Protein AF-0000000065952757 (afdb_homodimer)

Structure (mmCIF, N/CA/C/O backbone):
data_AF-0000000065952757-model_v1
#
loop_
_entity.id
_entity.type
_entity.pdbx_description
1 polymer 'Isoeugenol monooxygenase'
#
loop_
_atom_site.group_PDB
_atom_site.id
_atom_site.type_symbol
_atom_site.label_atom_id
_atom_site.label_alt_id
_atom_site.label_comp_id
_atom_site.label_asym_id
_atom_site.label_entity_id
_atom_site.label_seq_id
_atom_site.pdbx_PDB_ins_code
_atom_site.Cartn_x
_atom_site.Cartn_y
_atom_site.Cartn_z
_atom_site.occupancy
_atom_site.B_iso_or_equiv
_atom_site.auth_seq_id
_atom_site.auth_comp_id
_atom_site.auth_asym_id
_atom_site.auth_atom_id
_atom_site.pdbx_PDB_model_num
ATOM 1 N N . MET A 1 1 ? 20.422 2.77 -1.409 1 84 1 MET A N 1
ATOM 2 C CA . MET A 1 1 ? 19.641 1.875 -0.559 1 84 1 MET A CA 1
ATOM 3 C C . MET A 1 1 ? 19.016 2.637 0.607 1 84 1 MET A C 1
ATOM 5 O O . MET A 1 1 ? 19.688 3.408 1.283 1 84 1 MET A O 1
ATOM 9 N N . ALA A 1 2 ? 17.766 2.387 0.743 1 85.62 2 ALA A N 1
ATOM 10 C CA . ALA A 1 2 ? 17.078 3.1 1.819 1 85.62 2 ALA A CA 1
ATOM 11 C C . ALA A 1 2 ? 17.344 2.436 3.168 1 85.62 2 ALA A C 1
ATOM 13 O O . ALA A 1 2 ? 17.312 1.208 3.279 1 85.62 2 ALA A O 1
ATOM 14 N N . ARG A 1 3 ? 17.719 3.252 4.164 1 86.25 3 ARG A N 1
ATOM 15 C CA . ARG A 1 3 ? 17.891 2.814 5.543 1 86.25 3 ARG A CA 1
ATOM 16 C C . ARG A 1 3 ? 17.156 3.738 6.508 1 86.25 3 ARG A C 1
ATOM 18 O O . ARG A 1 3 ? 17.188 4.961 6.363 1 86.25 3 ARG A O 1
ATOM 25 N N . LEU A 1 4 ? 16.359 3.094 7.367 1 84.12 4 LEU A N 1
ATOM 26 C CA . LEU A 1 4 ? 15.688 3.844 8.422 1 84.12 4 LEU A CA 1
ATOM 27 C C . LEU A 1 4 ? 16.266 3.486 9.789 1 84.12 4 LEU A C 1
ATOM 29 O O . LEU A 1 4 ? 16.344 2.307 10.141 1 84.12 4 LEU A O 1
ATOM 33 N N . ASN A 1 5 ? 16.75 4.48 10.492 1 82.69 5 ASN A N 1
ATOM 34 C CA . ASN A 1 5 ? 17.25 4.281 11.852 1 82.69 5 ASN A CA 1
ATOM 35 C C . ASN A 1 5 ? 16.109 4.086 12.844 1 82.69 5 ASN A C 1
ATOM 37 O O . ASN A 1 5 ? 15.492 5.059 13.289 1 82.69 5 ASN A O 1
ATOM 41 N N . ARG A 1 6 ? 15.945 2.9 13.227 1 80.12 6 ARG A N 1
ATOM 42 C CA . ARG A 1 6 ? 14.812 2.568 14.078 1 80.12 6 ARG A CA 1
ATOM 43 C C . ARG A 1 6 ? 15.023 3.088 15.5 1 80.12 6 ARG A C 1
ATOM 45 O O . ARG A 1 6 ? 14.109 3.057 16.328 1 80.12 6 ARG A O 1
ATOM 52 N N . ASN A 1 7 ? 16.188 3.627 15.758 1 82 7 ASN A N 1
ATOM 53 C CA . ASN A 1 7 ? 16.453 4.238 17.062 1 82 7 ASN A CA 1
ATOM 54 C C . ASN A 1 7 ? 16.172 5.738 17.031 1 82 7 ASN A C 1
ATOM 56 O O . ASN A 1 7 ? 16.234 6.398 18.078 1 82 7 ASN A O 1
ATOM 60 N N . ASP A 1 8 ? 15.875 6.164 15.898 1 85.81 8 ASP A N 1
ATOM 61 C CA . ASP A 1 8 ? 15.477 7.562 15.781 1 85.81 8 ASP A CA 1
ATOM 62 C C . ASP A 1 8 ? 14.039 7.762 16.266 1 85.81 8 ASP A C 1
ATOM 64 O O . ASP A 1 8 ? 13.102 7.203 15.695 1 85.81 8 ASP A O 1
ATOM 68 N N . PRO A 1 9 ? 13.828 8.562 17.297 1 81.62 9 PRO A N 1
ATOM 69 C CA . PRO A 1 9 ? 12.492 8.742 17.859 1 81.62 9 PRO A CA 1
ATOM 70 C C . PRO A 1 9 ? 11.508 9.352 16.875 1 81.62 9 PRO A C 1
ATOM 72 O O . PRO A 1 9 ? 10.289 9.273 17.062 1 81.62 9 PRO A O 1
ATOM 75 N N . GLN A 1 10 ? 12.031 9.938 15.867 1 84.12 10 GLN A N 1
ATOM 76 C CA . GLN A 1 10 ? 11.156 10.57 14.883 1 84.12 10 GLN A CA 1
ATOM 77 C C . GLN A 1 10 ? 10.789 9.586 13.773 1 84.12 10 GLN A C 1
ATOM 79 O O . GLN A 1 10 ? 10.125 9.961 12.805 1 84.12 10 GLN A O 1
ATOM 84 N N . LEU A 1 11 ? 11.289 8.383 13.891 1 86.75 11 LEU A N 1
ATOM 85 C CA . LEU A 1 11 ? 11.023 7.367 12.883 1 86.75 11 LEU A CA 1
ATOM 86 C C . LEU A 1 11 ? 10.508 6.086 13.523 1 86.75 11 LEU A C 1
ATOM 88 O O . LEU A 1 11 ? 10.859 4.984 13.086 1 86.75 11 LEU A O 1
ATOM 92 N N . VAL A 1 12 ? 9.734 6.203 14.633 1 79.56 12 VAL A N 1
ATOM 93 C CA . VAL A 1 12 ? 9.234 5.02 15.32 1 79.56 12 VAL A CA 1
ATOM 94 C C . VAL A 1 12 ? 7.738 5.18 15.586 1 79.56 12 VAL A C 1
ATOM 96 O O . VAL A 1 12 ? 7.199 6.285 15.5 1 79.56 12 VAL A O 1
ATOM 99 N N . GLY A 1 13 ? 7.105 4.02 15.867 1 78 13 GLY A N 1
ATOM 100 C CA . GLY A 1 13 ? 5.691 4.059 16.203 1 78 13 GLY A CA 1
ATOM 101 C C . GLY A 1 13 ? 4.824 4.609 15.086 1 78 13 GLY A C 1
ATOM 102 O O . GLY A 1 13 ? 4.914 4.156 13.945 1 78 13 GLY A O 1
ATOM 103 N N . THR A 1 14 ? 4.051 5.602 15.414 1 79.56 14 THR A N 1
ATOM 104 C CA . THR A 1 14 ? 3.133 6.215 14.461 1 79.56 14 THR A CA 1
ATOM 105 C C . THR A 1 14 ? 3.895 7.082 13.461 1 79.56 14 THR A C 1
ATOM 107 O O . THR A 1 14 ? 3.357 7.449 12.414 1 79.56 14 THR A O 1
ATOM 110 N N . LEU A 1 15 ? 5.168 7.336 13.82 1 87 15 LEU A N 1
ATOM 111 C CA . LEU A 1 15 ? 5.957 8.227 12.977 1 87 15 LEU A CA 1
ATOM 112 C C . LEU A 1 15 ? 6.824 7.426 12.008 1 87 15 LEU A C 1
ATOM 114 O O . LEU A 1 15 ? 7.555 8 11.203 1 87 15 LEU A O 1
ATOM 118 N N . LEU A 1 16 ? 6.738 6.156 12.133 1 88.69 16 LEU A N 1
ATOM 119 C CA . LEU A 1 16 ? 7.52 5.328 11.219 1 88.69 16 LEU A CA 1
ATOM 120 C C . LEU A 1 16 ? 7.043 5.5 9.781 1 88.69 16 LEU A C 1
ATOM 122 O O . LEU A 1 16 ? 5.844 5.398 9.508 1 88.69 16 LEU A O 1
ATOM 126 N N . PRO A 1 17 ? 7.965 5.777 8.859 1 91.88 17 PRO A N 1
ATOM 127 C CA . PRO A 1 17 ? 7.57 6 7.469 1 91.88 17 PRO A CA 1
ATOM 128 C C . PRO A 1 17 ? 6.945 4.762 6.824 1 91.88 17 PRO A C 1
ATOM 130 O O . PRO A 1 17 ? 7.32 3.635 7.152 1 91.88 17 PRO A O 1
ATOM 133 N N . THR A 1 18 ? 6.012 4.938 5.938 1 92.5 18 THR A N 1
ATOM 134 C CA . THR A 1 18 ? 5.414 3.877 5.133 1 92.5 18 THR A CA 1
ATOM 135 C C . THR A 1 18 ? 5.836 4.008 3.672 1 92.5 18 THR A C 1
ATOM 137 O O . THR A 1 18 ? 6.121 3.006 3.014 1 92.5 18 THR A O 1
ATOM 140 N N . ARG A 1 19 ? 5.852 5.227 3.133 1 95.44 19 ARG A N 1
ATOM 141 C CA . ARG A 1 19 ? 6.348 5.59 1.81 1 95.44 19 ARG A CA 1
ATOM 142 C C . ARG A 1 19 ? 5.566 4.875 0.715 1 95.44 19 ARG A C 1
ATOM 144 O O . ARG A 1 19 ? 6.148 4.398 -0.262 1 95.44 19 ARG A O 1
ATOM 151 N N . ILE A 1 20 ? 4.227 4.715 0.884 1 96.56 20 ILE A N 1
ATOM 152 C CA . ILE A 1 20 ? 3.43 3.908 -0.034 1 96.56 20 ILE A CA 1
ATOM 153 C C . ILE A 1 20 ? 2.514 4.816 -0.852 1 96.56 20 ILE A C 1
ATOM 155 O O . ILE A 1 20 ? 1.674 5.527 -0.294 1 96.56 20 ILE A O 1
ATOM 159 N N . GLU A 1 21 ? 2.672 4.906 -2.166 1 98.25 21 GLU A N 1
ATOM 160 C CA . GLU A 1 21 ? 1.56 5.32 -3.016 1 98.25 21 GLU A CA 1
ATOM 161 C C . GLU A 1 21 ? 0.561 4.184 -3.213 1 98.25 21 GLU A C 1
ATOM 163 O O . GLU A 1 21 ? 0.926 3.104 -3.68 1 98.25 21 GLU A O 1
ATOM 168 N N . ALA A 1 22 ? -0.678 4.414 -2.891 1 98.25 22 ALA A N 1
ATOM 169 C CA . ALA A 1 22 ? -1.625 3.303 -2.846 1 98.25 22 ALA A CA 1
ATOM 170 C C . ALA A 1 22 ? -2.961 3.695 -3.467 1 98.25 22 ALA A C 1
ATOM 172 O O . ALA A 1 22 ? -3.369 4.855 -3.396 1 98.25 22 ALA A O 1
ATOM 173 N N . ASP A 1 23 ? -3.617 2.807 -4.105 1 98.31 23 ASP A N 1
ATOM 174 C CA . ASP A 1 23 ? -5.039 2.795 -4.434 1 98.31 23 ASP A CA 1
ATOM 175 C C . ASP A 1 23 ? -5.746 1.608 -3.779 1 98.31 23 ASP A C 1
ATOM 177 O O . ASP A 1 23 ? -5.367 0.456 -3.998 1 98.31 23 ASP A O 1
ATOM 181 N N . LEU A 1 24 ? -6.684 1.829 -2.986 1 97.75 24 LEU A N 1
ATOM 182 C CA . LEU A 1 24 ? -7.551 0.803 -2.418 1 97.75 24 LEU A CA 1
ATOM 183 C C . LEU A 1 24 ? -9.008 1.044 -2.807 1 97.75 24 LEU A C 1
ATOM 185 O O . LEU A 1 24 ? -9.57 2.1 -2.508 1 97.75 24 LEU A O 1
ATOM 189 N N . PHE A 1 25 ? -9.539 0.066 -3.432 1 96.75 25 PHE A N 1
ATOM 190 C CA . PHE A 1 25 ? -10.93 0.107 -3.873 1 96.75 25 PHE A CA 1
ATOM 191 C C . PHE A 1 25 ? -11.844 -0.539 -2.84 1 96.75 25 PHE A C 1
ATOM 193 O O . PHE A 1 25 ? -11.617 -1.673 -2.418 1 96.75 25 PHE A O 1
ATOM 200 N N . ASP A 1 26 ? -12.859 0.246 -2.41 1 96.06 26 ASP A N 1
ATOM 201 C CA . ASP A 1 26 ? -13.906 -0.26 -1.528 1 96.06 26 ASP A CA 1
ATOM 202 C C . ASP A 1 26 ? -13.312 -0.888 -0.271 1 96.06 26 ASP A C 1
ATOM 204 O O . ASP A 1 26 ? -13.375 -2.105 -0.086 1 96.06 26 ASP A O 1
ATOM 208 N N . LEU A 1 27 ? -12.891 -0.074 0.614 1 97.06 27 LEU A N 1
ATOM 209 C CA . LEU A 1 27 ? -12.266 -0.524 1.851 1 97.06 27 LEU A CA 1
ATOM 210 C C . LEU A 1 27 ? -13.234 -1.342 2.691 1 97.06 27 LEU A C 1
ATOM 212 O O . LEU A 1 27 ? -14.453 -1.142 2.613 1 97.06 27 LEU A O 1
ATOM 216 N N . GLU A 1 28 ? -12.664 -2.23 3.477 1 95.12 28 GLU A N 1
ATOM 217 C CA . GLU A 1 28 ? -13.453 -3.033 4.402 1 95.12 28 GLU A CA 1
ATOM 218 C C . GLU A 1 28 ? -14.047 -2.172 5.516 1 95.12 28 GLU A C 1
ATOM 220 O O . GLU A 1 28 ? -13.367 -1.308 6.07 1 95.12 28 GLU A O 1
ATOM 225 N N . VAL A 1 29 ? -15.328 -2.424 5.828 1 96.44 29 VAL A N 1
ATOM 226 C CA . VAL A 1 29 ? -16.016 -1.584 6.805 1 96.44 29 VAL A CA 1
ATOM 227 C C . VAL A 1 29 ? -16.703 -2.461 7.848 1 96.44 29 VAL A C 1
ATOM 229 O O . VAL A 1 29 ? -17.406 -3.41 7.496 1 96.44 29 VAL A O 1
ATOM 232 N N . ASP A 1 30 ? -16.391 -2.254 9.148 1 96 30 ASP A N 1
ATOM 233 C CA . ASP A 1 30 ? -17.234 -2.701 10.242 1 96 30 ASP A CA 1
ATOM 234 C C . ASP A 1 30 ? -18.281 -1.639 10.602 1 96 30 ASP A C 1
ATOM 236 O O . ASP A 1 30 ? -17.922 -0.477 10.828 1 96 30 ASP A O 1
ATOM 240 N N . GLY A 1 31 ? -19.469 -2.002 10.625 1 96.19 31 GLY A N 1
ATOM 241 C CA . GLY A 1 31 ? -20.547 -1.023 10.773 1 96.19 31 GLY A CA 1
ATOM 242 C C . GLY A 1 31 ? -21.078 -0.527 9.438 1 96.19 31 GLY A C 1
ATOM 243 O O . GLY A 1 31 ? -20.984 -1.229 8.43 1 96.19 31 GLY A O 1
ATOM 244 N N . GLU A 1 32 ? -21.812 0.603 9.508 1 96.06 32 GLU A N 1
ATOM 245 C CA . GLU A 1 32 ? -22.406 1.16 8.297 1 96.06 32 GLU A CA 1
ATOM 246 C C . GLU A 1 32 ? -22.047 2.631 8.125 1 96.06 32 GLU A C 1
ATOM 248 O O . GLU A 1 32 ? -22.188 3.426 9.055 1 96.06 32 GLU A O 1
ATOM 253 N N . ILE A 1 33 ? -21.531 2.932 6.973 1 97.44 33 ILE A N 1
ATOM 254 C CA . ILE A 1 33 ? -21.234 4.324 6.664 1 97.44 33 ILE A CA 1
ATOM 255 C C . ILE A 1 33 ? -22.531 5.094 6.426 1 97.44 33 ILE A C 1
ATOM 257 O O . ILE A 1 33 ? -23.312 4.738 5.543 1 97.44 33 ILE A O 1
ATOM 261 N N . PRO A 1 34 ? -22.781 6.098 7.211 1 95.94 34 PRO A N 1
ATOM 262 C CA . PRO A 1 34 ? -23.969 6.898 6.918 1 95.94 34 PRO A CA 1
ATOM 263 C C . PRO A 1 34 ? -24 7.41 5.48 1 95.94 34 PRO A C 1
ATOM 265 O O . PRO A 1 34 ? -22.984 7.926 4.984 1 95.94 34 PRO A O 1
ATOM 268 N N . LYS A 1 35 ? -25.094 7.301 4.84 1 91.31 35 LYS A N 1
ATOM 269 C CA . LYS A 1 35 ? -25.219 7.664 3.432 1 91.31 35 LYS A CA 1
ATOM 270 C C . LYS A 1 35 ? -25.016 9.164 3.23 1 91.31 35 LYS A C 1
ATOM 272 O O . LYS A 1 35 ? -24.656 9.602 2.137 1 91.31 35 LYS A O 1
ATOM 277 N N . SER A 1 36 ? -25.25 9.945 4.309 1 93.56 36 SER A N 1
ATOM 278 C CA . SER A 1 36 ? -25.094 11.391 4.219 1 93.56 36 SER A CA 1
ATOM 279 C C . SER A 1 36 ? -23.625 11.781 4.074 1 93.56 36 SER A C 1
ATOM 281 O O . SER A 1 36 ? -23.328 12.914 3.699 1 93.56 36 SER A O 1
ATOM 283 N N . ILE A 1 37 ? -22.781 10.898 4.414 1 97.25 37 ILE A N 1
ATOM 284 C CA . ILE A 1 37 ? -21.359 11.18 4.211 1 97.25 37 ILE A CA 1
ATOM 285 C C . ILE A 1 37 ? -21 10.961 2.746 1 97.25 37 ILE A C 1
ATOM 287 O O . ILE A 1 37 ? -20.828 9.82 2.303 1 97.25 37 ILE A O 1
ATOM 291 N N . ASN A 1 38 ? -21 11.953 2.041 1 97.5 38 ASN A N 1
ATOM 292 C CA . ASN A 1 38 ? -20.688 11.992 0.616 1 97.5 38 ASN A CA 1
ATOM 293 C C . ASN A 1 38 ? -19.703 13.102 0.285 1 97.5 38 ASN A C 1
ATOM 295 O O . ASN A 1 38 ? -20.062 14.281 0.294 1 97.5 38 ASN A O 1
ATOM 299 N N . GLY A 1 39 ? -18.469 12.797 0.05 1 98 39 GLY A N 1
ATOM 300 C CA . GLY A 1 39 ? -17.375 13.742 -0.144 1 98 39 GLY A CA 1
ATOM 301 C C . GLY A 1 39 ? -16.016 13.109 0.029 1 98 39 GLY A C 1
ATOM 302 O O . GLY A 1 39 ? -15.844 11.906 -0.19 1 98 39 GLY A O 1
ATOM 303 N N . THR A 1 40 ? -15.062 13.914 0.228 1 98.62 40 THR A N 1
ATOM 304 C CA . THR A 1 40 ? -13.688 13.43 0.319 1 98.62 40 THR A CA 1
ATOM 305 C C . THR A 1 40 ? -13 13.984 1.562 1 98.62 40 THR A C 1
ATOM 307 O O . THR A 1 40 ? -13.109 15.172 1.861 1 98.62 40 THR A O 1
ATOM 310 N N . PHE A 1 41 ? -12.406 13.156 2.365 1 98.69 41 PHE A N 1
ATOM 311 C CA . PHE A 1 41 ? -11.508 13.531 3.451 1 98.69 41 PHE A CA 1
ATOM 312 C C . PHE A 1 41 ? -10.055 13.484 2.992 1 98.69 41 PHE A C 1
ATOM 314 O O . PHE A 1 41 ? -9.5 12.406 2.768 1 98.69 41 PHE A O 1
ATOM 321 N N . TYR A 1 42 ? -9.43 14.672 2.801 1 98.75 42 TYR A N 1
ATOM 322 C CA . TYR A 1 42 ? -8.039 14.805 2.395 1 98.75 42 TYR A CA 1
ATOM 323 C C . TYR A 1 42 ? -7.125 14.938 3.609 1 98.75 42 TYR A C 1
ATOM 325 O O . TYR A 1 42 ? -7.5 15.539 4.613 1 98.75 42 TYR A O 1
ATOM 333 N N . ARG A 1 43 ? -5.941 14.422 3.506 1 98.19 43 ARG A N 1
ATOM 334 C CA . ARG A 1 43 ? -4.91 14.555 4.527 1 98.19 43 ARG A CA 1
ATOM 335 C C . ARG A 1 43 ? -3.533 14.734 3.896 1 98.19 43 ARG A C 1
ATOM 337 O O . ARG A 1 43 ? -3.326 14.383 2.734 1 98.19 43 ARG A O 1
ATOM 344 N N . ASN A 1 44 ? -2.67 15.32 4.586 1 98.12 44 ASN A N 1
ATOM 345 C CA . ASN A 1 44 ? -1.286 15.484 4.152 1 98.12 44 ASN A CA 1
ATOM 346 C C . ASN A 1 44 ? -0.303 15.055 5.238 1 98.12 44 ASN A C 1
ATOM 348 O O . ASN A 1 44 ? -0.474 15.398 6.406 1 98.12 44 ASN A O 1
ATOM 352 N N . THR A 1 45 ? 0.681 14.297 4.863 1 96.81 45 THR A N 1
ATOM 353 C CA . THR A 1 45 ? 1.61 13.656 5.789 1 96.81 45 THR A CA 1
ATOM 354 C C . THR A 1 45 ? 3.055 13.922 5.375 1 96.81 45 THR A C 1
ATOM 356 O O . THR A 1 45 ? 3.408 13.773 4.203 1 96.81 45 THR A O 1
ATOM 359 N N . PRO A 1 46 ? 3.902 14.398 6.348 1 96 46 PRO A N 1
ATOM 360 C CA . PRO A 1 46 ? 5.336 14.414 6.043 1 96 46 PRO A CA 1
ATOM 361 C C . PRO A 1 46 ? 5.934 13.008 5.961 1 96 46 PRO A C 1
ATOM 363 O O . PRO A 1 46 ? 5.898 12.258 6.941 1 96 46 PRO A O 1
ATOM 366 N N . GLU A 1 47 ? 6.434 12.68 4.871 1 95.38 47 GLU A N 1
ATOM 367 C CA . GLU A 1 47 ? 6.996 11.359 4.621 1 95.38 47 GLU A CA 1
ATOM 368 C C . GLU A 1 47 ? 8.375 11.461 3.967 1 95.38 47 GLU A C 1
ATOM 370 O O . GLU A 1 47 ? 8.516 12.062 2.902 1 95.38 47 GLU A O 1
ATOM 375 N N . PRO A 1 48 ? 9.414 10.906 4.633 1 94.19 48 PRO A N 1
ATOM 376 C CA . PRO A 1 48 ? 10.711 10.914 3.949 1 94.19 48 PRO A CA 1
ATOM 377 C C . PRO A 1 48 ? 10.766 9.93 2.781 1 94.19 48 PRO A C 1
ATOM 379 O O . PRO A 1 48 ? 10.672 8.719 2.986 1 94.19 48 PRO A O 1
ATOM 382 N N . GLN A 1 49 ? 10.984 10.391 1.558 1 94.81 49 GLN A N 1
ATOM 383 C CA . GLN A 1 49 ? 11.008 9.516 0.385 1 94.81 49 GLN A CA 1
ATOM 384 C C . GLN A 1 49 ? 12.359 8.82 0.248 1 94.81 49 GLN A C 1
ATOM 386 O O . GLN A 1 49 ? 12.469 7.793 -0.424 1 94.81 49 GLN A O 1
ATOM 391 N N . VAL A 1 50 ? 13.414 9.477 0.804 1 94 50 VAL A N 1
ATOM 392 C CA . VAL A 1 50 ? 14.766 8.93 0.804 1 94 50 VAL A CA 1
ATOM 393 C C . VAL A 1 50 ? 15.297 8.859 2.234 1 94 50 VAL A C 1
ATOM 395 O O . VAL A 1 50 ? 14.672 9.391 3.158 1 94 50 VAL A O 1
ATOM 398 N N . THR A 1 51 ? 16.375 8.203 2.436 1 90.94 51 THR A N 1
ATOM 399 C CA . THR A 1 51 ? 17 8.156 3.756 1 90.94 51 THR A CA 1
ATOM 400 C C . THR A 1 51 ? 17.219 9.562 4.305 1 90.94 51 THR A C 1
ATOM 402 O O . THR A 1 51 ? 17.875 10.391 3.664 1 90.94 51 THR A O 1
ATOM 405 N N . PRO A 1 52 ? 16.641 9.805 5.484 1 89.06 52 PRO A N 1
ATOM 406 C CA . PRO A 1 52 ? 16.781 11.156 6.039 1 89.06 52 PRO A CA 1
ATOM 407 C C . PRO A 1 52 ? 18.203 11.461 6.488 1 89.06 52 PRO A C 1
ATOM 409 O O . PRO A 1 52 ? 18.953 10.547 6.859 1 89.06 52 PRO A O 1
ATOM 412 N N . GLN A 1 53 ? 18.438 12.773 6.492 1 88.94 53 GLN A N 1
ATOM 413 C CA . GLN A 1 53 ? 19.703 13.242 7.062 1 88.94 53 GLN A CA 1
ATOM 414 C C . GLN A 1 53 ? 19.688 13.141 8.586 1 88.94 53 GLN A C 1
ATOM 416 O O . GLN A 1 53 ? 18.625 13.023 9.195 1 88.94 53 GLN A O 1
ATOM 421 N N . LYS A 1 54 ? 20.844 13.219 9.148 1 85 54 LYS A N 1
ATOM 422 C CA . LYS A 1 54 ? 20.984 13.094 10.594 1 85 54 LYS A CA 1
ATOM 423 C C . LYS A 1 54 ? 20.219 14.188 11.32 1 85 54 LYS A C 1
ATOM 425 O O . LYS A 1 54 ? 19.688 13.969 12.414 1 85 54 LYS A O 1
ATOM 430 N N . PHE A 1 55 ? 20.094 15.375 10.719 1 84.69 55 PHE A N 1
ATOM 431 C CA . PHE A 1 55 ? 19.484 16.531 11.352 1 84.69 55 PHE A CA 1
ATOM 432 C C . PHE A 1 55 ? 18 16.609 11.008 1 84.69 55 PHE A C 1
ATOM 434 O O . PHE A 1 55 ? 17.344 17.609 11.297 1 84.69 55 PHE A O 1
ATOM 441 N N . HIS A 1 56 ? 17.484 15.547 10.539 1 85.5 56 HIS A N 1
ATOM 442 C CA . HIS A 1 56 ? 16.109 15.602 10.055 1 85.5 56 HIS A CA 1
ATOM 443 C C . HIS A 1 56 ? 15.117 15.766 11.203 1 85.5 56 HIS A C 1
ATOM 445 O O . HIS A 1 56 ? 15.438 15.461 12.352 1 85.5 56 HIS A O 1
ATOM 451 N N . THR A 1 57 ? 13.961 16.391 10.844 1 86.94 57 THR A N 1
ATOM 452 C CA . THR A 1 57 ? 12.812 16.469 11.734 1 86.94 57 THR A CA 1
ATOM 453 C C . THR A 1 57 ? 11.57 15.867 11.078 1 86.94 57 THR A C 1
ATOM 455 O O . THR A 1 57 ? 11.508 15.75 9.852 1 86.94 57 THR A O 1
ATOM 458 N N . PHE A 1 58 ? 10.617 15.492 11.852 1 87.5 58 PHE A N 1
ATOM 459 C CA . PHE A 1 58 ? 9.375 14.898 11.367 1 87.5 58 PHE A CA 1
ATOM 460 C C . PHE A 1 58 ? 8.75 15.758 10.281 1 87.5 58 PHE A C 1
ATOM 462 O O . PHE A 1 58 ? 8.273 15.25 9.266 1 87.5 58 PHE A O 1
ATOM 469 N N . ILE A 1 59 ? 8.812 17.062 10.398 1 89.06 59 ILE A N 1
ATOM 470 C CA . ILE A 1 59 ? 8.062 17.953 9.531 1 89.06 59 ILE A CA 1
ATOM 471 C C . ILE A 1 59 ? 8.875 18.25 8.266 1 89.06 59 ILE A C 1
ATOM 473 O O . ILE A 1 59 ? 8.461 19.062 7.434 1 89.06 59 ILE A O 1
ATOM 477 N N . ASP A 1 60 ? 9.977 17.578 8.188 1 92 60 ASP A N 1
ATOM 478 C CA . ASP A 1 60 ? 10.852 17.812 7.035 1 92 60 ASP A CA 1
ATOM 479 C C . ASP A 1 60 ? 10.547 16.812 5.914 1 92 60 ASP A C 1
ATOM 481 O O . ASP A 1 60 ? 11.086 16.938 4.812 1 92 60 ASP A O 1
ATOM 485 N N . GLY A 1 61 ? 9.695 15.844 6.102 1 95.12 61 GLY A N 1
ATOM 486 C CA . GLY A 1 61 ? 9.359 14.867 5.082 1 95.12 61 GLY A CA 1
ATOM 487 C C . GLY A 1 61 ? 8.594 15.461 3.916 1 95.12 61 GLY A C 1
ATOM 488 O O . GLY A 1 61 ? 7.949 16.5 4.055 1 95.12 61 GLY A O 1
ATOM 489 N N . ASP A 1 62 ? 8.703 14.844 2.764 1 97.69 62 ASP A N 1
ATOM 490 C CA . ASP A 1 62 ? 7.938 15.258 1.591 1 97.69 62 ASP A CA 1
ATOM 491 C C . ASP A 1 62 ? 6.441 15.023 1.808 1 97.69 62 ASP A C 1
ATOM 493 O O . ASP A 1 62 ? 6.047 14.188 2.621 1 97.69 62 ASP A O 1
ATOM 497 N N . GLY A 1 63 ? 5.664 15.836 1.089 1 98.38 63 GLY A N 1
ATOM 498 C CA . GLY A 1 63 ? 4.227 15.672 1.217 1 98.38 63 GLY A CA 1
ATOM 499 C C . GLY A 1 63 ? 3.719 14.375 0.617 1 98.38 63 GLY A C 1
ATOM 500 O O . GLY A 1 63 ? 4.004 14.07 -0.542 1 98.38 63 GLY A O 1
ATOM 501 N N . MET A 1 64 ? 3.053 13.617 1.369 1 98.38 64 MET A N 1
ATOM 502 C CA . MET A 1 64 ? 2.238 12.484 0.94 1 98.38 64 MET A CA 1
ATOM 503 C C . MET A 1 64 ? 0.755 12.766 1.161 1 98.38 64 MET A C 1
ATOM 505 O O . MET A 1 64 ? 0.236 12.555 2.258 1 98.38 64 MET A O 1
ATOM 509 N N . ALA A 1 65 ? 0.13 13.18 0.085 1 98.69 65 ALA A N 1
ATOM 510 C CA . ALA A 1 65 ? -1.304 13.445 0.151 1 98.69 65 ALA A CA 1
ATOM 511 C C . ALA A 1 65 ? -2.107 12.148 0.139 1 98.69 65 ALA A C 1
ATOM 513 O O . ALA A 1 65 ? -1.736 11.188 -0.538 1 98.69 65 ALA A O 1
ATOM 514 N N . SER A 1 66 ? -3.162 12.086 0.87 1 98.69 66 SER A N 1
ATOM 515 C CA . SER A 1 66 ? -4.086 10.953 0.837 1 98.69 66 SER A CA 1
ATOM 516 C C . SER A 1 66 ? -5.535 11.422 0.869 1 98.69 66 SER A C 1
ATOM 518 O O . SER A 1 66 ? -5.816 12.562 1.241 1 98.69 66 SER A O 1
ATOM 520 N N . ALA A 1 67 ? -6.418 10.578 0.413 1 98.75 67 ALA A N 1
ATOM 521 C CA . ALA A 1 67 ? -7.84 10.914 0.358 1 98.75 67 ALA A CA 1
ATOM 522 C C . ALA A 1 67 ? -8.703 9.68 0.569 1 98.75 67 ALA A C 1
ATOM 524 O O . ALA A 1 67 ? -8.391 8.594 0.065 1 98.75 67 ALA A O 1
ATOM 525 N N . PHE A 1 68 ? -9.703 9.766 1.388 1 98.81 68 PHE A N 1
ATOM 526 C CA . PHE A 1 68 ? -10.828 8.844 1.47 1 98.81 68 PHE A CA 1
ATOM 527 C C . PHE A 1 68 ? -12.031 9.391 0.698 1 98.81 68 PHE A C 1
ATOM 529 O O . PHE A 1 68 ? -12.617 10.398 1.083 1 98.81 68 PHE A O 1
ATOM 536 N N . HIS A 1 69 ? -12.352 8.781 -0.391 1 98.56 69 HIS A N 1
ATOM 537 C CA . HIS A 1 69 ? -13.492 9.188 -1.202 1 98.56 69 HIS A CA 1
ATOM 538 C C . HIS A 1 69 ? -14.75 8.414 -0.805 1 98.56 69 HIS A C 1
ATOM 540 O O . HIS A 1 69 ? -14.836 7.207 -1.03 1 98.56 69 HIS A O 1
ATOM 546 N N . PHE A 1 70 ? -15.711 9.117 -0.238 1 98.19 70 PHE A N 1
ATOM 547 C CA . PHE A 1 70 ? -16.984 8.523 0.169 1 98.19 70 PHE A CA 1
ATOM 548 C C . PHE A 1 70 ? -18.047 8.727 -0.903 1 98.19 70 PHE A C 1
ATOM 550 O O . PHE A 1 70 ? -18.234 9.836 -1.396 1 98.19 70 PHE A O 1
ATOM 557 N N . GLU A 1 71 ? -18.688 7.699 -1.253 1 95.25 71 GLU A N 1
ATOM 558 C CA . GLU A 1 71 ? -19.797 7.766 -2.182 1 95.25 71 GLU A CA 1
ATOM 559 C C . GLU A 1 71 ? -20.75 6.59 -1.983 1 95.25 71 GLU A C 1
ATOM 561 O O . GLU A 1 71 ? -20.344 5.434 -2.018 1 95.25 71 GLU A O 1
ATOM 566 N N . ASP A 1 72 ? -22 6.832 -1.691 1 92.5 72 ASP A N 1
ATOM 567 C CA . ASP A 1 72 ? -23.078 5.84 -1.61 1 92.5 72 ASP A CA 1
ATOM 568 C C . ASP A 1 72 ? -22.719 4.738 -0.613 1 92.5 72 ASP A C 1
ATOM 570 O O . ASP A 1 72 ? -22.891 3.553 -0.911 1 92.5 72 ASP A O 1
ATOM 574 N N . GLY A 1 73 ? -22.188 5.117 0.406 1 93.56 73 GLY A N 1
ATOM 575 C CA . GLY A 1 73 ? -21.922 4.168 1.475 1 93.56 73 GLY A CA 1
ATOM 576 C C . GLY A 1 73 ? -20.625 3.402 1.284 1 93.56 73 GLY A C 1
ATOM 577 O O . GLY A 1 73 ? -20.312 2.516 2.074 1 93.56 73 GLY A O 1
ATOM 578 N N . HIS A 1 74 ? -19.891 3.689 0.188 1 94.94 74 HIS A N 1
ATOM 579 C CA . HIS A 1 74 ? -18.594 3.09 -0.077 1 94.94 74 HIS A CA 1
ATOM 580 C C . HIS A 1 74 ? -17.469 4.09 0.156 1 94.94 74 HIS A C 1
ATOM 582 O O . HIS A 1 74 ? -17.703 5.301 0.171 1 94.94 74 HIS A O 1
ATOM 588 N N . VAL A 1 75 ? -16.312 3.609 0.359 1 97.69 75 VAL A N 1
ATOM 589 C CA . VAL A 1 75 ? -15.172 4.492 0.53 1 97.69 75 VAL A CA 1
ATOM 590 C C . VAL A 1 75 ? -13.945 3.891 -0.162 1 97.69 75 VAL A C 1
ATOM 592 O O . VAL A 1 75 ? -13.648 2.705 0.011 1 97.69 75 VAL A O 1
ATOM 595 N N . ASP A 1 76 ? -13.328 4.582 -1.044 1 98.06 76 ASP A N 1
ATOM 596 C CA . ASP A 1 76 ? -12.047 4.281 -1.676 1 98.06 76 ASP A CA 1
ATOM 597 C C . ASP A 1 76 ? -10.922 5.109 -1.064 1 98.06 76 ASP A C 1
ATOM 599 O O . ASP A 1 76 ? -11.164 6.18 -0.505 1 98.06 76 ASP A O 1
ATOM 603 N N . PHE A 1 77 ? -9.75 4.602 -1.124 1 98.62 77 PHE A N 1
ATOM 604 C CA . PHE A 1 77 ? -8.586 5.301 -0.586 1 98.62 77 PHE A CA 1
ATOM 605 C C . PHE A 1 77 ? -7.52 5.48 -1.658 1 98.62 77 PHE A C 1
ATOM 607 O O . PHE A 1 77 ? -7.316 4.598 -2.492 1 98.62 77 PHE A O 1
ATOM 614 N N . ILE A 1 78 ? -6.844 6.633 -1.616 1 98.75 78 ILE A N 1
ATOM 615 C CA . ILE A 1 78 ? -5.719 6.895 -2.51 1 98.75 78 ILE A CA 1
ATOM 616 C C . ILE A 1 78 ? -4.652 7.707 -1.776 1 98.75 78 ILE A C 1
ATOM 618 O O . ILE A 1 78 ? -4.977 8.547 -0.931 1 98.75 78 ILE A O 1
ATOM 622 N N . SER A 1 79 ? -3.404 7.496 -1.979 1 98.56 79 SER A N 1
ATOM 623 C CA . SER A 1 79 ? -2.297 8.328 -1.518 1 98.56 79 SER A CA 1
ATOM 624 C C . SER A 1 79 ? -1.277 8.555 -2.629 1 98.56 79 SER A C 1
ATOM 626 O O . SER A 1 79 ? -1.007 7.656 -3.426 1 98.56 79 SER A O 1
ATOM 628 N N . ARG A 1 80 ? -0.773 9.773 -2.766 1 98.81 80 ARG A N 1
ATOM 629 C CA . ARG A 1 80 ? 0.212 10.188 -3.76 1 98.81 80 ARG A CA 1
ATOM 630 C C . ARG A 1 80 ? 1.198 11.188 -3.174 1 98.81 80 ARG A C 1
ATOM 632 O O . ARG A 1 80 ? 0.819 12.047 -2.373 1 98.81 80 ARG A O 1
ATOM 639 N N . TRP A 1 81 ? 2.447 11.102 -3.625 1 98.75 81 TRP A N 1
ATOM 640 C CA . TRP A 1 81 ? 3.428 12.125 -3.281 1 98.75 81 TRP A CA 1
ATOM 641 C C . TRP A 1 81 ? 3.02 13.484 -3.844 1 98.75 81 TRP A C 1
ATOM 643 O O . TRP A 1 81 ? 2.496 13.57 -4.957 1 98.75 81 TRP A O 1
ATOM 653 N N . VAL A 1 82 ? 3.232 14.5 -3.049 1 98.88 82 VAL A N 1
ATOM 654 C CA . VAL A 1 82 ? 3.238 15.836 -3.627 1 98.88 82 VAL A CA 1
ATOM 655 C C . VAL A 1 82 ? 4.57 16.094 -4.328 1 98.88 82 VAL A C 1
ATOM 657 O O . VAL A 1 82 ? 5.598 16.281 -3.674 1 98.88 82 VAL A O 1
ATOM 660 N N . LYS A 1 83 ? 4.527 16.156 -5.598 1 98.69 83 LYS A N 1
ATOM 661 C CA . LYS A 1 83 ? 5.762 16.172 -6.371 1 98.69 83 LYS A CA 1
ATOM 662 C C . LYS A 1 83 ? 6.281 17.594 -6.566 1 98.69 83 LYS A C 1
ATOM 664 O O . LYS A 1 83 ? 6.262 18.109 -7.684 1 98.69 83 LYS A O 1
ATOM 669 N N . THR A 1 84 ? 6.883 18.125 -5.574 1 98.69 84 THR A N 1
ATOM 670 C CA . THR A 1 84 ? 7.539 19.438 -5.617 1 98.69 84 THR A CA 1
ATOM 671 C C . THR A 1 84 ? 8.859 19.344 -6.371 1 98.69 84 THR A C 1
ATOM 673 O O . THR A 1 84 ? 9.281 18.266 -6.785 1 98.69 84 THR A O 1
ATOM 676 N N . ALA A 1 85 ? 9.484 20.547 -6.578 1 98.19 85 ALA A N 1
ATOM 677 C CA . ALA A 1 85 ? 10.812 20.562 -7.191 1 98.19 85 ALA A CA 1
ATOM 678 C C . ALA A 1 85 ? 11.812 19.797 -6.34 1 98.19 85 ALA A C 1
ATOM 680 O O . ALA A 1 85 ? 12.656 19.062 -6.867 1 98.19 85 ALA A O 1
ATOM 681 N N . ARG A 1 86 ? 11.789 20 -5.035 1 97.88 86 ARG A N 1
ATOM 682 C CA . ARG A 1 86 ? 12.648 19.266 -4.113 1 97.88 86 ARG A CA 1
ATOM 683 C C . ARG A 1 86 ? 12.438 17.766 -4.238 1 97.88 86 ARG A C 1
ATOM 685 O O . ARG A 1 86 ? 13.406 17 -4.355 1 97.88 86 ARG A O 1
ATOM 692 N N . PHE A 1 87 ? 11.227 17.328 -4.219 1 98.19 87 PHE A N 1
ATOM 693 C CA . PHE A 1 87 ? 10.883 15.914 -4.352 1 98.19 87 PHE A CA 1
ATOM 694 C C . PHE A 1 87 ? 11.508 15.32 -5.609 1 98.19 87 PHE A C 1
ATOM 696 O O . PHE A 1 87 ? 12.172 14.281 -5.547 1 98.19 87 PHE A O 1
ATOM 703 N N . THR A 1 88 ? 11.273 15.969 -6.68 1 98.31 88 THR A N 1
ATOM 704 C CA . THR A 1 88 ? 11.719 15.469 -7.977 1 98.31 88 THR A CA 1
ATOM 705 C C . THR A 1 88 ? 13.242 15.344 -8.016 1 98.31 88 THR A C 1
ATOM 707 O O . THR A 1 88 ? 13.773 14.344 -8.492 1 98.31 88 THR A O 1
ATOM 710 N N . ALA A 1 89 ? 13.914 16.328 -7.516 1 98.38 89 ALA A N 1
ATOM 711 C CA . ALA A 1 89 ? 15.375 16.328 -7.535 1 98.38 89 ALA A CA 1
ATOM 712 C C . ALA A 1 89 ? 15.938 15.172 -6.715 1 98.38 89 ALA A C 1
ATOM 714 O O . ALA A 1 89 ? 16.828 14.445 -7.172 1 98.38 89 ALA A O 1
ATOM 715 N N . GLU A 1 90 ? 15.422 15.016 -5.543 1 97.38 90 GLU A N 1
ATOM 716 C CA . GLU A 1 90 ? 15.922 13.969 -4.66 1 97.38 90 GLU A CA 1
ATOM 717 C C . GLU A 1 90 ? 15.516 12.586 -5.16 1 97.38 90 GLU A C 1
ATOM 719 O O . GLU A 1 90 ? 16.266 11.617 -5.008 1 97.38 90 GLU A O 1
ATOM 724 N N . ARG A 1 91 ? 14.328 12.461 -5.738 1 97.31 91 ARG A N 1
ATOM 725 C CA . ARG A 1 91 ? 13.883 11.219 -6.355 1 97.31 91 ARG A CA 1
ATOM 726 C C . ARG A 1 91 ? 14.844 10.773 -7.449 1 97.31 91 ARG A C 1
ATOM 728 O O . ARG A 1 91 ? 15.242 9.609 -7.504 1 97.31 91 ARG A O 1
ATOM 735 N N . LEU A 1 92 ? 15.211 11.672 -8.305 1 96.5 92 LEU A N 1
ATOM 736 C CA . LEU A 1 92 ? 16.109 11.383 -9.414 1 96.5 92 LEU A CA 1
ATOM 737 C C . LEU A 1 92 ? 17.484 10.977 -8.898 1 96.5 92 LEU A C 1
ATOM 739 O O . LEU A 1 92 ? 18.125 10.078 -9.453 1 96.5 92 LEU A O 1
ATOM 743 N N . ALA A 1 93 ? 17.891 11.594 -7.809 1 96.12 93 ALA A N 1
ATOM 744 C CA . ALA A 1 93 ? 19.219 11.328 -7.258 1 96.12 93 ALA A CA 1
ATOM 745 C C . ALA A 1 93 ? 19.203 10.094 -6.355 1 96.12 93 ALA A C 1
ATOM 747 O O . ALA A 1 93 ? 20.25 9.562 -6.004 1 96.12 93 ALA A O 1
ATOM 748 N N . ARG A 1 94 ? 18.016 9.664 -5.844 1 95.06 94 ARG A N 1
ATOM 749 C CA . ARG A 1 94 ? 17.812 8.57 -4.902 1 95.06 94 ARG A CA 1
ATOM 750 C C . ARG A 1 94 ? 18.562 8.812 -3.598 1 95.06 94 ARG A C 1
ATOM 752 O O . ARG A 1 94 ? 19.094 7.875 -3.002 1 95.06 94 ARG A O 1
ATOM 759 N N . LYS A 1 95 ? 18.656 10.047 -3.221 1 94.56 95 LYS A N 1
ATOM 760 C CA . LYS A 1 95 ? 19.281 10.445 -1.962 1 94.56 95 LYS A CA 1
ATOM 761 C C . LYS A 1 95 ? 18.844 11.852 -1.55 1 94.56 95 LYS A C 1
ATOM 763 O O . LYS A 1 95 ? 18.297 12.594 -2.357 1 94.56 95 LYS A O 1
ATOM 768 N N . SER A 1 96 ? 19.141 12.211 -0.294 1 95.38 96 SER A N 1
ATOM 769 C CA . SER A 1 96 ? 18.859 13.562 0.183 1 95.38 96 SER A CA 1
ATOM 770 C C . SER A 1 96 ? 19.828 14.57 -0.405 1 95.38 96 SER A C 1
ATOM 772 O O . SER A 1 96 ? 21.047 14.344 -0.395 1 95.38 96 SER A O 1
ATOM 774 N N . LEU A 1 97 ? 19.328 15.625 -0.919 1 97.12 97 LEU A N 1
ATOM 775 C CA . LEU A 1 97 ? 20.141 16.703 -1.479 1 97.12 97 LEU A CA 1
ATOM 776 C C . LEU A 1 97 ? 19.953 17.984 -0.688 1 97.12 97 LEU A C 1
ATOM 778 O O . LEU A 1 97 ? 20.797 18.891 -0.77 1 97.12 97 LEU A O 1
ATOM 782 N N . PHE A 1 98 ? 18.875 18.062 0.004 1 96.25 98 PHE A N 1
ATOM 783 C CA . PHE A 1 98 ? 18.578 19.25 0.816 1 96.25 98 PHE A CA 1
ATOM 784 C C . PHE A 1 98 ? 18.984 19.016 2.27 1 96.25 98 PHE A C 1
ATOM 786 O O . PHE A 1 98 ? 18.781 17.922 2.805 1 96.25 98 PHE A O 1
ATOM 793 N N . GLY A 1 99 ? 19.562 20.031 2.869 1 94.38 99 GLY A N 1
ATOM 794 C CA . GLY A 1 99 ? 20.172 19.922 4.191 1 94.38 99 GLY A CA 1
ATOM 795 C C . GLY A 1 99 ? 19.172 20.156 5.316 1 94.38 99 GLY A C 1
ATOM 796 O O . GLY A 1 99 ? 18.062 19.625 5.285 1 94.38 99 GLY A O 1
ATOM 797 N N . MET A 1 100 ? 19.562 20.938 6.328 1 93.25 100 MET A N 1
ATOM 798 C CA . MET A 1 100 ? 18.781 21.203 7.531 1 93.25 100 MET A CA 1
ATOM 799 C C . MET A 1 100 ? 17.422 21.812 7.18 1 93.25 100 MET A C 1
ATOM 801 O O . MET A 1 100 ? 17.297 22.484 6.152 1 93.25 100 MET A O 1
ATOM 805 N N . TYR A 1 101 ? 16.469 21.516 8.117 1 92.5 101 TYR A N 1
ATOM 806 C CA . TYR A 1 101 ? 15.125 22.047 7.98 1 92.5 101 TYR A CA 1
ATOM 807 C C . TYR A 1 101 ? 15.148 23.547 7.668 1 92.5 101 TYR A C 1
ATOM 809 O O . TYR A 1 101 ? 15.625 24.344 8.469 1 92.5 101 TYR A O 1
ATOM 817 N N . ARG A 1 102 ? 14.766 23.906 6.445 1 92.69 102 ARG A N 1
ATOM 818 C CA . ARG A 1 102 ? 14.594 25.266 5.969 1 92.69 102 ARG A CA 1
ATOM 819 C C . ARG A 1 102 ? 15.906 26.031 6 1 92.69 102 ARG A C 1
ATOM 821 O O . ARG A 1 102 ? 15.938 27.219 6.324 1 92.69 102 ARG A O 1
ATOM 828 N N . ASN A 1 103 ? 17.078 25.406 5.742 1 94.5 103 ASN A N 1
ATOM 829 C CA . ASN A 1 103 ? 18.375 26.078 5.676 1 94.5 103 ASN A CA 1
ATOM 830 C C . ASN A 1 103 ? 19.062 25.828 4.344 1 94.5 103 ASN A C 1
ATOM 832 O O . ASN A 1 103 ? 19.797 24.844 4.195 1 94.5 103 ASN A O 1
ATOM 836 N N . PRO A 1 104 ? 18.922 26.766 3.422 1 94.38 104 PRO A N 1
ATOM 837 C CA . PRO A 1 104 ? 19.5 26.562 2.086 1 94.38 104 PRO A CA 1
ATOM 838 C C . PRO A 1 104 ? 21.016 26.531 2.094 1 94.38 104 PRO A C 1
ATOM 840 O O . PRO A 1 104 ? 21.641 26.062 1.138 1 94.38 104 PRO A O 1
ATOM 843 N N . TYR A 1 105 ? 21.672 26.969 3.164 1 95.88 105 TYR A N 1
ATOM 844 C CA . TYR A 1 105 ? 23.125 27.031 3.227 1 95.88 105 TYR A CA 1
ATOM 845 C C . TYR A 1 105 ? 23.719 25.656 3.527 1 95.88 105 TYR A C 1
ATOM 847 O O . TYR A 1 105 ? 24.938 25.484 3.486 1 95.88 105 TYR A O 1
ATOM 855 N N . THR A 1 106 ? 22.844 24.719 3.795 1 96.31 106 THR A N 1
ATOM 856 C CA . THR A 1 106 ? 23.297 23.375 4.086 1 96.31 106 THR A CA 1
ATOM 857 C C . THR A 1 106 ? 22.938 22.422 2.955 1 96.31 106 THR A C 1
ATOM 859 O O . THR A 1 106 ? 23.156 21.203 3.061 1 96.31 106 THR A O 1
ATOM 862 N N . ASP A 1 107 ? 22.391 22.922 1.892 1 96.38 107 ASP A N 1
ATOM 863 C CA . ASP A 1 107 ? 21.984 22.094 0.752 1 96.38 107 ASP A CA 1
ATOM 864 C C . ASP A 1 107 ? 23.188 21.703 -0.099 1 96.38 107 ASP A C 1
ATOM 866 O O . ASP A 1 107 ? 24.219 22.375 -0.061 1 96.38 107 ASP A O 1
ATOM 870 N N . ASP A 1 108 ? 23.016 20.594 -0.802 1 97.38 108 ASP A N 1
ATOM 871 C CA . ASP A 1 108 ? 23.969 20.266 -1.858 1 97.38 108 ASP A CA 1
ATOM 872 C C . ASP A 1 108 ? 24 21.344 -2.926 1 97.38 108 ASP A C 1
ATOM 874 O O . ASP A 1 108 ? 22.969 21.906 -3.287 1 97.38 108 ASP A O 1
ATOM 878 N N . THR A 1 109 ? 25.172 21.656 -3.508 1 97.25 109 THR A N 1
ATOM 879 C CA . THR A 1 109 ? 25.328 22.734 -4.488 1 97.25 109 THR A CA 1
ATOM 880 C C . THR A 1 109 ? 24.5 22.453 -5.742 1 97.25 109 THR A C 1
ATOM 882 O O . THR A 1 109 ? 24.094 23.375 -6.445 1 97.25 109 THR A O 1
ATOM 885 N N . SER A 1 110 ? 24.141 21.203 -6 1 97.62 110 SER A N 1
ATOM 886 C CA . SER A 1 110 ? 23.438 20.797 -7.211 1 97.62 110 SER A CA 1
ATOM 887 C C . SER A 1 110 ? 21.984 21.281 -7.195 1 97.62 110 SER A C 1
ATOM 889 O O . SER A 1 110 ? 21.312 21.281 -8.234 1 97.62 110 SER A O 1
ATOM 891 N N . VAL A 1 111 ? 21.484 21.672 -6.004 1 97.81 111 VAL A N 1
ATOM 892 C CA . VAL A 1 111 ? 20.078 22.047 -5.934 1 97.81 111 VAL A CA 1
ATOM 893 C C . VAL A 1 111 ? 19.953 23.516 -5.551 1 97.81 111 VAL A C 1
ATOM 895 O O . VAL A 1 111 ? 18.891 23.953 -5.074 1 97.81 111 VAL A O 1
ATOM 898 N N . LYS A 1 112 ? 21.016 24.234 -5.723 1 95.44 112 LYS A N 1
ATOM 899 C CA . LYS A 1 112 ? 20.984 25.672 -5.449 1 95.44 112 LYS A CA 1
ATOM 900 C C . LYS A 1 112 ? 19.891 26.344 -6.273 1 95.44 112 LYS A C 1
ATOM 902 O O . LYS A 1 112 ? 19.781 26.125 -7.48 1 95.44 112 LYS A O 1
ATOM 907 N N . GLY A 1 113 ? 19.078 27.125 -5.629 1 92.25 113 GLY A N 1
ATOM 908 C CA . GLY A 1 113 ? 18.078 27.922 -6.324 1 92.25 113 GLY A CA 1
ATOM 909 C C . GLY A 1 113 ? 16.781 27.172 -6.535 1 92.25 113 GLY A C 1
ATOM 910 O O . GLY A 1 113 ? 15.781 27.766 -6.965 1 92.25 113 GLY A O 1
ATOM 911 N N . LEU A 1 114 ? 16.734 25.891 -6.234 1 95.44 114 LEU A N 1
ATOM 912 C CA . LEU A 1 114 ? 15.508 25.109 -6.395 1 95.44 114 LEU A CA 1
ATOM 913 C C . LEU A 1 114 ? 14.539 25.391 -5.246 1 95.44 114 LEU A C 1
ATOM 915 O O . LEU A 1 114 ? 14.961 25.625 -4.113 1 95.44 114 LEU A O 1
ATOM 919 N N . ASP A 1 115 ? 13.234 25.406 -5.621 1 94.12 115 ASP A N 1
ATOM 920 C CA . ASP A 1 115 ? 12.203 25.5 -4.598 1 94.12 115 ASP A CA 1
ATOM 921 C C . ASP A 1 115 ? 12.352 24.391 -3.553 1 94.12 115 ASP A C 1
ATOM 923 O O . ASP A 1 115 ? 12.367 23.219 -3.895 1 94.12 115 ASP A O 1
ATOM 927 N N . ARG A 1 116 ? 12.406 24.781 -2.293 1 95.06 116 ARG A N 1
ATOM 928 C CA . ARG A 1 116 ? 12.758 23.844 -1.221 1 95.06 116 ARG A CA 1
ATOM 929 C C . ARG A 1 116 ? 11.508 23.312 -0.525 1 95.06 116 ARG A C 1
ATOM 931 O O . ARG A 1 116 ? 11.586 22.391 0.28 1 95.06 116 ARG A O 1
ATOM 938 N N . THR A 1 117 ? 10.367 23.875 -0.829 1 96.94 117 THR A N 1
ATOM 939 C CA . THR A 1 117 ? 9.188 23.484 -0.062 1 96.94 117 THR A CA 1
ATOM 940 C C . THR A 1 117 ? 8.859 22.016 -0.272 1 96.94 117 THR A C 1
ATOM 942 O O . THR A 1 117 ? 9.133 21.453 -1.34 1 96.94 117 THR A O 1
ATOM 945 N N . VAL A 1 118 ? 8.281 21.406 0.75 1 97.75 118 VAL A N 1
ATOM 946 C CA . VAL A 1 118 ? 7.863 20.016 0.675 1 97.75 118 VAL A CA 1
ATOM 947 C C . VAL A 1 118 ? 6.34 19.922 0.602 1 97.75 118 VAL A C 1
ATOM 949 O O . VAL A 1 118 ? 5.781 18.859 0.373 1 97.75 118 VAL A O 1
ATOM 952 N N . ALA A 1 119 ? 5.629 21 0.764 1 98.19 119 ALA A N 1
ATOM 953 C CA . ALA A 1 119 ? 4.176 21.094 0.662 1 98.19 119 ALA A CA 1
ATOM 954 C C . ALA A 1 119 ? 3.504 19.953 1.419 1 98.19 119 ALA A C 1
ATOM 956 O O . ALA A 1 119 ? 2.641 19.25 0.874 1 98.19 119 ALA A O 1
ATOM 957 N N . ASN A 1 120 ? 3.859 19.75 2.68 1 98.12 120 ASN A N 1
ATOM 958 C CA . ASN A 1 120 ? 3.475 18.547 3.395 1 98.12 120 ASN A CA 1
ATOM 959 C C . ASN A 1 120 ? 2.58 18.859 4.59 1 98.12 120 ASN A C 1
ATOM 961 O O . ASN A 1 120 ? 2.152 17.953 5.309 1 98.12 120 ASN A O 1
ATOM 965 N N . THR A 1 121 ? 2.26 20.078 4.867 1 97.69 121 THR A N 1
ATOM 966 C CA . THR A 1 121 ? 1.682 20.422 6.164 1 97.69 121 THR A CA 1
ATOM 967 C C . THR A 1 121 ? 0.166 20.234 6.141 1 97.69 121 THR A C 1
ATOM 969 O O . THR A 1 121 ? -0.386 19.469 6.941 1 97.69 121 THR A O 1
ATOM 972 N N . SER A 1 122 ? -0.449 20.922 5.238 1 97.88 122 SER A N 1
ATOM 973 C CA . SER A 1 122 ? -1.906 20.875 5.184 1 97.88 122 SER A CA 1
ATOM 974 C C . SER A 1 122 ? -2.398 20.672 3.754 1 97.88 122 SER A C 1
ATOM 976 O O . SER A 1 122 ? -1.6 20.625 2.816 1 97.88 122 SER A O 1
ATOM 978 N N . ILE A 1 123 ? -3.604 20.344 3.604 1 98.31 123 ILE A N 1
ATOM 979 C CA . ILE A 1 123 ? -4.332 20.297 2.342 1 98.31 123 ILE A CA 1
ATOM 980 C C . ILE A 1 123 ? -5.645 21.062 2.471 1 98.31 123 ILE A C 1
ATOM 982 O O . ILE A 1 123 ? -6.387 20.891 3.438 1 98.31 123 ILE A O 1
ATOM 986 N N . ILE A 1 124 ? -5.852 21.953 1.519 1 98 124 ILE A N 1
ATOM 987 C CA . ILE A 1 124 ? -7.035 22.812 1.583 1 98 124 ILE A CA 1
ATOM 988 C C . ILE A 1 124 ? -7.77 22.781 0.244 1 98 124 ILE A C 1
ATOM 990 O O . ILE A 1 124 ? -7.227 22.297 -0.756 1 98 124 ILE A O 1
ATOM 994 N N . SER A 1 125 ? -8.977 23.219 0.3 1 97.25 125 SER A N 1
ATOM 995 C CA . SER A 1 125 ? -9.781 23.328 -0.913 1 97.25 125 SER A CA 1
ATOM 996 C C . SER A 1 125 ? -10.445 24.688 -1.02 1 97.25 125 SER A C 1
ATOM 998 O O . SER A 1 125 ? -10.984 25.203 -0.038 1 97.25 125 SER A O 1
ATOM 1000 N N . HIS A 1 126 ? -10.312 25.297 -2.139 1 96.62 126 HIS A N 1
ATOM 1001 C CA . HIS A 1 126 ? -10.953 26.578 -2.426 1 96.62 126 HIS A CA 1
ATOM 1002 C C . HIS A 1 126 ? -11.25 26.719 -3.914 1 96.62 126 HIS A C 1
ATOM 1004 O O . HIS A 1 126 ? -10.383 26.453 -4.754 1 96.62 126 HIS A O 1
ATOM 1010 N N . HIS A 1 127 ? -12.516 27.062 -4.199 1 93.38 127 HIS A N 1
ATOM 1011 C CA . HIS A 1 127 ? -12.984 27.297 -5.559 1 93.38 127 HIS A CA 1
ATOM 1012 C C . HIS A 1 127 ? -12.672 26.109 -6.461 1 93.38 127 HIS A C 1
ATOM 1014 O O . HIS A 1 127 ? -12.141 26.281 -7.559 1 93.38 127 HIS A O 1
ATOM 1020 N N . GLY A 1 128 ? -12.828 24.969 -5.945 1 93.25 128 GLY A N 1
ATOM 1021 C CA . GLY A 1 128 ? -12.727 23.734 -6.723 1 93.25 128 GLY A CA 1
ATOM 1022 C C . GLY A 1 128 ? -11.312 23.188 -6.797 1 93.25 128 GLY A C 1
ATOM 1023 O O . GLY A 1 128 ? -11.078 22.141 -7.402 1 93.25 128 GLY A O 1
ATOM 1024 N N . LYS A 1 129 ? -10.398 23.875 -6.188 1 96.5 129 LYS A N 1
ATOM 1025 C CA . LYS A 1 129 ? -9.008 23.422 -6.215 1 96.5 129 LYS A CA 1
ATOM 1026 C C . LYS A 1 129 ? -8.633 22.719 -4.914 1 96.5 129 LYS A C 1
ATOM 1028 O O . LYS A 1 129 ? -9.133 23.078 -3.844 1 96.5 129 LYS A O 1
ATOM 1033 N N . VAL A 1 130 ? -7.828 21.688 -5.008 1 98.31 130 VAL A N 1
ATOM 1034 C CA . VAL A 1 130 ? -7.199 21.047 -3.865 1 98.31 130 VAL A CA 1
ATOM 1035 C C . VAL A 1 130 ? -5.715 21.391 -3.824 1 98.31 130 VAL A C 1
ATOM 1037 O O . VAL A 1 130 ? -4.988 21.156 -4.793 1 98.31 130 VAL A O 1
ATOM 1040 N N . LEU A 1 131 ? -5.27 22.016 -2.736 1 98.75 131 LEU A N 1
ATOM 1041 C CA . LEU A 1 131 ? -3.924 22.578 -2.637 1 98.75 131 LEU A CA 1
ATOM 1042 C C . LEU A 1 131 ? -3.178 21.984 -1.446 1 98.75 131 LEU A C 1
ATOM 1044 O O . LEU A 1 131 ? -3.689 21.969 -0.325 1 98.75 131 LEU A O 1
ATOM 1048 N N . ALA A 1 132 ? -2.025 21.422 -1.689 1 98.88 132 ALA A N 1
ATOM 1049 C CA . ALA A 1 132 ? -1.09 21.125 -0.611 1 98.88 132 ALA A CA 1
ATOM 1050 C C . ALA A 1 132 ? -0.317 22.359 -0.186 1 98.88 132 ALA A C 1
ATOM 1052 O O . ALA A 1 132 ? 0.284 23.047 -1.021 1 98.88 132 ALA A O 1
ATOM 1053 N N . VAL A 1 133 ? -0.302 22.641 1.127 1 98.5 133 VAL A N 1
ATOM 1054 C CA . VAL A 1 133 ? 0.24 23.922 1.556 1 98.5 133 VAL A CA 1
ATOM 1055 C C . VAL A 1 133 ? 1.218 23.719 2.711 1 98.5 133 VAL A C 1
ATOM 1057 O O . VAL A 1 133 ? 1.12 22.734 3.443 1 98.5 133 VAL A O 1
ATOM 1060 N N . LYS A 1 134 ? 2.129 24.547 2.82 1 98 134 LYS A N 1
ATOM 1061 C CA . LYS A 1 134 ? 3.131 24.656 3.875 1 98 134 LYS A CA 1
ATOM 1062 C C . LYS A 1 134 ? 3.594 26.109 4.035 1 98 134 LYS A C 1
ATOM 1064 O O . LYS A 1 134 ? 3.506 26.891 3.094 1 98 134 LYS A O 1
ATOM 1069 N N . GLU A 1 135 ? 4.133 26.453 5.141 1 96.06 135 GLU A N 1
ATOM 1070 C CA . GLU A 1 135 ? 4.461 27.844 5.48 1 96.06 135 GLU A CA 1
ATOM 1071 C C . GLU A 1 135 ? 5.637 28.344 4.648 1 96.06 135 GLU A C 1
ATOM 1073 O O . GLU A 1 135 ? 5.836 29.562 4.523 1 96.06 135 GLU A O 1
ATOM 1078 N N . ASP A 1 136 ? 6.422 27.484 4.102 1 95 136 ASP A N 1
ATOM 1079 C CA . ASP A 1 136 ? 7.715 27.922 3.588 1 95 136 ASP A CA 1
ATOM 1080 C C . ASP A 1 136 ? 7.684 28.062 2.068 1 95 136 ASP A C 1
ATOM 1082 O O . ASP A 1 136 ? 8.711 28.312 1.439 1 95 136 ASP A O 1
ATOM 1086 N N . GLY A 1 137 ? 6.473 27.953 1.5 1 96.94 137 GLY A N 1
ATOM 1087 C CA . GLY A 1 137 ? 6.391 28.078 0.054 1 96.94 137 GLY A CA 1
ATOM 1088 C C . GLY A 1 137 ? 4.969 28.219 -0.454 1 96.94 137 GLY A C 1
ATOM 1089 O O . GLY A 1 137 ? 4.016 28.094 0.32 1 96.94 137 GLY A O 1
ATOM 1090 N N . LEU A 1 138 ? 4.887 28.453 -1.761 1 98.12 138 LEU A N 1
ATOM 1091 C CA . LEU A 1 138 ? 3.578 28.516 -2.4 1 98.12 138 LEU A CA 1
ATOM 1092 C C . LEU A 1 138 ? 2.947 27.125 -2.465 1 98.12 138 LEU A C 1
ATOM 1094 O O . LEU A 1 138 ? 3.652 26.109 -2.422 1 98.12 138 LEU A O 1
ATOM 1098 N N . PRO A 1 139 ? 1.629 27.078 -2.594 1 98.5 139 PRO A N 1
ATOM 1099 C CA . PRO A 1 139 ? 0.923 25.797 -2.635 1 98.5 139 PRO A CA 1
ATOM 1100 C C . PRO A 1 139 ? 1.233 24.984 -3.895 1 98.5 139 PRO A C 1
ATOM 1102 O O . PRO A 1 139 ? 1.713 25.547 -4.887 1 98.5 139 PRO A O 1
ATOM 1105 N N . TYR A 1 140 ? 1.034 23.734 -3.809 1 98.81 140 TYR A N 1
ATOM 1106 C CA . TYR A 1 140 ? 0.979 22.844 -4.973 1 98.81 140 TYR A CA 1
ATOM 1107 C C . TYR A 1 140 ? -0.439 22.344 -5.203 1 98.81 140 TYR A C 1
ATOM 1109 O O . TYR A 1 140 ? -1.093 21.859 -4.273 1 98.81 140 TYR A O 1
ATOM 1117 N N . GLU A 1 141 ? -0.883 22.484 -6.441 1 98.81 141 GLU A N 1
ATOM 1118 C CA . GLU A 1 141 ? -2.221 22.016 -6.793 1 98.81 141 GLU A CA 1
ATOM 1119 C C . GLU A 1 141 ? -2.223 20.516 -7.082 1 98.81 141 GLU A C 1
ATOM 1121 O O . GLU A 1 141 ? -1.313 20.016 -7.738 1 98.81 141 GLU A O 1
ATOM 1126 N N . LEU A 1 142 ? -3.262 19.844 -6.598 1 98.88 142 LEU A N 1
ATOM 1127 C CA . LEU A 1 142 ? -3.459 18.406 -6.809 1 98.88 142 LEU A CA 1
ATOM 1128 C C . LEU A 1 142 ? -4.781 18.141 -7.523 1 98.88 142 LEU A C 1
ATOM 1130 O O . LEU A 1 142 ? -5.738 18.906 -7.367 1 98.88 142 LEU A O 1
ATOM 1134 N N . ASP A 1 143 ? -4.785 17.078 -8.289 1 98.81 143 ASP A N 1
ATOM 1135 C CA . ASP A 1 143 ? -6.062 16.594 -8.797 1 98.81 143 ASP A CA 1
ATOM 1136 C C . ASP A 1 143 ? -6.961 16.125 -7.66 1 98.81 143 ASP A C 1
ATOM 1138 O O . ASP A 1 143 ? -6.562 15.273 -6.859 1 98.81 143 ASP A O 1
ATOM 1142 N N . PRO A 1 144 ? -8.133 16.625 -7.59 1 98 144 PRO A N 1
ATOM 1143 C CA . PRO A 1 144 ? -8.969 16.312 -6.43 1 98 144 PRO A CA 1
ATOM 1144 C C . PRO A 1 144 ? -9.32 14.836 -6.336 1 98 144 PRO A C 1
ATOM 1146 O O . PRO A 1 144 ? -9.641 14.336 -5.25 1 98 144 PRO A O 1
ATOM 1149 N N . ARG A 1 145 ? -9.312 14.125 -7.406 1 97.44 145 ARG A N 1
ATOM 1150 C CA . ARG A 1 145 ? -9.711 12.727 -7.391 1 97.44 145 ARG A CA 1
ATOM 1151 C C . ARG A 1 145 ? -8.492 11.812 -7.297 1 97.44 145 ARG A C 1
ATOM 1153 O O . ARG A 1 145 ? -8.477 10.875 -6.492 1 97.44 145 ARG A O 1
ATOM 1160 N N . THR A 1 146 ? -7.434 12.07 -8.078 1 98.31 146 THR A N 1
ATOM 1161 C CA . THR A 1 146 ? -6.312 11.148 -8.195 1 98.31 146 THR A CA 1
ATOM 1162 C C . THR A 1 146 ? -5.152 11.586 -7.312 1 98.31 146 THR A C 1
ATOM 1164 O O . THR A 1 146 ? -4.211 10.82 -7.086 1 98.31 146 THR A O 1
ATOM 1167 N N . LEU A 1 147 ? -5.16 12.875 -6.891 1 98.69 147 LEU A N 1
ATOM 1168 C CA . LEU A 1 147 ? -4.137 13.516 -6.07 1 98.69 147 LEU A CA 1
ATOM 1169 C C . LEU A 1 147 ? -2.844 13.695 -6.855 1 98.69 147 LEU A C 1
ATOM 1171 O O . LEU A 1 147 ? -1.817 14.078 -6.289 1 98.69 147 LEU A O 1
ATOM 1175 N N . GLU A 1 148 ? -2.879 13.422 -8.164 1 98.69 148 GLU A N 1
ATOM 1176 C CA . GLU A 1 148 ? -1.702 13.727 -8.977 1 98.69 148 GLU A CA 1
ATOM 1177 C C . GLU A 1 148 ? -1.349 15.211 -8.898 1 98.69 148 GLU A C 1
ATOM 1179 O O . GLU A 1 148 ? -2.234 16.062 -8.922 1 98.69 148 GLU A O 1
ATOM 1184 N N . THR A 1 149 ? -0.058 15.492 -8.758 1 98.81 149 THR A N 1
ATOM 1185 C CA . THR A 1 149 ? 0.385 16.875 -8.648 1 98.81 149 THR A CA 1
ATOM 1186 C C . THR A 1 149 ? 0.247 17.594 -9.984 1 98.81 149 THR A C 1
ATOM 1188 O O . THR A 1 149 ? 0.749 17.125 -11 1 98.81 149 THR A O 1
ATOM 1191 N N . ARG A 1 150 ? -0.434 18.688 -9.992 1 98.56 150 ARG A N 1
ATOM 1192 C CA . ARG A 1 150 ? -0.57 19.5 -11.195 1 98.56 150 ARG A CA 1
ATOM 1193 C C . ARG A 1 150 ? 0.555 20.516 -11.289 1 98.56 150 ARG A C 1
ATOM 1195 O O . ARG A 1 150 ? 0.933 20.938 -12.391 1 98.56 150 ARG A O 1
ATOM 1202 N N . GLY A 1 151 ? 1.074 20.953 -10.125 1 98.19 151 GLY A N 1
ATOM 1203 C CA . GLY A 1 151 ? 2.199 21.875 -10.094 1 98.19 151 GLY A CA 1
ATOM 1204 C C . GLY A 1 151 ? 2.039 22.969 -9.062 1 98.19 151 GLY A C 1
ATOM 1205 O O . GLY A 1 151 ? 1.039 23.016 -8.344 1 98.19 151 GLY A O 1
ATOM 1206 N N . ARG A 1 152 ? 3.082 23.766 -8.945 1 98 152 ARG A N 1
ATOM 1207 C CA . ARG A 1 152 ? 3.074 24.922 -8.062 1 98 152 ARG A CA 1
ATOM 1208 C C . ARG A 1 152 ? 1.956 25.891 -8.438 1 98 152 ARG A C 1
ATOM 1210 O O . ARG A 1 152 ? 1.698 26.125 -9.617 1 98 152 ARG A O 1
ATOM 1217 N N . PHE A 1 153 ? 1.283 26.438 -7.434 1 98.12 153 PHE A N 1
ATOM 1218 C CA . PHE A 1 153 ? 0.121 27.297 -7.645 1 98.12 153 PHE A CA 1
ATOM 1219 C C . PHE A 1 153 ? 0.342 28.672 -7.035 1 98.12 153 PHE A C 1
ATOM 1221 O O . PHE A 1 153 ? 0.59 28.797 -5.832 1 98.12 153 PHE A O 1
ATOM 1228 N N . ASP A 1 154 ? 0.247 29.766 -7.836 1 97.69 154 ASP A N 1
ATOM 1229 C CA . ASP A 1 154 ? 0.491 31.125 -7.363 1 97.69 154 ASP A CA 1
ATOM 1230 C C . ASP A 1 154 ? -0.722 32.031 -7.609 1 97.69 154 ASP A C 1
ATOM 1232 O O . ASP A 1 154 ? -0.583 33.219 -7.766 1 97.69 154 ASP A O 1
ATOM 1236 N N . TYR A 1 155 ? -1.904 31.328 -7.805 1 97.56 155 TYR A N 1
ATOM 1237 C CA . TYR A 1 155 ? -3.154 32.062 -8.031 1 97.56 155 TYR A CA 1
ATOM 1238 C C . TYR A 1 155 ? -3.1 32.844 -9.328 1 97.56 155 TYR A C 1
ATOM 1240 O O . TYR A 1 155 ? -3.461 34.031 -9.359 1 97.56 155 TYR A O 1
ATOM 1248 N N . ASP A 1 156 ? -2.609 32.219 -10.32 1 96.19 156 ASP A N 1
ATOM 1249 C CA . ASP A 1 156 ? -2.5 32.781 -11.664 1 96.19 156 ASP A CA 1
ATOM 1250 C C . ASP A 1 156 ? -1.669 34.062 -11.664 1 96.19 156 ASP A C 1
ATOM 1252 O O . ASP A 1 156 ? -2.045 35.031 -12.297 1 96.19 156 ASP A O 1
ATOM 1256 N N . GLY A 1 157 ? -0.715 34.062 -10.836 1 97.5 157 GLY A N 1
ATOM 1257 C CA . GLY A 1 157 ? 0.224 35.188 -10.812 1 97.5 157 GLY A CA 1
ATOM 1258 C C . GLY A 1 157 ? -0.188 36.281 -9.875 1 97.5 157 GLY A C 1
ATOM 1259 O O . GLY A 1 157 ? 0.559 37.25 -9.672 1 97.5 157 GLY A O 1
ATOM 1260 N N . GLN A 1 158 ? -1.3 36.156 -9.188 1 98.12 158 GLN A N 1
ATOM 1261 C CA . GLN A 1 158 ? -1.84 37.219 -8.344 1 98.12 158 GLN A CA 1
ATOM 1262 C C . GLN A 1 158 ? -1.106 37.312 -7.008 1 98.12 158 GLN A C 1
ATOM 1264 O O . GLN A 1 158 ? -1.085 38.344 -6.359 1 98.12 158 GLN A O 1
ATOM 1269 N N . VAL A 1 159 ? -0.566 36.219 -6.594 1 98.38 159 VAL A N 1
ATOM 1270 C CA . VAL A 1 159 ? 0.163 36.156 -5.332 1 98.38 159 VAL A CA 1
ATOM 1271 C C . VAL A 1 159 ? 1.666 36.219 -5.598 1 98.38 159 VAL A C 1
ATOM 1273 O O . VAL A 1 159 ? 2.213 35.344 -6.273 1 98.38 159 VAL A O 1
ATOM 1276 N N . THR A 1 160 ? 2.301 37.25 -5.012 1 97.19 160 THR A N 1
ATOM 1277 C CA . THR A 1 160 ? 3.721 37.438 -5.281 1 97.19 160 THR A CA 1
ATOM 1278 C C . THR A 1 160 ? 4.559 37.094 -4.055 1 97.19 160 THR A C 1
ATOM 1280 O O . THR A 1 160 ? 5.789 37.062 -4.125 1 97.19 160 THR A O 1
ATOM 1283 N N . SER A 1 161 ? 3.893 36.875 -2.912 1 97.94 161 SER A N 1
ATOM 1284 C CA . SER A 1 161 ? 4.602 36.312 -1.764 1 97.94 161 SER A CA 1
ATOM 1285 C C . SER A 1 161 ? 5.309 35.031 -2.129 1 97.94 161 SER A C 1
ATOM 1287 O O . SER A 1 161 ? 4.77 34.188 -2.877 1 97.94 161 SER A O 1
ATOM 1289 N N . GLN A 1 162 ? 6.48 34.812 -1.505 1 97.12 162 GLN A N 1
ATOM 1290 C CA . GLN A 1 162 ? 7.195 33.562 -1.72 1 97.12 162 GLN A CA 1
ATOM 1291 C C . GLN A 1 162 ? 6.613 32.438 -0.86 1 97.12 162 GLN A C 1
ATOM 1293 O O . GLN A 1 162 ? 6.891 31.281 -1.093 1 97.12 162 GLN A O 1
ATOM 1298 N N . THR A 1 163 ? 5.902 32.875 0.122 1 97.75 163 THR A N 1
ATOM 1299 C CA . THR A 1 163 ? 5.414 31.891 1.098 1 97.75 163 THR A CA 1
ATOM 1300 C C . THR A 1 163 ? 3.896 31.969 1.228 1 97.75 163 THR A C 1
ATOM 1302 O O . THR A 1 163 ? 3.268 32.875 0.66 1 97.75 163 THR A O 1
ATOM 1305 N N . HIS A 1 164 ? 3.35 31.016 1.816 1 98 164 HIS A N 1
ATOM 1306 C CA . HIS A 1 164 ? 1.925 30.812 2.051 1 98 164 HIS A CA 1
ATOM 1307 C C . HIS A 1 164 ? 1.682 30.141 3.402 1 98 164 HIS A C 1
ATOM 1309 O O . HIS A 1 164 ? 2.473 29.312 3.838 1 98 164 HIS A O 1
ATOM 1315 N N . THR A 1 165 ? 0.631 30.531 4.066 1 97.94 165 THR A N 1
ATOM 1316 C CA . THR A 1 165 ? 0.338 29.891 5.34 1 97.94 165 THR A CA 1
ATOM 1317 C C . THR A 1 165 ? -0.191 28.469 5.117 1 97.94 165 THR A C 1
ATOM 1319 O O . THR A 1 165 ? -0.799 28.188 4.086 1 97.94 165 THR A O 1
ATOM 1322 N N . ALA A 1 166 ? 0.008 27.594 6.105 1 97.12 166 ALA A N 1
ATOM 1323 C CA . ALA A 1 166 ? -0.577 26.25 6.109 1 97.12 166 ALA A CA 1
ATOM 1324 C C . ALA A 1 166 ? -2.037 26.297 6.551 1 97.12 166 ALA A C 1
ATOM 1326 O O . ALA A 1 166 ? -2.779 25.328 6.352 1 97.12 166 ALA A O 1
ATOM 1327 N N . HIS A 1 167 ? -2.438 27.406 7.168 1 97.62 167 HIS A N 1
ATOM 1328 C CA . HIS A 1 167 ? -3.77 27.484 7.758 1 97.62 167 HIS A CA 1
ATOM 1329 C C . HIS A 1 167 ? -4.504 28.734 7.277 1 97.62 167 HIS A C 1
ATOM 1331 O O . HIS A 1 167 ? -4.859 29.594 8.086 1 97.62 167 HIS A O 1
ATOM 1337 N N . PRO A 1 168 ? -4.777 28.781 6.004 1 98.25 168 PRO A N 1
ATOM 1338 C CA . PRO A 1 168 ? -5.688 29.859 5.621 1 98.25 168 PRO A CA 1
ATOM 1339 C C . PRO A 1 168 ? -7.047 29.75 6.305 1 98.25 168 PRO A C 1
ATOM 1341 O O . PRO A 1 168 ? -7.371 28.719 6.887 1 98.25 168 PRO A O 1
ATOM 1344 N N . LYS A 1 169 ? -7.688 30.875 6.324 1 98.31 169 LYS A N 1
ATOM 1345 C CA . LYS A 1 169 ? -9.016 30.906 6.938 1 98.31 169 LYS A CA 1
ATOM 1346 C C . LYS A 1 169 ? -10.102 31.156 5.891 1 98.31 169 LYS A C 1
ATOM 1348 O O . LYS A 1 169 ? -9.898 31.922 4.945 1 98.31 169 LYS A O 1
ATOM 1353 N N . TYR A 1 170 ? -11.148 30.469 6.102 1 96.5 170 TYR A N 1
ATOM 1354 C CA . TYR A 1 170 ? -12.289 30.547 5.203 1 96.5 170 TYR A CA 1
ATOM 1355 C C . TYR A 1 170 ? -13.445 31.297 5.855 1 96.5 170 TYR A C 1
ATOM 1357 O O . TYR A 1 170 ? -13.766 31.062 7.023 1 96.5 170 TYR A O 1
ATOM 1365 N N . ASP A 1 171 ? -14.016 32.25 5.145 1 97.81 171 ASP A N 1
ATOM 1366 C CA . ASP A 1 171 ? -15.25 32.906 5.566 1 97.81 171 ASP A CA 1
ATOM 1367 C C . ASP A 1 171 ? -16.469 32.219 4.961 1 97.81 171 ASP A C 1
ATOM 1369 O O . ASP A 1 171 ? -16.75 32.375 3.766 1 97.81 171 ASP A O 1
ATOM 1373 N N . PRO A 1 172 ? -17.234 31.516 5.773 1 95.31 172 PRO A N 1
ATOM 1374 C CA . PRO A 1 172 ? -18.344 30.734 5.211 1 95.31 172 PRO A CA 1
ATOM 1375 C C . PRO A 1 172 ? -19.438 31.609 4.613 1 95.31 172 PRO A C 1
ATOM 1377 O O . PRO A 1 172 ? -20.25 31.125 3.811 1 95.31 172 PRO A O 1
ATOM 1380 N N . GLU A 1 173 ? -19.516 32.844 4.961 1 95.94 173 GLU A N 1
ATOM 1381 C CA . GLU A 1 173 ? -20.547 33.719 4.457 1 95.94 173 GLU A CA 1
ATOM 1382 C C . GLU A 1 173 ? -20.203 34.25 3.066 1 95.94 173 GLU A C 1
ATOM 1384 O O . GLU A 1 173 ? -21.047 34.312 2.18 1 95.94 173 GLU A O 1
ATOM 1389 N N . THR A 1 174 ? -18.953 34.625 2.873 1 96.5 174 THR A N 1
ATOM 1390 C CA . THR A 1 174 ? -18.578 35.281 1.628 1 96.5 174 THR A CA 1
ATOM 1391 C C . THR A 1 174 ? -17.922 34.281 0.668 1 96.5 174 THR A C 1
ATOM 1393 O O . THR A 1 174 ? -17.875 34.531 -0.539 1 96.5 174 THR A O 1
ATOM 1396 N N . GLY A 1 175 ? -17.422 33.219 1.212 1 96.94 175 GLY A N 1
ATOM 1397 C CA . GLY A 1 175 ? -16.656 32.281 0.41 1 96.94 175 GLY A CA 1
ATOM 1398 C C . GLY A 1 175 ? -15.203 32.719 0.228 1 96.94 175 GLY A C 1
ATOM 1399 O O . GLY A 1 175 ? -14.453 32.062 -0.505 1 96.94 175 GLY A O 1
ATOM 1400 N N . ASP A 1 176 ? -14.758 33.781 0.977 1 98.25 176 ASP A N 1
ATOM 1401 C CA . ASP A 1 176 ? -13.398 34.281 0.87 1 98.25 176 ASP A CA 1
ATOM 1402 C C . ASP A 1 176 ? -12.406 33.344 1.572 1 98.25 176 ASP A C 1
ATOM 1404 O O . ASP A 1 176 ? -12.734 32.75 2.598 1 98.25 176 ASP A O 1
ATOM 1408 N N . LEU A 1 177 ? -11.281 33.25 0.966 1 98.62 177 LEU A N 1
ATOM 1409 C CA . LEU A 1 177 ? -10.117 32.625 1.605 1 98.62 177 LEU A CA 1
ATOM 1410 C C . LEU A 1 177 ? -9.109 33.719 2.018 1 98.62 177 LEU A C 1
ATOM 1412 O O . LEU A 1 177 ? -8.68 34.5 1.19 1 98.62 177 LEU A O 1
ATOM 1416 N N . LEU A 1 178 ? -8.789 33.781 3.268 1 98.81 178 LEU A N 1
ATOM 1417 C CA . LEU A 1 178 ? -7.781 34.688 3.787 1 98.81 178 LEU A CA 1
ATOM 1418 C C . LEU A 1 178 ? -6.508 33.938 4.168 1 98.81 178 LEU A C 1
ATOM 1420 O O . LEU A 1 178 ? -6.574 32.875 4.805 1 98.81 178 LEU A O 1
ATOM 1424 N N . PHE A 1 179 ? -5.395 34.438 3.691 1 98.75 179 PHE A N 1
ATOM 1425 C CA . PHE A 1 179 ? -4.137 33.812 4.055 1 98.75 179 PHE A CA 1
ATOM 1426 C C . PHE A 1 179 ? -3.002 34.812 4.098 1 98.75 179 PHE A C 1
ATOM 1428 O O . PHE A 1 179 ? -3.197 36 3.752 1 98.75 179 PHE A O 1
ATOM 1435 N N . PHE A 1 180 ? -1.861 34.469 4.633 1 98.56 180 PHE A N 1
ATOM 1436 C CA . PHE A 1 180 ? -0.672 35.281 4.707 1 98.56 180 PHE A CA 1
ATOM 1437 C C . PHE A 1 180 ? 0.574 34.5 4.328 1 98.56 180 PHE A C 1
ATOM 1439 O O . PHE A 1 180 ? 0.561 33.281 4.336 1 98.56 180 PHE A O 1
ATOM 1446 N N . GLY A 1 181 ? 1.537 35.188 3.879 1 98.12 181 GLY A N 1
ATOM 1447 C CA . GLY A 1 181 ? 2.902 34.688 3.799 1 98.12 181 GLY A CA 1
ATOM 1448 C C . GLY A 1 181 ? 3.832 35.344 4.805 1 98.12 181 GLY A C 1
ATOM 1449 O O . GLY A 1 181 ? 3.916 36.562 4.879 1 98.12 181 GLY A O 1
ATOM 1450 N N . SER A 1 182 ? 4.383 34.5 5.656 1 97.25 182 SER A N 1
ATOM 1451 C CA . SER A 1 182 ? 5.457 34.938 6.531 1 97.25 182 SER A CA 1
ATOM 1452 C C . SER A 1 182 ? 6.82 34.75 5.887 1 97.25 182 SER A C 1
ATOM 1454 O O . SER A 1 182 ? 7.027 33.781 5.156 1 97.25 182 SER A O 1
ATOM 1456 N N . ALA A 1 183 ? 7.773 35.688 6.203 1 96.25 183 ALA A N 1
ATOM 1457 C CA . ALA A 1 183 ? 9.023 35.656 5.449 1 96.25 183 ALA A CA 1
ATOM 1458 C C . ALA A 1 183 ? 8.758 35.688 3.947 1 96.25 183 ALA A C 1
ATOM 1460 O O . ALA A 1 183 ? 9.32 34.875 3.199 1 96.25 183 ALA A O 1
ATOM 1461 N N . ALA A 1 184 ? 7.867 36.625 3.541 1 97.25 184 ALA A N 1
ATOM 1462 C CA . ALA A 1 184 ? 7.234 36.625 2.223 1 97.25 184 ALA A CA 1
ATOM 1463 C C . ALA A 1 184 ? 8.25 36.969 1.131 1 97.25 184 ALA A C 1
ATOM 1465 O O . ALA A 1 184 ? 8.031 36.656 -0.041 1 97.25 184 ALA A O 1
ATOM 1466 N N . LYS A 1 185 ? 9.328 37.625 1.447 1 95.38 185 LYS A N 1
ATOM 1467 C CA . LYS A 1 185 ? 10.344 38 0.457 1 95.38 185 LYS A CA 1
ATOM 1468 C C . LYS A 1 185 ? 11.5 37 0.476 1 95.38 185 LYS A C 1
ATOM 1470 O O . LYS A 1 185 ? 12.406 37.094 -0.355 1 95.38 185 LYS A O 1
ATOM 1475 N N . GLY A 1 186 ? 11.477 36.156 1.441 1 90.38 186 GLY A N 1
ATOM 1476 C CA . GLY A 1 186 ? 12.547 35.188 1.585 1 90.38 186 GLY A CA 1
ATOM 1477 C C . GLY A 1 186 ? 12.727 34.719 3.012 1 90.38 186 GLY A C 1
ATOM 1478 O O . GLY A 1 186 ? 12.25 35.344 3.953 1 90.38 186 GLY A O 1
ATOM 1479 N N . GLU A 1 187 ? 13.539 33.688 3.086 1 88.56 187 GLU A N 1
ATOM 1480 C CA . GLU A 1 187 ? 13.672 33.031 4.375 1 88.56 187 GLU A CA 1
ATOM 1481 C C . GLU A 1 187 ? 14.219 33.969 5.438 1 88.56 187 GLU A C 1
ATOM 1483 O O . GLU A 1 187 ? 15.18 34.688 5.195 1 88.56 187 GLU A O 1
ATOM 1488 N N . ALA A 1 188 ? 13.625 34.094 6.559 1 89.44 188 ALA A N 1
ATOM 1489 C CA . ALA A 1 188 ? 14.008 34.781 7.789 1 89.44 188 ALA A CA 1
ATOM 1490 C C . ALA A 1 188 ? 13.75 36.281 7.684 1 89.44 188 ALA A C 1
ATOM 1492 O O . ALA A 1 188 ? 14.188 37.062 8.547 1 89.44 188 ALA A O 1
ATOM 1493 N N . THR A 1 189 ? 13.156 36.812 6.57 1 92 189 THR A N 1
ATOM 1494 C CA . THR A 1 189 ? 12.773 38.219 6.52 1 92 189 THR A CA 1
ATOM 1495 C C . THR A 1 189 ? 11.555 38.469 7.398 1 92 189 THR A C 1
ATOM 1497 O O . THR A 1 189 ? 10.734 37.562 7.609 1 92 189 THR A O 1
ATOM 1500 N N . PRO A 1 190 ? 11.438 39.562 7.941 1 95 190 PRO A N 1
ATOM 1501 C CA . PRO A 1 190 ? 10.312 39.844 8.836 1 95 190 PRO A CA 1
ATOM 1502 C C . PRO A 1 190 ? 9.039 40.219 8.078 1 95 190 PRO A C 1
ATOM 1504 O O . PRO A 1 190 ? 7.992 40.438 8.688 1 95 190 PRO A O 1
ATOM 1507 N N . ASP A 1 191 ? 9.062 40.344 6.75 1 96.25 191 ASP A N 1
ATOM 1508 C CA . ASP A 1 191 ? 7.922 40.781 5.957 1 96.25 191 ASP A CA 1
ATOM 1509 C C . ASP A 1 191 ? 6.773 39.781 6.039 1 96.25 191 ASP A C 1
ATOM 1511 O O . ASP A 1 191 ? 6.996 38.562 6.051 1 96.25 191 ASP A O 1
ATOM 1515 N N . MET A 1 192 ? 5.59 40.281 6.105 1 97.88 192 MET A N 1
ATOM 1516 C CA . MET A 1 192 ? 4.332 39.562 5.996 1 97.88 192 MET A CA 1
ATOM 1517 C C . MET A 1 192 ? 3.527 40.062 4.793 1 97.88 192 MET A C 1
ATOM 1519 O O . MET A 1 192 ? 3.455 41.25 4.535 1 97.88 192 MET A O 1
ATOM 1523 N N . ALA A 1 193 ? 3.084 39.156 4.016 1 98.62 193 ALA A N 1
ATOM 1524 C CA . ALA A 1 193 ? 2.119 39.469 2.963 1 98.62 193 ALA A CA 1
ATOM 1525 C C . ALA A 1 193 ? 0.748 38.875 3.289 1 98.62 193 ALA A C 1
ATOM 1527 O O . ALA A 1 193 ? 0.625 37.688 3.568 1 98.62 193 ALA A O 1
ATOM 1528 N N . TYR A 1 194 ? -0.268 39.719 3.326 1 98.81 194 TYR A N 1
ATOM 1529 C CA . TYR A 1 194 ? -1.634 39.312 3.654 1 98.81 194 TYR A CA 1
ATOM 1530 C C . TYR A 1 194 ? -2.545 39.438 2.439 1 98.81 194 TYR A C 1
ATOM 1532 O O . TYR A 1 194 ? -2.523 40.469 1.747 1 98.81 194 TYR A O 1
ATOM 1540 N N . TYR A 1 195 ? -3.312 38.344 2.182 1 98.88 195 TYR A N 1
ATOM 1541 C CA . TYR A 1 195 ? -4.156 38.281 0.992 1 98.88 195 TYR A CA 1
ATOM 1542 C C . TYR A 1 195 ? -5.578 37.875 1.35 1 98.88 195 TYR A C 1
ATOM 1544 O O . TYR A 1 195 ? -5.785 37.094 2.293 1 98.88 195 TYR A O 1
ATOM 1552 N N . ILE A 1 196 ? -6.578 38.375 0.598 1 98.81 196 ILE A N 1
ATOM 1553 C CA . ILE A 1 196 ? -7.938 37.844 0.545 1 98.81 196 ILE A CA 1
ATOM 1554 C C . ILE A 1 196 ? -8.273 37.438 -0.885 1 98.81 196 ILE A C 1
ATOM 1556 O O . ILE A 1 196 ? -8.117 38.219 -1.819 1 98.81 196 ILE A O 1
ATOM 1560 N N . VAL A 1 197 ? -8.625 36.188 -1.049 1 98.69 197 VAL A N 1
ATOM 1561 C CA . VAL A 1 197 ? -9.055 35.656 -2.328 1 98.69 197 VAL A CA 1
ATOM 1562 C C . VAL A 1 197 ? -10.555 35.375 -2.291 1 98.69 197 VAL A C 1
ATOM 1564 O O . VAL A 1 197 ? -11.047 34.719 -1.359 1 98.69 197 VAL A O 1
ATOM 1567 N N . ASP A 1 198 ? -11.305 35.812 -3.266 1 98.38 198 ASP A N 1
ATOM 1568 C CA . ASP A 1 198 ? -12.758 35.656 -3.232 1 98.38 198 ASP A CA 1
ATOM 1569 C C . ASP A 1 198 ? -13.148 34.25 -3.693 1 98.38 198 ASP A C 1
ATOM 1571 O O . ASP A 1 198 ? -12.281 33.406 -4.004 1 98.38 198 ASP A O 1
ATOM 1575 N N . LYS A 1 199 ? -14.438 33.906 -3.666 1 97.06 199 LYS A N 1
ATOM 1576 C CA . LYS A 1 199 ? -14.969 32.562 -3.934 1 97.06 199 LYS A CA 1
ATOM 1577 C C . LYS A 1 199 ? -14.703 32.156 -5.375 1 97.06 199 LYS A C 1
ATOM 1579 O O . LYS A 1 199 ? -14.859 30.984 -5.727 1 97.06 199 LYS A O 1
ATOM 1584 N N . HIS A 1 200 ? -14.227 33.094 -6.223 1 96.5 200 HIS A N 1
ATOM 1585 C CA . HIS A 1 200 ? -13.953 32.781 -7.625 1 96.5 200 HIS A CA 1
ATOM 1586 C C . HIS A 1 200 ? -12.453 32.656 -7.879 1 96.5 200 HIS A C 1
ATOM 1588 O O . HIS A 1 200 ? -12.023 32.469 -9.016 1 96.5 200 HIS A O 1
ATOM 1594 N N . GLY A 1 201 ? -11.617 32.812 -6.824 1 96.81 201 GLY A N 1
ATOM 1595 C CA . GLY A 1 201 ? -10.18 32.625 -6.961 1 96.81 201 GLY A CA 1
ATOM 1596 C C . GLY A 1 201 ? -9.453 33.938 -7.297 1 96.81 201 GLY A C 1
ATOM 1597 O O . GLY A 1 201 ? -8.273 33.906 -7.66 1 96.81 201 GLY A O 1
ATOM 1598 N N . LYS A 1 202 ? -10.117 35.031 -7.18 1 98.12 202 LYS A N 1
ATOM 1599 C CA . LYS A 1 202 ? -9.523 36.344 -7.469 1 98.12 202 LYS A CA 1
ATOM 1600 C C . LYS A 1 202 ? -9.016 37 -6.195 1 98.12 202 LYS A C 1
ATOM 1602 O O . LYS A 1 202 ? -9.742 37.094 -5.203 1 98.12 202 LYS A O 1
ATOM 1607 N N . VAL A 1 203 ? -7.801 37.469 -6.242 1 98.56 203 VAL A N 1
ATOM 1608 C CA . VAL A 1 203 ? -7.285 38.25 -5.129 1 98.56 203 VAL A CA 1
ATOM 1609 C C . VAL A 1 203 ? -7.984 39.594 -5.09 1 98.56 203 VAL A C 1
ATOM 1611 O O . VAL A 1 203 ? -7.91 40.375 -6.047 1 98.56 203 VAL A O 1
ATOM 1614 N N . THR A 1 204 ? -8.625 39.906 -4.012 1 98.69 204 THR A N 1
ATOM 1615 C CA . THR A 1 204 ? -9.398 41.156 -3.906 1 98.69 204 THR A CA 1
ATOM 1616 C C . THR A 1 204 ? -8.75 42.094 -2.916 1 98.69 204 THR A C 1
ATOM 1618 O O . THR A 1 204 ? -9.117 43.281 -2.855 1 98.69 204 THR A O 1
ATOM 1621 N N . HIS A 1 205 ? -7.84 41.625 -2.139 1 98.69 205 HIS A N 1
ATOM 1622 C CA . HIS A 1 205 ? -7.113 42.469 -1.188 1 98.69 205 HIS A CA 1
ATOM 1623 C C . HIS A 1 205 ? -5.695 41.938 -0.972 1 98.69 205 HIS A C 1
ATOM 1625 O O . HIS A 1 205 ? -5.477 40.75 -0.902 1 98.69 205 HIS A O 1
ATOM 1631 N N . GLU A 1 206 ? -4.758 42.781 -0.911 1 98.75 206 GLU A N 1
ATOM 1632 C CA . GLU A 1 206 ? -3.357 42.531 -0.595 1 98.75 206 GLU A CA 1
ATOM 1633 C C . GLU A 1 206 ? -2.752 43.656 0.228 1 98.75 206 GLU A C 1
ATOM 1635 O O . GLU A 1 206 ? -2.979 44.844 -0.065 1 98.75 206 GLU A O 1
ATOM 1640 N N . THR A 1 207 ? -2.072 43.312 1.237 1 98.75 207 THR A N 1
ATOM 1641 C CA . THR A 1 207 ? -1.277 44.312 1.955 1 98.75 207 THR A CA 1
ATOM 1642 C C . THR A 1 207 ? -0.048 43.656 2.586 1 98.75 207 THR A C 1
ATOM 1644 O O . THR A 1 207 ? -0.004 42.438 2.762 1 98.75 207 THR A O 1
ATOM 1647 N N . TRP A 1 208 ? 0.943 44.438 2.791 1 98.44 208 TRP A N 1
ATOM 1648 C CA . TRP A 1 208 ? 2.213 43.969 3.35 1 98.44 208 TRP A CA 1
ATOM 1649 C C . TRP A 1 208 ? 2.551 44.75 4.625 1 98.44 208 TRP A C 1
ATOM 1651 O O . TRP A 1 208 ? 2.17 45.906 4.773 1 98.44 208 TRP A O 1
ATOM 1661 N N . PHE A 1 209 ? 3.199 44.156 5.539 1 98.25 209 PHE A N 1
ATOM 1662 C CA . PHE A 1 209 ? 3.746 44.812 6.727 1 98.25 209 PHE A CA 1
ATOM 1663 C C . PHE A 1 209 ? 4.91 44 7.293 1 98.25 209 PHE A C 1
ATOM 1665 O O . PHE A 1 209 ? 5.258 42.938 6.766 1 98.25 209 PHE A O 1
ATOM 1672 N N . GLU A 1 210 ? 5.547 44.5 8.344 1 97.56 210 GLU A N 1
ATOM 1673 C CA . GLU A 1 210 ? 6.668 43.844 8.977 1 97.56 210 GLU A CA 1
ATOM 1674 C C . GLU A 1 210 ? 6.309 43.375 10.391 1 97.56 210 GLU A C 1
ATOM 1676 O O . GLU A 1 210 ? 5.625 44.094 11.125 1 97.56 210 GLU A O 1
ATOM 1681 N N . GLN A 1 211 ? 6.703 42.156 10.672 1 96.88 211 GLN A N 1
ATOM 1682 C CA . GLN A 1 211 ? 6.617 41.656 12.039 1 96.88 211 GLN A CA 1
ATOM 1683 C C . GLN A 1 211 ? 7.648 42.344 12.938 1 96.88 211 GLN A C 1
ATOM 1685 O O . GLN A 1 211 ? 8.68 42.812 12.461 1 96.88 211 GLN A O 1
ATOM 1690 N N . PRO A 1 212 ? 7.367 42.375 14.25 1 96.94 212 PRO A N 1
ATOM 1691 C CA . PRO A 1 212 ? 8.359 42.938 15.172 1 96.94 212 PRO A CA 1
ATOM 1692 C C . PRO A 1 212 ? 9.688 42.188 15.148 1 96.94 212 PRO A C 1
ATOM 1694 O O . PRO A 1 212 ? 10.742 42.781 15.398 1 96.94 212 PRO A O 1
ATOM 1697 N N . TYR A 1 213 ? 9.68 40.938 14.961 1 95.88 213 TYR A N 1
ATOM 1698 C CA . TYR A 1 213 ? 10.82 40.094 14.688 1 95.88 213 TYR A CA 1
ATOM 1699 C C . TYR A 1 213 ? 10.414 38.938 13.789 1 95.88 213 TYR A C 1
ATOM 1701 O O . TYR A 1 213 ? 9.234 38.562 13.703 1 95.88 213 TYR A O 1
ATOM 1709 N N . GLY A 1 214 ? 11.398 38.438 13.078 1 94.69 214 GLY A N 1
ATOM 1710 C CA . GLY A 1 214 ? 11.117 37.219 12.312 1 94.69 214 GLY A CA 1
ATOM 1711 C C . GLY A 1 214 ? 10.75 36.031 13.188 1 94.69 214 GLY A C 1
ATOM 1712 O O . GLY A 1 214 ? 11.43 35.75 14.172 1 94.69 214 GLY A O 1
ATOM 1713 N N . ALA A 1 215 ? 9.625 35.406 12.875 1 94.94 215 ALA A N 1
ATOM 1714 C CA . ALA A 1 215 ? 9.133 34.375 13.773 1 94.94 215 ALA A CA 1
ATOM 1715 C C . ALA A 1 215 ? 8.492 33.219 12.992 1 94.94 215 ALA A C 1
ATOM 1717 O O . ALA A 1 215 ? 8.094 33.406 11.844 1 94.94 215 ALA A O 1
ATOM 1718 N N . PHE A 1 216 ? 8.5 32.031 13.648 1 94.5 216 PHE A N 1
ATOM 1719 C CA . PHE A 1 216 ? 7.695 30.891 13.18 1 94.5 216 PHE A CA 1
ATOM 1720 C C . PHE A 1 216 ? 6.211 31.234 13.258 1 94.5 216 PHE A C 1
ATOM 1722 O O . PHE A 1 216 ? 5.668 31.406 14.352 1 94.5 216 PHE A O 1
ATOM 1729 N N . MET A 1 217 ? 5.543 31.438 12.07 1 94.88 217 MET A N 1
ATOM 1730 C CA . MET A 1 217 ? 4.109 31.703 12 1 94.88 217 MET A CA 1
ATOM 1731 C C . MET A 1 217 ? 3.354 30.516 11.43 1 94.88 217 MET A C 1
ATOM 1733 O O . MET A 1 217 ? 3.545 30.156 10.266 1 94.88 217 MET A O 1
ATOM 1737 N N . HIS A 1 218 ? 2.518 29.938 12.227 1 94.31 218 HIS A N 1
ATOM 1738 C CA . HIS A 1 218 ? 1.844 28.719 11.773 1 94.31 218 HIS A CA 1
ATOM 1739 C C . HIS A 1 218 ? 0.376 28.984 11.461 1 94.31 218 HIS A C 1
ATOM 1741 O O . HIS A 1 218 ? -0.148 28.5 10.461 1 94.31 218 HIS A O 1
ATOM 1747 N N . ASP A 1 219 ? -0.3 29.719 12.281 1 97.62 219 ASP A N 1
ATOM 1748 C CA . ASP A 1 219 ? -1.735 29.969 12.188 1 97.62 219 ASP A CA 1
ATOM 1749 C C . ASP A 1 219 ? -2.064 31.406 12.531 1 97.62 219 ASP A C 1
ATOM 1751 O O . ASP A 1 219 ? -1.18 32.188 12.914 1 97.62 219 ASP A O 1
ATOM 1755 N N . PHE A 1 220 ? -3.227 31.875 12.219 1 98.62 220 PHE A N 1
ATOM 1756 C CA . PHE A 1 220 ? -3.752 33.188 12.555 1 98.62 220 PHE A CA 1
ATOM 1757 C C . PHE A 1 220 ? -5.266 33.125 12.742 1 98.62 220 PHE A C 1
ATOM 1759 O O . PHE A 1 220 ? -5.875 32.062 12.625 1 98.62 220 PHE A O 1
ATOM 1766 N N . ALA A 1 221 ? -5.832 34.219 13.125 1 98.69 221 ALA A N 1
ATOM 1767 C CA . ALA A 1 221 ? -7.273 34.25 13.352 1 98.69 221 ALA A CA 1
ATOM 1768 C C . ALA A 1 221 ? -7.93 35.375 12.547 1 98.69 221 ALA A C 1
ATOM 1770 O O . ALA A 1 221 ? -7.281 36.344 12.195 1 98.69 221 ALA A O 1
ATOM 1771 N N . ILE A 1 222 ? -9.109 35.125 12.234 1 98.69 222 ILE A N 1
ATOM 1772 C CA . ILE A 1 222 ? -9.883 36.188 11.586 1 98.69 222 ILE A CA 1
ATOM 1773 C C . ILE A 1 222 ? -11.25 36.312 12.266 1 98.69 222 ILE A C 1
ATOM 1775 O O . ILE A 1 222 ? -11.758 35.344 12.836 1 98.69 222 ILE A O 1
ATOM 1779 N N . THR A 1 223 ? -11.789 37.438 12.328 1 98.38 223 THR A N 1
ATOM 1780 C CA . THR A 1 223 ? -13.188 37.75 12.617 1 98.38 223 THR A CA 1
ATOM 1781 C C . THR A 1 223 ? -13.859 38.406 11.414 1 98.38 223 THR A C 1
ATOM 1783 O O . THR A 1 223 ? -13.305 38.406 10.312 1 98.38 223 THR A O 1
ATOM 1786 N N . ARG A 1 224 ? -15.078 38.812 11.633 1 97.56 224 ARG A N 1
ATOM 1787 C CA . ARG A 1 224 ? -15.797 39.469 10.539 1 97.56 224 ARG A CA 1
ATOM 1788 C C . ARG A 1 224 ? -15.055 40.719 10.062 1 97.56 224 ARG A C 1
ATOM 1790 O O . ARG A 1 224 ? -15.07 41.031 8.867 1 97.56 224 ARG A O 1
ATOM 1797 N N . ASN A 1 225 ? -14.367 41.344 11 1 97.81 225 ASN A N 1
ATOM 1798 C CA . ASN A 1 225 ? -13.844 42.656 10.617 1 97.81 225 ASN A CA 1
ATOM 1799 C C . ASN A 1 225 ? -12.336 42.75 10.836 1 97.81 225 ASN A C 1
ATOM 1801 O O . ASN A 1 225 ? -11.695 43.719 10.461 1 97.81 225 ASN A O 1
ATOM 1805 N N . TRP A 1 226 ? -11.75 41.719 11.422 1 98.56 226 TRP A N 1
ATOM 1806 C CA . TRP A 1 226 ? -10.352 41.812 11.812 1 98.56 226 TRP A CA 1
ATOM 1807 C C . TRP A 1 226 ? -9.57 40.562 11.422 1 98.56 226 TRP A C 1
ATOM 1809 O O . TRP A 1 226 ? -10.141 39.469 11.344 1 98.56 226 TRP A O 1
ATOM 1819 N N . SER A 1 227 ? -8.328 40.75 11.141 1 98.75 227 SER A N 1
ATOM 1820 C CA . SER A 1 227 ? -7.336 39.688 11.062 1 98.75 227 SER A CA 1
ATOM 1821 C C . SER A 1 227 ? -6.301 39.812 12.18 1 98.75 227 SER A C 1
ATOM 1823 O O . SER A 1 227 ? -5.789 40.906 12.43 1 98.75 227 SER A O 1
ATOM 1825 N N . ILE A 1 228 ? -6.043 38.75 12.914 1 98.75 228 ILE A N 1
ATOM 1826 C CA . ILE A 1 228 ? -5.191 38.75 14.094 1 98.75 228 ILE A CA 1
ATOM 1827 C C . ILE A 1 228 ? -3.986 37.844 13.883 1 98.75 228 ILE A C 1
ATOM 1829 O O . ILE A 1 228 ? -4.141 36.688 13.531 1 98.75 228 ILE A O 1
ATOM 1833 N N . PHE A 1 229 ? -2.809 38.312 14.062 1 98.62 229 PHE A N 1
ATOM 1834 C CA . PHE A 1 229 ? -1.564 37.625 13.789 1 98.62 229 PHE A CA 1
ATOM 1835 C C . PHE A 1 229 ? -0.767 37.406 15.07 1 98.62 229 PHE A C 1
ATOM 1837 O O . PHE A 1 229 ? -0.107 38.344 15.555 1 98.62 229 PHE A O 1
ATOM 1844 N N . PRO A 1 230 ? -0.773 36.188 15.617 1 98.06 230 PRO A N 1
ATOM 1845 C CA . PRO A 1 230 ? 0.059 35.906 16.781 1 98.06 230 PRO A CA 1
ATOM 1846 C C . PRO A 1 230 ? 1.532 35.719 16.438 1 98.06 230 PRO A C 1
ATOM 1848 O O . PRO A 1 230 ? 1.891 34.75 15.758 1 98.06 230 PRO A O 1
ATOM 1851 N N . ILE A 1 231 ? 2.369 36.625 16.906 1 97.88 231 ILE A N 1
ATOM 1852 C CA . ILE A 1 231 ? 3.812 36.531 16.719 1 97.88 231 ILE A CA 1
ATOM 1853 C C . ILE A 1 231 ? 4.457 36.031 18 1 97.88 231 ILE A C 1
ATOM 1855 O O . ILE A 1 231 ? 4.574 36.781 18.984 1 97.88 231 ILE A O 1
ATOM 1859 N N . MET A 1 232 ? 4.844 34.719 17.984 1 97.44 232 MET A N 1
ATOM 1860 C CA . MET A 1 232 ? 5.461 34.094 19.141 1 97.44 232 MET A CA 1
ATOM 1861 C C . MET A 1 232 ? 6.984 34.125 19.031 1 97.44 232 MET A C 1
ATOM 1863 O O . MET A 1 232 ? 7.523 34.219 17.938 1 97.44 232 MET A O 1
ATOM 1867 N N . PRO A 1 233 ? 7.684 33.969 20.172 1 96.94 233 PRO A N 1
ATOM 1868 C CA . PRO A 1 233 ? 9.125 34.25 20.109 1 96.94 233 PRO A CA 1
ATOM 1869 C C . PRO A 1 233 ? 9.93 33 19.734 1 96.94 233 PRO A C 1
ATOM 1871 O O . PRO A 1 233 ? 10.945 32.688 20.359 1 96.94 233 PRO A O 1
ATOM 1874 N N . ALA A 1 234 ? 9.516 32.219 18.844 1 96.25 234 ALA A N 1
ATOM 1875 C CA . ALA A 1 234 ? 10.312 31.297 18.062 1 96.25 234 ALA A CA 1
ATOM 1876 C C . ALA A 1 234 ? 10.891 31.984 16.828 1 96.25 234 ALA A C 1
ATOM 1878 O O . ALA A 1 234 ? 10.297 31.953 15.742 1 96.25 234 ALA A O 1
ATOM 1879 N N . THR A 1 235 ? 12.094 32.531 17 1 96.31 235 THR A N 1
ATOM 1880 C CA . THR A 1 235 ? 12.602 33.5 16.031 1 96.31 235 THR A CA 1
ATOM 1881 C C . THR A 1 235 ? 13.43 32.812 14.953 1 96.31 235 THR A C 1
ATOM 1883 O O . THR A 1 235 ? 14.008 31.734 15.188 1 96.31 235 THR A O 1
ATOM 1886 N N . ASN A 1 236 ? 13.406 33.344 13.828 1 94.94 236 ASN A N 1
ATOM 1887 C CA . ASN A 1 236 ? 14.32 32.938 12.75 1 94.94 236 ASN A CA 1
ATOM 1888 C C . ASN A 1 236 ? 15.367 34.031 12.5 1 94.94 236 ASN A C 1
ATOM 1890 O O . ASN A 1 236 ? 15.172 35.188 12.859 1 94.94 236 ASN A O 1
ATOM 1894 N N . SER A 1 237 ? 16.531 33.625 11.961 1 93.62 237 SER A N 1
ATOM 1895 C CA . SER A 1 237 ? 17.656 34.531 11.766 1 93.62 237 SER A CA 1
ATOM 1896 C C . SER A 1 237 ? 18.5 34.125 10.562 1 93.62 237 SER A C 1
ATOM 1898 O O . SER A 1 237 ? 18.922 32.969 10.469 1 93.62 237 SER A O 1
ATOM 1900 N N . LEU A 1 238 ? 18.703 35.156 9.703 1 94.44 238 LEU A N 1
ATOM 1901 C CA . LEU A 1 238 ? 19.562 34.875 8.555 1 94.44 238 LEU A CA 1
ATOM 1902 C C . LEU A 1 238 ? 20.984 34.562 9 1 94.44 238 LEU A C 1
ATOM 1904 O O . LEU A 1 238 ? 21.641 33.688 8.414 1 94.44 238 LEU A O 1
ATOM 1908 N N . SER A 1 239 ? 21.438 35.281 10 1 95.19 239 SER A N 1
ATOM 1909 C CA . SER A 1 239 ? 22.781 35.031 10.516 1 95.19 239 SER A CA 1
ATOM 1910 C C . SER A 1 239 ? 22.906 33.625 11.047 1 95.19 239 SER A C 1
ATOM 1912 O O . SER A 1 239 ? 23.938 32.969 10.852 1 95.19 239 SER A O 1
ATOM 1914 N N . ARG A 1 240 ? 21.922 33.094 11.719 1 95.38 240 ARG A N 1
ATOM 1915 C CA . ARG A 1 240 ? 21.922 31.703 12.211 1 95.38 240 ARG A CA 1
ATOM 1916 C C . ARG A 1 240 ? 21.953 30.719 11.055 1 95.38 240 ARG A C 1
ATOM 1918 O O . ARG A 1 240 ? 22.672 29.719 11.102 1 95.38 240 ARG A O 1
ATOM 1925 N N . LEU A 1 241 ? 21.203 31 10.008 1 95.62 241 LEU A N 1
ATOM 1926 C CA . LEU A 1 241 ? 21.188 30.141 8.836 1 95.62 241 LEU A CA 1
ATOM 1927 C C . LEU A 1 241 ? 22.562 30.094 8.164 1 95.62 241 LEU A C 1
ATOM 1929 O O . LEU A 1 241 ? 23.062 29.016 7.824 1 95.62 241 LEU A O 1
ATOM 1933 N N . LYS A 1 242 ? 23.141 31.234 7.984 1 96.62 242 LYS A N 1
ATOM 1934 C CA . LYS A 1 242 ? 24.469 31.328 7.363 1 96.62 242 LYS A CA 1
ATOM 1935 C C . LYS A 1 242 ? 25.5 30.562 8.18 1 96.62 242 LYS A C 1
ATOM 1937 O O . LYS A 1 242 ? 26.453 30.016 7.621 1 96.62 242 LYS A O 1
ATOM 1942 N N . ALA A 1 243 ? 25.312 30.516 9.445 1 96.94 243 ALA A N 1
ATOM 1943 C CA . ALA A 1 243 ? 26.203 29.781 10.336 1 96.94 243 ALA A CA 1
ATOM 1944 C C . ALA A 1 243 ? 25.859 28.297 10.359 1 96.94 243 ALA A C 1
ATOM 1946 O O . ALA A 1 243 ? 26.406 27.531 11.172 1 96.94 243 ALA A O 1
ATOM 1947 N N . LYS A 1 244 ? 24.875 27.891 9.508 1 95.56 244 LYS A N 1
ATOM 1948 C CA . LYS A 1 244 ? 24.453 26.5 9.359 1 95.56 244 LYS A CA 1
ATOM 1949 C C . LYS A 1 244 ? 23.859 25.969 10.664 1 95.56 244 LYS A C 1
ATOM 1951 O O . LYS A 1 244 ? 24.172 24.844 11.086 1 95.56 244 LYS A O 1
ATOM 1956 N N . GLN A 1 245 ? 23.125 26.828 11.305 1 94.06 245 GLN A N 1
ATOM 1957 C CA . GLN A 1 245 ? 22.406 26.5 12.523 1 94.06 245 GLN A CA 1
ATOM 1958 C C . GLN A 1 245 ? 20.906 26.375 12.258 1 94.06 245 GLN A C 1
ATOM 1960 O O . GLN A 1 245 ? 20.422 26.719 11.172 1 94.06 245 GLN A O 1
ATOM 1965 N N . PRO A 1 246 ? 20.109 25.844 13.25 1 92.81 246 PRO A N 1
ATOM 1966 C CA . PRO A 1 246 ? 18.656 25.719 13.07 1 92.81 246 PRO A CA 1
ATOM 1967 C C . PRO A 1 246 ? 17.969 27.062 12.812 1 92.81 246 PRO A C 1
ATOM 1969 O O . PRO A 1 246 ? 18.375 28.078 13.375 1 92.81 246 PRO A O 1
ATOM 1972 N N . ILE A 1 247 ? 16.984 26.969 12.031 1 93.12 247 ILE A N 1
ATOM 1973 C CA . ILE A 1 247 ? 16.312 28.188 11.594 1 93.12 247 ILE A CA 1
ATOM 1974 C C . ILE A 1 247 ? 15.641 28.859 12.781 1 93.12 247 ILE A C 1
ATOM 1976 O O . ILE A 1 247 ? 15.641 30.094 12.891 1 93.12 247 ILE A O 1
ATOM 1980 N N . TYR A 1 248 ? 15.062 28.078 13.711 1 93.81 248 TYR A N 1
ATOM 1981 C CA . TYR A 1 248 ? 14.273 28.672 14.781 1 93.81 248 TYR A CA 1
ATOM 1982 C C . TYR A 1 248 ? 14.992 28.547 16.125 1 93.81 248 TYR A C 1
ATOM 1984 O O . TYR A 1 248 ? 15.711 27.578 16.359 1 93.81 248 TYR A O 1
ATOM 1992 N N . MET A 1 249 ? 14.836 29.484 16.922 1 95.31 249 MET A N 1
ATOM 1993 C CA . MET A 1 249 ? 15.281 29.531 18.312 1 95.31 249 MET A CA 1
ATOM 1994 C C . MET A 1 249 ? 14.203 30.109 19.203 1 95.31 249 MET A C 1
ATOM 1996 O O . MET A 1 249 ? 13.555 31.094 18.859 1 95.31 249 MET A O 1
ATOM 2000 N N . TRP A 1 250 ? 13.969 29.422 20.312 1 96.12 250 TRP A N 1
ATOM 2001 C CA . TRP A 1 250 ? 13.078 29.969 21.328 1 96.12 250 TRP A CA 1
ATOM 2002 C C . TRP A 1 250 ? 13.75 31.094 22.094 1 96.12 250 TRP A C 1
ATOM 2004 O O . TRP A 1 250 ? 14.758 30.875 22.781 1 96.12 250 TRP A O 1
ATOM 2014 N N . GLU A 1 251 ? 13.242 32.344 21.969 1 96.75 251 GLU A N 1
ATOM 2015 C CA . GLU A 1 251 ? 13.789 33.531 22.625 1 96.75 251 GLU A CA 1
ATOM 2016 C C . GLU A 1 251 ? 12.734 34.219 23.484 1 96.75 251 GLU A C 1
ATOM 2018 O O . GLU A 1 251 ? 12.289 35.344 23.141 1 96.75 251 GLU A O 1
ATOM 2023 N N . PRO A 1 252 ? 12.508 33.656 24.656 1 95.75 252 PRO A N 1
ATOM 2024 C CA . PRO A 1 252 ? 11.375 34.094 25.469 1 95.75 252 PRO A CA 1
ATOM 2025 C C . PRO A 1 252 ? 11.539 35.531 25.969 1 95.75 252 PRO A C 1
ATOM 2027 O O . PRO A 1 252 ? 10.555 36.188 26.297 1 95.75 252 PRO A O 1
ATOM 2030 N N . GLU A 1 253 ? 12.734 36.125 26 1 95.94 253 GLU A N 1
ATOM 2031 C CA . GLU A 1 253 ? 12.977 37.469 26.484 1 95.94 253 GLU A CA 1
ATOM 2032 C C . GLU A 1 253 ? 12.344 38.5 25.562 1 95.94 253 GLU A C 1
ATOM 2034 O O . GLU A 1 253 ? 12.156 39.656 25.969 1 95.94 253 GLU A O 1
ATOM 2039 N N . LEU A 1 254 ? 11.953 38.094 24.391 1 97.12 254 LEU A N 1
ATOM 2040 C CA . LEU A 1 254 ? 11.375 39.031 23.422 1 97.12 254 LEU A CA 1
ATOM 2041 C C . LEU A 1 254 ? 9.883 39.188 23.656 1 97.12 254 LEU A C 1
ATOM 2043 O O . LEU A 1 254 ? 9.266 40.125 23.125 1 97.12 254 LEU A O 1
ATOM 2047 N N . GLY A 1 255 ? 9.281 38.281 24.484 1 96.94 255 GLY A N 1
ATOM 2048 C CA . GLY A 1 255 ? 7.832 38.312 24.641 1 96.94 255 GLY A CA 1
ATOM 2049 C C . GLY A 1 255 ? 7.09 38 23.359 1 96.94 255 GLY A C 1
ATOM 2050 O O . GLY A 1 255 ? 7.707 37.656 22.344 1 96.94 255 GLY A O 1
ATOM 2051 N N . SER A 1 256 ? 5.754 38.094 23.422 1 97.81 256 SER A N 1
ATOM 2052 C CA . SER A 1 256 ? 4.891 37.844 22.281 1 97.81 256 SER A CA 1
ATOM 2053 C C . SER A 1 256 ? 4.195 39.125 21.812 1 97.81 256 SER A C 1
ATOM 2055 O O . SER A 1 256 ? 4.012 40.031 22.609 1 97.81 256 SER A O 1
ATOM 2057 N N . TYR A 1 257 ? 3.98 39.156 20.578 1 98 257 TYR A N 1
ATOM 2058 C CA . TYR A 1 257 ? 3.188 40.25 20 1 98 257 TYR A CA 1
ATOM 2059 C C . TYR A 1 257 ? 1.937 39.688 19.328 1 98 257 TYR A C 1
ATOM 2061 O O . TYR A 1 257 ? 1.946 38.594 18.797 1 98 257 TYR A O 1
ATOM 2069 N N . ILE A 1 258 ? 0.877 40.469 19.406 1 98.31 258 ILE A N 1
ATOM 2070 C CA . ILE A 1 258 ? -0.367 40.156 18.703 1 98.31 258 ILE A CA 1
ATOM 2071 C C . ILE A 1 258 ? -0.74 41.312 17.781 1 98.31 258 ILE A C 1
ATOM 2073 O O . ILE A 1 258 ? -1.06 42.406 18.234 1 98.31 258 ILE A O 1
ATOM 2077 N N . GLY A 1 259 ? -0.634 41.031 16.484 1 98.19 259 GLY A N 1
ATOM 2078 C CA . GLY A 1 259 ? -1.036 42.031 15.516 1 98.19 259 GLY A CA 1
ATOM 2079 C C . GLY A 1 259 ? -2.52 42 15.195 1 98.19 259 GLY A C 1
ATOM 2080 O O . GLY A 1 259 ? -3.068 40.938 14.898 1 98.19 259 GLY A O 1
ATOM 2081 N N . VAL A 1 260 ? -3.18 43.125 15.32 1 98.5 260 VAL A N 1
ATOM 2082 C CA . VAL A 1 260 ? -4.586 43.281 14.961 1 98.5 260 VAL A CA 1
ATOM 2083 C C . VAL A 1 260 ? -4.727 44.219 13.766 1 98.5 260 VAL A C 1
ATOM 2085 O O . VAL A 1 260 ? -4.352 45.375 13.852 1 98.5 260 VAL A O 1
ATOM 2088 N N . LEU A 1 261 ? -5.215 43.688 12.672 1 98.69 261 LEU A N 1
ATOM 2089 C CA . LEU A 1 261 ? -5.352 44.438 11.422 1 98.69 261 LEU A CA 1
ATOM 2090 C C . LEU A 1 261 ? -6.797 44.406 10.938 1 98.69 261 LEU A C 1
ATOM 2092 O O . LEU A 1 261 ? -7.438 43.344 10.906 1 98.69 261 LEU A O 1
ATOM 2096 N N . PRO A 1 262 ? -7.352 45.688 10.617 1 98.56 262 PRO A N 1
ATOM 2097 C CA . PRO A 1 262 ? -8.641 45.594 9.93 1 98.56 262 PRO A CA 1
ATOM 2098 C C . PRO A 1 262 ? -8.609 44.656 8.742 1 98.56 262 PRO A C 1
ATOM 2100 O O . PRO A 1 262 ? -7.641 44.656 7.973 1 98.56 262 PRO A O 1
ATOM 2103 N N . ARG A 1 263 ? -9.609 43.781 8.656 1 98.12 263 ARG A N 1
ATOM 2104 C CA . ARG A 1 263 ? -9.609 42.688 7.695 1 98.12 263 ARG A CA 1
ATOM 2105 C C . ARG A 1 263 ? -9.219 43.156 6.305 1 98.12 263 ARG A C 1
ATOM 2107 O O . ARG A 1 263 ? -8.484 42.469 5.59 1 98.12 263 ARG A O 1
ATOM 2114 N N . ARG A 1 264 ? -9.648 44.281 5.871 1 98.25 264 ARG A N 1
ATOM 2115 C CA . ARG A 1 264 ? -9.305 44.844 4.57 1 98.25 264 ARG A CA 1
ATOM 2116 C C . ARG A 1 264 ? -8.492 46.125 4.723 1 98.25 264 ARG A C 1
ATOM 2118 O O . ARG A 1 264 ? -8.609 47.031 3.91 1 98.25 264 ARG A O 1
ATOM 2125 N N . GLY A 1 265 ? -7.801 46.188 5.812 1 98.38 265 GLY A N 1
ATOM 2126 C CA . GLY A 1 265 ? -6.949 47.344 6.059 1 98.38 265 GLY A CA 1
ATOM 2127 C C . GLY A 1 265 ? -5.582 47.219 5.41 1 98.38 265 GLY A C 1
ATOM 2128 O O . GLY A 1 265 ? -5.227 46.156 4.887 1 98.38 265 GLY A O 1
ATOM 2129 N N . GLN A 1 266 ? -4.883 48.344 5.516 1 98.25 266 GLN A N 1
ATOM 2130 C CA . GLN A 1 266 ? -3.496 48.375 5.059 1 98.25 266 GLN A CA 1
ATOM 2131 C C . GLN A 1 266 ? -2.533 48.031 6.188 1 98.25 266 GLN A C 1
ATOM 2133 O O . GLN A 1 266 ? -2.838 48.281 7.363 1 98.25 266 GLN A O 1
ATOM 2138 N N . GLY A 1 267 ? -1.405 47.5 5.75 1 98.06 267 GLY A N 1
ATOM 2139 C CA . GLY A 1 267 ? -0.402 47.062 6.719 1 98.06 267 GLY A CA 1
ATOM 2140 C C . GLY A 1 267 ? -0.067 48.156 7.73 1 98.06 267 GLY A C 1
ATOM 2141 O O . GLY A 1 267 ? 0.234 47.844 8.891 1 98.06 267 GLY A O 1
ATOM 2142 N N . SER A 1 268 ? -0.152 49.438 7.305 1 97.44 268 SER A N 1
ATOM 2143 C CA . SER A 1 268 ? 0.179 50.562 8.172 1 97.44 268 SER A CA 1
ATOM 2144 C C . SER A 1 268 ? -0.833 50.688 9.305 1 97.44 268 SER A C 1
ATOM 2146 O O . SER A 1 268 ? -0.587 51.406 10.281 1 97.44 268 SER A O 1
ATOM 2148 N N . GLN A 1 269 ? -1.934 50.031 9.25 1 98.06 269 GLN A N 1
ATOM 2149 C CA . GLN A 1 269 ? -3 50.156 10.234 1 98.06 269 GLN A CA 1
ATOM 2150 C C . GLN A 1 269 ? -2.916 49.062 11.289 1 98.06 269 GLN A C 1
ATOM 2152 O O . GLN A 1 269 ? -3.787 48.938 12.156 1 98.06 269 GLN A O 1
ATOM 2157 N N . ILE A 1 270 ? -1.903 48.219 11.203 1 97.94 270 ILE A N 1
ATOM 2158 C CA . ILE A 1 270 ? -1.798 47.125 12.164 1 97.94 270 ILE A CA 1
ATOM 2159 C C . ILE A 1 270 ? -1.494 47.688 13.555 1 97.94 270 ILE A C 1
ATOM 2161 O O . ILE A 1 270 ? -0.653 48.562 13.703 1 97.94 270 ILE A O 1
ATOM 2165 N N . ARG A 1 271 ? -2.223 47.219 14.57 1 97.06 271 ARG A N 1
ATOM 2166 C CA . ARG A 1 271 ? -1.962 47.531 15.977 1 97.06 271 ARG A CA 1
ATOM 2167 C C . ARG A 1 271 ? -1.276 46.344 16.656 1 97.06 271 ARG A C 1
ATOM 2169 O O . ARG A 1 271 ? -1.755 45.188 16.562 1 97.06 271 ARG A O 1
ATOM 2176 N N . TRP A 1 272 ? -0.179 46.594 17.266 1 97.31 272 TRP A N 1
ATOM 2177 C CA . TRP A 1 272 ? 0.556 45.562 17.969 1 97.31 272 TRP A CA 1
ATOM 2178 C C . TRP A 1 272 ? 0.237 45.562 19.469 1 97.31 272 TRP A C 1
ATOM 2180 O O . TRP A 1 272 ? 0.426 46.594 20.141 1 97.31 272 TRP A O 1
ATOM 2190 N N . LEU A 1 273 ? -0.229 44.469 19.922 1 97.94 273 LEU A N 1
ATOM 2191 C CA . LEU A 1 273 ? -0.413 44.219 21.344 1 97.94 273 LEU A CA 1
ATOM 2192 C C . LEU A 1 273 ? 0.69 43.312 21.875 1 97.94 273 LEU A C 1
ATOM 2194 O O . LEU A 1 273 ? 1.468 42.75 21.094 1 97.94 273 LEU A O 1
ATOM 2198 N N . LYS A 1 274 ? 0.741 43.188 23.203 1 96.75 274 LYS A N 1
ATOM 2199 C CA . LYS A 1 274 ? 1.829 42.438 23.812 1 96.75 274 LYS A CA 1
ATOM 2200 C C . LYS A 1 274 ? 1.29 41.375 24.75 1 96.75 274 LYS A C 1
ATOM 2202 O O . LYS A 1 274 ? 0.19 41.5 25.281 1 96.75 274 LYS A O 1
ATOM 2207 N N . ALA A 1 275 ? 1.989 40.344 24.891 1 97.06 275 ALA A N 1
ATOM 2208 C CA . ALA A 1 275 ? 1.763 39.25 25.828 1 97.06 275 ALA A CA 1
ATOM 2209 C C . ALA A 1 275 ? 3.082 38.625 26.281 1 97.06 275 ALA A C 1
ATOM 2211 O O . ALA A 1 275 ? 4.133 38.906 25.688 1 97.06 275 ALA A O 1
ATOM 2212 N N . PRO A 1 276 ? 3.09 37.938 27.469 1 96.38 276 PRO A N 1
ATOM 2213 C CA . PRO A 1 276 ? 4.297 37.156 27.812 1 96.38 276 PRO A CA 1
ATOM 2214 C C . PRO A 1 276 ? 4.691 36.156 26.75 1 96.38 276 PRO A C 1
ATOM 2216 O O . PRO A 1 276 ? 3.941 35.938 25.781 1 96.38 276 PRO A O 1
ATOM 2219 N N . ALA A 1 277 ? 5.891 35.625 26.938 1 96 277 ALA A N 1
ATOM 2220 C CA . ALA A 1 277 ? 6.293 34.562 26.016 1 96 277 ALA A CA 1
ATOM 2221 C C . ALA A 1 277 ? 5.316 33.375 26.078 1 96 277 ALA A C 1
ATOM 2223 O O . ALA A 1 277 ? 5.07 32.812 27.141 1 96 277 ALA A O 1
ATOM 2224 N N . LEU A 1 278 ? 4.746 33.062 24.953 1 95.88 278 LEU A N 1
ATOM 2225 C CA 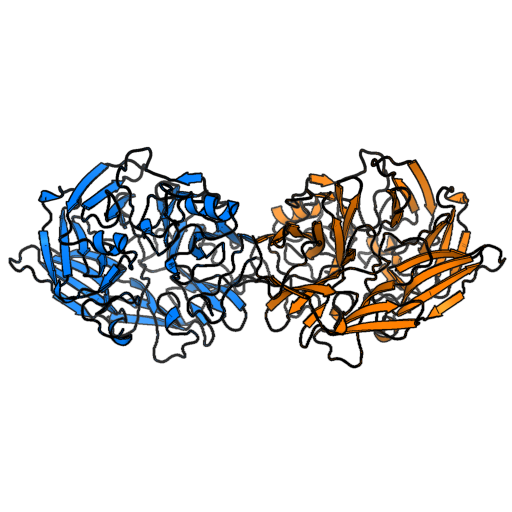. LEU A 1 278 ? 3.824 31.953 24.797 1 95.88 278 LEU A CA 1
ATOM 2226 C C . LEU A 1 278 ? 3.975 31.312 23.422 1 95.88 278 LEU A C 1
ATOM 2228 O O . LEU A 1 278 ? 4.738 31.812 22.594 1 95.88 278 LEU A O 1
ATOM 2232 N N . TRP A 1 279 ? 3.357 30.172 23.297 1 96.12 279 TRP A N 1
ATOM 2233 C CA . TRP A 1 279 ? 3.297 29.531 22 1 96.12 279 TRP A CA 1
ATOM 2234 C C . TRP A 1 279 ? 1.86 29.156 21.641 1 96.12 279 TRP A C 1
ATOM 2236 O O . TRP A 1 279 ? 1.087 28.734 22.5 1 96.12 279 TRP A O 1
ATOM 2246 N N . VAL A 1 280 ? 1.552 29.406 20.375 1 95.81 280 VAL A N 1
ATOM 2247 C CA . VAL A 1 280 ? 0.256 29.016 19.828 1 95.81 280 VAL A CA 1
ATOM 2248 C C . VAL A 1 280 ? 0.45 28.328 18.484 1 95.81 280 VAL A C 1
ATOM 2250 O O . VAL A 1 280 ? 1.021 28.906 17.547 1 95.81 280 VAL A O 1
ATOM 2253 N N . PHE A 1 281 ? -0.065 27.062 18.359 1 93.31 281 PHE A N 1
ATOM 2254 C CA . PHE A 1 281 ? -0.065 26.422 17.062 1 93.31 281 PHE A CA 1
ATOM 2255 C C . PHE A 1 281 ? -1.375 26.672 16.328 1 93.31 281 PHE A C 1
ATOM 2257 O O . PHE A 1 281 ? -1.373 27.172 15.195 1 93.31 281 PHE A O 1
ATOM 2264 N N . HIS A 1 282 ? -2.406 26.344 17.016 1 97.31 282 HIS A N 1
ATOM 2265 C CA . HIS A 1 282 ? -3.648 26.328 16.25 1 97.31 282 HIS A CA 1
ATOM 2266 C C . HIS A 1 282 ? -4.707 27.203 16.906 1 97.31 282 HIS A C 1
ATOM 2268 O O . HIS A 1 282 ? -4.805 27.266 18.141 1 97.31 282 HIS A O 1
ATOM 2274 N N . VAL A 1 283 ? -5.434 27.812 16.109 1 98.06 283 VAL A N 1
ATOM 2275 C CA . VAL A 1 283 ? -6.602 28.609 16.469 1 98.06 283 VAL A CA 1
ATOM 2276 C C . VAL A 1 283 ? -7.875 27.812 16.219 1 98.06 283 VAL A C 1
ATOM 2278 O O . VAL A 1 283 ? -8.008 27.141 15.188 1 98.06 283 VAL A O 1
ATOM 2281 N N . VAL A 1 284 ? -8.773 27.812 17.172 1 98 284 VAL A N 1
ATOM 2282 C CA . VAL A 1 284 ? -10.07 27.172 17.016 1 98 284 VAL A CA 1
ATOM 2283 C C . VAL A 1 284 ? -11.008 28.078 16.219 1 98 284 VAL A C 1
ATOM 2285 O O . VAL A 1 284 ? -11.508 27.703 15.164 1 98 284 VAL A O 1
ATOM 2288 N N . ASN A 1 285 ? -11.195 29.219 16.734 1 98.12 285 ASN A N 1
ATOM 2289 C CA . ASN A 1 285 ? -12.133 30.188 16.188 1 98.12 285 ASN A CA 1
ATOM 2290 C C . ASN A 1 285 ? -11.914 31.578 16.797 1 98.12 285 ASN A C 1
ATOM 2292 O O . ASN A 1 285 ? -11.219 31.703 17.812 1 98.12 285 ASN A O 1
ATOM 2296 N N . ALA A 1 286 ? -12.414 32.625 16.109 1 98.62 286 ALA A N 1
ATOM 2297 C CA . ALA A 1 286 ? -12.406 33.969 16.656 1 98.62 286 ALA A CA 1
ATOM 2298 C C . ALA A 1 286 ? -13.672 34.719 16.25 1 98.62 286 ALA A C 1
ATOM 2300 O O . ALA A 1 286 ? -14.227 34.5 15.172 1 98.62 286 ALA A O 1
ATOM 2301 N N . TRP A 1 287 ? -14.117 35.594 17.125 1 98.25 287 TRP A N 1
ATOM 2302 C CA . TRP A 1 287 ? -15.32 36.406 16.875 1 98.25 287 TRP A CA 1
ATOM 2303 C C . TRP A 1 287 ? -15.273 37.719 17.641 1 98.25 287 TRP A C 1
ATOM 2305 O O . TRP A 1 287 ? -14.336 37.969 18.391 1 98.25 287 TRP A O 1
ATOM 2315 N N . GLU A 1 288 ? -16.266 38.562 17.359 1 97.81 288 GLU A N 1
ATOM 2316 C CA . GLU A 1 288 ? -16.344 39.875 18 1 97.81 288 GLU A CA 1
ATOM 2317 C C . GLU A 1 288 ? -17.641 40 18.812 1 97.81 288 GLU A C 1
ATOM 2319 O O . GLU A 1 288 ? -18.688 39.5 18.406 1 97.81 288 GLU A O 1
ATOM 2324 N N . VAL A 1 289 ? -17.562 40.625 19.891 1 97.5 289 VAL A N 1
ATOM 2325 C CA . VAL A 1 289 ? -18.688 41.125 20.672 1 97.5 289 VAL A CA 1
ATOM 2326 C C . VAL A 1 289 ? -18.469 42.562 21.047 1 97.5 289 VAL A C 1
ATOM 2328 O O . VAL A 1 289 ? -17.672 42.875 21.938 1 97.5 289 VAL A O 1
ATOM 2331 N N . GLY A 1 290 ? -19.281 43.438 20.438 1 96 290 GLY A N 1
ATOM 2332 C CA . GLY A 1 290 ? -19.016 44.844 20.641 1 96 290 GLY A CA 1
ATOM 2333 C C . GLY A 1 290 ? -17.625 45.281 20.188 1 96 290 GLY A C 1
ATOM 2334 O O . GLY A 1 290 ? -17.266 45.062 19.031 1 96 290 GLY A O 1
ATOM 2335 N N . THR A 1 291 ? -16.844 45.781 21.156 1 95.44 291 THR A N 1
ATOM 2336 C CA . THR A 1 291 ? -15.5 46.25 20.812 1 95.44 291 THR A CA 1
ATOM 2337 C C . THR A 1 291 ? -14.453 45.219 21.188 1 95.44 291 THR A C 1
ATOM 2339 O O . THR A 1 291 ? -13.258 45.5 21.188 1 95.44 291 THR A O 1
ATOM 2342 N N . LYS A 1 292 ? -14.922 44.062 21.484 1 97.75 292 LYS A N 1
ATOM 2343 C CA . LYS A 1 292 ? -13.992 43.031 21.938 1 97.75 292 LYS A CA 1
ATOM 2344 C C . LYS A 1 292 ? -13.844 41.906 20.891 1 97.75 292 LYS A C 1
ATOM 2346 O O . LYS A 1 292 ? -14.812 41.531 20.234 1 97.75 292 LYS A O 1
ATOM 2351 N N . ILE A 1 293 ? -12.648 41.469 20.766 1 98.44 293 ILE A N 1
ATOM 2352 C CA . ILE A 1 293 ? -12.336 40.281 19.984 1 98.44 293 ILE A CA 1
ATOM 2353 C C . ILE A 1 293 ? -12.047 39.125 20.906 1 98.44 293 ILE A C 1
ATOM 2355 O O . ILE A 1 293 ? -11.289 39.25 21.859 1 98.44 293 ILE A O 1
ATOM 2359 N N . TYR A 1 294 ? -12.695 38.031 20.672 1 98.62 294 TYR A N 1
ATOM 2360 C CA . TYR A 1 294 ? -12.43 36.781 21.359 1 98.62 294 TYR A CA 1
ATOM 2361 C C . TYR A 1 294 ? -11.766 35.781 20.438 1 98.62 294 TYR A C 1
ATOM 2363 O O . TYR A 1 294 ? -12.133 35.656 19.266 1 98.62 294 TYR A O 1
ATOM 2371 N N . ILE A 1 295 ? -10.766 35.062 20.922 1 98.75 295 ILE A N 1
ATOM 2372 C CA . ILE A 1 295 ? -10.078 34.031 20.156 1 98.75 295 ILE A CA 1
ATOM 2373 C C . ILE A 1 295 ? -9.898 32.781 21.031 1 98.75 295 ILE A C 1
ATOM 2375 O O . ILE A 1 295 ? -9.273 32.875 22.094 1 98.75 295 ILE A O 1
ATOM 2379 N N . ASP A 1 296 ? -10.508 31.719 20.656 1 98.56 296 ASP A N 1
ATOM 2380 C CA . ASP A 1 296 ? -10.195 30.422 21.25 1 98.56 296 ASP A CA 1
ATOM 2381 C C . ASP A 1 296 ? -9.055 29.734 20.5 1 98.56 296 ASP A C 1
ATOM 2383 O O . ASP A 1 296 ? -9.109 29.594 19.266 1 98.56 296 ASP A O 1
ATOM 2387 N N . LEU A 1 297 ? -8.047 29.359 21.172 1 98.31 297 LEU A N 1
ATOM 2388 C CA . LEU A 1 297 ? -6.867 28.781 20.547 1 98.31 297 LEU A CA 1
ATOM 2389 C C . LEU A 1 297 ? -6.152 27.828 21.484 1 98.31 297 LEU A C 1
ATOM 2391 O O . LEU A 1 297 ? -6.574 27.656 22.641 1 98.31 297 LEU A O 1
ATOM 2395 N N . MET A 1 298 ? -5.195 27.125 21.031 1 97.44 298 MET A N 1
ATOM 2396 C CA . MET A 1 298 ? -4.367 26.219 21.812 1 97.44 298 MET A CA 1
ATOM 2397 C C . MET A 1 298 ? -3.061 26.891 22.219 1 97.44 298 MET A C 1
ATOM 2399 O O . MET A 1 298 ? -2.227 27.203 21.375 1 97.44 298 MET A O 1
ATOM 2403 N N . GLU A 1 299 ? -2.852 27.047 23.531 1 97.62 299 GLU A N 1
ATOM 2404 C CA . GLU A 1 299 ? -1.724 27.844 24.031 1 97.62 299 GLU A CA 1
ATOM 2405 C C . GLU A 1 299 ? -0.817 27 24.922 1 97.62 299 GLU A C 1
ATOM 2407 O O . GLU A 1 299 ? -1.299 26.188 25.719 1 97.62 299 GLU A O 1
ATOM 2412 N N . SER A 1 300 ? 0.466 27.094 24.75 1 96.25 300 SER A N 1
ATOM 2413 C CA . SER A 1 300 ? 1.461 26.547 25.672 1 96.25 300 SER A CA 1
ATOM 2414 C C . SER A 1 300 ? 2.467 27.609 26.094 1 96.25 300 SER A C 1
ATOM 2416 O O . SER A 1 300 ? 2.475 28.719 25.547 1 96.25 300 SER A O 1
ATOM 2418 N N . GLU A 1 301 ? 3.266 27.234 27.062 1 94.31 301 GLU A N 1
ATOM 2419 C CA . GLU A 1 301 ? 4.219 28.203 27.594 1 94.31 301 GLU A CA 1
ATOM 2420 C C . GLU A 1 301 ? 5.469 28.297 26.734 1 94.31 301 GLU A C 1
ATOM 2422 O O . GLU A 1 301 ? 6.105 29.344 26.656 1 94.31 301 GLU A O 1
ATOM 2427 N N . ILE A 1 302 ? 5.746 27.188 26.141 1 92.88 302 ILE A N 1
ATOM 2428 C CA . ILE A 1 302 ? 6.926 27.172 25.281 1 92.88 302 ILE A CA 1
ATOM 2429 C C . ILE A 1 302 ? 6.609 26.422 23.984 1 92.88 302 ILE A C 1
ATOM 2431 O O . ILE A 1 302 ? 5.562 25.781 23.875 1 92.88 302 ILE A O 1
ATOM 2435 N N . LEU A 1 303 ? 7.449 26.562 23 1 89.56 303 LEU A N 1
ATOM 2436 C CA . LEU A 1 303 ? 7.371 25.844 21.734 1 89.56 303 LEU A CA 1
ATOM 2437 C C . LEU A 1 303 ? 7.559 24.344 21.953 1 89.56 303 LEU A C 1
ATOM 2439 O O . LEU A 1 303 ? 8.516 23.922 22.609 1 89.56 303 LEU A O 1
ATOM 2443 N N . PRO A 1 304 ? 6.598 23.516 21.422 1 84.12 304 PRO A N 1
ATOM 2444 C CA . PRO A 1 304 ? 6.684 22.078 21.656 1 84.12 304 PRO A CA 1
ATOM 2445 C C . PRO A 1 304 ? 7.68 21.375 20.734 1 84.12 304 PRO A C 1
ATOM 2447 O O . PRO A 1 304 ? 7.445 20.25 20.297 1 84.12 304 PRO A O 1
ATOM 2450 N N . PHE A 1 305 ? 8.523 21.984 20.078 1 80.62 305 PHE A N 1
ATOM 2451 C CA . PHE A 1 305 ? 9.641 21.438 19.328 1 80.62 305 PHE A CA 1
ATOM 2452 C C . PHE A 1 305 ? 10.953 21.688 20.062 1 80.62 305 PHE A C 1
ATOM 2454 O O . PHE A 1 305 ? 11.156 22.75 20.656 1 80.62 305 PHE A O 1
ATOM 2461 N N . PRO A 1 306 ? 11.797 20.688 19.984 1 78.12 306 PRO A N 1
ATOM 2462 C CA . PRO A 1 306 ? 13.062 20.844 20.703 1 78.12 306 PRO A CA 1
ATOM 2463 C C . PRO A 1 306 ? 14.07 21.703 19.953 1 78.12 306 PRO A C 1
ATOM 2465 O O . PRO A 1 306 ? 15.211 21.281 19.734 1 78.12 306 PRO A O 1
ATOM 2468 N N . PHE A 1 307 ? 13.633 22.906 19.656 1 82.62 307 PHE A N 1
ATOM 2469 C CA . PHE A 1 307 ? 14.562 23.875 19.078 1 82.62 307 PHE A CA 1
ATOM 2470 C C . PHE A 1 307 ? 15.414 24.516 20.156 1 82.62 307 PHE A C 1
ATOM 2472 O O . PHE A 1 307 ? 15.062 24.484 21.344 1 82.62 307 PHE A O 1
ATOM 2479 N N . PRO A 1 308 ? 16.531 25.094 19.719 1 87.94 308 PRO A N 1
ATOM 2480 C CA . PRO A 1 308 ? 17.391 25.734 20.719 1 87.94 308 PRO A CA 1
ATOM 2481 C C . PRO A 1 308 ? 16.672 26.875 21.453 1 87.94 308 PRO A C 1
ATOM 2483 O O . PRO A 1 308 ? 15.734 27.469 20.922 1 87.94 308 PRO A O 1
ATOM 2486 N N . ASN A 1 309 ? 17.156 27 22.672 1 91.56 309 ASN A N 1
ATOM 2487 C CA . ASN A 1 309 ? 16.688 28.062 23.547 1 91.56 309 ASN A CA 1
ATOM 2488 C C . ASN A 1 309 ? 17.797 29.078 23.828 1 91.56 309 ASN A C 1
ATOM 2490 O O . ASN A 1 309 ? 18.922 28.703 24.172 1 91.56 309 ASN A O 1
ATOM 2494 N N . SER A 1 310 ? 17.469 30.359 23.672 1 91.56 310 SER A N 1
ATOM 2495 C CA . SER A 1 310 ? 18.469 31.406 23.812 1 91.56 310 SER A CA 1
ATOM 2496 C C . SER A 1 310 ? 19.078 31.422 25.219 1 91.56 310 SER A C 1
ATOM 2498 O O . SER A 1 310 ? 20.188 31.891 25.406 1 91.56 310 SER A O 1
ATOM 2500 N N . GLN A 1 311 ? 18.375 30.891 26.094 1 90.88 311 GLN A N 1
ATOM 2501 C CA . GLN A 1 311 ? 18.844 30.875 27.484 1 90.88 311 GLN A CA 1
ATOM 2502 C C . GLN A 1 311 ? 19.453 29.516 27.844 1 90.88 311 GLN A C 1
ATOM 2504 O O . GLN A 1 311 ? 19.766 29.266 29.016 1 90.88 311 GLN A O 1
ATOM 2509 N N . ASN A 1 312 ? 19.531 28.688 26.906 1 89.06 312 ASN A N 1
ATOM 2510 C CA . ASN A 1 312 ? 20.141 27.375 27.031 1 89.06 312 ASN A CA 1
ATOM 2511 C C . ASN A 1 312 ? 19.438 26.531 28.109 1 89.06 312 ASN A C 1
ATOM 2513 O O . ASN A 1 312 ? 20.078 25.812 28.859 1 89.06 312 ASN A O 1
ATOM 2517 N N . GLN A 1 313 ? 18.234 26.734 28.266 1 87.06 313 GLN A N 1
ATOM 2518 C CA . GLN A 1 313 ? 17.438 25.922 29.188 1 87.06 313 GLN A CA 1
ATOM 2519 C C . GLN A 1 313 ? 17.031 24.594 28.562 1 87.06 313 GLN A C 1
ATOM 2521 O O . GLN A 1 313 ? 16.766 24.547 27.359 1 87.06 313 GLN A O 1
ATOM 2526 N N . PRO A 1 314 ? 17.062 23.609 29.391 1 86.5 314 PRO A N 1
ATOM 2527 C CA . PRO A 1 314 ? 16.562 22.344 28.844 1 86.5 314 PRO A CA 1
ATOM 2528 C C . PRO A 1 314 ? 15.086 22.391 28.469 1 86.5 314 PRO A C 1
ATOM 2530 O O . PRO A 1 314 ? 14.328 23.172 29.047 1 86.5 314 PRO A O 1
ATOM 2533 N N . PHE A 1 315 ? 14.758 21.562 27.516 1 84.88 315 PHE A N 1
ATOM 2534 C CA . PHE A 1 315 ? 13.359 21.469 27.109 1 84.88 315 PHE A CA 1
ATOM 2535 C C . PHE A 1 315 ? 12.5 20.969 28.266 1 84.88 315 PHE A C 1
ATOM 2537 O O . PHE A 1 315 ? 12.844 20 28.938 1 84.88 315 PHE A O 1
ATOM 2544 N N . ALA A 1 316 ? 11.445 21.672 28.578 1 87.19 316 ALA A N 1
ATOM 2545 C CA . ALA A 1 316 ? 10.508 21.312 29.641 1 87.19 316 ALA A CA 1
ATOM 2546 C C . ALA A 1 316 ? 9.195 20.797 29.047 1 87.19 316 ALA A C 1
ATOM 2548 O O . ALA A 1 316 ? 8.305 21.594 28.719 1 87.19 316 ALA A O 1
ATOM 2549 N N . PRO A 1 317 ? 8.992 19.516 28.984 1 85.5 317 PRO A N 1
ATOM 2550 C CA . PRO A 1 317 ? 7.805 18.969 28.328 1 85.5 317 PRO A CA 1
ATOM 2551 C C . PRO A 1 317 ? 6.504 19.469 28.953 1 85.5 317 PRO A C 1
ATOM 2553 O O . PRO A 1 317 ? 5.508 19.656 28.25 1 85.5 317 PRO A O 1
ATOM 2556 N N . GLU A 1 318 ? 6.488 19.656 30.219 1 88.81 318 GLU A N 1
ATOM 2557 C CA . GLU A 1 318 ? 5.273 20.078 30.906 1 88.81 318 GLU A CA 1
ATOM 2558 C C . GLU A 1 318 ? 4.848 21.469 30.469 1 88.81 318 GLU A C 1
ATOM 2560 O O . GLU A 1 318 ? 3.654 21.781 30.438 1 88.81 318 GLU A O 1
ATOM 2565 N N . LYS A 1 319 ? 5.766 22.328 30.125 1 92.12 319 LYS A N 1
ATOM 2566 C CA . LYS A 1 319 ? 5.492 23.688 29.703 1 92.12 319 LYS A CA 1
ATOM 2567 C C . LYS A 1 319 ? 5.09 23.734 28.219 1 92.12 319 LYS A C 1
ATOM 2569 O O . LYS A 1 319 ? 4.559 24.734 27.75 1 92.12 319 LYS A O 1
ATOM 2574 N N . ALA A 1 320 ? 5.363 22.656 27.547 1 91.81 320 ALA A N 1
ATOM 2575 C CA . ALA A 1 320 ? 5.109 22.594 26.109 1 91.81 320 ALA A CA 1
ATOM 2576 C C . ALA A 1 320 ? 3.713 22.047 25.828 1 91.81 320 ALA A C 1
ATOM 2578 O O . ALA A 1 320 ? 3.299 21.953 24.672 1 91.81 320 ALA A O 1
ATOM 2579 N N . VAL A 1 321 ? 2.904 21.703 26.875 1 92.38 321 VAL A N 1
ATOM 2580 C CA . VAL A 1 321 ? 1.578 21.125 26.719 1 92.38 321 VAL A CA 1
ATOM 2581 C C . VAL A 1 321 ? 0.583 22.203 26.297 1 92.38 321 VAL A C 1
ATOM 2583 O O . VAL A 1 321 ? 0.323 23.141 27.062 1 92.38 321 VAL A O 1
ATOM 2586 N N . PRO A 1 322 ? 0.073 22.109 25.109 1 95.62 322 PRO A N 1
ATOM 2587 C CA . PRO A 1 322 ? -0.955 23.078 24.719 1 95.62 322 PRO A CA 1
ATOM 2588 C C . PRO A 1 322 ? -2.295 22.828 25.406 1 95.62 322 PRO A C 1
ATOM 2590 O O . PRO A 1 322 ? -2.691 21.672 25.594 1 95.62 322 PRO A O 1
ATOM 2593 N N . ARG A 1 323 ? -2.949 23.906 25.781 1 96.44 323 ARG A N 1
ATOM 2594 C CA . ARG A 1 323 ? -4.258 23.875 26.422 1 96.44 323 ARG A CA 1
ATOM 2595 C C . ARG A 1 323 ? -5.223 24.859 25.75 1 96.44 323 ARG A C 1
ATOM 2597 O O . ARG A 1 323 ? -4.812 25.922 25.312 1 96.44 323 ARG A O 1
ATOM 2604 N N . LEU A 1 324 ? -6.492 24.422 25.734 1 98.38 324 LEU A N 1
ATOM 2605 C CA . LEU A 1 324 ? -7.516 25.328 25.219 1 98.38 324 LEU A CA 1
ATOM 2606 C C . LEU A 1 324 ? -7.582 26.594 26.062 1 98.38 324 LEU A C 1
ATOM 2608 O O . LEU A 1 324 ? -7.773 26.531 27.281 1 98.38 324 LEU A O 1
ATOM 2612 N N . THR A 1 325 ? -7.41 27.75 25.438 1 98.5 325 THR A N 1
ATOM 2613 C CA . THR A 1 325 ? -7.328 29.062 26.078 1 98.5 325 THR A CA 1
ATOM 2614 C C . THR A 1 325 ? -8.117 30.094 25.281 1 98.5 325 THR A C 1
ATOM 2616 O O . THR A 1 325 ? -8.211 30.016 24.047 1 98.5 325 THR A O 1
ATOM 2619 N N . ARG A 1 326 ? -8.766 31.031 26 1 98.75 326 ARG A N 1
ATOM 2620 C CA . ARG A 1 326 ? -9.469 32.156 25.359 1 98.75 326 ARG A CA 1
ATOM 2621 C C . ARG A 1 326 ? -8.711 33.438 25.547 1 98.75 326 ARG A C 1
ATOM 2623 O O . ARG A 1 326 ? -8.422 33.844 26.688 1 98.75 326 ARG A O 1
ATOM 2630 N N . TRP A 1 327 ? -8.305 34.062 24.422 1 98.69 327 TRP A N 1
ATOM 2631 C CA . TRP A 1 327 ? -7.789 35.406 24.422 1 98.69 327 TRP A CA 1
ATOM 2632 C C . TRP A 1 327 ? -8.922 36.438 24.281 1 98.69 327 TRP A C 1
ATOM 2634 O O . TRP A 1 327 ? -9.867 36.219 23.516 1 98.69 327 TRP A O 1
ATOM 2644 N N . GLU A 1 328 ? -8.844 37.5 24.969 1 98.38 328 GLU A N 1
ATOM 2645 C CA . GLU A 1 328 ? -9.75 38.656 24.859 1 98.38 328 GLU A CA 1
ATOM 2646 C C . GLU A 1 328 ? -8.984 39.938 24.594 1 98.38 328 GLU A C 1
ATOM 2648 O O . GLU A 1 328 ? -8.086 40.312 25.359 1 98.38 328 GLU A O 1
ATOM 2653 N N . ILE A 1 329 ? -9.32 40.531 23.516 1 98 329 ILE A N 1
ATOM 2654 C CA . ILE A 1 329 ? -8.719 41.812 23.125 1 98 329 ILE A CA 1
ATOM 2655 C C . ILE A 1 329 ? -9.781 42.906 23.156 1 98 329 ILE A C 1
ATOM 2657 O O . ILE A 1 329 ? -10.797 42.812 22.453 1 98 329 ILE A O 1
ATOM 2661 N N . ASP A 1 330 ? -9.555 43.875 23.891 1 96.62 330 ASP A N 1
ATOM 2662 C CA . ASP A 1 330 ? -10.438 45.031 23.922 1 96.62 330 ASP A CA 1
ATOM 2663 C C . ASP A 1 330 ? -9.906 46.156 23.031 1 96.62 330 ASP A C 1
ATOM 2665 O O . ASP A 1 330 ? -8.938 46.812 23.375 1 96.62 330 ASP A O 1
ATOM 2669 N N . LEU A 1 331 ? -10.578 46.406 21.969 1 94.75 331 LEU A N 1
ATOM 2670 C CA . LEU A 1 331 ? -10.102 47.344 20.953 1 94.75 331 LEU A CA 1
ATOM 2671 C C . LEU A 1 331 ? -10.242 48.781 21.438 1 94.75 331 LEU A C 1
ATOM 2673 O O . LEU A 1 331 ? -9.617 49.688 20.891 1 94.75 331 LEU A O 1
ATOM 2677 N N . ASP A 1 332 ? -11.031 49.031 22.438 1 94.19 332 ASP A N 1
ATOM 2678 C CA . ASP A 1 332 ? -11.227 50.375 22.984 1 94.19 332 ASP A CA 1
ATOM 2679 C C . ASP A 1 332 ? -10.242 50.656 24.109 1 94.19 332 ASP A C 1
ATOM 2681 O O . ASP A 1 332 ? -10.156 51.781 24.594 1 94.19 332 ASP A O 1
ATOM 2685 N N . SER A 1 333 ? -9.68 49.625 24.484 1 92.12 333 SER A N 1
ATOM 2686 C CA . SER A 1 333 ? -8.742 49.812 25.578 1 92.12 333 SER A CA 1
ATOM 2687 C C . SER A 1 333 ? -7.465 50.5 25.109 1 92.12 333 SER A C 1
ATOM 2689 O O . SER A 1 333 ? -7 50.25 24 1 92.12 333 SER A O 1
ATOM 2691 N N . SER A 1 334 ? -6.902 51.281 25.953 1 90.94 334 SER A N 1
ATOM 2692 C CA . SER A 1 334 ? -5.609 51.906 25.672 1 90.94 334 SER A CA 1
ATOM 2693 C C . SER A 1 334 ? -4.461 50.969 26.047 1 90.94 334 SER A C 1
ATOM 2695 O O . SER A 1 334 ? -3.316 51.219 25.641 1 90.94 334 SER A O 1
ATOM 2697 N N . SER A 1 335 ? -4.805 49.969 26.672 1 90.88 335 SER A N 1
ATOM 2698 C CA . SER A 1 335 ? -3.795 48.969 27.062 1 90.88 335 SER A CA 1
ATOM 2699 C C . SER A 1 335 ? -3.383 48.125 25.875 1 90.88 335 SER A C 1
ATOM 2701 O O . SER A 1 335 ? -4.223 47.75 25.047 1 90.88 335 SER A O 1
ATOM 2703 N N . ASP A 1 336 ? -2.113 47.781 25.906 1 92.56 336 ASP A N 1
ATOM 2704 C CA . ASP A 1 336 ? -1.605 46.875 24.891 1 92.56 336 ASP A CA 1
ATOM 2705 C C . ASP A 1 336 ? -1.638 45.438 25.375 1 92.56 336 ASP A C 1
ATOM 2707 O O . ASP A 1 336 ? -1.134 44.531 24.703 1 92.56 336 ASP A O 1
ATOM 2711 N N . GLU A 1 337 ? -2.23 45.188 26.406 1 92.81 337 GLU A N 1
ATOM 2712 C CA . GLU A 1 337 ? -2.264 43.844 26.969 1 92.81 337 GLU A CA 1
ATOM 2713 C C . GLU A 1 337 ? -3.545 43.125 26.594 1 92.81 337 GLU A C 1
ATOM 2715 O O . GLU A 1 337 ? -4.578 43.75 26.344 1 92.81 337 GLU A O 1
ATOM 2720 N N . ILE A 1 338 ? -3.43 41.844 26.562 1 95.75 338 ILE A N 1
ATOM 2721 C CA . ILE A 1 338 ? -4.609 41.031 26.281 1 95.75 338 ILE A CA 1
ATOM 2722 C C . ILE A 1 338 ? -4.945 40.188 27.516 1 95.75 338 ILE A C 1
ATOM 2724 O O . ILE A 1 338 ? -4.066 39.844 28.312 1 95.75 338 ILE A O 1
ATOM 2728 N N . LYS A 1 339 ? -6.207 39.875 27.656 1 97.19 339 LYS A N 1
ATOM 2729 C CA . LYS A 1 339 ? -6.641 38.938 28.688 1 97.19 339 LYS A CA 1
ATOM 2730 C C . LYS A 1 339 ? -6.625 37.5 28.172 1 97.19 339 LYS A C 1
ATOM 2732 O O . LYS A 1 339 ? -7.031 37.25 27.031 1 97.19 339 LYS A O 1
ATOM 2737 N N . ARG A 1 340 ? -6.051 36.625 28.938 1 97.75 340 ARG A N 1
ATOM 2738 C CA . ARG A 1 340 ? -5.969 35.219 28.594 1 97.75 340 ARG A CA 1
ATOM 2739 C C . ARG A 1 340 ? -6.605 34.344 29.672 1 97.75 340 ARG A C 1
ATOM 2741 O O . ARG A 1 340 ? -6.32 34.5 30.859 1 97.75 340 ARG A O 1
ATOM 2748 N N . THR A 1 341 ? -7.508 33.438 29.266 1 98.12 341 THR A N 1
ATOM 2749 C CA . THR A 1 341 ? -8.18 32.562 30.203 1 98.12 341 THR A CA 1
ATOM 2750 C C . THR A 1 341 ? -8.07 31.094 29.734 1 98.12 341 THR A C 1
ATOM 2752 O O . THR A 1 341 ? -8.594 30.734 28.672 1 98.12 341 THR A O 1
ATOM 2755 N N . ARG A 1 342 ? -7.395 30.297 30.516 1 97.75 342 ARG A N 1
ATOM 2756 C CA . ARG A 1 342 ? -7.387 28.859 30.234 1 97.75 342 ARG A CA 1
ATOM 2757 C C . ARG A 1 342 ? -8.766 28.25 30.453 1 97.75 342 ARG A C 1
ATOM 2759 O O . ARG A 1 342 ? -9.359 28.406 31.531 1 97.75 342 ARG A O 1
ATOM 2766 N N . LEU A 1 343 ? -9.25 27.547 29.453 1 98.25 343 LEU A N 1
ATOM 2767 C CA . LEU A 1 343 ? -10.625 27.062 29.5 1 98.25 343 LEU A CA 1
ATOM 2768 C C . LEU A 1 343 ? -10.672 25.625 30.031 1 98.25 343 LEU A C 1
ATOM 2770 O O . LEU A 1 343 ? -11.711 25.172 30.516 1 98.25 343 LEU A O 1
ATOM 2774 N N . HIS A 1 344 ? -9.656 24.891 29.906 1 97.69 344 HIS A N 1
ATOM 2775 C CA . HIS A 1 344 ? -9.586 23.516 30.375 1 97.69 344 HIS A CA 1
ATOM 2776 C C . HIS A 1 344 ? -8.141 23.078 30.609 1 97.69 344 HIS A C 1
ATOM 2778 O O . HIS A 1 344 ? -7.223 23.609 29.984 1 97.69 344 HIS A O 1
ATOM 2784 N N . ASP A 1 345 ? -7.867 22 31.406 1 96.38 345 ASP A N 1
ATOM 2785 C CA . ASP A 1 345 ? -6.52 21.656 31.844 1 96.38 345 ASP A CA 1
ATOM 2786 C C . ASP A 1 345 ? -5.941 20.531 30.984 1 96.38 345 ASP A C 1
ATOM 2788 O O . ASP A 1 345 ? -4.738 20.266 31.016 1 96.38 345 ASP A O 1
ATOM 2792 N N . PHE A 1 346 ? -6.777 19.828 30.203 1 95.62 346 PHE A N 1
ATOM 2793 C CA . PHE A 1 346 ? -6.277 18.719 29.422 1 95.62 346 PHE A CA 1
ATOM 2794 C C . PHE A 1 346 ? -5.41 19.203 28.266 1 95.62 346 PHE A C 1
ATOM 2796 O O . PHE A 1 346 ? -5.664 20.266 27.703 1 95.62 346 PHE A O 1
ATOM 2803 N N . PHE A 1 347 ? -4.359 18.375 27.938 1 94.75 347 PHE A N 1
ATOM 2804 C CA . PHE A 1 347 ? -3.662 18.547 26.656 1 94.75 347 PHE A CA 1
ATOM 2805 C C . PHE A 1 347 ? -4.629 18.422 25.5 1 94.75 347 PHE A C 1
ATOM 2807 O O . PHE A 1 347 ? -5.375 17.438 25.406 1 94.75 347 PHE A O 1
ATOM 2814 N N . ALA A 1 348 ? -4.695 19.406 24.641 1 95.31 348 ALA A N 1
ATOM 2815 C CA . ALA A 1 348 ? -5.539 19.375 23.453 1 95.31 348 ALA A CA 1
ATOM 2816 C C . ALA A 1 348 ? -4.863 20.078 22.281 1 95.31 348 ALA A C 1
ATOM 2818 O O . ALA A 1 348 ? -4.148 21.062 22.469 1 95.31 348 ALA A O 1
ATOM 2819 N N . GLU A 1 349 ? -5.074 19.531 21.156 1 95.44 349 GLU A N 1
ATOM 2820 C CA . GLU A 1 349 ? -4.504 20.141 19.953 1 95.44 349 GLU A CA 1
ATOM 2821 C C . GLU A 1 349 ? -5.289 19.75 18.703 1 95.44 349 GLU A C 1
ATOM 2823 O O . GLU A 1 349 ? -6.199 18.922 18.781 1 95.44 349 GLU A O 1
ATOM 2828 N N . MET A 1 350 ? -4.949 20.328 17.609 1 95.62 350 MET A N 1
ATOM 2829 C CA . MET A 1 350 ? -5.508 20.078 16.281 1 95.62 350 MET A CA 1
ATOM 2830 C C . MET A 1 350 ? -7.012 20.344 16.266 1 95.62 350 MET A C 1
ATOM 2832 O O . MET A 1 350 ? -7.789 19.469 15.852 1 95.62 350 MET A O 1
ATOM 2836 N N . PRO A 1 351 ? -7.359 21.516 16.719 1 96.94 351 PRO A N 1
ATOM 2837 C CA . PRO A 1 351 ? -8.789 21.812 16.797 1 96.94 351 PRO A CA 1
ATOM 2838 C C . PRO A 1 351 ? -9.406 22.094 15.43 1 96.94 351 PRO A C 1
ATOM 2840 O O . PRO A 1 351 ? -8.75 22.688 14.562 1 96.94 351 PRO A O 1
ATOM 2843 N N . ILE A 1 352 ? -10.578 21.625 15.273 1 97.31 352 ILE A N 1
ATOM 2844 C CA . ILE A 1 352 ? -11.438 22.016 14.164 1 97.31 352 ILE A CA 1
ATOM 2845 C C . ILE A 1 352 ? -12.82 22.375 14.688 1 97.31 352 ILE A C 1
ATOM 2847 O O . ILE A 1 352 ? -13.055 22.375 15.898 1 97.31 352 ILE A O 1
ATOM 2851 N N . MET A 1 353 ? -13.633 22.906 13.898 1 96.94 353 MET A N 1
ATOM 2852 C CA . MET A 1 353 ? -15.008 23.25 14.266 1 96.94 353 MET A CA 1
ATOM 2853 C C . MET A 1 353 ? -15.945 23.094 13.078 1 96.94 353 MET A C 1
ATOM 2855 O O . MET A 1 353 ? -15.523 22.672 12 1 96.94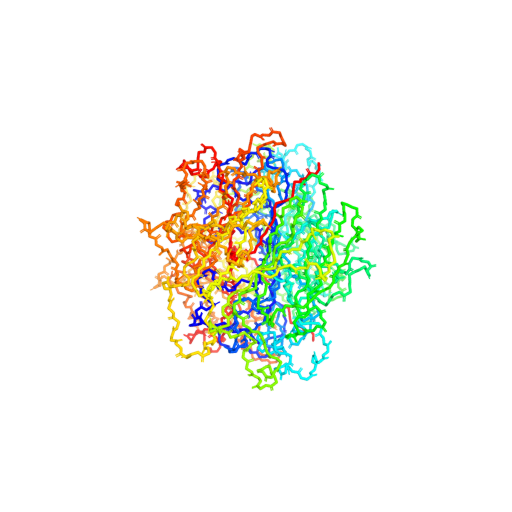 353 MET A O 1
ATOM 2859 N N . ASP A 1 354 ? -17.203 23.219 13.344 1 97.69 354 ASP A N 1
ATOM 2860 C CA . ASP A 1 354 ? -18.203 23.344 12.281 1 97.69 354 ASP A CA 1
ATOM 2861 C C . ASP A 1 354 ? -18.031 24.672 11.539 1 97.69 354 ASP A C 1
ATOM 2863 O O . ASP A 1 354 ? -18.562 25.703 11.969 1 97.69 354 ASP A O 1
ATOM 2867 N N . PHE A 1 355 ? -17.359 24.578 10.391 1 95.56 355 PHE A N 1
ATOM 2868 C CA . PHE A 1 355 ? -16.906 25.781 9.703 1 95.56 355 PHE A CA 1
ATOM 2869 C C . PHE A 1 355 ? -18.094 26.625 9.242 1 95.56 355 PHE A C 1
ATOM 2871 O O . PHE A 1 355 ? -17.953 27.812 8.945 1 95.56 355 PHE A O 1
ATOM 2878 N N . ARG A 1 356 ? -19.344 26.094 9.188 1 94.94 356 ARG A N 1
ATOM 2879 C CA . ARG A 1 356 ? -20.562 26.828 8.859 1 94.94 356 ARG A CA 1
ATOM 2880 C C . ARG A 1 356 ? -20.828 27.922 9.883 1 94.94 356 ARG A C 1
ATOM 2882 O O . ARG A 1 356 ? -21.531 28.891 9.594 1 94.94 356 ARG A O 1
ATOM 2889 N N . PHE A 1 357 ? -20.172 27.719 11.016 1 97 357 PHE A N 1
ATOM 2890 C CA . PHE A 1 357 ? -20.438 28.625 12.125 1 97 357 PHE A CA 1
ATOM 2891 C C . PHE A 1 357 ? -19.172 29.375 12.523 1 97 357 PHE A C 1
ATOM 2893 O O . PHE A 1 357 ? -19.062 29.875 13.648 1 97 357 PHE A O 1
ATOM 2900 N N . ALA A 1 358 ? -18.234 29.422 11.68 1 97 358 ALA A N 1
ATOM 2901 C CA . ALA A 1 358 ? -16.984 30.156 11.93 1 97 358 ALA A CA 1
ATOM 2902 C C . ALA A 1 358 ? -17.25 31.641 12.078 1 97 358 ALA A C 1
ATOM 2904 O O . ALA A 1 358 ? -18.25 32.156 11.555 1 97 358 ALA A O 1
ATOM 2905 N N . LEU A 1 359 ? -16.438 32.344 12.805 1 97.5 359 LEU A N 1
ATOM 2906 C CA . LEU A 1 359 ? -16.375 33.812 12.977 1 97.5 359 LEU A CA 1
ATOM 2907 C C . LEU A 1 359 ? -17.531 34.281 13.852 1 97.5 359 LEU A C 1
ATOM 2909 O O . LEU A 1 359 ? -17.812 35.5 13.898 1 97.5 359 LEU A O 1
ATOM 2913 N N . GLN A 1 360 ? -18.219 33.375 14.43 1 96 360 GLN A N 1
ATOM 2914 C CA . GLN A 1 360 ? -19.234 33.656 15.438 1 96 360 GLN A CA 1
ATOM 2915 C C . GLN A 1 360 ? -18.984 32.875 16.719 1 96 360 GLN A C 1
ATOM 2917 O O . GLN A 1 360 ? -18.188 31.953 16.734 1 96 360 GLN A O 1
ATOM 2922 N N . CYS A 1 361 ? -19.656 33.312 17.719 1 95.44 361 CYS A N 1
ATOM 2923 C CA . CYS A 1 361 ? -19.516 32.625 18.984 1 95.44 361 CYS A CA 1
ATOM 2924 C C . CYS A 1 361 ? -20.016 31.188 18.891 1 95.44 361 CYS A C 1
ATOM 2926 O O . CYS A 1 361 ? -21.188 30.922 19.172 1 95.44 361 CYS A O 1
ATOM 2928 N N . ASN A 1 362 ? -19.156 30.312 18.578 1 94.25 362 ASN A N 1
ATOM 2929 C CA . ASN A 1 362 ? -19.516 28.922 18.359 1 94.25 362 ASN A CA 1
ATOM 2930 C C . ASN A 1 362 ? -19.656 28.156 19.672 1 94.25 362 ASN A C 1
ATOM 2932 O O . ASN A 1 362 ? -19.016 28.516 20.672 1 94.25 362 ASN A O 1
ATOM 2936 N N . ARG A 1 363 ? -20.406 27.172 19.641 1 97.56 363 ARG A N 1
ATOM 2937 C CA . ARG A 1 363 ? -20.594 26.359 20.828 1 97.56 363 ARG A CA 1
ATOM 2938 C C . ARG A 1 363 ? -19.609 25.188 20.859 1 97.56 363 ARG A C 1
ATOM 2940 O O . ARG A 1 363 ? -19.047 24.875 21.906 1 97.56 363 ARG A O 1
ATOM 2947 N N . TYR A 1 364 ? -19.453 24.562 19.719 1 98.25 364 TYR A N 1
ATOM 2948 C CA . TYR A 1 364 ? -18.719 23.297 19.734 1 98.25 364 TYR A CA 1
ATOM 2949 C C . TYR A 1 364 ? -17.375 23.422 19.031 1 98.25 364 TYR A C 1
ATOM 2951 O O . TYR A 1 364 ? -17.266 24.141 18.031 1 98.25 364 TYR A O 1
ATOM 2959 N N . GLY A 1 365 ? -16.359 22.812 19.5 1 98.12 365 GLY A N 1
ATOM 2960 C CA . GLY A 1 365 ? -15.086 22.516 18.859 1 98.12 365 GLY A CA 1
ATOM 2961 C C . GLY A 1 365 ? -14.703 21.047 18.938 1 98.12 365 GLY A C 1
ATOM 2962 O O . GLY A 1 365 ? -15.156 20.328 19.844 1 98.12 365 GLY A O 1
ATOM 2963 N N . PHE A 1 366 ? -14.008 20.547 18.016 1 98.5 366 PHE A N 1
ATOM 2964 C CA . PHE A 1 366 ? -13.562 19.156 17.969 1 98.5 366 PHE A CA 1
ATOM 2965 C C . PHE A 1 366 ? -12.039 19.078 17.922 1 98.5 366 PHE A C 1
ATOM 2967 O O . PHE A 1 366 ? -11.398 19.828 17.188 1 98.5 366 PHE A O 1
ATOM 2974 N N . MET A 1 367 ? -11.406 18.234 18.734 1 97.25 367 MET A N 1
ATOM 2975 C CA . MET A 1 367 ? -9.945 18.234 18.75 1 97.25 367 MET A CA 1
ATOM 2976 C C . MET A 1 367 ? -9.414 16.938 19.359 1 97.25 367 MET A C 1
ATOM 2978 O O . MET A 1 367 ? -10.188 16.125 19.875 1 97.25 367 MET A O 1
ATOM 2982 N N . GLY A 1 368 ? -8.148 16.719 19.141 1 95.69 368 GLY A N 1
ATOM 2983 C CA . GLY A 1 368 ? -7.449 15.68 19.891 1 95.69 368 GLY A CA 1
ATOM 2984 C C . GLY A 1 368 ? -7.219 16.047 21.344 1 95.69 368 GLY A C 1
ATOM 2985 O O . GLY A 1 368 ? -6.918 17.203 21.656 1 95.69 368 GLY A O 1
ATOM 2986 N N . VAL A 1 369 ? -7.391 15.062 22.219 1 95.5 369 VAL A N 1
ATOM 2987 C CA . VAL A 1 369 ? -7.23 15.281 23.641 1 95.5 369 VAL A CA 1
ATOM 2988 C C . VAL A 1 369 ? -6.422 14.141 24.266 1 95.5 369 VAL A C 1
ATOM 2990 O O . VAL A 1 369 ? -6.582 12.977 23.875 1 95.5 369 VAL A O 1
ATOM 2993 N N . ASP A 1 370 ? -5.531 14.508 25.078 1 93.94 370 ASP A N 1
ATOM 2994 C CA . ASP A 1 370 ? -4.922 13.492 25.938 1 93.94 370 ASP A CA 1
ATOM 2995 C C . ASP A 1 370 ? -5.633 13.422 27.297 1 93.94 370 ASP A C 1
ATOM 2997 O O . ASP A 1 370 ? -5.434 14.281 28.156 1 93.94 370 ASP A O 1
ATOM 3001 N N . ASP A 1 371 ? -6.457 12.398 27.422 1 93.81 371 ASP A N 1
ATOM 3002 C CA . ASP A 1 371 ? -7.141 12.141 28.688 1 93.81 371 ASP A CA 1
ATOM 3003 C C . ASP A 1 371 ? -6.207 11.477 29.688 1 93.81 371 ASP A C 1
ATOM 3005 O O . ASP A 1 371 ? -5.902 10.289 29.578 1 93.81 371 ASP A O 1
ATOM 3009 N N . PRO A 1 372 ? -5.789 12.234 30.578 1 91.81 372 PRO A N 1
ATOM 3010 C CA . PRO A 1 372 ? -4.824 11.664 31.516 1 91.81 372 PRO A CA 1
ATOM 3011 C C . PRO A 1 372 ? -5.398 10.5 32.312 1 91.81 372 PRO A C 1
ATOM 3013 O O . PRO A 1 372 ? -4.66 9.797 33.031 1 91.81 372 PRO A O 1
ATOM 3016 N N . ARG A 1 373 ? -6.688 10.117 32.375 1 94.12 373 ARG A N 1
ATOM 3017 C CA . ARG A 1 373 ? -7.336 9.031 33.125 1 94.12 373 ARG A CA 1
ATOM 3018 C C . ARG A 1 373 ? -7.254 7.723 32.312 1 94.12 373 ARG A C 1
ATOM 3020 O O . ARG A 1 373 ? -7.617 6.66 32.844 1 94.12 373 ARG A O 1
ATOM 3027 N N . LYS A 1 374 ? -6.738 7.836 30.984 1 92.69 374 LYS A N 1
ATOM 3028 C CA . LYS A 1 374 ? -6.668 6.676 30.109 1 92.69 374 LYS A CA 1
ATOM 3029 C C . LYS A 1 374 ? -5.223 6.355 29.734 1 92.69 374 LYS A C 1
ATOM 3031 O O . LYS A 1 374 ? -4.371 7.25 29.703 1 92.69 374 LYS A O 1
ATOM 3036 N N . PRO A 1 375 ? -4.957 5.062 29.469 1 84.75 375 PRO A N 1
ATOM 3037 C CA . PRO A 1 375 ? -3.58 4.707 29.125 1 84.75 375 PRO A CA 1
ATOM 3038 C C . PRO A 1 375 ? -3.119 5.332 27.812 1 84.75 375 PRO A C 1
ATOM 3040 O O . PRO A 1 375 ? -3.912 5.461 26.875 1 84.75 375 PRO A O 1
ATOM 3043 N N . LEU A 1 376 ? -1.842 5.715 27.844 1 76.44 376 LEU A N 1
ATOM 3044 C CA . LEU A 1 376 ? -1.24 6.305 26.656 1 76.44 376 LEU A CA 1
ATOM 3045 C C . LEU A 1 376 ? -0.45 5.258 25.875 1 76.44 376 LEU A C 1
ATOM 3047 O O . LEU A 1 376 ? 0.323 4.496 26.453 1 76.44 376 LEU A O 1
ATOM 3051 N N . ALA A 1 377 ? -0.793 5.02 24.625 1 68.12 377 ALA A N 1
ATOM 3052 C CA . ALA A 1 377 ? -0.086 4.004 23.859 1 68.12 377 ALA A CA 1
ATOM 3053 C C . ALA A 1 377 ? 1.198 4.57 23.25 1 68.12 377 ALA A C 1
ATOM 3055 O O . ALA A 1 377 ? 2.117 3.816 22.922 1 68.12 377 ALA A O 1
ATOM 3056 N N . HIS A 1 378 ? 1.224 5.887 23.016 1 65.19 378 HIS A N 1
ATOM 3057 C CA . HIS A 1 378 ? 2.346 6.34 22.203 1 65.19 378 HIS A CA 1
ATOM 3058 C C . HIS A 1 378 ? 3.346 7.133 23.031 1 65.19 378 HIS A C 1
ATOM 3060 O O . HIS A 1 378 ? 3.029 7.57 24.141 1 65.19 378 HIS A O 1
ATOM 3066 N N . GLN A 1 379 ? 4.574 7.086 22.469 1 61.62 379 GLN A N 1
ATOM 3067 C CA . GLN A 1 379 ? 5.668 7.809 23.109 1 61.62 379 GLN A CA 1
ATOM 3068 C C . GLN A 1 379 ? 5.438 9.312 23.062 1 61.62 379 GLN A C 1
ATOM 3070 O O . GLN A 1 379 ? 4.672 9.805 22.234 1 61.62 379 GLN A O 1
ATOM 3075 N N . GLN A 1 380 ? 6.066 9.977 23.922 1 54.44 380 GLN A N 1
ATOM 3076 C CA . GLN A 1 380 ? 5.953 11.414 24.141 1 54.44 380 GLN A CA 1
ATOM 3077 C C . GLN A 1 380 ? 6.145 12.18 22.828 1 54.44 380 GLN A C 1
ATOM 3079 O O . GLN A 1 380 ? 5.398 13.109 22.531 1 54.44 380 GLN A O 1
ATOM 3084 N N . ALA A 1 381 ? 7.141 11.688 22 1 53 381 ALA A N 1
ATOM 3085 C CA . ALA A 1 381 ? 7.477 12.445 20.797 1 53 381 ALA A CA 1
ATOM 3086 C C . ALA A 1 381 ? 6.316 12.445 19.812 1 53 381 ALA A C 1
ATOM 3088 O O . ALA A 1 381 ? 6.227 13.32 18.953 1 53 381 ALA A O 1
ATOM 3089 N N . GLU A 1 382 ? 5.379 11.656 20.141 1 61.34 382 GLU A N 1
ATOM 3090 C CA . GLU A 1 382 ? 4.266 11.484 19.219 1 61.34 382 GLU A CA 1
ATOM 3091 C C . GLU A 1 382 ? 3.055 12.305 19.656 1 61.34 382 GLU A C 1
ATOM 3093 O O . GLU A 1 382 ? 2.061 12.383 18.922 1 61.34 382 GLU A O 1
ATOM 3098 N N . LYS A 1 383 ? 3.299 13.047 20.672 1 62.94 383 LYS A N 1
ATOM 3099 C CA . LYS A 1 383 ? 2.105 13.57 21.328 1 62.94 383 LYS A CA 1
ATOM 3100 C C . LYS A 1 383 ? 1.498 14.727 20.547 1 62.94 383 LYS A C 1
ATOM 3102 O O . LYS A 1 383 ? 0.302 15 20.656 1 62.94 383 LYS A O 1
ATOM 3107 N N . ILE A 1 384 ? 2.281 15.297 19.656 1 69.56 384 ILE A N 1
ATOM 3108 C CA . ILE A 1 384 ? 1.669 16.453 19 1 69.56 384 ILE A CA 1
ATOM 3109 C C . ILE A 1 384 ? 0.868 15.984 17.781 1 69.56 384 ILE A C 1
ATOM 3111 O O . ILE A 1 384 ? -0.008 16.703 17.297 1 69.56 384 ILE A O 1
ATOM 3115 N N . PHE A 1 385 ? 1.011 14.703 17.438 1 77.75 385 PHE A N 1
ATOM 3116 C CA . PHE A 1 385 ? 0.313 14.273 16.234 1 77.75 385 PHE A CA 1
ATOM 3117 C C . PHE A 1 385 ? -0.585 13.078 16.516 1 77.75 385 PHE A C 1
ATOM 3119 O O . PHE A 1 385 ? -1.307 12.602 15.641 1 77.75 385 PHE A O 1
ATOM 3126 N N . ALA A 1 386 ? -0.561 12.617 17.781 1 84.19 386 ALA A N 1
ATOM 3127 C CA . ALA A 1 386 ? -1.323 11.43 18.156 1 84.19 386 ALA A CA 1
ATOM 3128 C C . ALA A 1 386 ? -1.883 11.562 19.562 1 84.19 386 ALA A C 1
ATOM 3130 O O . ALA A 1 386 ? -1.19 12.039 20.469 1 84.19 386 ALA A O 1
ATOM 3131 N N . TYR A 1 387 ? -3.225 11.242 19.625 1 91.5 387 TYR A N 1
ATOM 3132 C CA . TYR A 1 387 ? -3.941 11.445 20.875 1 91.5 387 TYR A CA 1
ATOM 3133 C C . TYR A 1 387 ? -4.633 10.172 21.328 1 91.5 387 TYR A C 1
ATOM 3135 O O . TYR A 1 387 ? -5.086 9.375 20.5 1 91.5 387 TYR A O 1
ATOM 3143 N N . ASN A 1 388 ? -4.75 9.992 22.641 1 93.31 388 ASN A N 1
ATOM 3144 C CA . ASN A 1 388 ? -5.434 8.797 23.109 1 93.31 388 ASN A CA 1
ATOM 3145 C C . ASN A 1 388 ? -6.953 8.961 23.047 1 93.31 388 ASN A C 1
ATOM 3147 O O . ASN A 1 388 ? -7.688 7.977 23.156 1 93.31 388 ASN A O 1
ATOM 3151 N N . SER A 1 389 ? -7.383 10.266 22.812 1 95.31 389 SER A N 1
ATOM 3152 C CA . SER A 1 389 ? -8.82 10.523 22.766 1 95.31 389 SER A CA 1
ATOM 3153 C C . SER A 1 389 ? -9.156 11.633 21.781 1 95.31 389 SER A C 1
ATOM 3155 O O . SER A 1 389 ? -8.297 12.438 21.438 1 95.31 389 SER A O 1
ATOM 3157 N N . LEU A 1 390 ? -10.391 11.609 21.344 1 96.62 390 LEU A N 1
ATOM 3158 C CA . LEU A 1 390 ? -10.992 12.766 20.688 1 96.62 390 LEU A CA 1
ATOM 3159 C C . LEU A 1 390 ? -12 13.445 21.609 1 96.62 390 LEU A C 1
ATOM 3161 O O . LEU A 1 390 ? -12.695 12.773 22.391 1 96.62 390 LEU A O 1
ATOM 3165 N N . GLY A 1 391 ? -12.031 14.758 21.469 1 97.69 391 GLY A N 1
ATOM 3166 C CA . GLY A 1 391 ? -12.93 15.508 22.328 1 97.69 391 GLY A CA 1
ATOM 3167 C C . GLY A 1 391 ? -13.844 16.438 21.562 1 97.69 391 GLY A C 1
ATOM 3168 O O . GLY A 1 391 ? -13.438 17.062 20.594 1 97.69 391 GLY A O 1
ATOM 3169 N N . ILE A 1 392 ? -15.094 16.438 22 1 98.44 392 ILE A N 1
ATOM 3170 C CA . ILE A 1 392 ? -16.016 17.5 21.641 1 98.44 392 ILE A CA 1
ATOM 3171 C C . ILE A 1 392 ? -16.094 18.531 22.766 1 98.44 392 ILE A C 1
ATOM 3173 O O . ILE A 1 392 ? -16.625 18.25 23.844 1 98.44 392 ILE A O 1
ATOM 3177 N N . TRP A 1 393 ? -15.508 19.641 22.469 1 98.31 393 TRP A N 1
ATOM 3178 C CA . TRP A 1 393 ? -15.586 20.75 23.406 1 98.31 393 TRP A CA 1
ATOM 3179 C C . TRP A 1 393 ? -16.938 21.453 23.328 1 98.31 393 TRP A C 1
ATOM 3181 O O . TRP A 1 393 ? -17.406 21.766 22.234 1 98.31 393 TRP A O 1
ATOM 3191 N N . ASP A 1 394 ? -17.594 21.688 24.453 1 97.94 394 ASP A N 1
ATOM 3192 C CA . ASP A 1 394 ? -18.812 22.469 24.562 1 97.94 394 ASP A CA 1
ATOM 3193 C C . ASP A 1 394 ? -18.547 23.781 25.312 1 97.94 394 ASP A C 1
ATOM 3195 O O . ASP A 1 394 ? -18.484 23.797 26.547 1 97.94 394 ASP A O 1
ATOM 3199 N N . ASN A 1 395 ? -18.516 24.828 24.547 1 96.12 395 ASN A N 1
ATOM 3200 C CA . ASN A 1 395 ? -18.188 26.125 25.109 1 96.12 395 ASN A CA 1
ATOM 3201 C C . ASN A 1 395 ? -19.203 26.562 26.172 1 96.12 395 ASN A C 1
ATOM 3203 O O . ASN A 1 395 ? -18.875 27.312 27.078 1 96.12 395 ASN A O 1
ATOM 3207 N N . HIS A 1 396 ? -20.406 26.188 26.047 1 95.19 396 HIS A N 1
ATOM 3208 C CA . HIS A 1 396 ? -21.438 26.547 27.016 1 95.19 396 HIS A CA 1
ATOM 3209 C C . HIS A 1 396 ? -21.266 25.766 28.312 1 95.19 396 HIS A C 1
ATOM 3211 O O . HIS A 1 396 ? -21.375 26.328 29.391 1 95.19 396 HIS A O 1
ATOM 3217 N N . ARG A 1 397 ? -20.953 24.516 28.172 1 96.62 397 ARG A N 1
ATOM 3218 C CA . ARG A 1 397 ? -20.766 23.672 29.344 1 96.62 397 ARG A CA 1
ATOM 3219 C C . ARG A 1 397 ? -19.375 23.875 29.938 1 96.62 397 ARG A C 1
ATOM 3221 O O . ARG A 1 397 ? -19.188 23.734 31.156 1 96.62 397 ARG A O 1
ATOM 3228 N N . GLY A 1 398 ? -18.406 24.141 29.156 1 97.06 398 GLY A N 1
ATOM 3229 C CA . GLY A 1 398 ? -17.031 24.312 29.594 1 97.06 398 GLY A CA 1
ATOM 3230 C C . GLY A 1 398 ? -16.328 23 29.859 1 97.06 398 GLY A C 1
ATOM 3231 O O . GLY A 1 398 ? -15.602 22.859 30.844 1 97.06 398 GLY A O 1
ATOM 3232 N N . ASP A 1 399 ? -16.625 22.062 29.031 1 97.75 399 ASP A N 1
ATOM 3233 C CA . ASP A 1 399 ? -16.016 20.75 29.219 1 97.75 399 ASP A CA 1
ATOM 3234 C C . ASP A 1 399 ? -16.078 19.922 27.938 1 97.75 399 ASP A C 1
ATOM 3236 O O . ASP A 1 399 ? -16.688 20.344 26.953 1 97.75 399 ASP A O 1
ATOM 3240 N N . TYR A 1 400 ? -15.375 18.719 27.969 1 97.69 400 TYR A N 1
ATOM 3241 C CA . TYR A 1 400 ? -15.289 17.844 26.797 1 97.69 400 TYR A CA 1
ATOM 3242 C C . TYR A 1 400 ? -16.234 16.656 26.938 1 97.69 400 TYR A C 1
ATOM 3244 O O . TYR A 1 400 ? -16.406 16.125 28.031 1 97.69 400 TYR A O 1
ATOM 3252 N N . ASP A 1 401 ? -16.875 16.25 25.891 1 98.06 401 ASP A N 1
ATOM 3253 C CA . ASP A 1 401 ? -17.219 14.844 25.688 1 98.06 401 ASP A CA 1
ATOM 3254 C C . ASP A 1 401 ? -16.078 14.086 25.016 1 98.06 401 ASP A C 1
ATOM 3256 O O . ASP A 1 401 ? -15.594 14.492 23.953 1 98.06 401 ASP A O 1
ATOM 3260 N N . LEU A 1 402 ? -15.625 12.992 25.625 1 97.44 402 LEU A N 1
ATOM 3261 C CA . LEU A 1 402 ? -14.414 12.328 25.141 1 97.44 402 LEU A CA 1
ATOM 3262 C C . LEU A 1 402 ? -14.734 10.945 24.578 1 97.44 402 LEU A C 1
ATOM 3264 O O . LEU A 1 402 ? -15.641 10.266 25.078 1 97.44 402 LEU A O 1
ATOM 3268 N N . TRP A 1 403 ? -14.031 10.547 23.562 1 97.69 403 TRP A N 1
ATOM 3269 C CA . TRP A 1 403 ? -13.961 9.18 23.062 1 97.69 403 TRP A CA 1
ATOM 3270 C C . TRP A 1 403 ? -12.531 8.648 23.141 1 97.69 403 TRP A C 1
ATOM 3272 O O . TRP A 1 403 ? -11.625 9.219 22.531 1 97.69 403 TRP A O 1
ATOM 3282 N N . TYR A 1 404 ? -12.375 7.609 23.891 1 96.44 404 TYR A N 1
ATOM 3283 C CA . TYR A 1 404 ? -11.094 6.934 24.016 1 96.44 404 TYR A CA 1
ATOM 3284 C C . TYR A 1 404 ? -10.875 5.965 22.859 1 96.44 404 TYR A C 1
ATOM 3286 O O . TYR A 1 404 ? -11.703 5.09 22.609 1 96.44 404 TYR A O 1
ATOM 3294 N N . SER A 1 405 ? -9.758 6.168 22.141 1 94.06 405 SER A N 1
ATOM 3295 C CA . SER A 1 405 ? -9.539 5.422 20.906 1 94.06 405 SER A CA 1
ATOM 3296 C C . SER A 1 405 ? -9.094 3.992 21.203 1 94.06 405 SER A C 1
ATOM 3298 O O . SER A 1 405 ? -9.078 3.146 20.297 1 94.06 405 SER A O 1
ATOM 3300 N N . GLY A 1 406 ? -8.609 3.707 22.438 1 92.12 406 GLY A N 1
ATOM 3301 C CA . GLY A 1 406 ? -8.164 2.375 22.812 1 92.12 406 GLY A CA 1
ATOM 3302 C C . GLY A 1 406 ? -6.727 2.344 23.297 1 92.12 406 GLY A C 1
ATOM 3303 O O . GLY A 1 406 ? -5.957 3.273 23.047 1 92.12 406 GLY A O 1
ATOM 3304 N N . GLU A 1 407 ? -6.242 1.35 24.062 1 87.62 407 GLU A N 1
ATOM 3305 C CA . GLU A 1 407 ? -4.941 1.244 24.719 1 87.62 407 GLU A CA 1
ATOM 3306 C C . GLU A 1 407 ? -3.809 1.325 23.703 1 87.62 407 GLU A C 1
ATOM 3308 O O . GLU A 1 407 ? -2.85 2.076 23.891 1 87.62 407 GLU A O 1
ATOM 3313 N N . ALA A 1 408 ? -3.729 0.658 22.656 1 89.88 408 ALA A N 1
ATOM 3314 C CA . ALA A 1 408 ? -2.68 0.669 21.641 1 89.88 408 ALA A CA 1
ATOM 3315 C C . ALA A 1 408 ? -3.162 1.352 20.359 1 89.88 408 ALA A C 1
ATOM 3317 O O . ALA A 1 408 ? -2.957 0.836 19.266 1 89.88 408 ALA A O 1
ATOM 3318 N N . SER A 1 409 ? -3.791 2.514 20.734 1 92.31 409 SER A N 1
ATOM 3319 C CA . SER A 1 409 ? -4.363 3.244 19.609 1 92.31 409 SER A CA 1
ATOM 3320 C C . SER A 1 409 ? -4.105 4.742 19.734 1 92.31 409 SER A C 1
ATOM 3322 O O . SER A 1 409 ? -3.922 5.258 20.828 1 92.31 409 SER A O 1
ATOM 3324 N N . ALA A 1 410 ? -3.986 5.43 18.672 1 91.81 410 ALA A N 1
ATOM 3325 C CA . ALA A 1 410 ? -3.762 6.875 18.641 1 91.81 410 ALA A CA 1
ATOM 3326 C C . ALA A 1 410 ? -4.617 7.539 17.578 1 91.81 410 ALA A C 1
ATOM 3328 O O . ALA A 1 410 ? -4.484 7.227 16.391 1 91.81 410 ALA A O 1
ATOM 3329 N N . ALA A 1 411 ? -5.465 8.445 17.984 1 94.12 411 ALA A N 1
ATOM 3330 C CA . ALA A 1 411 ? -6.289 9.203 17.047 1 94.12 411 ALA A CA 1
ATOM 3331 C C . ALA A 1 411 ? -5.523 10.398 16.484 1 94.12 411 ALA A C 1
ATOM 3333 O O . ALA A 1 411 ? -4.625 10.93 17.141 1 94.12 411 ALA A O 1
ATOM 3334 N N . GLN A 1 412 ? -5.84 10.773 15.305 1 94.38 412 GLN A N 1
ATOM 3335 C CA . GLN A 1 412 ? -5.242 11.938 14.656 1 94.38 412 GLN A CA 1
ATOM 3336 C C . GLN A 1 412 ? -6.262 13.062 14.5 1 94.38 412 GLN A C 1
ATOM 3338 O O . GLN A 1 412 ? -7.383 12.961 15 1 94.38 412 GLN A O 1
ATOM 3343 N N . GLU A 1 413 ? -5.82 14.188 13.914 1 96.31 413 GLU A N 1
ATOM 3344 C CA . GLU A 1 413 ? -6.695 15.336 13.711 1 96.31 413 GLU A CA 1
ATOM 3345 C C . GLU A 1 413 ? -8.023 14.906 13.078 1 96.31 413 GLU A C 1
ATOM 3347 O O . GLU A 1 413 ? -8.039 14.164 12.094 1 96.31 413 GLU A O 1
ATOM 3352 N N . PRO A 1 414 ? -9.148 15.328 13.641 1 97.25 414 PRO A N 1
ATOM 3353 C CA . PRO A 1 414 ? -10.453 14.953 13.078 1 97.25 414 PRO A CA 1
ATOM 3354 C C . PRO A 1 414 ? -10.898 15.898 11.961 1 97.25 414 PRO A C 1
ATOM 3356 O O . PRO A 1 414 ? -10.336 16.984 11.805 1 97.25 414 PRO A O 1
ATOM 3359 N N . ALA A 1 415 ? -11.789 15.445 11.219 1 98.06 415 ALA A N 1
ATOM 3360 C CA . ALA A 1 415 ? -12.609 16.266 10.32 1 98.06 415 ALA A CA 1
ATOM 3361 C C . ALA A 1 415 ? -14.086 16.188 10.711 1 98.06 415 ALA A C 1
ATOM 3363 O O . ALA A 1 415 ? -14.539 15.188 11.266 1 98.06 415 ALA A O 1
ATOM 3364 N N . PHE A 1 416 ? -14.805 17.219 10.5 1 98.38 416 PHE A N 1
ATOM 3365 C CA . PHE A 1 416 ? -16.234 17.281 10.812 1 98.38 416 PHE A CA 1
ATOM 3366 C C . PHE A 1 416 ? -17.062 17.266 9.539 1 98.38 416 PHE A C 1
ATOM 3368 O O . PHE A 1 416 ? -16.766 17.984 8.586 1 98.38 416 PHE A O 1
ATOM 3375 N N . VAL A 1 417 ? -18.031 16.406 9.516 1 98.38 417 VAL A N 1
ATOM 3376 C CA . VAL A 1 417 ? -19.016 16.297 8.445 1 98.38 417 VAL A CA 1
ATOM 3377 C C . VAL A 1 417 ? -20.406 16.609 8.984 1 98.38 417 VAL A C 1
ATOM 3379 O O . VAL A 1 417 ? -20.953 15.836 9.766 1 98.38 417 VAL A O 1
ATOM 3382 N N . PRO A 1 418 ? -20.969 17.703 8.586 1 97.94 418 PRO A N 1
ATOM 3383 C CA . PRO A 1 418 ? -22.328 17.969 9.055 1 97.94 418 PRO A CA 1
ATOM 3384 C C . PRO A 1 418 ? -23.328 16.891 8.625 1 97.94 418 PRO A C 1
ATOM 3386 O O . PRO A 1 418 ? -23.219 16.359 7.516 1 97.94 418 PRO A O 1
ATOM 3389 N N . ARG A 1 419 ? -24.25 16.594 9.5 1 97.69 419 ARG A N 1
ATOM 3390 C CA . ARG A 1 419 ? -25.266 15.578 9.195 1 97.69 419 ARG A CA 1
ATOM 3391 C C . ARG A 1 419 ? -26.031 15.93 7.922 1 97.69 419 ARG A C 1
ATOM 3393 O O . ARG A 1 419 ? -26.391 15.047 7.145 1 97.69 419 ARG A O 1
ATOM 3400 N N . SER A 1 420 ? -26.328 17.141 7.738 1 96.12 420 SER A N 1
ATOM 3401 C CA . SER A 1 420 ? -26.891 17.766 6.551 1 96.12 420 SER A CA 1
ATOM 3402 C C . SER A 1 420 ? -26.453 19.219 6.422 1 96.12 420 SER A C 1
ATOM 3404 O O . SER A 1 420 ? -25.906 19.797 7.371 1 96.12 420 SER A O 1
ATOM 3406 N N . PRO A 1 421 ? -26.656 19.766 5.332 1 93.06 421 PRO A N 1
ATOM 3407 C CA . PRO A 1 421 ? -26.25 21.156 5.164 1 93.06 421 PRO A CA 1
ATOM 3408 C C . PRO A 1 421 ? -26.969 22.094 6.141 1 93.06 421 PRO A C 1
ATOM 3410 O O . PRO A 1 421 ? -26.438 23.172 6.461 1 93.06 421 PRO A O 1
ATOM 3413 N N . THR A 1 422 ? -28.109 21.703 6.684 1 95.94 422 THR A N 1
ATOM 3414 C CA . THR A 1 422 ? -28.906 22.578 7.531 1 95.94 422 THR A CA 1
ATOM 3415 C C . THR A 1 422 ? -28.953 22.062 8.961 1 95.94 422 THR A C 1
ATOM 3417 O O . THR A 1 422 ? -29.766 22.516 9.773 1 95.94 422 THR A O 1
ATOM 3420 N N . ALA A 1 423 ? -28.156 21.109 9.234 1 97.75 423 ALA A N 1
ATOM 3421 C CA . ALA A 1 423 ? -28.125 20.562 10.586 1 97.75 423 ALA A CA 1
ATOM 3422 C C . ALA A 1 423 ? -27.703 21.625 11.602 1 97.75 423 ALA A C 1
ATOM 3424 O O . ALA A 1 423 ? -27.047 22.609 11.25 1 97.75 423 ALA A O 1
ATOM 3425 N N . ALA A 1 424 ? -28.078 21.422 12.867 1 98.19 424 ALA A N 1
ATOM 3426 C CA . ALA A 1 424 ? -27.625 22.312 13.93 1 98.19 424 ALA A CA 1
ATOM 3427 C C . ALA A 1 424 ? -26.109 22.281 14.078 1 98.19 424 ALA A C 1
ATOM 3429 O O . ALA A 1 424 ? -25.453 21.344 13.617 1 98.19 424 ALA A O 1
ATOM 3430 N N . GLU A 1 425 ? -25.594 23.328 14.656 1 98.19 425 GLU A N 1
ATOM 3431 C CA . GLU A 1 425 ? -24.156 23.406 14.875 1 98.19 425 GLU A CA 1
ATOM 3432 C C . GLU A 1 425 ? -23.641 22.156 15.562 1 98.19 425 GLU A C 1
ATOM 3434 O O . GLU A 1 425 ? -24.172 21.734 16.594 1 98.19 425 GLU A O 1
ATOM 3439 N N . GLY A 1 426 ? -22.672 21.609 14.984 1 97.81 426 GLY A N 1
ATOM 3440 C CA . GLY A 1 426 ? -21.984 20.5 15.625 1 97.81 426 GLY A CA 1
ATOM 3441 C C . GLY A 1 426 ? -22.703 19.172 15.445 1 97.81 426 GLY A C 1
ATOM 3442 O O . GLY A 1 426 ? -22.203 18.125 15.883 1 97.81 426 GLY A O 1
ATOM 3443 N N . ASP A 1 427 ? -23.891 19.203 14.836 1 98.38 427 ASP A N 1
ATOM 3444 C CA . ASP A 1 427 ? -24.609 17.969 14.57 1 98.38 427 ASP A CA 1
ATOM 3445 C C . ASP A 1 427 ? -24.109 17.297 13.289 1 98.38 427 ASP A C 1
ATOM 3447 O O . ASP A 1 427 ? -24.359 17.797 12.188 1 98.38 427 ASP A O 1
ATOM 3451 N N . GLY A 1 428 ? -23.391 16.188 13.422 1 98.44 428 GLY A N 1
ATOM 3452 C CA . GLY A 1 428 ? -22.812 15.461 12.305 1 98.44 428 GLY A CA 1
ATOM 3453 C C . GLY A 1 428 ? -21.922 14.312 12.734 1 98.44 428 GLY A C 1
ATOM 3454 O O . GLY A 1 428 ? -22.281 13.555 13.633 1 98.44 428 GLY A O 1
ATOM 3455 N N . TYR A 1 429 ? -20.859 14.164 12 1 98.75 429 TYR A N 1
ATOM 3456 C CA . TYR A 1 429 ? -19.938 13.062 12.234 1 98.75 429 TYR A CA 1
ATOM 3457 C C . TYR A 1 429 ? -18.5 13.57 12.281 1 98.75 429 TYR A C 1
ATOM 3459 O O . TYR A 1 429 ? -18.156 14.57 11.648 1 98.75 429 TYR A O 1
ATOM 3467 N N . LEU A 1 430 ? -17.688 12.938 13.086 1 98.62 430 LEU A N 1
ATOM 3468 C CA . LEU A 1 430 ? -16.234 13.133 13.07 1 98.62 430 LEU A CA 1
ATOM 3469 C C . LEU A 1 430 ? -15.539 11.977 12.367 1 98.62 430 LEU A C 1
ATOM 3471 O O . LEU A 1 430 ? -15.867 10.812 12.609 1 98.62 430 LEU A O 1
ATOM 3475 N N . LEU A 1 431 ? -14.719 12.305 11.438 1 98.62 431 LEU A N 1
ATOM 3476 C CA . LEU A 1 431 ? -13.805 11.359 10.812 1 98.62 431 LEU A CA 1
ATOM 3477 C C . LEU A 1 431 ? -12.398 11.5 11.391 1 98.62 431 LEU A C 1
ATOM 3479 O O . LEU A 1 431 ? -11.898 12.617 11.547 1 98.62 431 LEU A O 1
ATOM 3483 N N . THR A 1 432 ? -11.75 10.398 11.734 1 97.75 432 THR A N 1
ATOM 3484 C CA . THR A 1 432 ? -10.359 10.469 12.172 1 97.75 432 THR A CA 1
ATOM 3485 C C . THR A 1 432 ? -9.641 9.156 11.891 1 97.75 432 THR A C 1
ATOM 3487 O O . THR A 1 432 ? -10.227 8.078 12.008 1 97.75 432 THR A O 1
ATOM 3490 N N . VAL A 1 433 ? -8.453 9.281 11.492 1 97.06 433 VAL A N 1
ATOM 3491 C CA . VAL A 1 433 ? -7.578 8.117 11.367 1 97.06 433 VAL A CA 1
ATOM 3492 C C . VAL A 1 433 ? -7.051 7.715 12.742 1 97.06 433 VAL A C 1
ATOM 3494 O O . VAL A 1 433 ? -6.652 8.57 13.531 1 97.06 433 VAL A O 1
ATOM 3497 N N . VAL A 1 434 ? -7.133 6.48 13.039 1 95.88 434 VAL A N 1
ATOM 3498 C CA . VAL A 1 434 ? -6.633 5.914 14.281 1 95.88 434 VAL A CA 1
ATOM 3499 C C . VAL A 1 434 ? -5.551 4.883 13.992 1 95.88 434 VAL A C 1
ATOM 3501 O O . VAL A 1 434 ? -5.812 3.865 13.344 1 95.88 434 VAL A O 1
ATOM 3504 N N . GLY A 1 435 ? -4.32 5.184 14.422 1 94 435 GLY A N 1
ATOM 3505 C CA . GLY A 1 435 ? -3.289 4.16 14.359 1 94 435 GLY A CA 1
ATOM 3506 C C . GLY A 1 435 ? -3.506 3.033 15.352 1 94 435 GLY A C 1
ATOM 3507 O O . GLY A 1 435 ? -3.717 3.277 16.531 1 94 435 GLY A O 1
ATOM 3508 N N . ARG A 1 436 ? -3.582 1.802 14.852 1 93.25 436 ARG A N 1
ATOM 3509 C CA . ARG A 1 436 ? -3.59 0.613 15.695 1 93.25 436 ARG A CA 1
ATOM 3510 C C . ARG A 1 436 ? -2.18 0.07 15.898 1 93.25 436 ARG A C 1
ATOM 3512 O O . ARG A 1 436 ? -1.739 -0.813 15.156 1 93.25 436 ARG A O 1
ATOM 3519 N N . LEU A 1 437 ? -1.594 0.523 16.906 1 88.25 437 LEU A N 1
ATOM 3520 C CA . LEU A 1 437 ? -0.145 0.451 17.062 1 88.25 437 LEU A CA 1
ATOM 3521 C C . LEU A 1 437 ? 0.312 -0.993 17.234 1 88.25 437 LEU A C 1
ATOM 3523 O O . LEU A 1 437 ? 1.424 -1.352 16.844 1 88.25 437 LEU A O 1
ATOM 3527 N N . ASP A 1 438 ? -0.467 -1.792 17.75 1 89.12 438 ASP A N 1
ATOM 3528 C CA . ASP A 1 438 ? -0.096 -3.186 17.969 1 89.12 438 ASP A CA 1
ATOM 3529 C C . ASP A 1 438 ? -0.449 -4.055 16.766 1 89.12 438 ASP A C 1
ATOM 3531 O O . ASP A 1 438 ? -0.113 -5.238 16.734 1 89.12 438 ASP A O 1
ATOM 3535 N N . GLU A 1 439 ? -1.056 -3.52 15.828 1 90.88 439 GLU A N 1
ATOM 3536 C CA . GLU A 1 439 ? -1.517 -4.305 14.688 1 90.88 439 GLU A CA 1
ATOM 3537 C C . GLU A 1 439 ? -0.798 -3.885 13.406 1 90.88 439 GLU A C 1
ATOM 3539 O O . GLU A 1 439 ? -1 -4.488 12.352 1 90.88 439 GLU A O 1
ATOM 3544 N N . ASN A 1 440 ? 0.004 -2.852 13.43 1 91.44 440 ASN A N 1
ATOM 3545 C CA . ASN A 1 440 ? 0.735 -2.326 12.281 1 91.44 440 ASN A CA 1
ATOM 3546 C C . ASN A 1 440 ? -0.205 -1.975 11.133 1 91.44 440 ASN A C 1
ATOM 3548 O O . ASN A 1 440 ? 0.029 -2.371 9.984 1 91.44 440 ASN A O 1
ATOM 3552 N N . ARG A 1 441 ? -1.29 -1.354 11.5 1 94.06 441 ARG A N 1
ATOM 3553 C CA . ARG A 1 441 ? -2.279 -0.854 10.547 1 94.06 441 ARG A CA 1
ATOM 3554 C C . ARG A 1 441 ? -3.037 0.337 11.125 1 94.06 441 ARG A C 1
ATOM 3556 O O . ARG A 1 441 ? -2.834 0.708 12.281 1 94.06 441 ARG A O 1
ATOM 3563 N N . SER A 1 442 ? -3.904 0.979 10.281 1 95.94 442 SER A N 1
ATOM 3564 C CA . SER A 1 442 ? -4.734 2.1 10.719 1 95.94 442 SER A CA 1
ATOM 3565 C C . SER A 1 442 ? -6.195 1.886 10.336 1 95.94 442 SER A C 1
ATOM 3567 O O . SER A 1 442 ? -6.5 1.094 9.438 1 95.94 442 SER A O 1
ATOM 3569 N N . ASP A 1 443 ? -7.035 2.543 11.102 1 97.31 443 ASP A N 1
ATOM 3570 C CA . ASP A 1 443 ? -8.453 2.645 10.781 1 97.31 443 ASP A CA 1
ATOM 3571 C C . ASP A 1 443 ? -8.852 4.094 10.508 1 97.31 443 ASP A C 1
ATOM 3573 O O . ASP A 1 443 ? -8.219 5.023 11.016 1 97.31 443 ASP A O 1
ATOM 3577 N N . LEU A 1 444 ? -9.789 4.246 9.648 1 98.56 444 LEU A N 1
ATOM 3578 C CA . LEU A 1 444 ? -10.609 5.453 9.695 1 98.56 444 LEU A CA 1
ATOM 3579 C C . LEU A 1 444 ? -11.906 5.203 10.445 1 98.56 444 LEU A C 1
ATOM 3581 O O . LEU A 1 444 ? -12.688 4.324 10.07 1 98.56 444 LEU A O 1
ATOM 3585 N N . VAL A 1 445 ? -12.18 5.977 11.469 1 98.44 445 VAL A N 1
ATOM 3586 C CA . VAL A 1 445 ? -13.391 5.758 12.25 1 98.44 445 VAL A CA 1
ATOM 3587 C C . VAL A 1 445 ? -14.359 6.922 12.039 1 98.44 445 VAL A C 1
ATOM 3589 O O . VAL A 1 445 ? -13.93 8.055 11.805 1 98.44 445 VAL A O 1
ATOM 3592 N N . ILE A 1 446 ? -15.609 6.598 12.078 1 98.75 446 ILE A N 1
ATOM 3593 C CA . ILE A 1 446 ? -16.688 7.57 12 1 98.75 446 ILE A CA 1
ATOM 3594 C C . ILE A 1 446 ? -17.438 7.617 13.336 1 98.75 446 ILE A C 1
ATOM 3596 O O . ILE A 1 446 ? -18.016 6.617 13.773 1 98.75 446 ILE A O 1
ATOM 3600 N N . LEU A 1 447 ? -17.422 8.773 13.961 1 98.75 447 LEU A N 1
ATOM 3601 C CA . LEU A 1 447 ? -18.078 8.969 15.25 1 98.75 447 LEU A CA 1
ATOM 3602 C C . LEU A 1 447 ? -19.281 9.898 15.102 1 98.75 447 LEU A C 1
ATOM 3604 O O . LEU A 1 447 ? -19.203 10.906 14.398 1 98.75 447 LEU A O 1
ATOM 3608 N N . ASP A 1 448 ? -20.359 9.539 15.719 1 98.56 448 ASP A N 1
ATOM 3609 C CA . ASP A 1 448 ? -21.531 10.406 15.789 1 98.56 448 ASP A CA 1
ATOM 3610 C C . ASP A 1 448 ? -21.375 11.461 16.891 1 98.56 448 ASP A C 1
ATOM 3612 O O . ASP A 1 448 ? -21.219 11.117 18.062 1 98.56 448 ASP A O 1
ATOM 3616 N N . THR A 1 449 ? -21.438 12.742 16.516 1 98.31 449 THR A N 1
ATOM 3617 C CA . THR A 1 449 ? -21.156 13.805 17.484 1 98.31 449 THR A CA 1
ATOM 3618 C C . THR A 1 449 ? -22.234 13.852 18.562 1 98.31 449 THR A C 1
ATOM 3620 O O . THR A 1 449 ? -22.031 14.43 19.625 1 98.31 449 THR A O 1
ATOM 3623 N N . GLN A 1 450 ? -23.375 13.281 18.297 1 97.38 450 GLN A N 1
ATOM 3624 C CA . GLN A 1 450 ? -24.469 13.305 19.266 1 97.38 450 GLN A CA 1
ATOM 3625 C C . GLN A 1 450 ? -24.312 12.18 20.297 1 97.38 450 GLN A C 1
ATOM 3627 O O . GLN A 1 450 ? -25.016 12.172 21.312 1 97.38 450 GLN A O 1
ATOM 3632 N N . ASP A 1 451 ? -23.391 11.289 20.016 1 96.62 451 ASP A N 1
ATOM 3633 C CA . ASP A 1 451 ? -23.172 10.164 20.922 1 96.62 451 ASP A CA 1
ATOM 3634 C C . ASP A 1 451 ? -21.766 9.586 20.75 1 96.62 451 ASP A C 1
ATOM 3636 O O . ASP A 1 451 ? -21.609 8.398 20.484 1 96.62 451 ASP A O 1
ATOM 3640 N N . ILE A 1 452 ? -20.766 10.398 21.016 1 96.88 452 ILE A N 1
ATOM 3641 C CA . ILE A 1 452 ? -19.391 9.992 20.734 1 96.88 452 ILE A CA 1
ATOM 3642 C C . ILE A 1 452 ? -18.969 8.883 21.688 1 96.88 452 ILE A C 1
ATOM 3644 O O . ILE A 1 452 ? -18.109 8.07 21.359 1 96.88 452 ILE A O 1
ATOM 3648 N N . GLN A 1 453 ? -19.578 8.789 22.859 1 94.38 453 GLN A N 1
ATOM 3649 C CA . GLN A 1 453 ? -19.203 7.836 23.891 1 94.38 453 GLN A CA 1
ATOM 3650 C C . GLN A 1 453 ? -19.562 6.414 23.484 1 94.38 453 GLN A C 1
ATOM 3652 O O . GLN A 1 453 ? -18.984 5.449 23.984 1 94.38 453 GLN A O 1
ATOM 3657 N N . SER A 1 454 ? -20.531 6.285 22.609 1 95.94 454 SER A N 1
ATOM 3658 C CA . SER A 1 454 ? -20.969 4.965 22.172 1 95.94 454 SER A CA 1
ATOM 3659 C C . SER A 1 454 ? -19.969 4.352 21.188 1 95.94 454 SER A C 1
ATOM 3661 O O . SER A 1 454 ? -20.094 3.18 20.828 1 95.94 454 SER A O 1
ATOM 3663 N N . GLY A 1 455 ? -19.031 5.156 20.797 1 97.19 455 GLY A N 1
ATOM 3664 C CA . GLY A 1 455 ? -18.031 4.641 19.891 1 97.19 455 GLY A CA 1
ATOM 3665 C C . GLY A 1 455 ? -18.375 4.852 18.422 1 97.19 455 GLY A C 1
ATOM 3666 O O . GLY A 1 455 ? -19.359 5.531 18.109 1 97.19 455 GLY A O 1
ATOM 3667 N N . PRO A 1 456 ? -17.562 4.309 17.516 1 98.25 456 PRO A N 1
ATOM 3668 C CA . PRO A 1 456 ? -17.734 4.562 16.078 1 98.25 456 PRO A CA 1
ATOM 3669 C C . PRO A 1 456 ? -19 3.914 15.508 1 98.25 456 PRO A C 1
ATOM 3671 O O . PRO A 1 456 ? -19.312 2.775 15.859 1 98.25 456 PRO A O 1
ATOM 3674 N N . VAL A 1 457 ? -19.672 4.602 14.688 1 98.25 457 VAL A N 1
ATOM 3675 C CA . VAL A 1 457 ? -20.797 4.02 13.961 1 98.25 457 VAL A CA 1
ATOM 3676 C C . VAL A 1 457 ? -20.281 3.156 12.812 1 98.25 457 VAL A C 1
ATOM 3678 O O . VAL A 1 457 ? -20.969 2.26 12.336 1 98.25 457 VAL A O 1
ATOM 3681 N N . ALA A 1 458 ? -19.047 3.439 12.312 1 98.12 458 ALA A N 1
ATOM 3682 C CA . ALA A 1 458 ? -18.375 2.633 11.305 1 98.12 458 ALA A CA 1
ATOM 3683 C C . ALA A 1 458 ? -16.859 2.689 11.5 1 98.12 458 ALA A C 1
ATOM 3685 O O . ALA A 1 458 ? -16.312 3.709 11.93 1 98.12 458 ALA A O 1
ATOM 3686 N N . THR A 1 459 ? -16.172 1.653 11.281 1 98.19 459 THR A N 1
ATOM 3687 C CA . THR A 1 459 ? -14.727 1.536 11.25 1 98.19 459 THR A CA 1
ATOM 3688 C C . THR A 1 459 ? -14.242 1.023 9.898 1 98.19 459 THR A C 1
ATOM 3690 O O . THR A 1 459 ? -14.578 -0.094 9.5 1 98.19 459 THR A O 1
ATOM 3693 N N . ILE A 1 460 ? -13.594 1.871 9.164 1 98.19 460 ILE A N 1
ATOM 3694 C CA . ILE A 1 460 ? -13.008 1.522 7.867 1 98.19 460 ILE A CA 1
ATOM 3695 C C . ILE A 1 460 ? -11.578 1.036 8.062 1 98.19 460 ILE A C 1
ATOM 3697 O O . ILE A 1 460 ? -10.742 1.757 8.609 1 98.19 460 ILE A O 1
ATOM 3701 N N . LYS A 1 461 ? -11.25 -0.069 7.562 1 96.5 461 LYS A N 1
ATOM 3702 C CA . LYS A 1 461 ? -9.977 -0.721 7.855 1 96.5 461 LYS A CA 1
ATOM 3703 C C . LYS A 1 461 ? -8.992 -0.544 6.707 1 96.5 461 LYS A C 1
ATOM 3705 O O . LYS A 1 461 ? -9.305 -0.849 5.555 1 96.5 461 LYS A O 1
ATOM 3710 N N . LEU A 1 462 ? -7.867 -0.011 7.012 1 96.38 462 LEU A N 1
ATOM 3711 C CA . LEU A 1 462 ? -6.762 -0.005 6.062 1 96.38 462 LEU A CA 1
ATOM 3712 C C . LEU A 1 462 ? -5.82 -1.181 6.316 1 96.38 462 LEU A C 1
ATOM 3714 O O . LEU A 1 462 ? -5.512 -1.497 7.465 1 96.38 462 LEU A O 1
ATOM 3718 N N . PRO A 1 463 ? -5.312 -1.831 5.297 1 93.69 463 PRO A N 1
ATOM 3719 C CA . PRO A 1 463 ? -4.461 -3.01 5.465 1 93.69 463 PRO A CA 1
ATOM 3720 C C . PRO A 1 463 ? -2.998 -2.65 5.723 1 93.69 463 PRO A C 1
ATOM 3722 O O . PRO A 1 463 ? -2.119 -3.51 5.629 1 93.69 463 PRO A O 1
ATOM 3725 N N . PHE A 1 464 ? -2.697 -1.416 5.98 1 94.44 464 PHE A N 1
ATOM 3726 C CA . PHE A 1 464 ? -1.364 -0.935 6.32 1 94.44 464 PHE A CA 1
ATOM 3727 C C . PHE A 1 464 ? -1.445 0.296 7.215 1 94.44 464 PHE A C 1
ATOM 3729 O O . PHE A 1 464 ? -2.525 0.855 7.414 1 94.44 464 PHE A O 1
ATOM 3736 N N . ARG A 1 465 ? -0.39 0.681 7.734 1 94.25 465 ARG A N 1
ATOM 3737 C CA . ARG A 1 465 ? -0.327 1.84 8.617 1 94.25 465 ARG A CA 1
ATOM 3738 C C . ARG A 1 465 ? -0.268 3.137 7.82 1 94.25 465 ARG A C 1
ATOM 3740 O O . ARG A 1 465 ? 0.384 3.199 6.777 1 94.25 465 ARG A O 1
ATOM 3747 N N . LEU A 1 466 ? -0.951 4.082 8.312 1 94.44 466 LEU A N 1
ATOM 3748 C CA . LEU A 1 466 ? -0.733 5.453 7.863 1 94.44 466 LEU A CA 1
ATOM 3749 C C . LEU A 1 466 ? 0.114 6.227 8.867 1 94.44 466 LEU A C 1
ATOM 3751 O O . LEU A 1 466 ? -0.184 6.234 10.062 1 94.44 466 LEU A O 1
ATOM 3755 N N . ARG A 1 467 ? 1.205 6.77 8.344 1 92.62 467 ARG A N 1
ATOM 3756 C CA . ARG A 1 467 ? 1.987 7.672 9.188 1 92.62 467 ARG A CA 1
ATOM 3757 C C . ARG A 1 467 ? 1.147 8.859 9.641 1 92.62 467 ARG A C 1
ATOM 3759 O O . ARG A 1 467 ? 0.154 9.211 9 1 92.62 467 ARG A O 1
ATOM 3766 N N . ALA A 1 468 ? 1.519 9.406 10.758 1 91.19 468 ALA A N 1
ATOM 3767 C CA . ALA A 1 468 ? 0.784 10.555 11.289 1 91.19 468 ALA A CA 1
ATOM 3768 C C . ALA A 1 468 ? 0.755 11.695 10.281 1 91.19 468 ALA A C 1
ATOM 3770 O O . ALA A 1 468 ? 1.789 12.062 9.711 1 91.19 468 ALA A O 1
ATOM 3771 N N . ALA A 1 469 ? -0.45 12.109 10.07 1 91 469 ALA A N 1
ATOM 3772 C CA . ALA A 1 469 ? -0.615 13.289 9.234 1 91 469 ALA A CA 1
ATOM 3773 C C . ALA A 1 469 ? -0.625 14.562 10.078 1 91 469 ALA A C 1
ATOM 3775 O O . ALA A 1 469 ? -0.856 14.516 11.289 1 91 469 ALA A O 1
ATOM 3776 N N . LEU A 1 470 ? -0.305 15.633 9.398 1 93.62 470 LEU A N 1
ATOM 3777 C CA . LEU A 1 470 ? -0.425 16.922 10.086 1 93.62 470 LEU A CA 1
ATOM 3778 C C . LEU A 1 470 ? -1.855 17.438 10.008 1 93.62 470 LEU A C 1
ATOM 3780 O O . LEU A 1 470 ? -2.58 17.422 11.008 1 93.62 470 LEU A O 1
ATOM 3784 N N . HIS A 1 471 ? -2.229 17.828 8.82 1 96.31 471 HIS A N 1
ATOM 3785 C CA . HIS A 1 471 ? -3.568 18.391 8.703 1 96.31 471 HIS A CA 1
ATOM 3786 C C . HIS A 1 471 ? -4.312 17.797 7.516 1 96.31 471 HIS A C 1
ATOM 3788 O O . HIS A 1 471 ? -3.705 17.172 6.641 1 96.31 471 HIS A O 1
ATOM 3794 N N . GLY A 1 472 ? -5.609 17.938 7.566 1 96.38 472 GLY A N 1
ATOM 3795 C CA . GLY A 1 472 ? -6.496 17.547 6.484 1 96.38 472 GLY A CA 1
ATOM 3796 C C . GLY A 1 472 ? -7.738 18.406 6.387 1 96.38 472 GLY A C 1
ATOM 3797 O O . GLY A 1 472 ? -7.836 19.438 7.055 1 96.38 472 GLY A O 1
ATOM 3798 N N . CYS A 1 473 ? -8.578 18.078 5.441 1 96.5 473 CYS A N 1
ATOM 3799 C CA . CYS A 1 473 ? -9.844 18.797 5.324 1 96.5 473 CYS A CA 1
ATOM 3800 C C . CYS A 1 473 ? -10.914 17.922 4.688 1 96.5 473 CYS A C 1
ATOM 3802 O O . CYS A 1 473 ? -10.594 16.984 3.945 1 96.5 473 CYS A O 1
ATOM 3804 N N . TRP A 1 474 ? -12.133 18.141 5.07 1 97.88 474 TRP A N 1
ATOM 3805 C CA . TRP A 1 474 ? -13.297 17.531 4.445 1 97.88 474 TRP A CA 1
ATOM 3806 C C . TRP A 1 474 ? -13.844 18.406 3.324 1 97.88 474 TRP A C 1
ATOM 3808 O O . TRP A 1 474 ? -14 19.625 3.494 1 97.88 474 TRP A O 1
ATOM 3818 N N . VAL A 1 475 ? -14.102 17.828 2.186 1 97.5 475 VAL A N 1
ATOM 3819 C CA . VAL A 1 475 ? -14.719 18.516 1.057 1 97.5 475 VAL A CA 1
ATOM 3820 C C . VAL A 1 475 ? -15.961 17.75 0.599 1 97.5 475 VAL A C 1
ATOM 3822 O O . VAL A 1 475 ? -15.844 16.656 0.048 1 97.5 475 VAL A O 1
ATOM 3825 N N . PRO A 1 476 ? -17.156 18.281 0.835 1 95.56 476 PRO A N 1
ATOM 3826 C CA . PRO A 1 476 ? -18.375 17.609 0.377 1 95.56 476 PRO A CA 1
ATOM 3827 C C . PRO A 1 476 ? -18.469 17.547 -1.145 1 95.56 476 PRO A C 1
ATOM 3829 O O . PRO A 1 476 ? -17.938 18.406 -1.84 1 95.56 476 PRO A O 1
ATOM 3832 N N . ARG A 1 477 ? -19 16.469 -1.648 1 90.12 477 ARG A N 1
ATOM 3833 C CA . ARG A 1 477 ? -19.375 16.438 -3.057 1 90.12 477 ARG A CA 1
ATOM 3834 C C . ARG A 1 477 ? -20.562 17.344 -3.328 1 90.12 477 ARG A C 1
ATOM 3836 O O . ARG A 1 477 ? -21.484 17.438 -2.51 1 90.12 477 ARG A O 1
ATOM 3843 N N . PRO A 1 478 ? -20.438 18.062 -4.516 1 71.06 478 PRO A N 1
ATOM 3844 C CA . PRO A 1 478 ? -21.578 18.938 -4.816 1 71.06 478 PRO A CA 1
ATOM 3845 C C . PRO A 1 478 ? -22.891 18.172 -4.996 1 71.06 478 PRO A C 1
ATOM 3847 O O . PRO A 1 478 ? -22.875 17.016 -5.406 1 71.06 478 PRO A O 1
ATOM 3850 N N . MET B 1 1 ? -20.375 -2.23 0.094 1 85.25 1 MET B N 1
ATOM 3851 C CA . MET B 1 1 ? -19.406 -2.229 1.192 1 85.25 1 MET B CA 1
ATOM 3852 C C . MET B 1 1 ? -18.656 -3.557 1.265 1 85.25 1 MET B C 1
ATOM 3854 O O . MET B 1 1 ? -19.281 -4.621 1.224 1 85.25 1 MET B O 1
ATOM 3858 N N . ALA B 1 2 ? -17.406 -3.406 1.338 1 86.19 2 ALA B N 1
ATOM 3859 C CA . ALA B 1 2 ? -16.609 -4.629 1.376 1 86.19 2 ALA B CA 1
ATOM 3860 C C . ALA B 1 2 ? -16.609 -5.242 2.773 1 86.19 2 ALA B C 1
ATOM 3862 O O . ALA B 1 2 ? -16.484 -4.527 3.771 1 86.19 2 ALA B O 1
ATOM 3863 N N . ARG B 1 3 ? -16.844 -6.559 2.844 1 86.62 3 ARG B N 1
ATOM 3864 C CA . ARG B 1 3 ? -16.781 -7.336 4.078 1 86.62 3 ARG B CA 1
ATOM 3865 C C . ARG B 1 3 ? -15.961 -8.609 3.873 1 86.62 3 ARG B C 1
ATOM 3867 O O . ARG B 1 3 ? -16.109 -9.289 2.855 1 86.62 3 ARG B O 1
ATOM 3874 N N . LEU B 1 4 ? -15.023 -8.797 4.777 1 85.12 4 LEU B N 1
ATOM 3875 C CA . LEU B 1 4 ? -14.258 -10.031 4.773 1 85.12 4 LEU B CA 1
ATOM 3876 C C . LEU B 1 4 ? -14.578 -10.883 5.996 1 85.12 4 LEU B C 1
ATOM 3878 O O . LEU B 1 4 ? -14.531 -10.391 7.129 1 85.12 4 LEU B O 1
ATOM 3882 N N . ASN B 1 5 ? -15.016 -12.102 5.77 1 83.69 5 ASN B N 1
ATOM 3883 C CA . ASN B 1 5 ? -15.289 -13.031 6.855 1 83.69 5 ASN B CA 1
ATOM 3884 C C . ASN B 1 5 ? -14 -13.586 7.457 1 83.69 5 ASN B C 1
ATOM 3886 O O . ASN B 1 5 ? -13.398 -14.508 6.91 1 83.69 5 ASN B O 1
ATOM 3890 N N . ARG B 1 6 ? -13.703 -13.094 8.57 1 80.69 6 ARG B N 1
ATOM 3891 C CA . ARG B 1 6 ? -12.43 -13.453 9.188 1 80.69 6 ARG B CA 1
ATOM 3892 C C . ARG B 1 6 ? -12.461 -14.883 9.719 1 80.69 6 ARG B C 1
ATOM 3894 O O . ARG B 1 6 ? -11.43 -15.422 10.125 1 80.69 6 ARG B O 1
ATOM 3901 N N . ASN B 1 7 ? -13.602 -15.508 9.664 1 82.69 7 ASN B N 1
ATOM 3902 C CA . ASN B 1 7 ? -13.711 -16.906 10.055 1 82.69 7 ASN B CA 1
ATOM 3903 C C . ASN B 1 7 ? -13.547 -17.844 8.859 1 82.69 7 ASN B C 1
ATOM 3905 O O . ASN B 1 7 ? -13.492 -19.062 9.023 1 82.69 7 ASN B O 1
ATOM 3909 N N . ASP B 1 8 ? -13.469 -17.234 7.762 1 86.44 8 ASP B N 1
ATOM 3910 C CA . ASP B 1 8 ? -13.188 -18.016 6.566 1 86.44 8 ASP B CA 1
ATOM 3911 C C . ASP B 1 8 ? -11.719 -18.406 6.496 1 86.44 8 ASP B C 1
ATOM 3913 O O . ASP B 1 8 ? -10.844 -17.547 6.414 1 86.44 8 ASP B O 1
ATOM 3917 N N . PRO B 1 9 ? -11.391 -19.703 6.508 1 82.75 9 PRO B N 1
ATOM 3918 C CA . PRO B 1 9 ? -10 -20.141 6.516 1 82.75 9 PRO B CA 1
ATOM 3919 C C . PRO B 1 9 ? -9.234 -19.703 5.27 1 82.75 9 PRO B C 1
ATOM 3921 O O . PRO B 1 9 ? -7.996 -19.703 5.266 1 82.75 9 PRO B O 1
ATOM 3924 N N . GLN B 1 10 ? -9.961 -19.359 4.27 1 84.94 10 GLN B N 1
ATOM 3925 C CA . GLN B 1 10 ? -9.305 -18.953 3.035 1 84.94 10 GLN B CA 1
ATOM 3926 C C . GLN B 1 10 ? -9.039 -17.453 3.023 1 84.94 10 GLN B C 1
ATOM 3928 O O . GLN B 1 10 ? -8.562 -16.906 2.027 1 84.94 10 GLN B O 1
ATOM 3933 N N . LEU B 1 11 ? -9.43 -16.797 4.094 1 87.19 11 LEU B N 1
ATOM 3934 C CA . LEU B 1 11 ? -9.258 -15.359 4.191 1 87.19 11 LEU B CA 1
ATOM 3935 C C . LEU B 1 11 ? -8.555 -14.984 5.492 1 87.19 11 LEU B C 1
ATOM 3937 O O . LEU B 1 11 ? -8.891 -13.977 6.117 1 87.19 11 LEU B O 1
ATOM 3941 N N . VAL B 1 12 ? -7.609 -15.852 5.969 1 80.25 12 VAL B N 1
ATOM 3942 C CA . VAL B 1 12 ? -6.914 -15.578 7.223 1 80.25 12 VAL B CA 1
ATOM 3943 C C . VAL B 1 12 ? -5.41 -15.789 7.039 1 80.25 12 VAL B C 1
ATOM 3945 O O . VAL B 1 12 ? -4.98 -16.406 6.059 1 80.25 12 VAL B O 1
ATOM 3948 N N . GLY B 1 13 ? -4.664 -15.219 7.996 1 78.38 13 GLY B N 1
ATOM 3949 C CA . GLY B 1 13 ? -3.225 -15.414 7.961 1 78.38 13 GLY B CA 1
ATOM 3950 C C . GLY B 1 13 ? -2.578 -14.867 6.703 1 78.38 13 GLY B C 1
ATOM 3951 O O . GLY B 1 13 ? -2.797 -13.703 6.344 1 78.38 13 GLY B O 1
ATOM 3952 N N . THR B 1 14 ? -1.844 -15.711 6.043 1 80.81 14 THR B N 1
ATOM 3953 C CA . THR B 1 14 ? -1.131 -15.32 4.832 1 80.81 14 THR B CA 1
ATOM 3954 C C . THR B 1 14 ? -2.098 -15.156 3.662 1 80.81 14 THR B C 1
ATOM 3956 O O . THR B 1 14 ? -1.751 -14.562 2.641 1 80.81 14 THR B O 1
ATOM 3959 N N . LEU B 1 15 ? -3.326 -15.664 3.902 1 87.75 15 LEU B N 1
ATOM 3960 C CA . LEU B 1 15 ? -4.301 -15.641 2.818 1 87.75 15 LEU B CA 1
ATOM 3961 C C . LEU B 1 15 ? -5.246 -14.453 2.959 1 87.75 15 LEU B C 1
ATOM 3963 O O . LEU B 1 15 ? -6.137 -14.258 2.129 1 87.75 15 LEU B O 1
ATOM 3967 N N . LEU B 1 16 ? -5.047 -13.727 3.984 1 89.25 16 LEU B N 1
ATOM 3968 C CA . LEU B 1 16 ? -5.895 -12.555 4.168 1 89.25 16 LEU B CA 1
ATOM 3969 C C . LEU B 1 16 ? -5.66 -11.539 3.051 1 89.25 16 LEU B C 1
ATOM 3971 O O . LEU B 1 16 ? -4.52 -11.18 2.758 1 89.25 16 LEU B O 1
ATOM 3975 N N . PRO B 1 17 ? -6.738 -11.07 2.408 1 92.12 17 PRO B N 1
ATOM 3976 C CA . PRO B 1 17 ? -6.586 -10.125 1.298 1 92.12 17 PRO B CA 1
ATOM 3977 C C . PRO B 1 17 ? -5.973 -8.797 1.729 1 92.12 17 PRO B C 1
ATOM 3979 O O . PRO B 1 17 ? -6.203 -8.344 2.854 1 92.12 17 PRO B O 1
ATOM 3982 N N . THR B 1 18 ? -5.207 -8.18 0.888 1 92.69 18 THR B N 1
ATOM 3983 C CA . THR B 1 18 ? -4.652 -6.844 1.086 1 92.69 18 THR B CA 1
ATOM 3984 C C . THR B 1 18 ? -5.309 -5.844 0.139 1 92.69 18 THR B C 1
ATOM 3986 O O . THR B 1 18 ? -5.609 -4.715 0.533 1 92.69 18 THR B O 1
ATOM 3989 N N . ARG B 1 19 ? -5.504 -6.203 -1.114 1 95.56 19 ARG B N 1
ATOM 3990 C CA . ARG B 1 19 ? -6.23 -5.465 -2.143 1 95.56 19 ARG B CA 1
ATOM 3991 C C . ARG B 1 19 ? -5.582 -4.113 -2.408 1 95.56 19 ARG B C 1
ATOM 3993 O O . ARG B 1 19 ? -6.277 -3.105 -2.564 1 95.56 19 ARG B O 1
ATOM 4000 N N . ILE B 1 20 ? -4.23 -4.035 -2.416 1 96.56 20 ILE B N 1
ATOM 4001 C CA . ILE B 1 20 ? -3.537 -2.756 -2.502 1 96.56 20 ILE B CA 1
ATOM 4002 C C . ILE B 1 20 ? -2.809 -2.652 -3.84 1 96.56 20 ILE B C 1
ATOM 4004 O O . ILE B 1 20 ? -1.944 -3.477 -4.148 1 96.56 20 ILE B O 1
ATOM 4008 N N . GLU B 1 21 ? -3.16 -1.728 -4.711 1 98.25 21 GLU B N 1
ATOM 4009 C CA . GLU B 1 21 ? -2.219 -1.271 -5.73 1 98.25 21 GLU B CA 1
ATOM 4010 C C . GLU B 1 21 ? -1.187 -0.315 -5.137 1 98.25 21 GLU B C 1
ATOM 4012 O O . GLU B 1 21 ? -1.545 0.708 -4.551 1 98.25 21 GLU B O 1
ATOM 4017 N N . ALA B 1 22 ? 0.067 -0.621 -5.297 1 98.25 22 ALA B N 1
ATOM 4018 C CA . ALA B 1 22 ? 1.083 0.134 -4.566 1 98.25 22 ALA B CA 1
ATOM 4019 C C . ALA B 1 22 ? 2.281 0.444 -5.461 1 98.25 22 ALA B C 1
ATOM 4021 O O . ALA B 1 22 ? 2.613 -0.336 -6.355 1 98.25 22 ALA B O 1
ATOM 4022 N N . ASP B 1 23 ? 2.889 1.545 -5.289 1 98.31 23 ASP B N 1
ATOM 4023 C CA . ASP B 1 23 ? 4.242 1.903 -5.707 1 98.31 23 ASP B CA 1
ATOM 4024 C C . ASP B 1 23 ? 5.121 2.221 -4.5 1 98.31 23 ASP B C 1
ATOM 4026 O O . ASP B 1 23 ? 4.797 3.102 -3.703 1 98.31 23 ASP B O 1
ATOM 4030 N N . LEU B 1 24 ? 6.156 1.548 -4.309 1 97.75 24 LEU B N 1
ATOM 4031 C CA . LEU B 1 24 ? 7.172 1.838 -3.303 1 97.75 24 LEU B CA 1
ATOM 4032 C C . LEU B 1 24 ? 8.531 2.08 -3.955 1 97.75 24 LEU B C 1
ATOM 4034 O O . LEU B 1 24 ? 9.047 1.212 -4.66 1 97.75 24 LEU B O 1
ATOM 4038 N N . PHE B 1 25 ? 9.031 3.225 -3.686 1 96.69 25 PHE B N 1
ATOM 4039 C CA . PHE B 1 25 ? 10.328 3.633 -4.211 1 96.69 25 PHE B CA 1
ATOM 4040 C C . PHE B 1 25 ? 11.438 3.334 -3.209 1 96.69 25 PHE B C 1
ATOM 4042 O O . PHE B 1 25 ? 11.352 3.729 -2.043 1 96.69 25 PHE B O 1
ATOM 4049 N N . ASP B 1 26 ? 12.445 2.574 -3.686 1 95.88 26 ASP B N 1
ATOM 4050 C CA . ASP B 1 26 ? 13.648 2.311 -2.902 1 95.88 26 ASP B CA 1
ATOM 4051 C C . ASP B 1 26 ? 13.297 1.716 -1.54 1 95.88 26 ASP B C 1
ATOM 4053 O O . ASP B 1 26 ? 13.484 2.365 -0.508 1 95.88 26 ASP B O 1
ATOM 4057 N N . LEU B 1 27 ? 12.969 0.49 -1.533 1 97 27 LEU B N 1
ATOM 4058 C CA . LEU B 1 27 ? 12.57 -0.207 -0.317 1 97 27 LEU B CA 1
ATOM 4059 C C . LEU B 1 27 ? 13.719 -0.25 0.688 1 97 27 LEU B C 1
ATOM 4061 O O . LEU B 1 27 ? 14.883 -0.229 0.302 1 97 27 LEU B O 1
ATOM 4065 N N . GLU B 1 28 ? 13.328 -0.314 1.942 1 95 28 GLU B N 1
ATOM 4066 C CA . GLU B 1 28 ? 14.305 -0.448 3.021 1 95 28 GLU B CA 1
ATOM 4067 C C . GLU B 1 28 ? 14.992 -1.81 2.977 1 95 28 GLU B C 1
ATOM 4069 O O . GLU B 1 28 ? 14.336 -2.834 2.773 1 95 28 GLU B O 1
ATOM 4074 N N . VAL B 1 29 ? 16.312 -1.798 3.166 1 96.38 29 VAL B N 1
ATOM 4075 C CA . VAL B 1 29 ? 17.078 -3.037 3.039 1 96.38 29 VAL B CA 1
ATOM 4076 C C . VAL B 1 29 ? 17.984 -3.219 4.258 1 96.38 29 VAL B C 1
ATOM 4078 O O . VAL B 1 29 ? 18.688 -2.293 4.66 1 96.38 29 VAL B O 1
ATOM 4081 N N . ASP B 1 30 ? 17.844 -4.359 4.969 1 95.88 30 ASP B N 1
ATOM 4082 C CA . ASP B 1 30 ? 18.891 -4.852 5.871 1 95.88 30 ASP B CA 1
ATOM 4083 C C . ASP B 1 30 ? 19.891 -5.738 5.133 1 95.88 30 ASP B C 1
ATOM 4085 O O . ASP B 1 30 ? 19.484 -6.68 4.438 1 95.88 30 ASP B O 1
ATOM 4089 N N . GLY B 1 31 ? 21.094 -5.434 5.246 1 96.06 31 GLY B N 1
ATOM 4090 C CA . GLY B 1 31 ? 22.094 -6.102 4.43 1 96.06 31 GLY B CA 1
ATOM 4091 C C . GLY B 1 31 ? 22.391 -5.375 3.131 1 96.06 31 GLY B C 1
ATOM 4092 O O . GLY B 1 31 ? 22.188 -4.16 3.037 1 96.06 31 GLY B O 1
ATOM 4093 N N . GLU B 1 32 ? 23.047 -6.094 2.193 1 96.06 32 GLU B N 1
ATOM 4094 C CA . GLU B 1 32 ? 23.406 -5.492 0.916 1 96.06 32 GLU B CA 1
ATOM 4095 C C . GLU B 1 32 ? 22.922 -6.336 -0.255 1 96.06 32 GLU B C 1
ATOM 4097 O O . GLU B 1 32 ? 23.141 -7.547 -0.295 1 96.06 32 GLU B O 1
ATOM 4102 N N . ILE B 1 33 ? 22.219 -5.691 -1.13 1 97.38 33 ILE B N 1
ATOM 4103 C CA . ILE B 1 33 ? 21.781 -6.375 -2.34 1 97.38 33 ILE B CA 1
ATOM 4104 C C . ILE B 1 33 ? 22.969 -6.598 -3.273 1 97.38 33 ILE B C 1
ATOM 4106 O O . ILE B 1 33 ? 23.625 -5.641 -3.686 1 97.38 33 ILE B O 1
ATOM 4110 N N . PRO B 1 34 ? 23.25 -7.82 -3.578 1 96 34 PRO B N 1
ATOM 4111 C CA . PRO B 1 34 ? 24.328 -8.031 -4.555 1 96 34 PRO B CA 1
ATOM 4112 C C . PRO B 1 34 ? 24.094 -7.262 -5.855 1 96 34 PRO B C 1
ATOM 4114 O O . PRO B 1 34 ? 23 -7.289 -6.406 1 96 34 PRO B O 1
ATOM 4117 N N . LYS B 1 35 ? 25.109 -6.633 -6.344 1 91.44 35 LYS B N 1
ATOM 4118 C CA . LYS B 1 35 ? 24.984 -5.789 -7.527 1 91.44 35 LYS B CA 1
ATOM 4119 C C . LYS B 1 35 ? 24.641 -6.613 -8.766 1 91.44 35 LYS B C 1
ATOM 4121 O O . LYS B 1 35 ? 24.094 -6.09 -9.734 1 91.44 35 LYS B O 1
ATOM 4126 N N . SER B 1 36 ? 24.984 -7.922 -8.711 1 93.69 36 SER B N 1
ATOM 4127 C CA . SER B 1 36 ? 24.719 -8.805 -9.844 1 93.69 36 SER B CA 1
ATOM 4128 C C . SER B 1 36 ? 23.219 -9.047 -10.016 1 93.69 36 SER B C 1
ATOM 4130 O O . SER B 1 36 ? 22.781 -9.508 -11.062 1 93.69 36 SER B O 1
ATOM 4132 N N . ILE B 1 37 ? 22.484 -8.789 -8.992 1 97.25 37 ILE B N 1
ATOM 4133 C CA . ILE B 1 37 ? 21.047 -8.914 -9.117 1 97.25 37 ILE B CA 1
ATOM 4134 C C . ILE B 1 37 ? 20.484 -7.684 -9.82 1 97.25 37 ILE B C 1
ATOM 4136 O O . ILE B 1 37 ? 20.328 -6.625 -9.211 1 97.25 37 ILE B O 1
ATOM 4140 N N . ASN B 1 38 ? 20.312 -7.793 -11.023 1 97.44 38 ASN B N 1
ATOM 4141 C CA . ASN B 1 38 ? 19.797 -6.754 -11.906 1 97.44 38 ASN B CA 1
ATOM 4142 C C . ASN B 1 38 ? 18.688 -7.293 -12.812 1 97.44 38 ASN B C 1
ATOM 4144 O O . ASN B 1 38 ? 18.953 -8.031 -13.758 1 97.44 38 ASN B O 1
ATOM 4148 N N . GLY B 1 39 ? 17.469 -7.012 -12.539 1 98 39 GLY B N 1
ATOM 4149 C CA . GLY B 1 39 ? 16.297 -7.547 -13.211 1 98 39 GLY B CA 1
ATOM 4150 C C . GLY B 1 39 ? 15.008 -7.367 -12.414 1 98 39 GLY B C 1
ATOM 4151 O O . GLY B 1 39 ? 14.898 -6.441 -11.609 1 98 39 GLY B O 1
ATOM 4152 N N . THR B 1 40 ? 14.031 -8.102 -12.766 1 98.69 40 THR B N 1
ATOM 4153 C CA . THR B 1 40 ? 12.727 -7.949 -12.125 1 98.69 40 THR B CA 1
ATOM 4154 C C . THR B 1 40 ? 12.203 -9.305 -11.664 1 98.69 40 THR B C 1
ATOM 4156 O O . THR B 1 40 ? 12.266 -10.289 -12.398 1 98.69 40 THR B O 1
ATOM 4159 N N . PHE B 1 41 ? 11.805 -9.422 -10.438 1 98.69 41 PHE B N 1
ATOM 4160 C CA . PHE B 1 41 ? 11.055 -10.555 -9.898 1 98.69 41 PHE B CA 1
ATOM 4161 C C . PHE B 1 41 ? 9.555 -10.281 -9.938 1 98.69 41 PHE B C 1
ATOM 4163 O O . PHE B 1 41 ? 9.055 -9.453 -9.172 1 98.69 41 PHE B O 1
ATOM 4170 N N . TYR B 1 42 ? 8.828 -10.938 -10.867 1 98.75 42 TYR B N 1
ATOM 4171 C CA . TYR B 1 42 ? 7.383 -10.812 -11.016 1 98.75 42 TYR B CA 1
ATOM 4172 C C . TYR B 1 42 ? 6.66 -11.883 -10.203 1 98.75 42 TYR B C 1
ATOM 4174 O O . TYR B 1 42 ? 7.141 -13.016 -10.086 1 98.75 42 TYR B O 1
ATOM 4182 N N . ARG B 1 43 ? 5.52 -11.555 -9.703 1 98.19 43 ARG B N 1
ATOM 4183 C CA . ARG B 1 43 ? 4.648 -12.492 -9 1 98.19 43 ARG B CA 1
ATOM 4184 C C . ARG B 1 43 ? 3.184 -12.227 -9.328 1 98.19 43 ARG B C 1
ATOM 4186 O O . ARG B 1 43 ? 2.828 -11.133 -9.766 1 98.19 43 ARG B O 1
ATOM 4193 N N . ASN B 1 44 ? 2.393 -13.195 -9.219 1 98.19 44 ASN B N 1
ATOM 4194 C CA . ASN B 1 44 ? 0.951 -13.07 -9.398 1 98.19 44 ASN B CA 1
ATOM 4195 C C . ASN B 1 44 ? 0.182 -13.695 -8.242 1 98.19 44 ASN B C 1
ATOM 4197 O O . ASN B 1 44 ? 0.517 -14.789 -7.785 1 98.19 44 ASN B O 1
ATOM 4201 N N . THR B 1 45 ? -0.796 -12.984 -7.746 1 96.94 45 THR B N 1
ATOM 4202 C CA . THR B 1 45 ? -1.52 -13.352 -6.535 1 96.94 45 THR B CA 1
ATOM 4203 C C . THR B 1 45 ? -3.027 -13.305 -6.77 1 96.94 45 THR B C 1
ATOM 4205 O O . THR B 1 45 ? -3.545 -12.344 -7.332 1 96.94 45 THR B O 1
ATOM 4208 N N . PRO B 1 46 ? -3.752 -14.422 -6.391 1 96.19 46 PRO B N 1
ATOM 4209 C CA . PRO B 1 46 ? -5.211 -14.297 -6.363 1 96.19 46 PRO B CA 1
ATOM 4210 C C . PRO B 1 46 ? -5.703 -13.367 -5.25 1 96.19 46 PRO B C 1
ATOM 4212 O O . PRO B 1 46 ? -5.453 -13.625 -4.07 1 96.19 46 PRO B O 1
ATOM 4215 N N . GLU B 1 47 ? -6.348 -12.375 -5.609 1 95.56 47 GLU B N 1
ATOM 4216 C CA . GLU B 1 47 ? -6.844 -11.367 -4.672 1 95.56 47 GLU B CA 1
ATOM 4217 C C . GLU B 1 47 ? -8.305 -11.031 -4.945 1 95.56 47 GLU B C 1
ATOM 4219 O O . GLU B 1 47 ? -8.656 -10.617 -6.055 1 95.56 47 GLU B O 1
ATOM 4224 N N . PRO B 1 48 ? -9.195 -11.25 -3.947 1 94.38 48 PRO B N 1
ATOM 4225 C CA . PRO B 1 48 ? -10.578 -10.828 -4.188 1 94.38 48 PRO B CA 1
ATOM 4226 C C . PRO B 1 48 ? -10.734 -9.305 -4.168 1 94.38 48 PRO B C 1
ATOM 4228 O O . PRO B 1 48 ? -10.523 -8.672 -3.133 1 94.38 48 PRO B O 1
ATOM 4231 N N . GLN B 1 49 ? -11.172 -8.695 -5.262 1 95.06 49 GLN B N 1
ATOM 4232 C CA . GLN B 1 49 ? -11.312 -7.242 -5.34 1 95.06 49 GLN B CA 1
ATOM 4233 C C . GLN B 1 49 ? -12.617 -6.781 -4.684 1 95.06 49 GLN B C 1
ATOM 4235 O O . GLN B 1 49 ? -12.742 -5.613 -4.309 1 95.06 49 GLN B O 1
ATOM 4240 N N . VAL B 1 50 ? -13.617 -7.691 -4.66 1 94.31 50 VAL B N 1
ATOM 4241 C CA . VAL B 1 50 ? -14.906 -7.434 -4.035 1 94.31 50 VAL B CA 1
ATOM 4242 C C . VAL B 1 50 ? -15.203 -8.516 -2.998 1 94.31 50 VAL B C 1
ATOM 4244 O O . VAL B 1 50 ? -14.492 -9.516 -2.914 1 94.31 50 VAL B O 1
ATOM 4247 N N . THR B 1 51 ? -16.188 -8.32 -2.201 1 91.69 51 THR B N 1
ATOM 4248 C CA . THR B 1 51 ? -16.594 -9.328 -1.226 1 91.69 51 THR B CA 1
ATOM 4249 C C . THR B 1 51 ? -16.828 -10.672 -1.906 1 91.69 51 THR B C 1
ATOM 4251 O O . THR B 1 51 ? -17.625 -10.773 -2.836 1 91.69 51 THR B O 1
ATOM 4254 N N . PRO B 1 52 ? -16.094 -11.688 -1.437 1 89.56 52 PRO B N 1
ATOM 4255 C CA . PRO B 1 52 ? -16.25 -12.992 -2.076 1 89.56 52 PRO B CA 1
ATOM 4256 C C . PRO B 1 52 ? -17.609 -13.633 -1.793 1 89.56 52 PRO B C 1
ATOM 4258 O O . PRO B 1 52 ? -18.203 -13.383 -0.744 1 89.56 52 PRO B O 1
ATOM 4261 N N . GLN B 1 53 ? -17.938 -14.492 -2.756 1 89.31 53 GLN B N 1
ATOM 4262 C CA . GLN B 1 53 ? -19.125 -15.312 -2.545 1 89.31 53 GLN B CA 1
ATOM 4263 C C . GLN B 1 53 ? -18.859 -16.406 -1.519 1 89.31 53 GLN B C 1
ATOM 4265 O O . GLN B 1 53 ? -17.719 -16.734 -1.23 1 89.31 53 GLN B O 1
ATOM 4270 N N . LYS B 1 54 ? -19.922 -16.969 -1.025 1 85.81 54 LYS B N 1
ATOM 4271 C CA . LYS B 1 54 ? -19.828 -18.016 -0.005 1 85.81 54 LYS B CA 1
ATOM 4272 C C . LYS B 1 54 ? -19.047 -19.219 -0.524 1 85.81 54 LYS B C 1
ATOM 4274 O O . LYS B 1 54 ? -18.328 -19.875 0.238 1 85.81 54 LYS B O 1
ATOM 4279 N N . PHE B 1 55 ? -19.125 -19.5 -1.819 1 85.38 55 PHE B N 1
ATOM 4280 C CA . PHE B 1 55 ? -18.516 -20.688 -2.414 1 85.38 55 PHE B CA 1
ATOM 4281 C C . PHE B 1 55 ? -17.125 -20.375 -2.928 1 85.38 55 PHE B C 1
ATOM 4283 O O . PHE B 1 55 ? -16.5 -21.203 -3.607 1 85.38 55 PHE B O 1
ATOM 4290 N N . HIS B 1 56 ? -16.594 -19.297 -2.51 1 86 56 HIS B N 1
ATOM 4291 C CA . HIS B 1 56 ? -15.32 -18.859 -3.08 1 86 56 HIS B CA 1
ATOM 4292 C C . HIS B 1 56 ? -14.18 -19.781 -2.641 1 86 56 HIS B C 1
ATOM 4294 O O . HIS B 1 56 ? -14.305 -20.5 -1.641 1 86 56 HIS B O 1
ATOM 4300 N N . THR B 1 57 ? -13.141 -19.828 -3.514 1 87.44 57 THR B N 1
ATOM 4301 C CA . THR B 1 57 ? -11.875 -20.469 -3.193 1 87.44 57 THR B CA 1
ATOM 4302 C C . THR B 1 57 ? -10.711 -19.5 -3.346 1 87.44 57 THR B C 1
ATOM 4304 O O . THR B 1 57 ? -10.828 -18.484 -4.031 1 87.44 57 THR B O 1
ATOM 4307 N N . PHE B 1 58 ? -9.625 -19.781 -2.725 1 87.81 58 PHE B N 1
ATOM 4308 C CA . PHE B 1 58 ? -8.43 -18.938 -2.764 1 87.81 58 PHE B CA 1
ATOM 4309 C C . PHE B 1 58 ? -8.039 -18.625 -4.203 1 87.81 58 PHE B C 1
ATOM 4311 O O . PHE B 1 58 ? -7.688 -17.484 -4.523 1 87.81 58 PHE B O 1
ATOM 4318 N N . ILE B 1 59 ? -8.18 -19.562 -5.102 1 89.25 59 ILE B N 1
ATOM 4319 C CA . ILE B 1 59 ? -7.641 -19.438 -6.449 1 89.25 59 ILE B CA 1
ATOM 4320 C C . ILE B 1 59 ? -8.648 -18.719 -7.34 1 89.25 59 ILE B C 1
ATOM 4322 O O . ILE B 1 59 ? -8.43 -18.562 -8.547 1 89.25 59 ILE B O 1
ATOM 4326 N N . ASP B 1 60 ? -9.703 -18.297 -6.719 1 92.12 60 ASP B N 1
ATOM 4327 C CA . ASP B 1 60 ? -10.75 -17.625 -7.473 1 92.12 60 ASP B CA 1
ATOM 4328 C C . ASP B 1 60 ? -10.555 -16.109 -7.461 1 92.12 60 ASP B C 1
ATOM 4330 O O . ASP B 1 60 ? -11.266 -15.383 -8.156 1 92.12 60 ASP B O 1
ATOM 4334 N N . GLY B 1 61 ? -9.609 -15.578 -6.742 1 95.25 61 GLY B N 1
ATOM 4335 C CA . GLY B 1 61 ? -9.359 -14.148 -6.688 1 95.25 61 GLY B CA 1
ATOM 4336 C C . GLY B 1 61 ? -8.828 -13.586 -7.992 1 95.25 61 GLY B C 1
ATOM 4337 O O . GLY B 1 61 ? -8.25 -14.32 -8.797 1 95.25 61 GLY B O 1
ATOM 4338 N N . ASP B 1 62 ? -9.07 -12.32 -8.234 1 97.81 62 ASP B N 1
ATOM 4339 C CA . ASP B 1 62 ? -8.523 -11.641 -9.398 1 97.81 62 ASP B CA 1
ATOM 4340 C C . ASP B 1 62 ? -7 -11.547 -9.328 1 97.81 62 ASP B C 1
ATOM 4342 O O . ASP B 1 62 ? -6.426 -11.594 -8.234 1 97.81 62 ASP B O 1
ATOM 4346 N N . GLY B 1 63 ? -6.398 -11.477 -10.508 1 98.44 63 GLY B N 1
ATOM 4347 C CA . GLY B 1 63 ? -4.949 -11.359 -10.523 1 98.44 63 GLY B CA 1
ATOM 4348 C C . GLY B 1 63 ? -4.445 -10.031 -9.992 1 98.44 63 GLY B C 1
ATOM 4349 O O . GLY B 1 63 ? -4.883 -8.977 -10.445 1 98.44 63 GLY B O 1
ATOM 4350 N N . MET B 1 64 ? -3.621 -10.07 -9.055 1 98.38 64 MET B N 1
ATOM 4351 C CA . MET B 1 64 ? -2.803 -8.953 -8.586 1 98.38 64 MET B CA 1
ATOM 4352 C C . MET B 1 64 ? -1.328 -9.203 -8.891 1 98.38 64 MET B C 1
ATOM 4354 O O . MET B 1 64 ? -0.634 -9.867 -8.117 1 98.38 64 MET B O 1
ATOM 4358 N N . ALA B 1 65 ? -0.905 -8.594 -9.977 1 98.69 65 ALA B N 1
ATOM 4359 C CA . ALA B 1 65 ? 0.499 -8.711 -10.359 1 98.69 65 ALA B CA 1
ATOM 4360 C C . ALA B 1 65 ? 1.382 -7.812 -9.5 1 98.69 65 ALA B C 1
ATOM 4362 O O . ALA B 1 65 ? 0.979 -6.703 -9.133 1 98.69 65 ALA B O 1
ATOM 4363 N N . SER B 1 66 ? 2.531 -8.25 -9.148 1 98.69 66 SER B N 1
ATOM 4364 C CA . SER B 1 66 ? 3.518 -7.426 -8.453 1 98.69 66 SER B CA 1
ATOM 4365 C C . SER B 1 66 ? 4.918 -7.652 -9.016 1 98.69 66 SER B C 1
ATOM 4367 O O . SER B 1 66 ? 5.168 -8.648 -9.688 1 98.69 66 SER B O 1
ATOM 4369 N N . ALA B 1 67 ? 5.785 -6.695 -8.789 1 98.75 67 ALA B N 1
ATOM 4370 C CA . ALA B 1 67 ? 7.152 -6.77 -9.297 1 98.75 67 ALA B CA 1
ATOM 4371 C C . ALA B 1 67 ? 8.125 -6.07 -8.359 1 98.75 67 ALA B C 1
ATOM 4373 O O . ALA B 1 67 ? 7.816 -5.012 -7.805 1 98.75 67 ALA B O 1
ATOM 4374 N N . PHE B 1 68 ? 9.227 -6.68 -8.062 1 98.81 68 PHE B N 1
ATOM 4375 C CA . PHE B 1 68 ? 10.414 -6.07 -7.48 1 98.81 68 PHE B CA 1
ATOM 4376 C C . PHE B 1 68 ? 11.438 -5.746 -8.562 1 98.81 68 PHE B C 1
ATOM 4378 O O . PHE B 1 68 ? 12.008 -6.652 -9.172 1 98.81 68 PHE B O 1
ATOM 4385 N N . HIS B 1 69 ? 11.633 -4.504 -8.828 1 98.5 69 HIS B N 1
ATOM 4386 C CA . HIS B 1 69 ? 12.609 -4.062 -9.82 1 98.5 69 HIS B CA 1
ATOM 4387 C C . HIS B 1 69 ? 13.961 -3.781 -9.18 1 98.5 69 HIS B C 1
ATOM 4389 O O . HIS B 1 69 ? 14.102 -2.828 -8.414 1 98.5 69 HIS B O 1
ATOM 4395 N N . PHE B 1 70 ? 14.953 -4.602 -9.5 1 98.19 70 PHE B N 1
ATOM 4396 C CA . PHE B 1 70 ? 16.312 -4.438 -8.984 1 98.19 70 PHE B CA 1
ATOM 4397 C C . PHE B 1 70 ? 17.172 -3.678 -9.977 1 98.19 70 PHE B C 1
ATOM 4399 O O . PHE B 1 70 ? 17.219 -4.008 -11.164 1 98.19 70 PHE B O 1
ATOM 4406 N N . GLU B 1 71 ? 17.828 -2.701 -9.516 1 95.19 71 GLU B N 1
ATOM 4407 C CA . GLU B 1 71 ? 18.781 -1.958 -10.328 1 95.19 71 GLU B CA 1
ATOM 4408 C C . GLU B 1 71 ? 19.844 -1.284 -9.453 1 95.19 71 GLU B C 1
ATOM 4410 O O . GLU B 1 71 ? 19.5 -0.537 -8.531 1 95.19 71 GLU B O 1
ATOM 4415 N N . ASP B 1 72 ? 21.094 -1.568 -9.641 1 92.5 72 ASP B N 1
ATOM 4416 C CA . ASP B 1 72 ? 22.234 -0.915 -9 1 92.5 72 ASP B CA 1
ATOM 4417 C C . ASP B 1 72 ? 22.125 -0.984 -7.48 1 92.5 72 ASP B C 1
ATOM 4419 O O . ASP B 1 72 ? 22.312 0.021 -6.793 1 92.5 72 ASP B O 1
ATOM 4423 N N . GLY B 1 73 ? 21.719 -2.041 -7.047 1 93.56 73 GLY B N 1
ATOM 4424 C CA . GLY B 1 73 ? 21.688 -2.26 -5.609 1 93.56 73 GLY B CA 1
ATOM 4425 C C . GLY B 1 73 ? 20.438 -1.72 -4.949 1 93.56 73 GLY B C 1
ATOM 4426 O O . GLY B 1 73 ? 20.297 -1.78 -3.727 1 93.56 73 GLY B O 1
ATOM 4427 N N . HIS B 1 74 ? 19.516 -1.123 -5.746 1 94.88 74 HIS B N 1
ATOM 4428 C CA . HIS B 1 74 ? 18.234 -0.627 -5.258 1 94.88 74 HIS B CA 1
ATOM 4429 C C . HIS B 1 74 ? 17.094 -1.529 -5.703 1 94.88 74 HIS B C 1
ATOM 4431 O O . HIS B 1 74 ? 17.234 -2.299 -6.656 1 94.88 74 HIS B O 1
ATOM 4437 N N . VAL B 1 75 ? 16.031 -1.455 -5.031 1 97.62 75 VAL B N 1
ATOM 4438 C CA . VAL B 1 75 ? 14.859 -2.236 -5.422 1 97.62 75 VAL B CA 1
ATOM 4439 C C . VAL B 1 75 ? 13.594 -1.412 -5.207 1 97.62 75 VAL B C 1
ATOM 4441 O O . VAL B 1 75 ? 13.414 -0.805 -4.148 1 97.62 75 VAL B O 1
ATOM 4444 N N . ASP B 1 76 ? 12.789 -1.231 -6.191 1 98 76 ASP B N 1
ATOM 4445 C CA . ASP B 1 76 ? 11.453 -0.647 -6.16 1 98 76 ASP B CA 1
ATOM 4446 C C . ASP B 1 76 ? 10.383 -1.729 -6.234 1 98 76 ASP B C 1
ATOM 4448 O O . ASP B 1 76 ? 10.633 -2.826 -6.734 1 98 76 ASP B O 1
ATOM 4452 N N . PHE B 1 77 ? 9.258 -1.447 -5.707 1 98.62 77 PHE B N 1
ATOM 4453 C CA . PHE B 1 77 ? 8.141 -2.387 -5.723 1 98.62 77 PHE B CA 1
ATOM 4454 C C . PHE B 1 77 ? 6.914 -1.762 -6.379 1 98.62 77 PHE B C 1
ATOM 4456 O O . PHE B 1 77 ? 6.652 -0.571 -6.199 1 98.62 77 PHE B O 1
ATOM 4463 N N . ILE B 1 78 ? 6.172 -2.58 -7.129 1 98.75 78 ILE B N 1
ATOM 4464 C CA . ILE B 1 78 ? 4.91 -2.146 -7.719 1 98.75 78 ILE B CA 1
ATOM 4465 C C . ILE B 1 78 ? 3.914 -3.303 -7.715 1 98.75 78 ILE B C 1
ATOM 4467 O O . ILE B 1 78 ? 4.301 -4.465 -7.871 1 98.75 78 ILE B O 1
ATOM 4471 N N . SER B 1 79 ? 2.666 -3.102 -7.492 1 98.56 79 SER B N 1
ATOM 4472 C CA . SER B 1 79 ? 1.585 -4.066 -7.664 1 98.56 79 SER B CA 1
ATOM 4473 C C . SER B 1 79 ? 0.394 -3.443 -8.383 1 98.56 79 SER B C 1
ATOM 4475 O O . SER B 1 79 ? 0.07 -2.275 -8.156 1 98.56 79 SER B O 1
ATOM 4477 N N . ARG B 1 80 ? -0.21 -4.164 -9.312 1 98.81 80 ARG B N 1
ATOM 4478 C CA . ARG B 1 80 ? -1.362 -3.74 -10.102 1 98.81 80 ARG B CA 1
ATOM 4479 C C . ARG B 1 80 ? -2.316 -4.902 -10.344 1 98.81 80 ARG B C 1
ATOM 4481 O O . ARG B 1 80 ? -1.881 -6.039 -10.555 1 98.81 80 ARG B O 1
ATOM 4488 N N . TRP B 1 81 ? -3.611 -4.594 -10.383 1 98.75 81 TRP B N 1
ATOM 4489 C CA . TRP B 1 81 ? -4.602 -5.586 -10.789 1 98.75 81 TRP B CA 1
ATOM 4490 C C . TRP B 1 81 ? -4.383 -6.004 -12.242 1 98.75 81 TRP B C 1
ATOM 4492 O O . TRP B 1 81 ? -4.043 -5.176 -13.086 1 98.75 81 TRP B O 1
ATOM 4502 N N . VAL B 1 82 ? -4.543 -7.277 -12.477 1 98.88 82 VAL B N 1
ATOM 4503 C CA . VAL B 1 82 ? -4.734 -7.703 -13.859 1 98.88 82 VAL B CA 1
ATOM 4504 C C . VAL B 1 82 ? -6.172 -7.434 -14.289 1 98.88 82 VAL B C 1
ATOM 4506 O O . VAL B 1 82 ? -7.098 -8.125 -13.867 1 98.88 82 VAL B O 1
ATOM 4509 N N . LYS B 1 83 ? -6.332 -6.512 -15.156 1 98.69 83 LYS B N 1
ATOM 4510 C CA . LYS B 1 83 ? -7.672 -6.016 -15.461 1 98.69 83 LYS B CA 1
ATOM 4511 C C . LYS B 1 83 ? -8.312 -6.82 -16.578 1 98.69 83 LYS B C 1
ATOM 4513 O O . LYS B 1 83 ? -8.5 -6.312 -17.688 1 98.69 83 LYS B O 1
ATOM 4518 N N . THR B 1 84 ? -8.797 -7.969 -16.266 1 98.69 84 THR B N 1
ATOM 4519 C CA . THR B 1 84 ? -9.547 -8.828 -17.188 1 98.69 84 THR B CA 1
ATOM 4520 C C . THR B 1 84 ? -10.953 -8.289 -17.391 1 98.69 84 THR B C 1
ATOM 4522 O O . THR B 1 84 ? -11.352 -7.305 -16.766 1 98.69 84 THR B O 1
ATOM 4525 N N . ALA B 1 85 ? -11.68 -8.953 -18.344 1 98.19 85 ALA B N 1
ATOM 4526 C CA . ALA B 1 85 ? -13.086 -8.594 -18.547 1 98.19 85 ALA B CA 1
ATOM 4527 C C . ALA B 1 85 ? -13.891 -8.812 -17.266 1 98.19 85 ALA B C 1
ATOM 4529 O O . ALA B 1 85 ? -14.742 -7.996 -16.922 1 98.19 85 ALA B O 1
ATOM 4530 N N . ARG B 1 86 ? -13.68 -9.938 -16.609 1 97.88 86 ARG B N 1
ATOM 4531 C CA . ARG B 1 86 ? -14.336 -10.227 -15.336 1 97.88 86 ARG B CA 1
ATOM 4532 C C . ARG B 1 86 ? -14.039 -9.148 -14.305 1 97.88 86 ARG B C 1
ATOM 4534 O O . ARG B 1 86 ? -14.945 -8.633 -13.648 1 97.88 86 ARG B O 1
ATOM 4541 N N . PHE B 1 87 ? -12.805 -8.789 -14.148 1 98.25 87 PHE B N 1
ATOM 4542 C CA . PHE B 1 87 ? -12.383 -7.758 -13.211 1 98.25 87 PHE B CA 1
ATOM 4543 C C . PHE B 1 87 ? -13.148 -6.461 -13.453 1 98.25 87 PHE B C 1
ATOM 4545 O O . PHE B 1 87 ? -13.719 -5.887 -12.523 1 98.25 87 PHE B O 1
ATOM 4552 N N . THR B 1 88 ? -13.125 -6.051 -14.656 1 98.31 88 THR B N 1
ATOM 4553 C CA . THR B 1 88 ? -13.727 -4.773 -15.023 1 98.31 88 THR B CA 1
ATOM 4554 C C . THR B 1 88 ? -15.227 -4.773 -14.711 1 98.31 88 THR B C 1
ATOM 4556 O O . THR B 1 88 ? -15.75 -3.801 -14.172 1 98.31 88 THR B O 1
ATOM 4559 N N . ALA B 1 89 ? -15.898 -5.836 -15.047 1 98.44 89 ALA B N 1
ATOM 4560 C CA . ALA B 1 89 ? -17.344 -5.922 -14.828 1 98.44 89 ALA B CA 1
ATOM 4561 C C . ALA B 1 89 ? -17.672 -5.84 -13.344 1 98.44 89 ALA B C 1
ATOM 4563 O O . ALA B 1 89 ? -18.562 -5.09 -12.945 1 98.44 89 ALA B O 1
ATOM 4564 N N . GLU B 1 90 ? -16.984 -6.598 -12.562 1 97.5 90 GLU B N 1
ATOM 4565 C CA . GLU B 1 90 ? -17.266 -6.625 -11.133 1 97.5 90 GLU B CA 1
ATOM 4566 C C . GLU B 1 90 ? -16.844 -5.324 -10.461 1 97.5 90 GLU B C 1
ATOM 4568 O O . GLU B 1 90 ? -17.484 -4.871 -9.516 1 97.5 90 GLU B O 1
ATOM 4573 N N . ARG B 1 91 ? -15.742 -4.723 -10.914 1 97.38 91 ARG B N 1
ATOM 4574 C CA . ARG B 1 91 ? -15.305 -3.42 -10.422 1 97.38 91 ARG B CA 1
ATOM 4575 C C . ARG B 1 91 ? -16.391 -2.367 -10.633 1 97.38 91 ARG B C 1
ATOM 4577 O O . ARG B 1 91 ? -16.703 -1.608 -9.711 1 97.38 91 ARG B O 1
ATOM 4584 N N . LEU B 1 92 ? -16.938 -2.33 -11.789 1 96.56 92 LEU B N 1
ATOM 4585 C CA . LEU B 1 92 ? -17.984 -1.363 -12.133 1 96.56 92 LEU B CA 1
ATOM 4586 C C . LEU B 1 92 ? -19.234 -1.591 -11.289 1 96.56 92 LEU B C 1
ATOM 4588 O O . LEU B 1 92 ? -19.875 -0.632 -10.859 1 96.56 92 LEU B O 1
ATOM 4592 N N . ALA B 1 93 ? -19.5 -2.844 -11.008 1 96.19 93 ALA B N 1
ATOM 4593 C CA . ALA B 1 93 ? -20.703 -3.188 -10.258 1 96.19 93 ALA B CA 1
ATOM 4594 C C . ALA B 1 93 ? -20.469 -3.08 -8.75 1 96.19 93 ALA B C 1
ATOM 4596 O O . ALA B 1 93 ? -21.422 -3.08 -7.965 1 96.19 93 ALA B O 1
ATOM 4597 N N . ARG B 1 94 ? -19.203 -3.104 -8.281 1 95.25 94 ARG B N 1
ATOM 4598 C CA . ARG B 1 94 ? -18.766 -3.096 -6.891 1 95.25 94 ARG B CA 1
ATOM 4599 C C . ARG B 1 94 ? -19.328 -4.297 -6.137 1 95.25 94 ARG B C 1
ATOM 4601 O O . ARG B 1 94 ? -19.688 -4.188 -4.965 1 95.25 94 ARG B O 1
ATOM 4608 N N . LYS B 1 95 ? -19.453 -5.395 -6.824 1 94.75 95 LYS B N 1
ATOM 4609 C CA . LYS B 1 95 ? -19.906 -6.652 -6.234 1 94.75 95 LYS B CA 1
ATOM 4610 C C . LYS B 1 95 ? -19.516 -7.84 -7.109 1 94.75 95 LYS B C 1
ATOM 4612 O O . LYS B 1 95 ? -19.141 -7.664 -8.273 1 94.75 95 LYS B O 1
ATOM 4617 N N . SER B 1 96 ? -19.625 -9.039 -6.555 1 95.56 96 SER B N 1
ATOM 4618 C CA . SER B 1 96 ? -19.375 -10.258 -7.32 1 95.56 96 SER B CA 1
ATOM 4619 C C . SER B 1 96 ? -20.5 -10.531 -8.312 1 95.56 96 SER B C 1
ATOM 4621 O O . SER B 1 96 ? -21.672 -10.484 -7.945 1 95.56 96 SER B O 1
ATOM 4623 N N . LEU B 1 97 ? -20.156 -10.781 -9.516 1 97.25 97 LEU B N 1
ATOM 4624 C CA . LEU B 1 97 ? -21.125 -11.109 -10.555 1 97.25 97 LEU B CA 1
ATOM 4625 C C . LEU B 1 97 ? -20.906 -12.531 -11.062 1 97.25 97 LEU B C 1
ATOM 4627 O O . LEU B 1 97 ? -21.812 -13.117 -11.672 1 97.25 97 LEU B O 1
ATOM 4631 N N . PHE B 1 98 ? -19.75 -13.031 -10.859 1 96.44 98 PHE B N 1
ATOM 4632 C CA . PHE B 1 98 ? -19.422 -14.391 -11.289 1 96.44 98 PHE B CA 1
ATOM 4633 C C . PHE B 1 98 ? -19.578 -15.375 -10.133 1 96.44 98 PHE B C 1
ATOM 4635 O O . PHE B 1 98 ? -19.219 -15.062 -8.992 1 96.44 98 PHE B O 1
ATOM 4642 N N . GLY B 1 99 ? -20.141 -16.531 -10.453 1 94.62 99 GLY B N 1
ATOM 4643 C CA . GLY B 1 99 ? -20.516 -17.5 -9.438 1 94.62 99 GLY B CA 1
ATOM 4644 C C . GLY B 1 99 ? -19.375 -18.438 -9.062 1 94.62 99 GLY B C 1
ATOM 4645 O O . GLY B 1 99 ? -18.25 -18 -8.867 1 94.62 99 GLY B O 1
ATOM 4646 N N . MET B 1 100 ? -19.656 -19.75 -8.953 1 93.44 100 MET B N 1
ATOM 4647 C CA . MET B 1 100 ? -18.719 -20.781 -8.508 1 93.44 100 MET B CA 1
ATOM 4648 C C . MET B 1 100 ? -17.484 -20.812 -9.406 1 93.44 100 MET B C 1
ATOM 4650 O O . MET B 1 100 ? -17.562 -20.453 -10.586 1 93.44 100 MET B O 1
ATOM 4654 N N . TYR B 1 101 ? -16.391 -21.266 -8.75 1 92.62 101 TYR B N 1
ATOM 4655 C CA . TYR B 1 101 ? -15.125 -21.406 -9.445 1 92.62 101 TYR B CA 1
ATOM 4656 C C . TYR B 1 101 ? -15.305 -22.125 -10.773 1 92.62 101 TYR B C 1
ATOM 4658 O O . TYR B 1 101 ? -15.703 -23.297 -10.797 1 92.62 101 TYR B O 1
ATOM 4666 N N . ARG B 1 102 ? -15.133 -21.406 -11.883 1 92.75 102 ARG B N 1
ATOM 4667 C CA . ARG B 1 102 ? -15.133 -21.906 -13.25 1 92.75 102 ARG B CA 1
ATOM 4668 C C . ARG B 1 102 ? -16.484 -22.531 -13.609 1 92.75 102 ARG B C 1
ATOM 4670 O O . ARG B 1 102 ? -16.547 -23.547 -14.305 1 92.75 102 ARG B O 1
ATOM 4677 N N . ASN B 1 103 ? -17.625 -22 -13.102 1 94.5 103 ASN B N 1
ATOM 4678 C CA . ASN B 1 103 ? -18.969 -22.484 -13.453 1 94.5 103 ASN B CA 1
ATOM 4679 C C . ASN B 1 103 ? -19.828 -21.359 -14 1 94.5 103 ASN B C 1
ATOM 4681 O O . ASN B 1 103 ? -20.5 -20.656 -13.227 1 94.5 103 ASN B O 1
ATOM 4685 N N . PRO B 1 104 ? -19.906 -21.234 -15.312 1 94.38 104 PRO B N 1
ATOM 4686 C CA . PRO B 1 104 ? -20.656 -20.141 -15.914 1 94.38 104 PRO B CA 1
ATOM 4687 C C . PRO B 1 104 ? -22.156 -20.234 -15.648 1 94.38 104 PRO B C 1
ATOM 4689 O O . PRO B 1 104 ? -22.875 -19.234 -15.797 1 94.38 104 PRO B O 1
ATOM 4692 N N . TYR B 1 105 ? -22.672 -21.375 -15.211 1 95.88 105 TYR B N 1
ATOM 4693 C CA . TYR B 1 105 ? -24.094 -21.562 -14.992 1 95.88 105 TYR B CA 1
ATOM 4694 C C . TYR B 1 105 ? -24.531 -20.938 -13.664 1 95.88 105 TYR B C 1
ATOM 4696 O O . TYR B 1 105 ? -25.719 -20.875 -13.367 1 95.88 105 TYR B O 1
ATOM 4704 N N . THR B 1 106 ? -23.547 -20.484 -12.922 1 96.38 106 THR B N 1
ATOM 4705 C CA . THR B 1 106 ? -23.859 -19.875 -11.633 1 96.38 106 THR B CA 1
ATOM 4706 C C . THR B 1 106 ? -23.609 -18.359 -11.68 1 96.38 106 THR B C 1
ATOM 4708 O O . THR B 1 106 ? -23.703 -17.688 -10.656 1 96.38 106 THR B O 1
ATOM 4711 N N . ASP B 1 107 ? -23.266 -17.844 -12.812 1 96.5 107 ASP B N 1
ATOM 4712 C CA . ASP B 1 107 ? -22.984 -16.422 -12.977 1 96.5 107 ASP B CA 1
ATOM 4713 C C . ASP B 1 107 ? -24.266 -15.609 -13.023 1 96.5 107 ASP B C 1
ATOM 4715 O O . ASP B 1 107 ? -25.344 -16.141 -13.344 1 96.5 107 ASP B O 1
ATOM 4719 N N . ASP B 1 108 ? -24.141 -14.328 -12.633 1 97.44 108 ASP B N 1
ATOM 4720 C CA . ASP B 1 108 ? -25.219 -13.383 -12.898 1 97.44 108 ASP B CA 1
ATOM 4721 C C . ASP B 1 108 ? -25.5 -13.281 -14.391 1 97.44 108 ASP B C 1
ATOM 4723 O O . ASP B 1 108 ? -24.578 -13.297 -15.211 1 97.44 108 ASP B O 1
ATOM 4727 N N . THR B 1 109 ? -26.75 -13.125 -14.82 1 97.25 109 THR B N 1
ATOM 4728 C CA . THR B 1 109 ? -27.141 -13.078 -16.219 1 97.25 109 THR B CA 1
ATOM 4729 C C . THR B 1 109 ? -26.5 -11.883 -16.922 1 97.25 109 THR B C 1
ATOM 4731 O O . THR B 1 109 ? -26.281 -11.914 -18.141 1 97.25 109 THR B O 1
ATOM 4734 N N . SER B 1 110 ? -26.094 -10.844 -16.203 1 97.69 110 SER B N 1
ATOM 4735 C CA . SER B 1 110 ? -25.562 -9.617 -16.766 1 97.69 110 SER B CA 1
ATOM 4736 C C . SER B 1 110 ? -24.172 -9.836 -17.359 1 97.69 110 SER B C 1
ATOM 4738 O O . SER B 1 110 ? -23.672 -9.008 -18.125 1 97.69 110 SER B O 1
ATOM 4740 N N . VAL B 1 111 ? -23.516 -10.961 -16.984 1 97.81 111 VAL B N 1
ATOM 4741 C CA . VAL B 1 111 ? -22.141 -11.156 -17.438 1 97.81 111 VAL B CA 1
ATOM 4742 C C . VAL B 1 111 ? -22.062 -12.391 -18.344 1 97.81 111 VAL B C 1
ATOM 4744 O O . VAL B 1 111 ? -20.984 -12.961 -18.531 1 97.81 111 VAL B O 1
ATOM 4747 N N . LYS B 1 112 ? -23.219 -12.797 -18.812 1 95.5 112 LYS B N 1
ATOM 4748 C CA . LYS B 1 112 ? -23.234 -13.922 -19.734 1 95.5 112 LYS B CA 1
ATOM 4749 C C . LYS B 1 112 ? -22.344 -13.672 -20.953 1 95.5 112 LYS B C 1
ATOM 4751 O O . LYS B 1 112 ? -22.406 -12.602 -21.562 1 95.5 112 LYS B O 1
ATOM 4756 N N . GLY B 1 113 ? -21.5 -14.617 -21.25 1 92.12 113 GLY B N 1
ATOM 4757 C CA . GLY B 1 113 ? -20.688 -14.531 -22.453 1 92.12 113 GLY B CA 1
ATOM 4758 C C . GLY B 1 113 ? -19.375 -13.797 -22.219 1 92.12 113 GLY B C 1
ATOM 4759 O O . GLY B 1 113 ? -18.5 -13.789 -23.094 1 92.12 113 GLY B O 1
ATOM 4760 N N . LEU B 1 114 ? -19.188 -13.188 -21.078 1 95.5 114 LEU B N 1
ATOM 4761 C CA . LEU B 1 114 ? -17.953 -12.477 -20.781 1 95.5 114 LEU B CA 1
ATOM 4762 C C . LEU B 1 114 ? -16.828 -13.453 -20.406 1 95.5 114 LEU B C 1
ATOM 4764 O O . LEU B 1 114 ? -17.094 -14.492 -19.781 1 95.5 114 LEU B O 1
ATOM 4768 N N . ASP B 1 115 ? -15.625 -13.094 -20.859 1 94.31 115 ASP B N 1
ATOM 4769 C CA . ASP B 1 115 ? -14.453 -13.875 -20.453 1 94.31 115 ASP B CA 1
ATOM 4770 C C . ASP B 1 115 ? -14.352 -13.953 -18.922 1 94.31 115 ASP B C 1
ATOM 4772 O O . ASP B 1 115 ? -14.352 -12.93 -18.25 1 94.31 115 ASP B O 1
ATOM 4776 N N . ARG B 1 116 ? -14.227 -15.148 -18.406 1 95.12 116 ARG B N 1
ATOM 4777 C CA . ARG B 1 116 ? -14.328 -15.391 -16.969 1 95.12 116 ARG B CA 1
ATOM 4778 C C . ARG B 1 116 ? -12.953 -15.484 -16.312 1 95.12 116 ARG B C 1
ATOM 4780 O O . ARG B 1 116 ? -12.836 -15.508 -15.094 1 95.12 116 ARG B O 1
ATOM 4787 N N . THR B 1 117 ? -11.914 -15.531 -17.109 1 97 117 THR B N 1
ATOM 4788 C CA . THR B 1 117 ? -10.609 -15.781 -16.516 1 97 117 THR B CA 1
ATOM 4789 C C . THR B 1 117 ? -10.211 -14.648 -15.578 1 97 117 THR B C 1
ATOM 4791 O O . THR B 1 117 ? -10.617 -13.5 -15.773 1 97 117 THR B O 1
ATOM 4794 N N . VAL B 1 118 ? -9.438 -14.984 -14.562 1 97.81 118 VAL B N 1
ATOM 4795 C CA . VAL B 1 118 ? -8.938 -14 -13.609 1 97.81 118 VAL B CA 1
ATOM 4796 C C . VAL B 1 118 ? -7.441 -13.781 -13.828 1 97.81 118 VAL B C 1
ATOM 4798 O O . VAL B 1 118 ? -6.844 -12.883 -13.234 1 97.81 118 VAL B O 1
ATOM 4801 N N . ALA B 1 119 ? -6.789 -14.547 -14.656 1 98.25 119 ALA B N 1
ATOM 4802 C CA . ALA B 1 119 ? -5.379 -14.422 -15.016 1 98.25 119 ALA B CA 1
ATOM 4803 C C . ALA B 1 119 ? -4.52 -14.211 -13.773 1 98.25 119 ALA B C 1
ATOM 4805 O O . ALA B 1 119 ? -3.699 -13.289 -13.719 1 98.25 119 ALA B O 1
ATOM 4806 N N . ASN B 1 120 ? -4.664 -15.07 -12.773 1 98.19 120 ASN B N 1
ATOM 4807 C CA . ASN B 1 120 ? -4.09 -14.805 -11.461 1 98.19 120 ASN B CA 1
ATOM 4808 C C . ASN B 1 120 ? -3.047 -15.852 -11.086 1 98.19 120 ASN B C 1
ATOM 4810 O O . ASN B 1 120 ? -2.441 -15.781 -10.016 1 98.19 120 ASN B O 1
ATOM 4814 N N . THR B 1 121 ? -2.781 -16.828 -11.891 1 97.75 121 THR B N 1
ATOM 4815 C CA . THR B 1 121 ? -2.039 -17.984 -11.406 1 97.75 121 THR B CA 1
ATOM 4816 C C . THR B 1 121 ? -0.535 -17.75 -11.516 1 97.75 121 THR B C 1
ATOM 4818 O O . THR B 1 121 ? 0.184 -17.812 -10.516 1 97.75 121 THR B O 1
ATOM 4821 N N . SER B 1 122 ? -0.112 -17.484 -12.695 1 97.94 122 SER B N 1
ATOM 4822 C CA . SER B 1 122 ? 1.319 -17.312 -12.914 1 97.94 122 SER B CA 1
ATOM 4823 C C . SER B 1 122 ? 1.603 -16.047 -13.734 1 97.94 122 SER B C 1
ATOM 4825 O O . SER B 1 122 ? 0.675 -15.352 -14.148 1 97.94 122 SER B O 1
ATOM 4827 N N . ILE B 1 123 ? 2.785 -15.648 -13.789 1 98.38 123 ILE B N 1
ATOM 4828 C CA . ILE B 1 123 ? 3.309 -14.594 -14.641 1 98.38 123 ILE B CA 1
ATOM 4829 C C . ILE B 1 123 ? 4.574 -15.078 -15.344 1 98.38 123 ILE B C 1
ATOM 4831 O O . ILE B 1 123 ? 5.48 -15.617 -14.703 1 98.38 123 ILE B O 1
ATOM 4835 N N . ILE B 1 124 ? 4.578 -14.914 -16.656 1 98.06 124 ILE B N 1
ATOM 4836 C CA . ILE B 1 124 ? 5.695 -15.43 -17.438 1 98.06 124 ILE B CA 1
ATOM 4837 C C . ILE B 1 124 ? 6.215 -14.336 -18.375 1 98.06 124 ILE B C 1
ATOM 4839 O O . ILE B 1 124 ? 5.559 -13.305 -18.562 1 98.06 124 ILE B O 1
ATOM 4843 N N . SER B 1 125 ? 7.391 -14.57 -18.859 1 97.31 125 SER B N 1
ATOM 4844 C CA . SER B 1 125 ? 7.988 -13.664 -19.828 1 97.31 125 SER B CA 1
ATOM 4845 C C . SER B 1 125 ? 8.523 -14.422 -21.031 1 97.31 125 SER B C 1
ATOM 4847 O O . SER B 1 125 ? 9.172 -15.453 -20.891 1 97.31 125 SER B O 1
ATOM 4849 N N . HIS B 1 126 ? 8.18 -13.969 -22.172 1 96.69 126 HIS B N 1
ATOM 4850 C CA . HIS B 1 126 ? 8.672 -14.531 -23.438 1 96.69 126 HIS B CA 1
ATOM 4851 C C . HIS B 1 126 ? 8.719 -13.469 -24.531 1 96.69 126 HIS B C 1
ATOM 4853 O O . HIS B 1 126 ? 7.75 -12.727 -24.719 1 96.69 126 HIS B O 1
ATOM 4859 N N . HIS B 1 127 ? 9.883 -13.391 -25.172 1 93.5 127 HIS B N 1
ATOM 4860 C CA . HIS B 1 127 ? 10.102 -12.461 -26.281 1 93.5 127 HIS B CA 1
ATOM 4861 C C . HIS B 1 127 ? 9.75 -11.031 -25.891 1 93.5 127 HIS B C 1
ATOM 4863 O O . HIS B 1 127 ? 9.047 -10.336 -26.625 1 93.5 127 HIS B O 1
ATOM 4869 N N . GLY B 1 128 ? 10.094 -10.68 -24.719 1 93.44 128 GLY B N 1
ATOM 4870 C CA . GLY B 1 128 ? 9.969 -9.312 -24.25 1 93.44 128 GLY B CA 1
ATOM 4871 C C . GLY B 1 128 ? 8.602 -9 -23.672 1 93.44 128 GLY B C 1
ATOM 4872 O O . GLY B 1 128 ? 8.359 -7.879 -23.203 1 93.44 128 GLY B O 1
ATOM 4873 N N . LYS B 1 129 ? 7.742 -9.969 -23.656 1 96.56 129 LYS B N 1
ATOM 4874 C CA . LYS B 1 129 ? 6.402 -9.758 -23.125 1 96.56 129 LYS B CA 1
ATOM 4875 C C . LYS B 1 129 ? 6.277 -10.312 -21.719 1 96.56 129 LYS B C 1
ATOM 4877 O O . LYS B 1 129 ? 6.914 -11.32 -21.375 1 96.56 129 LYS B O 1
ATOM 4882 N N . VAL B 1 130 ? 5.551 -9.641 -20.875 1 98.31 130 VAL B N 1
ATOM 4883 C CA . VAL B 1 130 ? 5.148 -10.133 -19.562 1 98.31 130 VAL B CA 1
ATOM 4884 C C . VAL B 1 130 ? 3.666 -10.5 -19.578 1 98.31 130 VAL B C 1
ATOM 4886 O O . VAL B 1 130 ? 2.818 -9.664 -19.906 1 98.31 130 VAL B O 1
ATOM 4889 N N . LEU B 1 131 ? 3.352 -11.766 -19.297 1 98.81 131 LEU B N 1
ATOM 4890 C CA . LEU B 1 131 ? 2 -12.297 -19.453 1 98.81 131 LEU B CA 1
ATOM 4891 C C . LEU B 1 131 ? 1.489 -12.867 -18.141 1 98.81 131 LEU B C 1
ATOM 4893 O O . LEU B 1 131 ? 2.162 -13.688 -17.516 1 98.81 131 LEU B O 1
ATOM 4897 N N . ALA B 1 132 ? 0.354 -12.406 -17.688 1 98.88 132 ALA B N 1
ATOM 4898 C CA . ALA B 1 132 ? -0.383 -13.094 -16.641 1 98.88 132 ALA B CA 1
ATOM 4899 C C . ALA B 1 132 ? -1.168 -14.281 -17.203 1 98.88 132 ALA B C 1
ATOM 4901 O O . ALA B 1 132 ? -1.934 -14.125 -18.156 1 98.88 132 ALA B O 1
ATOM 4902 N N . VAL B 1 133 ? -1.002 -15.461 -16.578 1 98.5 133 VAL B N 1
ATOM 4903 C CA . VAL B 1 133 ? -1.561 -16.656 -17.203 1 98.5 133 VAL B CA 1
ATOM 4904 C C . VAL B 1 133 ? -2.334 -17.469 -16.172 1 98.5 133 VAL B C 1
ATOM 4906 O O . VAL B 1 133 ? -2.051 -17.375 -14.969 1 98.5 133 VAL B O 1
ATOM 4909 N N . LYS B 1 134 ? -3.281 -18.141 -16.578 1 98 134 LYS B N 1
ATOM 4910 C CA . LYS B 1 134 ? -4.117 -19.094 -15.852 1 98 134 LYS B CA 1
ATOM 4911 C C . LYS B 1 134 ? -4.656 -20.172 -16.781 1 98 134 LYS B C 1
ATOM 4913 O O . LYS B 1 134 ? -4.777 -19.953 -18 1 98 134 LYS B O 1
ATOM 4918 N N . GLU B 1 135 ? -5.031 -21.297 -16.266 1 96.12 135 GLU B N 1
ATOM 4919 C CA . GLU B 1 135 ? -5.402 -22.469 -17.062 1 96.12 135 GLU B CA 1
ATOM 4920 C C . GLU B 1 135 ? -6.727 -22.25 -17.781 1 96.12 135 GLU B C 1
ATOM 4922 O O . GLU B 1 135 ? -7.039 -22.953 -18.75 1 96.12 135 GLU B O 1
ATOM 4927 N N . ASP B 1 136 ? -7.523 -21.328 -17.344 1 95 136 ASP B N 1
ATOM 4928 C CA . ASP B 1 136 ? -8.914 -21.297 -17.797 1 95 136 ASP B CA 1
ATOM 4929 C C . ASP B 1 136 ? -9.117 -20.234 -18.875 1 95 136 ASP B C 1
ATOM 4931 O O . ASP B 1 136 ? -10.25 -19.984 -19.297 1 95 136 ASP B O 1
ATOM 4935 N N . GLY B 1 137 ? -8.008 -19.641 -19.328 1 96.94 137 GLY B N 1
ATOM 4936 C CA . GLY B 1 137 ? -8.156 -18.625 -20.359 1 96.94 137 GLY B CA 1
ATOM 4937 C C . GLY B 1 137 ? -6.844 -18.234 -21 1 96.94 137 GLY B C 1
ATOM 4938 O O . GLY B 1 137 ? -5.777 -18.672 -20.578 1 96.94 137 GLY B O 1
ATOM 4939 N N . LEU B 1 138 ? -6.98 -17.391 -22.031 1 98.19 138 LEU B N 1
ATOM 4940 C CA . LEU B 1 138 ? -5.793 -16.844 -22.672 1 98.19 138 LEU B CA 1
ATOM 4941 C C . LEU B 1 138 ? -5.078 -15.852 -21.766 1 98.19 138 LEU B C 1
ATOM 4943 O O . LEU B 1 138 ? -5.688 -15.289 -20.859 1 98.19 138 LEU B O 1
ATOM 4947 N N . PRO B 1 139 ? -3.799 -15.625 -22.016 1 98.5 139 PRO B N 1
ATOM 4948 C CA . PRO B 1 139 ? -3.014 -14.719 -21.172 1 98.5 139 PRO B CA 1
ATOM 4949 C C . PRO B 1 139 ? -3.453 -13.266 -21.297 1 98.5 139 PRO B C 1
ATOM 4951 O O . PRO B 1 139 ? -4.121 -12.906 -22.281 1 98.5 139 PRO B O 1
ATOM 4954 N N . TYR B 1 140 ? -3.154 -12.5 -20.312 1 98.81 140 TYR B N 1
ATOM 4955 C CA . TYR B 1 140 ? -3.215 -11.047 -20.391 1 98.81 140 TYR B CA 1
ATOM 4956 C C . TYR B 1 140 ? -1.816 -10.445 -20.375 1 98.81 140 TYR B C 1
ATOM 4958 O O . TYR B 1 140 ? -0.996 -10.789 -19.516 1 98.81 140 TYR B O 1
ATOM 4966 N N . GLU B 1 141 ? -1.571 -9.562 -21.328 1 98.88 141 GLU B N 1
ATOM 4967 C CA . GLU B 1 141 ? -0.274 -8.891 -21.406 1 98.88 141 GLU B CA 1
ATOM 4968 C C . GLU B 1 141 ? -0.211 -7.707 -20.438 1 98.88 141 GLU B C 1
ATOM 4970 O O . GLU B 1 141 ? -1.172 -6.945 -20.328 1 98.88 141 GLU B O 1
ATOM 4975 N N . LEU B 1 142 ? 0.93 -7.562 -19.781 1 98.88 142 LEU B N 1
ATOM 4976 C CA . LEU B 1 142 ? 1.192 -6.465 -18.859 1 98.88 142 LEU B CA 1
ATOM 4977 C C . LEU B 1 142 ? 2.406 -5.656 -19.297 1 98.88 142 LEU B C 1
ATOM 4979 O O . LEU B 1 142 ? 3.318 -6.195 -19.922 1 98.88 142 LEU B O 1
ATOM 4983 N N . ASP B 1 143 ? 2.371 -4.379 -18.969 1 98.81 143 ASP B N 1
ATOM 4984 C CA . ASP B 1 143 ? 3.59 -3.592 -19.125 1 98.81 143 ASP B CA 1
ATOM 4985 C C . ASP B 1 143 ? 4.684 -4.086 -18.188 1 98.81 143 ASP B C 1
ATOM 4987 O O . ASP B 1 143 ? 4.473 -4.176 -16.969 1 98.81 143 ASP B O 1
ATOM 4991 N N . PRO B 1 144 ? 5.812 -4.387 -18.703 1 98 144 PRO B N 1
ATOM 4992 C CA . PRO B 1 144 ? 6.84 -5.012 -17.859 1 98 144 PRO B CA 1
ATOM 4993 C C . PRO B 1 144 ? 7.305 -4.102 -16.734 1 98 144 PRO B C 1
ATOM 4995 O O . PRO B 1 144 ? 7.82 -4.586 -15.719 1 98 144 PRO B O 1
ATOM 4998 N N . ARG B 1 145 ? 7.184 -2.822 -16.875 1 97.44 145 ARG B N 1
ATOM 4999 C CA . ARG B 1 145 ? 7.684 -1.906 -15.852 1 97.44 145 ARG B CA 1
ATOM 5000 C C . ARG B 1 145 ? 6.566 -1.474 -14.906 1 97.44 145 ARG B C 1
ATOM 5002 O O . ARG B 1 145 ? 6.734 -1.492 -13.688 1 97.44 145 ARG B O 1
ATOM 5009 N N . THR B 1 146 ? 5.379 -1.13 -15.43 1 98.31 146 THR B N 1
ATOM 5010 C CA . THR B 1 146 ? 4.32 -0.521 -14.633 1 98.31 146 THR B CA 1
ATOM 5011 C C . THR B 1 146 ? 3.277 -1.562 -14.227 1 98.31 146 THR B C 1
ATOM 5013 O O . THR B 1 146 ? 2.443 -1.309 -13.359 1 98.31 146 THR B O 1
ATOM 5016 N N . LEU B 1 147 ? 3.262 -2.715 -14.945 1 98.69 147 LEU B N 1
ATOM 5017 C CA . LEU B 1 147 ? 2.334 -3.826 -14.758 1 98.69 147 LEU B CA 1
ATOM 5018 C C . LEU B 1 147 ? 0.925 -3.438 -15.188 1 98.69 147 LEU B C 1
ATOM 5020 O O . LEU B 1 147 ? -0.027 -4.188 -14.969 1 98.69 147 LEU B O 1
ATOM 5024 N N . GLU B 1 148 ? 0.771 -2.258 -15.812 1 98.69 148 GLU B N 1
ATOM 5025 C CA . GLU B 1 148 ? -0.536 -1.926 -16.375 1 98.69 148 GLU B CA 1
ATOM 5026 C C . GLU B 1 148 ? -0.976 -2.965 -17.391 1 98.69 148 GLU B C 1
ATOM 5028 O O . GLU B 1 148 ? -0.168 -3.43 -18.203 1 98.69 148 GLU B O 1
ATOM 5033 N N . THR B 1 149 ? -2.242 -3.346 -17.328 1 98.88 149 THR B N 1
ATOM 5034 C CA . THR B 1 149 ? -2.76 -4.355 -18.25 1 98.88 149 THR B CA 1
ATOM 5035 C C . THR B 1 149 ? -2.879 -3.793 -19.672 1 98.88 149 THR B C 1
ATOM 5037 O O . THR B 1 149 ? -3.498 -2.748 -19.875 1 98.88 149 THR B O 1
ATOM 5040 N N . ARG B 1 150 ? -2.283 -4.422 -20.594 1 98.56 150 ARG B N 1
ATOM 5041 C CA . ARG B 1 150 ? -2.395 -4.027 -22 1 98.56 150 ARG B CA 1
ATOM 5042 C C . ARG B 1 150 ? -3.59 -4.699 -22.672 1 98.56 150 ARG B C 1
ATOM 5044 O O . ARG B 1 150 ? -4.168 -4.156 -23.609 1 98.56 150 ARG B O 1
ATOM 5051 N N . GLY B 1 151 ? -3.949 -5.906 -22.188 1 98.25 151 GLY B N 1
ATOM 5052 C CA . GLY B 1 151 ? -5.121 -6.602 -22.688 1 98.25 151 GLY B CA 1
ATOM 5053 C C . GLY B 1 151 ? -4.891 -8.086 -22.906 1 98.25 151 GLY B C 1
ATOM 5054 O O . GLY B 1 151 ? -3.795 -8.594 -22.641 1 98.25 151 GLY B O 1
ATOM 5055 N N . ARG B 1 152 ? -5.961 -8.75 -23.266 1 98 152 ARG B N 1
ATOM 5056 C CA . ARG B 1 152 ? -5.906 -10.172 -23.594 1 98 152 ARG B CA 1
ATOM 5057 C C . ARG B 1 152 ? -4.93 -10.43 -24.734 1 98 152 ARG B C 1
ATOM 5059 O O . ARG B 1 152 ? -4.871 -9.664 -25.703 1 98 152 ARG B O 1
ATOM 5066 N N . PHE B 1 153 ? -4.148 -11.508 -24.625 1 98.12 153 PHE B N 1
ATOM 5067 C CA . PHE B 1 153 ? -3.096 -11.812 -25.594 1 98.12 153 PHE B CA 1
ATOM 5068 C C . PHE B 1 153 ? -3.316 -13.188 -26.219 1 98.12 153 PHE B C 1
ATOM 5070 O O . PHE B 1 153 ? -3.385 -14.195 -25.516 1 98.12 153 PHE B O 1
ATOM 5077 N N . ASP B 1 154 ? -3.434 -13.273 -27.562 1 97.69 154 ASP B N 1
ATOM 5078 C CA . ASP B 1 154 ? -3.693 -14.531 -28.25 1 97.69 154 ASP B CA 1
ATOM 5079 C C . ASP B 1 154 ? -2.598 -14.828 -29.281 1 97.69 154 ASP B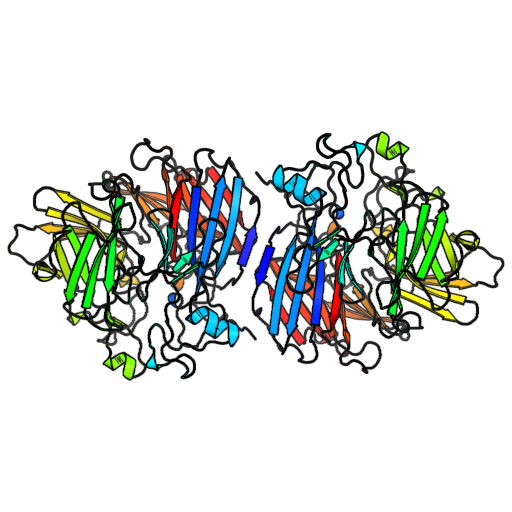 C 1
ATOM 5081 O O . ASP B 1 154 ? -2.842 -15.508 -30.281 1 97.69 154 ASP B O 1
ATOM 5085 N N . TYR B 1 155 ? -1.416 -14.156 -29.062 1 97.56 155 TYR B N 1
ATOM 5086 C CA . TYR B 1 155 ? -0.267 -14.352 -29.938 1 97.56 155 TYR B CA 1
ATOM 5087 C C . TYR B 1 155 ? -0.574 -13.883 -31.344 1 97.56 155 TYR B C 1
ATOM 5089 O O . TYR B 1 155 ? -0.308 -14.594 -32.312 1 97.56 155 TYR B O 1
ATOM 5097 N N . ASP B 1 156 ? -1.161 -12.758 -31.422 1 96.25 156 ASP B N 1
ATOM 5098 C CA . ASP B 1 156 ? -1.511 -12.094 -32.656 1 96.25 156 ASP B CA 1
ATOM 5099 C C . ASP B 1 156 ? -2.42 -12.984 -33.531 1 96.25 156 ASP B C 1
ATOM 5101 O O . ASP B 1 156 ? -2.213 -13.109 -34.719 1 96.25 156 ASP B O 1
ATOM 5105 N N . GLY B 1 157 ? -3.236 -13.68 -32.875 1 97.5 157 GLY B N 1
ATOM 5106 C CA . GLY B 1 157 ? -4.238 -14.477 -33.562 1 97.5 157 GLY B CA 1
ATOM 5107 C C . GLY B 1 157 ? -3.77 -15.883 -33.875 1 97.5 157 GLY B C 1
ATOM 5108 O O . GLY B 1 157 ? -4.543 -16.703 -34.375 1 97.5 157 GLY B O 1
ATOM 5109 N N . GLN B 1 158 ? -2.557 -16.266 -33.531 1 98.06 158 GLN B N 1
ATOM 5110 C CA . GLN B 1 158 ? -1.974 -17.547 -33.875 1 98.06 158 GLN B CA 1
ATOM 5111 C C . GLN B 1 158 ? -2.504 -18.656 -33 1 98.06 158 GLN B C 1
ATOM 5113 O O . GLN B 1 158 ? -2.51 -19.828 -33.375 1 98.06 158 GLN B O 1
ATOM 5118 N N . VAL B 1 159 ? -2.893 -18.328 -31.812 1 98.31 159 VAL B N 1
ATOM 5119 C CA . VAL B 1 159 ? -3.412 -19.312 -30.859 1 98.31 159 VAL B CA 1
ATOM 5120 C C . VAL B 1 159 ? -4.938 -19.25 -30.859 1 98.31 159 VAL B C 1
ATOM 5122 O O . VAL B 1 159 ? -5.527 -18.219 -30.531 1 98.31 159 VAL B O 1
ATOM 5125 N N . THR B 1 160 ? -5.539 -20.422 -31.156 1 97 160 THR B N 1
ATOM 5126 C CA . THR B 1 160 ? -6.996 -20.453 -31.266 1 97 160 THR B CA 1
ATOM 5127 C C . THR B 1 160 ? -7.609 -21.203 -30.094 1 97 160 THR B C 1
ATOM 5129 O O . THR B 1 160 ? -8.828 -21.203 -29.922 1 97 160 THR B O 1
ATOM 5132 N N . SER B 1 161 ? -6.77 -21.875 -29.312 1 97.94 161 SER B N 1
ATOM 5133 C CA . SER B 1 161 ? -7.258 -22.438 -28.047 1 97.94 161 SER B CA 1
ATOM 5134 C C . SER B 1 161 ? -7.918 -21.359 -27.188 1 97.94 161 SER B C 1
ATOM 5136 O O . SER B 1 161 ? -7.445 -20.219 -27.125 1 97.94 161 SER B O 1
ATOM 5138 N N . GLN B 1 162 ? -8.961 -21.797 -26.469 1 97.06 162 GLN B N 1
ATOM 5139 C CA . GLN B 1 162 ? -9.602 -20.859 -25.531 1 97.06 162 GLN B CA 1
ATOM 5140 C C . GLN B 1 162 ? -8.82 -20.766 -24.234 1 97.06 162 GLN B C 1
ATOM 5142 O O . GLN B 1 162 ? -9.039 -19.844 -23.438 1 97.06 162 GLN B O 1
ATOM 5147 N N . THR B 1 163 ? -8 -21.719 -24.031 1 97.75 163 THR B N 1
ATOM 5148 C CA . THR B 1 163 ? -7.305 -21.797 -22.75 1 97.75 163 THR B CA 1
ATOM 5149 C C . THR B 1 163 ? -5.793 -21.844 -22.969 1 97.75 163 THR B C 1
ATOM 5151 O O . THR B 1 163 ? -5.324 -21.953 -24.109 1 97.75 163 THR B O 1
ATOM 5154 N N . HIS B 1 164 ? -5.094 -21.641 -21.969 1 98 164 HIS B N 1
ATOM 5155 C CA . HIS B 1 164 ? -3.641 -21.578 -21.875 1 98 164 HIS B CA 1
ATOM 5156 C C . HIS B 1 164 ? -3.146 -22.156 -20.547 1 98 164 HIS B C 1
ATOM 5158 O O . HIS B 1 164 ? -3.795 -21.984 -19.516 1 98 164 HIS B O 1
ATOM 5164 N N . THR B 1 165 ? -2.041 -22.844 -20.594 1 98 165 THR B N 1
ATOM 5165 C CA . THR B 1 165 ? -1.514 -23.375 -19.328 1 98 165 THR B CA 1
ATOM 5166 C C . THR B 1 165 ? -0.92 -22.266 -18.484 1 98 165 THR B C 1
ATOM 5168 O O . THR B 1 165 ? -0.454 -21.25 -19.016 1 98 165 THR B O 1
ATOM 5171 N N . ALA B 1 166 ? -0.905 -22.453 -17.156 1 97.25 166 ALA B N 1
ATOM 5172 C CA . ALA B 1 166 ? -0.23 -21.547 -16.234 1 97.25 166 ALA B CA 1
ATOM 5173 C C . ALA B 1 166 ? 1.273 -21.812 -16.203 1 97.25 166 ALA B C 1
ATOM 5175 O O . ALA B 1 166 ? 2.045 -20.984 -15.703 1 97.25 166 ALA B O 1
ATOM 5176 N N . HIS B 1 167 ? 1.68 -22.969 -16.719 1 97.69 167 HIS B N 1
ATOM 5177 C CA . HIS B 1 167 ? 3.074 -23.375 -16.609 1 97.69 167 HIS B CA 1
ATOM 5178 C C . HIS B 1 167 ? 3.637 -23.766 -17.969 1 97.69 167 HIS B C 1
ATOM 5180 O O . HIS B 1 167 ? 4.043 -24.906 -18.172 1 97.69 167 HIS B O 1
ATOM 5186 N N . PRO B 1 168 ? 3.711 -22.797 -18.859 1 98.31 168 PRO B N 1
ATOM 5187 C CA . PRO B 1 168 ? 4.473 -23.141 -20.062 1 98.31 168 PRO B CA 1
ATOM 5188 C C . PRO B 1 168 ? 5.93 -23.5 -19.75 1 98.31 168 PRO B C 1
ATOM 5190 O O . PRO B 1 168 ? 6.41 -23.25 -18.641 1 98.31 168 PRO B O 1
ATOM 5193 N N . LYS B 1 169 ? 6.484 -24.188 -20.688 1 98.31 169 LYS B N 1
ATOM 5194 C CA . LYS B 1 169 ? 7.879 -24.594 -20.531 1 98.31 169 LYS B CA 1
ATOM 5195 C C . LYS B 1 169 ? 8.773 -23.875 -21.547 1 98.31 169 LYS B C 1
ATOM 5197 O O . LYS B 1 169 ? 8.367 -23.672 -22.688 1 98.31 169 LYS B O 1
ATOM 5202 N N . TYR B 1 170 ? 9.883 -23.516 -21.047 1 96.56 170 TYR B N 1
ATOM 5203 C CA . TYR B 1 170 ? 10.875 -22.797 -21.859 1 96.56 170 TYR B CA 1
ATOM 5204 C C . TYR B 1 170 ? 12.062 -23.703 -22.188 1 96.56 170 TYR B C 1
ATOM 5206 O O . TYR B 1 170 ? 12.562 -24.422 -21.328 1 96.56 170 TYR B O 1
ATOM 5214 N N . ASP B 1 171 ? 12.445 -23.75 -23.453 1 97.75 171 ASP B N 1
ATOM 5215 C CA . ASP B 1 171 ? 13.672 -24.406 -23.875 1 97.75 171 ASP B CA 1
ATOM 5216 C C . ASP B 1 171 ? 14.836 -23.406 -23.922 1 97.75 171 ASP B C 1
ATOM 5218 O O . ASP B 1 171 ? 14.906 -22.578 -24.828 1 97.75 171 ASP B O 1
ATOM 5222 N N . PRO B 1 172 ? 15.75 -23.516 -22.969 1 95.31 172 PRO B N 1
ATOM 5223 C CA . PRO B 1 172 ? 16.812 -22.5 -22.906 1 95.31 172 PRO B CA 1
ATOM 5224 C C . PRO B 1 172 ? 17.734 -22.531 -24.109 1 95.31 172 PRO B C 1
ATOM 5226 O O . PRO B 1 172 ? 18.453 -21.547 -24.375 1 95.31 172 PRO B O 1
ATOM 5229 N N . GLU B 1 173 ? 17.781 -23.578 -24.844 1 95.88 173 GLU B N 1
ATOM 5230 C CA . GLU B 1 173 ? 18.672 -23.703 -26 1 95.88 173 GLU B CA 1
ATOM 5231 C C . GLU B 1 173 ? 18.062 -23 -27.234 1 95.88 173 GLU B C 1
ATOM 5233 O O . GLU B 1 173 ? 18.766 -22.297 -27.953 1 95.88 173 GLU B O 1
ATOM 5238 N N . THR B 1 174 ? 16.781 -23.203 -27.453 1 96.5 174 THR B N 1
ATOM 5239 C CA . THR B 1 174 ? 16.172 -22.703 -28.672 1 96.5 174 THR B CA 1
ATOM 5240 C C . THR B 1 174 ? 15.461 -21.375 -28.422 1 96.5 174 THR B C 1
ATOM 5242 O O . THR B 1 174 ? 15.203 -20.609 -29.359 1 96.5 174 THR B O 1
ATOM 5245 N N . GLY B 1 175 ? 15.133 -21.125 -27.188 1 96.94 175 GLY B N 1
ATOM 5246 C CA . GLY B 1 175 ? 14.312 -19.969 -26.859 1 96.94 175 GLY B CA 1
ATOM 5247 C C . GLY B 1 175 ? 12.828 -20.203 -27.078 1 96.94 175 GLY B C 1
ATOM 5248 O O . GLY B 1 175 ? 12.023 -19.297 -26.938 1 96.94 175 GLY B O 1
ATOM 5249 N N . ASP B 1 176 ? 12.43 -21.5 -27.359 1 98.25 176 ASP B N 1
ATOM 5250 C CA . ASP B 1 176 ? 11.031 -21.844 -27.609 1 98.25 176 ASP B CA 1
ATOM 5251 C C . ASP B 1 176 ? 10.234 -21.844 -26.297 1 98.25 176 ASP B C 1
ATOM 5253 O O . ASP B 1 176 ? 10.75 -22.219 -25.25 1 98.25 176 ASP B O 1
ATOM 5257 N N . LEU B 1 177 ? 9.031 -21.391 -26.422 1 98.62 177 LEU B N 1
ATOM 5258 C CA . LEU B 1 177 ? 8.031 -21.578 -25.375 1 98.62 177 LEU B CA 1
ATOM 5259 C C . LEU B 1 177 ? 7.02 -22.656 -25.781 1 98.62 177 LEU B C 1
ATOM 5261 O O . LEU B 1 177 ? 6.414 -22.578 -26.859 1 98.62 177 LEU B O 1
ATOM 5265 N N . LEU B 1 178 ? 6.891 -23.672 -25 1 98.81 178 LEU B N 1
ATOM 5266 C CA . LEU B 1 178 ? 5.91 -24.719 -25.203 1 98.81 178 LEU B CA 1
ATOM 5267 C C . LEU B 1 178 ? 4.773 -24.625 -24.203 1 98.81 178 LEU B C 1
ATOM 5269 O O . LEU B 1 178 ? 5.008 -24.422 -23 1 98.81 178 LEU B O 1
ATOM 5273 N N . PHE B 1 179 ? 3.564 -24.672 -24.719 1 98.75 179 PHE B N 1
ATOM 5274 C CA . PHE B 1 179 ? 2.424 -24.609 -23.812 1 98.75 179 PHE B CA 1
ATOM 5275 C C . PHE B 1 179 ? 1.241 -25.391 -24.375 1 98.75 179 PHE B C 1
ATOM 5277 O O . PHE B 1 179 ? 1.297 -25.859 -25.516 1 98.75 179 PHE B O 1
ATOM 5284 N N . PHE B 1 180 ? 0.221 -25.641 -23.578 1 98.56 180 PHE B N 1
ATOM 5285 C CA . PHE B 1 180 ? -1 -26.312 -24 1 98.56 180 PHE B CA 1
ATOM 5286 C C . PHE B 1 180 ? -2.23 -25.609 -23.438 1 98.56 180 PHE B C 1
ATOM 5288 O O . PHE B 1 180 ? -2.127 -24.812 -22.5 1 98.56 180 PHE B O 1
ATOM 5295 N N . GLY B 1 181 ? -3.299 -25.781 -24.109 1 98.12 181 GLY B N 1
ATOM 5296 C CA . GLY B 1 181 ? -4.621 -25.5 -23.578 1 98.12 181 GLY B CA 1
ATOM 5297 C C . GLY B 1 181 ? -5.43 -26.75 -23.281 1 98.12 181 GLY B C 1
ATOM 5298 O O . GLY B 1 181 ? -5.578 -27.609 -24.156 1 98.12 181 GLY B O 1
ATOM 5299 N N . SER B 1 182 ? -5.785 -26.875 -22.016 1 97.19 182 SER B N 1
ATOM 5300 C CA . SER B 1 182 ? -6.742 -27.922 -21.641 1 97.19 182 SER B CA 1
ATOM 5301 C C . SER B 1 182 ? -8.172 -27.391 -21.688 1 97.19 182 SER B C 1
ATOM 5303 O O . SER B 1 182 ? -8.422 -26.219 -21.375 1 97.19 182 SER B O 1
ATOM 5305 N N . ALA B 1 183 ? -9.133 -28.312 -22.047 1 96.25 183 ALA B N 1
ATOM 5306 C CA . ALA B 1 183 ? -10.477 -27.828 -22.312 1 96.25 183 ALA B CA 1
ATOM 5307 C C . ALA B 1 183 ? -10.445 -26.672 -23.328 1 96.25 183 ALA B C 1
ATOM 5309 O O . ALA B 1 183 ? -11.062 -25.625 -23.094 1 96.25 183 ALA B O 1
ATOM 5310 N N . ALA B 1 184 ? -9.695 -26.906 -24.438 1 97.19 184 ALA B N 1
ATOM 5311 C CA . ALA B 1 184 ? -9.273 -25.859 -25.359 1 97.19 184 ALA B CA 1
ATOM 5312 C C . ALA B 1 184 ? -10.469 -25.312 -26.156 1 97.19 184 ALA B C 1
ATOM 5314 O O . ALA B 1 184 ? -10.406 -24.188 -26.672 1 97.19 184 ALA B O 1
ATOM 5315 N N . LYS B 1 185 ? -11.531 -26.062 -26.297 1 95.25 185 LYS B N 1
ATOM 5316 C CA . LYS B 1 185 ? -12.703 -25.609 -27.047 1 95.25 185 LYS B CA 1
ATOM 5317 C C . LYS B 1 185 ? -13.773 -25.062 -26.109 1 95.25 185 LYS B C 1
ATOM 5319 O O . LYS B 1 185 ? -14.805 -24.562 -26.547 1 95.25 185 LYS B O 1
ATOM 5324 N N . GLY B 1 186 ? -13.539 -25.266 -24.859 1 90.12 186 GLY B N 1
ATOM 5325 C CA . GLY B 1 186 ? -14.508 -24.812 -23.859 1 90.12 186 GLY B CA 1
ATOM 5326 C C . GLY B 1 186 ? -14.43 -25.609 -22.578 1 90.12 186 GLY B C 1
ATOM 5327 O O . GLY B 1 186 ? -13.852 -26.703 -22.531 1 90.12 186 GLY B O 1
ATOM 5328 N N . GLU B 1 187 ? -15.141 -25.078 -21.625 1 88.5 187 GLU B N 1
ATOM 5329 C CA . GLU B 1 187 ? -15.031 -25.641 -20.281 1 88.5 187 GLU B CA 1
ATOM 5330 C C . GLU B 1 187 ? -15.477 -27.094 -20.25 1 88.5 187 GLU B C 1
ATOM 5332 O O . GLU B 1 187 ? -16.516 -27.453 -20.812 1 88.5 187 GLU B O 1
ATOM 5337 N N . ALA B 1 188 ? -14.742 -28 -19.734 1 89.56 188 ALA B N 1
ATOM 5338 C CA . ALA B 1 188 ? -14.984 -29.406 -19.422 1 89.56 188 ALA B CA 1
ATOM 5339 C C . ALA B 1 188 ? -14.852 -30.266 -20.672 1 89.56 188 ALA B C 1
ATOM 5341 O O . ALA B 1 188 ? -15.203 -31.453 -20.656 1 89.56 188 ALA B O 1
ATOM 5342 N N . THR B 1 189 ? -14.469 -29.703 -21.844 1 92 189 THR B N 1
ATOM 5343 C CA . THR B 1 189 ? -14.195 -30.547 -23 1 92 189 THR B CA 1
ATOM 5344 C C . THR B 1 189 ? -12.883 -31.297 -22.844 1 92 189 THR B C 1
ATOM 5346 O O . THR B 1 189 ? -11.977 -30.828 -22.141 1 92 189 THR B O 1
ATOM 5349 N N . PRO B 1 190 ? -12.758 -32.438 -23.359 1 95 190 PRO B N 1
ATOM 5350 C CA . PRO B 1 190 ? -11.523 -33.219 -23.188 1 95 190 PRO B CA 1
ATOM 5351 C C . PRO B 1 190 ? -10.414 -32.781 -24.125 1 95 190 PRO B C 1
ATOM 5353 O O . PRO B 1 190 ? -9.305 -33.312 -24.078 1 95 190 PRO B O 1
ATOM 5356 N N . ASP B 1 191 ? -10.648 -31.828 -25.047 1 96.25 191 ASP B N 1
ATOM 5357 C CA . ASP B 1 191 ? -9.68 -31.422 -26.062 1 96.25 191 ASP B CA 1
ATOM 5358 C C . ASP B 1 191 ? -8.461 -30.75 -25.422 1 96.25 191 ASP B C 1
ATOM 5360 O O . ASP B 1 191 ? -8.594 -30 -24.453 1 96.25 191 ASP B O 1
ATOM 5364 N N . MET B 1 192 ? -7.324 -31.062 -25.953 1 97.88 192 MET B N 1
ATOM 5365 C CA . MET B 1 192 ? -6.047 -30.422 -25.656 1 97.88 192 MET B CA 1
ATOM 5366 C C . MET B 1 192 ? -5.469 -29.766 -26.906 1 97.88 192 MET B C 1
ATOM 5368 O O . MET B 1 192 ? -5.523 -30.344 -28 1 97.88 192 MET B O 1
ATOM 5372 N N . ALA B 1 193 ? -5.09 -28.562 -26.781 1 98.62 193 ALA B N 1
ATOM 5373 C CA . ALA B 1 193 ? -4.324 -27.891 -27.828 1 98.62 193 ALA B CA 1
ATOM 5374 C C . ALA B 1 193 ? -2.879 -27.656 -27.391 1 98.62 193 ALA B C 1
ATOM 5376 O O . ALA B 1 193 ? -2.627 -27.094 -26.328 1 98.62 193 ALA B O 1
ATOM 5377 N N . TYR B 1 194 ? -1.93 -28.156 -28.172 1 98.81 194 TYR B N 1
ATOM 5378 C CA . TYR B 1 194 ? -0.505 -28.047 -27.875 1 98.81 194 TYR B CA 1
ATOM 5379 C C . TYR B 1 194 ? 0.197 -27.141 -28.875 1 98.81 194 TYR B C 1
ATOM 5381 O O . TYR B 1 194 ? -0.009 -27.266 -30.078 1 98.81 194 TYR B O 1
ATOM 5389 N N . TYR B 1 195 ? 0.998 -26.172 -28.312 1 98.88 195 TYR B N 1
ATOM 5390 C CA . TYR B 1 195 ? 1.649 -25.172 -29.141 1 98.88 195 TYR B CA 1
ATOM 5391 C C . TYR B 1 195 ? 3.135 -25.078 -28.828 1 98.88 195 TYR B C 1
ATOM 5393 O O . TYR B 1 195 ? 3.541 -25.281 -27.672 1 98.88 195 TYR B O 1
ATOM 5401 N N . ILE B 1 196 ? 3.971 -24.766 -29.844 1 98.81 196 ILE B N 1
ATOM 5402 C CA . ILE B 1 196 ? 5.34 -24.281 -29.688 1 98.81 196 ILE B CA 1
ATOM 5403 C C . ILE B 1 196 ? 5.484 -22.906 -30.328 1 98.81 196 ILE B C 1
ATOM 5405 O O . ILE B 1 196 ? 5.133 -22.719 -31.484 1 98.81 196 ILE B O 1
ATOM 5409 N N . VAL B 1 197 ? 5.883 -21.969 -29.547 1 98.69 197 VAL B N 1
ATOM 5410 C CA . VAL B 1 197 ? 6.152 -20.594 -30 1 98.69 197 VAL B CA 1
ATOM 5411 C C . VAL B 1 197 ? 7.66 -20.344 -29.984 1 98.69 197 VAL B C 1
ATOM 5413 O O . VAL B 1 197 ? 8.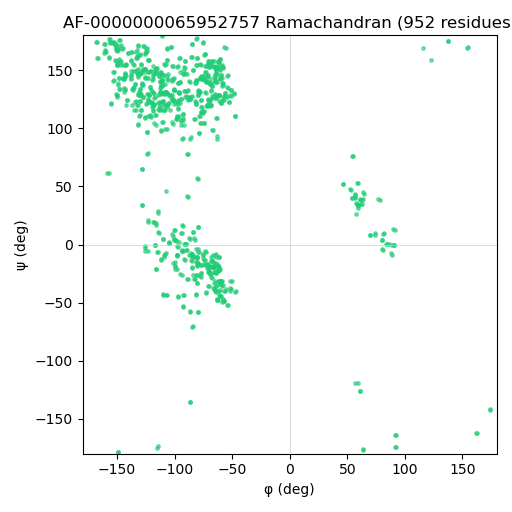328 -20.609 -28.984 1 98.69 197 VAL B O 1
ATOM 5416 N N . ASP B 1 198 ? 8.219 -19.844 -31.062 1 98.38 198 ASP B N 1
ATOM 5417 C CA . ASP B 1 198 ? 9.664 -19.656 -31.125 1 98.38 198 ASP B CA 1
ATOM 5418 C C . ASP B 1 198 ? 10.086 -18.375 -30.406 1 98.38 198 ASP B C 1
ATOM 5420 O O . ASP B 1 198 ? 9.25 -17.672 -29.844 1 98.38 198 ASP B O 1
ATOM 5424 N N . LYS B 1 199 ? 11.391 -18.094 -30.344 1 97.12 199 LYS B N 1
ATOM 5425 C CA . LYS B 1 199 ? 11.977 -16.984 -29.578 1 97.12 199 LYS B CA 1
ATOM 5426 C C . LYS B 1 199 ? 11.508 -15.641 -30.109 1 97.12 199 LYS B C 1
ATOM 5428 O O . LYS B 1 199 ? 11.695 -14.609 -29.469 1 97.12 199 LYS B O 1
ATOM 5433 N N . HIS B 1 200 ? 10.852 -15.609 -31.281 1 96.62 200 HIS B N 1
ATOM 5434 C CA . HIS B 1 200 ? 10.391 -14.367 -31.891 1 96.62 200 HIS B CA 1
ATOM 5435 C C . HIS B 1 200 ? 8.883 -14.203 -31.734 1 96.62 200 HIS B C 1
ATOM 5437 O O . HIS B 1 200 ? 8.297 -13.234 -32.219 1 96.62 200 HIS B O 1
ATOM 5443 N N . GLY B 1 201 ? 8.211 -15.156 -31.047 1 96.88 201 GLY B N 1
ATOM 5444 C CA . GLY B 1 201 ? 6.781 -15.047 -30.781 1 96.88 201 GLY B CA 1
ATOM 5445 C C . GLY B 1 201 ? 5.926 -15.672 -31.875 1 96.88 201 GLY B C 1
ATOM 5446 O O . GLY B 1 201 ? 4.711 -15.461 -31.906 1 96.88 201 GLY B O 1
ATOM 5447 N N . LYS B 1 202 ? 6.512 -16.438 -32.75 1 98.19 202 LYS B N 1
ATOM 5448 C CA . LYS B 1 202 ? 5.781 -17.094 -33.812 1 98.19 202 LYS B CA 1
ATOM 5449 C C . LYS B 1 202 ? 5.43 -18.531 -33.438 1 98.19 202 LYS B C 1
ATOM 5451 O O . LYS B 1 202 ? 6.293 -19.297 -33 1 98.19 202 LYS B O 1
ATOM 5456 N N . VAL B 1 203 ? 4.188 -18.875 -33.625 1 98.56 203 VAL B N 1
ATOM 5457 C CA . VAL B 1 203 ? 3.793 -20.266 -33.469 1 98.56 203 VAL B CA 1
ATOM 5458 C C . VAL B 1 203 ? 4.387 -21.125 -34.562 1 98.56 203 VAL B C 1
ATOM 5460 O O . VAL B 1 203 ? 4.105 -20.891 -35.75 1 98.56 203 VAL B O 1
ATOM 5463 N N . THR B 1 204 ? 5.176 -22.094 -34.219 1 98.62 204 THR B N 1
ATOM 5464 C CA . THR B 1 204 ? 5.863 -22.906 -35.219 1 98.62 204 THR B CA 1
ATOM 5465 C C . THR B 1 204 ? 5.305 -24.328 -35.219 1 98.62 204 THR B C 1
ATOM 5467 O O . THR B 1 204 ? 5.594 -25.109 -36.125 1 98.62 204 THR B O 1
ATOM 5470 N N . HIS B 1 205 ? 4.555 -24.688 -34.25 1 98.69 205 HIS B N 1
ATOM 5471 C CA . HIS B 1 205 ? 3.922 -26 -34.156 1 98.69 205 HIS B CA 1
ATOM 5472 C C . HIS B 1 205 ? 2.596 -25.922 -33.406 1 98.69 205 HIS B C 1
ATOM 5474 O O . HIS B 1 205 ? 2.479 -25.219 -32.406 1 98.69 205 HIS B O 1
ATOM 5480 N N . GLU B 1 206 ? 1.621 -26.578 -33.875 1 98.69 206 GLU B N 1
ATOM 5481 C CA . GLU B 1 206 ? 0.31 -26.75 -33.25 1 98.69 206 GLU B CA 1
ATOM 5482 C C . GLU B 1 206 ? -0.244 -28.141 -33.5 1 98.69 206 GLU B C 1
ATOM 5484 O O . GLU B 1 206 ? -0.154 -28.656 -34.625 1 98.69 206 GLU B O 1
ATOM 5489 N N . THR B 1 207 ? -0.736 -28.734 -32.5 1 98.69 207 THR B N 1
ATOM 5490 C CA . THR B 1 207 ? -1.479 -29.984 -32.688 1 98.69 207 THR B CA 1
ATOM 5491 C C . THR B 1 207 ? -2.547 -30.141 -31.609 1 98.69 207 THR B C 1
ATOM 5493 O O . THR B 1 207 ? -2.477 -29.484 -30.562 1 98.69 207 THR B O 1
ATOM 5496 N N . TRP B 1 208 ? -3.547 -30.859 -31.906 1 98.38 208 TRP B N 1
ATOM 5497 C CA . TRP B 1 208 ? -4.68 -31.094 -31.016 1 98.38 208 TRP B CA 1
ATOM 5498 C C . TRP B 1 208 ? -4.871 -32.594 -30.75 1 98.38 208 TRP B C 1
ATOM 5500 O O . TRP B 1 208 ? -4.551 -33.406 -31.594 1 98.38 208 TRP B O 1
ATOM 5510 N N . PHE B 1 209 ? -5.332 -32.938 -29.625 1 98.19 209 PHE B N 1
ATOM 5511 C CA . PHE B 1 209 ? -5.738 -34.312 -29.297 1 98.19 209 PHE B CA 1
ATOM 5512 C C . PHE B 1 209 ? -6.738 -34.312 -28.141 1 98.19 209 PHE B C 1
ATOM 5514 O O . PHE B 1 209 ? -7.082 -33.25 -27.609 1 98.19 209 PHE B O 1
ATOM 5521 N N . GLU B 1 210 ? -7.242 -35.469 -27.781 1 97.5 210 GLU B N 1
ATOM 5522 C CA . GLU B 1 210 ? -8.203 -35.594 -26.688 1 97.5 210 GLU B CA 1
ATOM 5523 C C . GLU B 1 210 ? -7.59 -36.344 -25.5 1 97.5 210 GLU B C 1
ATOM 5525 O O . GLU B 1 210 ? -6.852 -37.312 -25.688 1 97.5 210 GLU B O 1
ATOM 5530 N N . GLN B 1 211 ? -7.844 -35.812 -24.344 1 96.88 211 GLN B N 1
ATOM 5531 C CA . GLN B 1 211 ? -7.504 -36.531 -23.109 1 96.88 211 GLN B CA 1
ATOM 5532 C C . GLN B 1 211 ? -8.43 -37.719 -22.906 1 96.88 211 GLN B C 1
ATOM 5534 O O . GLN B 1 211 ? -9.555 -37.75 -23.391 1 96.88 211 GLN B O 1
ATOM 5539 N N . PRO B 1 212 ? -7.957 -38.719 -22.141 1 96.94 212 PRO B N 1
ATOM 5540 C CA . PRO B 1 212 ? -8.828 -39.875 -21.828 1 96.94 212 PRO B CA 1
ATOM 5541 C C . PRO B 1 212 ? -10.086 -39.469 -21.078 1 96.94 212 PRO B C 1
ATOM 5543 O O . PRO B 1 212 ? -11.133 -40.094 -21.203 1 96.94 212 PRO B O 1
ATOM 5546 N N . TYR B 1 213 ? -10.031 -38.5 -20.266 1 95.88 213 TYR B N 1
ATOM 5547 C CA . TYR B 1 213 ? -11.141 -37.844 -19.609 1 95.88 213 TYR B CA 1
ATOM 5548 C C . TYR B 1 213 ? -10.805 -36.375 -19.344 1 95.88 213 TYR B C 1
ATOM 5550 O O . TYR B 1 213 ? -9.625 -36 -19.312 1 95.88 213 TYR B O 1
ATOM 5558 N N . GLY B 1 214 ? -11.852 -35.594 -19.266 1 94.69 214 GLY B N 1
ATOM 5559 C CA . GLY B 1 214 ? -11.609 -34.219 -18.875 1 94.69 214 GLY B CA 1
ATOM 5560 C C . GLY B 1 214 ? -11.023 -34.094 -17.484 1 94.69 214 GLY B C 1
ATOM 5561 O O . GLY B 1 214 ? -11.516 -34.719 -16.547 1 94.69 214 GLY B O 1
ATOM 5562 N N . ALA B 1 215 ? -9.914 -33.344 -17.359 1 95 215 ALA B N 1
ATOM 5563 C CA . ALA B 1 215 ? -9.211 -33.344 -16.078 1 95 215 ALA B CA 1
ATOM 5564 C C . ALA B 1 215 ? -8.625 -31.953 -15.797 1 95 215 ALA B C 1
ATOM 5566 O O . ALA B 1 215 ? -8.422 -31.156 -16.719 1 95 215 ALA B O 1
ATOM 5567 N N . PHE B 1 216 ? -8.445 -31.672 -14.469 1 94.56 216 PHE B N 1
ATOM 5568 C CA . PHE B 1 216 ? -7.641 -30.531 -14.031 1 94.56 216 PHE B CA 1
ATOM 5569 C C . PHE B 1 216 ? -6.188 -30.703 -14.461 1 94.56 216 PHE B C 1
ATOM 5571 O O . PHE B 1 216 ? -5.496 -31.609 -13.977 1 94.56 216 PHE B O 1
ATOM 5578 N N . MET B 1 217 ? -5.723 -29.891 -15.461 1 94.81 217 MET B N 1
ATOM 5579 C CA . MET B 1 217 ? -4.34 -29.922 -15.93 1 94.81 217 MET B CA 1
ATOM 5580 C C . MET B 1 217 ? -3.598 -28.656 -15.5 1 94.81 217 MET B C 1
ATOM 5582 O O . MET B 1 217 ? -3.936 -27.547 -15.93 1 94.81 217 MET B O 1
ATOM 5586 N N . HIS B 1 218 ? -2.613 -28.828 -14.68 1 94.44 218 HIS B N 1
ATOM 5587 C CA . HIS B 1 218 ? -1.935 -27.656 -14.141 1 94.44 218 HIS B CA 1
ATOM 5588 C C . HIS B 1 218 ? -0.556 -27.484 -14.773 1 94.44 218 HIS B C 1
ATOM 5590 O O . HIS B 1 218 ? -0.154 -26.359 -15.086 1 94.44 218 HIS B O 1
ATOM 5596 N N . ASP B 1 219 ? 0.185 -28.516 -14.922 1 97.69 219 ASP B N 1
ATOM 5597 C CA . ASP B 1 219 ? 1.565 -28.5 -15.398 1 97.69 219 ASP B CA 1
ATOM 5598 C C . ASP B 1 219 ? 1.843 -29.672 -16.328 1 97.69 219 ASP B C 1
ATOM 5600 O O . ASP B 1 219 ? 0.976 -30.531 -16.547 1 97.69 219 ASP B O 1
ATOM 5604 N N . PHE B 1 220 ? 2.904 -29.641 -17.062 1 98.62 220 PHE B N 1
ATOM 5605 C CA . PHE B 1 220 ? 3.383 -30.719 -17.922 1 98.62 220 PHE B CA 1
ATOM 5606 C C . PHE B 1 220 ? 4.906 -30.719 -18 1 98.62 220 PHE B C 1
ATOM 5608 O O . PHE B 1 220 ? 5.562 -29.891 -17.359 1 98.62 220 PHE B O 1
ATOM 5615 N N . ALA B 1 221 ? 5.449 -31.656 -18.656 1 98.69 221 ALA B N 1
ATOM 5616 C CA . ALA B 1 221 ? 6.902 -31.75 -18.766 1 98.69 221 ALA B CA 1
ATOM 5617 C C . ALA B 1 221 ? 7.348 -31.812 -20.219 1 98.69 221 ALA B C 1
ATOM 5619 O O . ALA B 1 221 ? 6.582 -32.219 -21.094 1 98.69 221 ALA B O 1
ATOM 5620 N N . ILE B 1 222 ? 8.484 -31.328 -20.406 1 98.69 222 ILE B N 1
ATOM 5621 C CA . ILE B 1 222 ? 9.078 -31.469 -21.734 1 98.69 222 ILE B CA 1
ATOM 5622 C C . ILE B 1 222 ? 10.516 -31.969 -21.609 1 98.69 222 ILE B C 1
ATOM 5624 O O . ILE B 1 222 ? 11.18 -31.734 -20.594 1 98.69 222 ILE B O 1
ATOM 5628 N N . THR B 1 223 ? 10.969 -32.719 -22.516 1 98.38 223 THR B N 1
ATOM 5629 C CA . THR B 1 223 ? 12.367 -33.031 -22.781 1 98.38 223 THR B CA 1
ATOM 5630 C C . THR B 1 223 ? 12.805 -32.469 -24.141 1 98.38 223 THR B C 1
ATOM 5632 O O . THR B 1 223 ? 12.086 -31.688 -24.766 1 98.38 223 THR B O 1
ATOM 5635 N N . ARG B 1 224 ? 14.016 -32.844 -24.5 1 97.56 224 ARG B N 1
ATOM 5636 C CA . ARG B 1 224 ? 14.5 -32.344 -25.797 1 97.56 224 ARG B CA 1
ATOM 5637 C C . ARG B 1 224 ? 13.609 -32.844 -26.922 1 97.56 224 ARG B C 1
ATOM 5639 O O . ARG B 1 224 ? 13.414 -32.156 -27.922 1 97.56 224 ARG B O 1
ATOM 5646 N N . ASN B 1 225 ? 13.039 -34.031 -26.734 1 97.81 225 ASN B N 1
ATOM 5647 C CA . ASN B 1 225 ? 12.367 -34.625 -27.891 1 97.81 225 ASN B CA 1
ATOM 5648 C C . ASN B 1 225 ? 10.906 -34.938 -27.578 1 97.81 225 ASN B C 1
ATOM 5650 O O . ASN B 1 225 ? 10.156 -35.344 -28.469 1 97.81 225 ASN B O 1
ATOM 5654 N N . TRP B 1 226 ? 10.492 -34.75 -26.344 1 98.56 226 TRP B N 1
ATOM 5655 C CA . TRP B 1 226 ? 9.164 -35.25 -25.969 1 98.56 226 TRP B CA 1
ATOM 5656 C C . TRP B 1 226 ? 8.43 -34.188 -25.141 1 98.56 226 TRP B C 1
ATOM 5658 O O . TRP B 1 226 ? 9.055 -33.375 -24.453 1 98.56 226 TRP B O 1
ATOM 5668 N N . SER B 1 227 ? 7.148 -34.188 -25.266 1 98.75 227 SER B N 1
ATOM 5669 C CA . SER B 1 227 ? 6.23 -33.5 -24.344 1 98.75 227 SER B CA 1
ATOM 5670 C C . SER B 1 227 ? 5.371 -34.5 -23.594 1 98.75 227 SER B C 1
ATOM 5672 O O . SER B 1 227 ? 4.824 -35.438 -24.188 1 98.75 227 SER B O 1
ATOM 5674 N N . ILE B 1 228 ? 5.312 -34.406 -22.266 1 98.75 228 ILE B N 1
ATOM 5675 C CA . ILE B 1 228 ? 4.652 -35.375 -21.406 1 98.75 228 ILE B CA 1
ATOM 5676 C C . ILE B 1 228 ? 3.494 -34.719 -20.672 1 98.75 228 ILE B C 1
ATOM 5678 O O . ILE B 1 228 ? 3.68 -33.688 -20.016 1 98.75 228 ILE B O 1
ATOM 5682 N N . PHE B 1 229 ? 2.324 -35.25 -20.734 1 98.62 229 PHE B N 1
ATOM 5683 C CA . PHE B 1 229 ? 1.107 -34.656 -20.172 1 98.62 229 PHE B CA 1
ATOM 5684 C C . PHE B 1 229 ? 0.533 -35.562 -19.094 1 98.62 229 PHE B C 1
ATOM 5686 O O . PHE B 1 229 ? -0.107 -36.562 -19.391 1 98.62 229 PHE B O 1
ATOM 5693 N N . PRO B 1 230 ? 0.711 -35.188 -17.812 1 98.06 230 PRO B N 1
ATOM 5694 C CA . PRO B 1 230 ? 0.091 -35.969 -16.734 1 98.06 230 PRO B CA 1
ATOM 5695 C C . PRO B 1 230 ? -1.402 -35.688 -16.594 1 98.06 230 PRO B C 1
ATOM 5697 O O . PRO B 1 230 ? -1.789 -34.562 -16.219 1 98.06 230 PRO B O 1
ATOM 5700 N N . ILE B 1 231 ? -2.225 -36.688 -16.875 1 97.88 231 ILE B N 1
ATOM 5701 C CA . ILE B 1 231 ? -3.668 -36.562 -16.688 1 97.88 231 ILE B CA 1
ATOM 5702 C C . ILE B 1 231 ? -4.07 -37.281 -15.391 1 97.88 231 ILE B C 1
ATOM 5704 O O . ILE B 1 231 ? -4.078 -38.5 -15.32 1 97.88 231 ILE B O 1
ATOM 5708 N N . MET B 1 232 ? -4.355 -36.469 -14.359 1 97.44 232 MET B N 1
ATOM 5709 C CA . MET B 1 232 ? -4.746 -37 -13.062 1 97.44 232 MET B CA 1
ATOM 5710 C C . MET B 1 232 ? -6.266 -37.031 -12.922 1 97.44 232 MET B C 1
ATOM 5712 O O . MET B 1 232 ? -6.973 -36.281 -13.594 1 97.44 232 MET B O 1
ATOM 5716 N N . PRO B 1 233 ? -6.777 -37.844 -11.984 1 96.94 233 PRO B N 1
ATOM 5717 C CA . PRO B 1 233 ? -8.227 -38.062 -11.992 1 96.94 233 PRO B CA 1
ATOM 5718 C C . PRO B 1 233 ? -8.984 -37.031 -11.164 1 96.94 233 PRO B C 1
ATOM 5720 O O . PRO B 1 233 ? -9.867 -37.375 -10.383 1 96.94 233 PRO B O 1
ATOM 5723 N N . ALA B 1 234 ? -8.656 -35.844 -11.203 1 96.25 234 ALA B N 1
ATOM 5724 C CA . ALA B 1 234 ? -9.5 -34.688 -10.875 1 96.25 234 ALA B CA 1
ATOM 5725 C C . ALA B 1 234 ? -10.305 -34.25 -12.086 1 96.25 234 ALA B C 1
ATOM 5727 O O . ALA B 1 234 ? -9.883 -33.344 -12.82 1 96.25 234 ALA B O 1
ATOM 5728 N N . THR B 1 235 ? -11.5 -34.781 -12.188 1 96.38 235 THR B N 1
ATOM 5729 C CA . THR B 1 235 ? -12.219 -34.719 -13.461 1 96.38 235 THR B CA 1
ATOM 5730 C C . THR B 1 235 ? -13.164 -33.531 -13.484 1 96.38 235 THR B C 1
ATOM 5732 O O . THR B 1 235 ? -13.617 -33.062 -12.438 1 96.38 235 THR B O 1
ATOM 5735 N N . ASN B 1 236 ? -13.352 -33 -14.609 1 95 236 ASN B N 1
ATOM 5736 C CA . ASN B 1 236 ? -14.391 -32 -14.844 1 95 236 ASN B CA 1
ATOM 5737 C C . ASN B 1 236 ? -15.539 -32.594 -15.656 1 95 236 ASN B C 1
ATOM 5739 O O . ASN B 1 236 ? -15.383 -33.594 -16.344 1 95 236 ASN B O 1
ATOM 5743 N N . SER B 1 237 ? -16.734 -32 -15.516 1 93.69 237 SER B N 1
ATOM 5744 C CA . SER B 1 237 ? -17.953 -32.5 -16.141 1 93.69 237 SER B CA 1
ATOM 5745 C C . SER B 1 237 ? -18.938 -31.391 -16.453 1 93.69 237 SER B C 1
ATOM 5747 O O . SER B 1 237 ? -19.281 -30.609 -15.578 1 93.69 237 SER B O 1
ATOM 5749 N N . LEU B 1 238 ? -19.344 -31.406 -17.75 1 94.44 238 LEU B N 1
ATOM 5750 C CA . LEU B 1 238 ? -20.344 -30.422 -18.141 1 94.44 238 LEU B CA 1
ATOM 5751 C C . LEU B 1 238 ? -21.656 -30.656 -17.391 1 94.44 238 LEU B C 1
ATOM 5753 O O . LEU B 1 238 ? -22.328 -29.703 -17 1 94.44 238 LEU B O 1
ATOM 5757 N N . SER B 1 239 ? -22 -31.922 -17.25 1 95.19 239 SER B N 1
ATOM 5758 C CA . SER B 1 239 ? -23.234 -32.25 -16.531 1 95.19 239 SER B CA 1
ATOM 5759 C C . SER B 1 239 ? -23.172 -31.75 -15.086 1 95.19 239 SER B C 1
ATOM 5761 O O . SER B 1 239 ? -24.172 -31.25 -14.562 1 95.19 239 SER B O 1
ATOM 5763 N N . ARG B 1 240 ? -22.047 -31.844 -14.414 1 95.38 240 ARG B N 1
ATOM 5764 C CA . ARG B 1 240 ? -21.891 -31.328 -13.055 1 95.38 240 ARG B CA 1
ATOM 5765 C C . ARG B 1 240 ? -22.016 -29.812 -13.031 1 95.38 240 ARG B C 1
ATOM 5767 O O . ARG B 1 240 ? -22.641 -29.25 -12.125 1 95.38 240 ARG B O 1
ATOM 5774 N N . LEU B 1 241 ? -21.453 -29.141 -14.016 1 95.62 241 LEU B N 1
ATOM 5775 C CA . LEU B 1 241 ? -21.562 -27.688 -14.102 1 95.62 241 LEU B CA 1
ATOM 5776 C C . LEU B 1 241 ? -23.016 -27.266 -14.281 1 95.62 241 LEU B C 1
ATOM 5778 O O . LEU B 1 241 ? -23.469 -26.344 -13.594 1 95.62 241 LEU B O 1
ATOM 5782 N N . LYS B 1 242 ? -23.688 -27.891 -15.172 1 96.62 242 LYS B N 1
ATOM 5783 C CA . LYS B 1 242 ? -25.094 -27.578 -15.43 1 96.62 242 LYS B CA 1
ATOM 5784 C C . LYS B 1 242 ? -25.938 -27.781 -14.172 1 96.62 242 LYS B C 1
ATOM 5786 O O . LYS B 1 242 ? -26.922 -27.062 -13.961 1 96.62 242 LYS B O 1
ATOM 5791 N N . ALA B 1 243 ? -25.562 -28.688 -13.359 1 96.94 243 ALA B N 1
ATOM 5792 C CA . ALA B 1 243 ? -26.25 -28.953 -12.102 1 96.94 243 ALA B CA 1
ATOM 5793 C C . ALA B 1 243 ? -25.797 -28 -11.008 1 96.94 243 ALA B C 1
ATOM 5795 O O . ALA B 1 243 ? -26.141 -28.172 -9.836 1 96.94 243 ALA B O 1
ATOM 5796 N N . LYS B 1 244 ? -24.938 -27.016 -11.398 1 95.62 244 LYS B N 1
ATOM 5797 C CA . LYS B 1 244 ? -24.438 -25.984 -10.5 1 95.62 244 LYS B CA 1
ATOM 5798 C C . LYS B 1 244 ? -23.609 -26.578 -9.367 1 95.62 244 LYS B C 1
ATOM 5800 O O . LYS B 1 244 ? -23.766 -26.203 -8.203 1 95.62 244 LYS B O 1
ATOM 5805 N N . GLN B 1 245 ? -22.844 -27.578 -9.734 1 94.19 245 GLN B N 1
ATOM 5806 C CA . GLN B 1 245 ? -21.922 -28.25 -8.828 1 94.19 245 GLN B CA 1
ATOM 5807 C C . GLN B 1 245 ? -20.469 -27.859 -9.141 1 94.19 245 GLN B C 1
ATOM 5809 O O . GLN B 1 245 ? -20.203 -27.219 -10.156 1 94.19 245 GLN B O 1
ATOM 5814 N N . PRO B 1 246 ? -19.5 -28.219 -8.227 1 93 246 PRO B N 1
ATOM 5815 C CA . PRO B 1 246 ? -18.094 -27.891 -8.461 1 93 246 PRO B CA 1
ATOM 5816 C C . PRO B 1 246 ? -17.562 -28.516 -9.758 1 93 246 PRO B C 1
ATOM 5818 O O . PRO B 1 246 ? -17.938 -29.625 -10.117 1 93 246 PRO B O 1
ATOM 5821 N N . ILE B 1 247 ? -16.703 -27.781 -10.336 1 93.19 247 ILE B N 1
ATOM 5822 C CA . ILE B 1 247 ? -16.203 -28.188 -11.648 1 93.19 247 ILE B CA 1
ATOM 5823 C C . ILE B 1 247 ? -15.391 -29.484 -11.508 1 93.19 247 ILE B C 1
ATOM 5825 O O . ILE B 1 247 ? -15.469 -30.359 -12.375 1 93.19 247 ILE B O 1
ATOM 5829 N N . TYR B 1 248 ? -14.617 -29.641 -10.422 1 93.94 248 TYR B N 1
ATOM 5830 C CA . TYR B 1 248 ? -13.719 -30.781 -10.32 1 93.94 248 TYR B CA 1
ATOM 5831 C C . TYR B 1 248 ? -14.211 -31.781 -9.273 1 93.94 248 TYR B C 1
ATOM 5833 O O . TYR B 1 248 ? -14.812 -31.375 -8.266 1 93.94 248 TYR B O 1
ATOM 5841 N N . MET B 1 249 ? -13.992 -32.969 -9.508 1 95.31 249 MET B N 1
ATOM 5842 C CA . MET B 1 249 ? -14.227 -34.094 -8.594 1 95.31 249 MET B CA 1
ATOM 5843 C C . MET B 1 249 ? -13.062 -35.062 -8.641 1 95.31 249 MET B C 1
ATOM 5845 O O . MET B 1 249 ? -12.555 -35.406 -9.711 1 95.31 249 MET B O 1
ATOM 5849 N N . TRP B 1 250 ? -12.625 -35.469 -7.441 1 96.19 250 TRP B N 1
ATOM 5850 C CA . TRP B 1 250 ? -11.625 -36.531 -7.359 1 96.19 250 TRP B CA 1
ATOM 5851 C C . TRP B 1 250 ? -12.258 -37.875 -7.637 1 96.19 250 TRP B C 1
ATOM 5853 O O . TRP B 1 250 ? -13.141 -38.344 -6.895 1 96.19 250 TRP B O 1
ATOM 5863 N N . GLU B 1 251 ? -11.867 -38.562 -8.75 1 96.81 251 GLU B N 1
ATOM 5864 C CA . GLU B 1 251 ? -12.391 -39.844 -9.156 1 96.81 251 GLU B CA 1
ATOM 5865 C C . GLU B 1 251 ? -11.266 -40.875 -9.312 1 96.81 251 GLU B C 1
ATOM 5867 O O . GLU B 1 251 ? -10.961 -41.312 -10.422 1 96.81 251 GLU B O 1
ATOM 5872 N N . PRO B 1 252 ? -10.82 -41.375 -8.172 1 95.81 252 PRO B N 1
ATOM 5873 C CA . PRO B 1 252 ? -9.609 -42.219 -8.172 1 95.81 252 PRO B CA 1
ATOM 5874 C C . PRO B 1 252 ? -9.797 -43.531 -8.914 1 95.81 252 PRO B C 1
ATOM 5876 O O . PRO B 1 252 ? -8.82 -44.156 -9.352 1 95.81 252 PRO B O 1
ATOM 5879 N N . GLU B 1 253 ? -11.016 -44 -9.148 1 95.94 253 GLU B N 1
ATOM 5880 C CA . GLU B 1 253 ? -11.281 -45.281 -9.836 1 95.94 253 GLU B CA 1
ATOM 5881 C C . GLU B 1 253 ? -10.867 -45.188 -11.305 1 95.94 253 GLU B C 1
ATOM 5883 O O . GLU B 1 253 ? -10.703 -46.219 -11.961 1 95.94 253 GLU B O 1
ATOM 5888 N N . LEU B 1 254 ? -10.633 -44 -11.797 1 97.19 254 LEU B N 1
ATOM 5889 C CA . LEU B 1 254 ? -10.281 -43.812 -13.203 1 97.19 254 LEU B CA 1
ATOM 5890 C C . LEU B 1 254 ? -8.781 -44 -13.406 1 97.19 254 LEU B C 1
ATOM 5892 O O . LEU B 1 254 ? -8.32 -44.156 -14.539 1 97.19 254 LEU B O 1
ATOM 5896 N N . GLY B 1 255 ? -7.988 -44 -12.305 1 96.94 255 GLY B N 1
ATOM 5897 C CA . GLY B 1 255 ? -6.543 -44.031 -12.438 1 96.94 255 GLY B CA 1
ATOM 5898 C C . GLY B 1 255 ? -5.984 -42.812 -13.125 1 96.94 255 GLY B C 1
ATOM 5899 O O . GLY B 1 255 ? -6.723 -41.844 -13.406 1 96.94 255 GLY B O 1
ATOM 5900 N N . SER B 1 256 ? -4.664 -42.812 -13.344 1 97.81 256 SER B N 1
ATOM 5901 C CA . SER B 1 256 ? -3.969 -41.719 -14.008 1 97.81 256 SER B CA 1
ATOM 5902 C C . SER B 1 256 ? -3.445 -42.156 -15.375 1 97.81 256 SER B C 1
ATOM 5904 O O . SER B 1 256 ? -3.211 -43.344 -15.617 1 97.81 256 SER B O 1
ATOM 5906 N N . TYR B 1 257 ? -3.424 -41.219 -16.234 1 98.06 257 TYR B N 1
ATOM 5907 C CA . TYR B 1 257 ? -2.807 -41.438 -17.547 1 98.06 257 TYR B CA 1
ATOM 5908 C C . TYR B 1 257 ? -1.638 -40.469 -17.75 1 98.06 257 TYR B C 1
ATOM 5910 O O . TYR B 1 257 ? -1.653 -39.344 -17.234 1 98.06 257 TYR B O 1
ATOM 5918 N N . ILE B 1 258 ? -0.636 -40.938 -18.422 1 98.31 258 ILE B N 1
ATOM 5919 C CA . ILE B 1 258 ? 0.506 -40.125 -18.812 1 98.31 258 ILE B CA 1
ATOM 5920 C C . ILE B 1 258 ? 0.652 -40.125 -20.344 1 98.31 258 ILE B C 1
ATOM 5922 O O . ILE B 1 258 ? 0.964 -41.188 -20.938 1 98.31 258 ILE B O 1
ATOM 5926 N N . GLY B 1 259 ? 0.366 -39 -20.938 1 98.25 259 GLY B N 1
ATOM 5927 C CA . GLY B 1 259 ? 0.542 -38.875 -22.375 1 98.25 259 GLY B CA 1
ATOM 5928 C C . GLY B 1 259 ? 1.957 -38.5 -22.766 1 98.25 259 GLY B C 1
ATOM 5929 O O . GLY B 1 259 ? 2.531 -37.531 -22.234 1 98.25 259 GLY B O 1
ATOM 5930 N N . VAL B 1 260 ? 2.543 -39.25 -23.656 1 98.5 260 VAL B N 1
ATOM 5931 C CA . VAL B 1 260 ? 3.865 -38.969 -24.203 1 98.5 260 VAL B CA 1
ATOM 5932 C C . VAL B 1 260 ? 3.754 -38.656 -25.703 1 98.5 260 VAL B C 1
ATOM 5934 O O . VAL B 1 260 ? 3.322 -39.531 -26.484 1 98.5 260 VAL B O 1
ATOM 5937 N N . LEU B 1 261 ? 4.098 -37.469 -26.062 1 98.69 261 LEU B N 1
ATOM 5938 C CA . LEU B 1 261 ? 3.988 -36.969 -27.438 1 98.69 261 LEU B CA 1
ATOM 5939 C C . LEU B 1 261 ? 5.34 -36.5 -27.953 1 98.69 261 LEU B C 1
ATOM 5941 O O . LEU B 1 261 ? 6.039 -35.75 -27.266 1 98.69 261 LEU B O 1
ATOM 5945 N N . PRO B 1 262 ? 5.746 -37.031 -29.203 1 98.56 262 PRO B N 1
ATOM 5946 C CA . PRO B 1 262 ? 6.918 -36.375 -29.766 1 98.56 262 PRO B CA 1
ATOM 5947 C C . PRO B 1 262 ? 6.766 -34.844 -29.797 1 98.56 262 PRO B C 1
ATOM 5949 O O . PRO B 1 262 ? 5.695 -34.344 -30.125 1 98.56 262 PRO B O 1
ATOM 5952 N N . ARG B 1 263 ? 7.809 -34.156 -29.344 1 98.12 263 ARG B N 1
ATOM 5953 C CA . ARG B 1 263 ? 7.738 -32.719 -29.109 1 98.12 263 ARG B CA 1
ATOM 5954 C C . ARG B 1 263 ? 7.102 -32 -30.297 1 98.12 263 ARG B C 1
ATOM 5956 O O . ARG B 1 263 ? 6.309 -31.062 -30.109 1 98.12 263 ARG B O 1
ATOM 5963 N N . ARG B 1 264 ? 7.387 -32.344 -31.484 1 98.25 264 ARG B N 1
ATOM 5964 C CA . ARG B 1 264 ? 6.805 -31.734 -32.656 1 98.25 264 ARG B CA 1
ATOM 5965 C C . ARG B 1 264 ? 5.93 -32.75 -33.438 1 98.25 264 ARG B C 1
ATOM 5967 O O . ARG B 1 264 ? 5.848 -32.688 -34.656 1 98.25 264 ARG B O 1
ATOM 5974 N N . GLY B 1 265 ? 5.422 -33.656 -32.688 1 98.31 265 GLY B N 1
ATOM 5975 C CA . GLY B 1 265 ? 4.535 -34.656 -33.281 1 98.31 265 GLY B CA 1
ATOM 5976 C C . GLY B 1 265 ? 3.096 -34.188 -33.375 1 98.31 265 GLY B C 1
ATOM 5977 O O . GLY B 1 265 ? 2.744 -33.125 -32.844 1 98.31 265 GLY B O 1
ATOM 5978 N N . GLN B 1 266 ? 2.334 -35.031 -34.062 1 98.25 266 GLN B N 1
ATOM 5979 C CA . GLN B 1 266 ? 0.895 -34.812 -34.156 1 98.25 266 GLN B CA 1
ATOM 5980 C C . GLN B 1 266 ? 0.147 -35.531 -33.031 1 98.25 266 GLN B C 1
ATOM 5982 O O . GLN B 1 266 ? 0.613 -36.531 -32.531 1 98.25 266 GLN B O 1
ATOM 5987 N N . GLY B 1 267 ? -0.999 -34.906 -32.719 1 98 267 GLY B N 1
ATOM 5988 C CA . GLY B 1 267 ? -1.806 -35.469 -31.641 1 98 267 GLY B CA 1
ATOM 5989 C C . GLY B 1 267 ? -2.059 -36.938 -31.781 1 98 267 GLY B C 1
ATOM 5990 O O . GLY B 1 267 ? -2.152 -37.656 -30.781 1 98 267 GLY B O 1
ATOM 5991 N N . SER B 1 268 ? -2.135 -37.438 -33.031 1 97.31 268 SER B N 1
ATOM 5992 C CA . SER B 1 268 ? -2.406 -38.844 -33.281 1 97.31 268 SER B CA 1
ATOM 5993 C C . SER B 1 268 ? -1.244 -39.719 -32.844 1 97.31 268 SER B C 1
ATOM 5995 O O . SER B 1 268 ? -1.386 -40.938 -32.75 1 97.31 268 SER B O 1
ATOM 5997 N N . GLN B 1 269 ? -0.12 -39.156 -32.531 1 98 269 GLN B N 1
ATOM 5998 C CA . GLN B 1 269 ? 1.075 -39.938 -32.188 1 98 269 GLN B CA 1
ATOM 5999 C C . GLN B 1 269 ? 1.238 -40.031 -30.672 1 98 269 GLN B C 1
ATOM 6001 O O . GLN B 1 269 ? 2.242 -40.562 -30.188 1 98 269 GLN B O 1
ATOM 6006 N N . ILE B 1 270 ? 0.295 -39.5 -29.938 1 97.94 270 ILE B N 1
ATOM 6007 C CA . ILE B 1 270 ? 0.42 -39.531 -28.484 1 97.94 270 ILE B CA 1
ATOM 6008 C C . ILE B 1 270 ? 0.294 -40.969 -27.984 1 97.94 270 ILE B C 1
ATOM 6010 O O . ILE B 1 270 ? -0.578 -41.719 -28.438 1 97.94 270 ILE B O 1
ATOM 6014 N N . ARG B 1 271 ? 1.201 -41.406 -27.109 1 97.06 271 ARG B N 1
ATOM 6015 C CA . ARG B 1 271 ? 1.138 -42.688 -26.406 1 97.06 271 ARG B CA 1
ATOM 6016 C C . ARG B 1 271 ? 0.648 -42.5 -24.969 1 97.06 271 ARG B C 1
ATOM 6018 O O . ARG B 1 271 ? 1.187 -41.656 -24.234 1 97.06 271 ARG B O 1
ATOM 6025 N N . TRP B 1 272 ? -0.359 -43.188 -24.609 1 97.31 272 TRP B N 1
ATOM 6026 C CA . TRP B 1 272 ? -0.902 -43.125 -23.266 1 97.31 272 TRP B CA 1
ATOM 6027 C C . TRP B 1 272 ? -0.364 -44.219 -22.391 1 97.31 272 TRP B C 1
ATOM 6029 O O . TRP B 1 272 ? -0.518 -45.406 -22.703 1 97.31 272 TRP B O 1
ATOM 6039 N N . LEU B 1 273 ? 0.242 -43.844 -21.344 1 97.94 273 LEU B N 1
ATOM 6040 C CA . LEU B 1 273 ? 0.659 -44.75 -20.281 1 97.94 273 LEU B CA 1
ATOM 6041 C C . LEU B 1 273 ? -0.281 -44.656 -19.078 1 97.94 273 LEU B C 1
ATOM 6043 O O . LEU B 1 273 ? -1.127 -43.75 -19.031 1 97.94 273 LEU B O 1
ATOM 6047 N N . LYS B 1 274 ? -0.119 -45.594 -18.141 1 96.75 274 LYS B N 1
ATOM 6048 C CA . LYS B 1 274 ? -1.045 -45.656 -17.016 1 96.75 274 LYS B CA 1
ATOM 6049 C C . LYS B 1 274 ? -0.295 -45.625 -15.688 1 96.75 274 LYS B C 1
ATOM 6051 O O . LYS B 1 274 ? 0.862 -46.031 -15.609 1 96.75 274 LYS B O 1
ATOM 6056 N N . ALA B 1 275 ? -0.893 -45.125 -14.727 1 97.12 275 ALA B N 1
ATOM 6057 C CA . ALA B 1 275 ? -0.449 -45.125 -13.336 1 97.12 275 ALA B CA 1
ATOM 6058 C C . ALA B 1 275 ? -1.639 -45.156 -12.383 1 97.12 275 ALA B C 1
ATOM 6060 O O . ALA B 1 275 ? -2.781 -44.938 -12.797 1 97.12 275 ALA B O 1
ATOM 6061 N N . PRO B 1 276 ? -1.413 -45.594 -11.086 1 96.38 276 PRO B N 1
ATOM 6062 C CA . PRO B 1 276 ? -2.496 -45.469 -10.109 1 96.38 276 PRO B CA 1
ATOM 6063 C C . PRO B 1 276 ? -2.979 -44.031 -9.961 1 96.38 276 PRO B C 1
ATOM 6065 O O . PRO B 1 276 ? -2.373 -43.094 -10.516 1 96.38 276 PRO B O 1
ATOM 6068 N N . ALA B 1 277 ? -4.105 -43.906 -9.242 1 96.06 277 ALA B N 1
ATOM 6069 C CA . ALA B 1 277 ? -4.562 -42.562 -8.953 1 96.06 277 ALA B CA 1
ATOM 6070 C C . ALA B 1 277 ? -3.51 -41.781 -8.172 1 96.06 277 ALA B C 1
ATOM 6072 O O . ALA B 1 277 ? -3.062 -42.219 -7.113 1 96.06 277 ALA B O 1
ATOM 6073 N N . LEU B 1 278 ? -3.088 -40.688 -8.727 1 95.94 278 LEU B N 1
ATOM 6074 C CA . LEU B 1 278 ? -2.123 -39.781 -8.117 1 95.94 278 LEU B CA 1
ATOM 6075 C C . LEU B 1 278 ? -2.441 -38.312 -8.469 1 95.94 278 LEU B C 1
ATOM 6077 O O . LEU B 1 278 ? -3.365 -38.062 -9.242 1 95.94 278 LEU B O 1
ATOM 6081 N N . TRP B 1 279 ? -1.764 -37.469 -7.777 1 96.19 279 TRP B N 1
ATOM 6082 C CA . TRP B 1 279 ? -1.858 -36.031 -8.117 1 96.19 279 TRP B CA 1
ATOM 6083 C C . TRP B 1 279 ? -0.472 -35.438 -8.281 1 96.19 279 TRP B C 1
ATOM 6085 O O . TRP B 1 279 ? 0.453 -35.75 -7.535 1 96.19 279 TRP B O 1
ATOM 6095 N N . VAL B 1 280 ? -0.373 -34.594 -9.297 1 95.81 280 VAL B N 1
ATOM 6096 C CA . VAL B 1 280 ? 0.847 -33.844 -9.547 1 95.81 280 VAL B CA 1
ATOM 6097 C C . VAL B 1 280 ? 0.498 -32.375 -9.836 1 95.81 280 VAL B C 1
ATOM 6099 O O . VAL B 1 280 ? -0.25 -32.094 -10.773 1 95.81 280 VAL B O 1
ATOM 6102 N N . PHE B 1 281 ? 1.068 -31.438 -9.039 1 93.56 281 PHE B N 1
ATOM 6103 C CA . PHE B 1 281 ? 0.915 -30.031 -9.367 1 93.56 281 PHE B CA 1
ATOM 6104 C C . PHE B 1 281 ? 2.076 -29.531 -10.219 1 93.56 281 PHE B C 1
ATOM 6106 O O . PHE B 1 281 ? 1.868 -29 -11.312 1 93.56 281 PHE B O 1
ATOM 6113 N N . HIS B 1 282 ? 3.223 -29.781 -9.695 1 97.31 282 HIS B N 1
ATOM 6114 C CA . HIS B 1 282 ? 4.332 -29.109 -10.359 1 97.31 282 HIS B CA 1
ATOM 6115 C C . HIS B 1 282 ? 5.414 -30.094 -10.773 1 97.31 282 HIS B C 1
ATOM 6117 O O . HIS B 1 282 ? 5.691 -31.062 -10.055 1 97.31 282 HIS B O 1
ATOM 6123 N N . VAL B 1 283 ? 5.969 -29.812 -11.852 1 98.06 283 VAL B N 1
ATOM 6124 C CA . VAL B 1 283 ? 7.117 -30.516 -12.414 1 98.06 283 VAL B CA 1
ATOM 6125 C C . VAL B 1 283 ? 8.391 -29.734 -12.148 1 98.06 283 VAL B C 1
ATOM 6127 O O . VAL B 1 283 ? 8.414 -28.5 -12.312 1 98.06 283 VAL B O 1
ATOM 6130 N N . VAL B 1 284 ? 9.422 -30.391 -11.68 1 98 284 VAL B N 1
ATOM 6131 C CA . VAL B 1 284 ? 10.727 -29.766 -11.492 1 98 284 VAL B CA 1
ATOM 6132 C C . VAL B 1 284 ? 11.461 -29.688 -12.82 1 98 284 VAL B C 1
ATOM 6134 O O . VAL B 1 284 ? 11.812 -28.594 -13.281 1 98 284 VAL B O 1
ATOM 6137 N N . ASN B 1 285 ? 11.641 -30.781 -13.406 1 98.12 285 ASN B N 1
ATOM 6138 C CA . ASN B 1 285 ? 12.414 -30.938 -14.641 1 98.12 285 ASN B CA 1
ATOM 6139 C C . ASN B 1 285 ? 12.195 -32.312 -15.273 1 98.12 285 ASN B C 1
ATOM 6141 O O . ASN B 1 285 ? 11.656 -33.219 -14.633 1 98.12 285 ASN B O 1
ATOM 6145 N N . ALA B 1 286 ? 12.508 -32.438 -16.562 1 98.62 286 ALA B N 1
ATOM 6146 C CA . ALA B 1 286 ? 12.484 -33.719 -17.266 1 98.62 286 ALA B CA 1
ATOM 6147 C C . ALA B 1 286 ? 13.625 -33.812 -18.281 1 98.62 286 ALA B C 1
ATOM 6149 O O . ALA B 1 286 ? 14.016 -32.812 -18.875 1 98.62 286 ALA B O 1
ATOM 6150 N N . TRP B 1 287 ? 14.125 -35 -18.469 1 98.25 287 TRP B N 1
ATOM 6151 C CA . TRP B 1 287 ? 15.227 -35.219 -19.406 1 98.25 287 TRP B CA 1
ATOM 6152 C C . TRP B 1 287 ? 15.203 -36.656 -19.922 1 98.25 287 TRP B C 1
ATOM 6154 O O . TRP B 1 287 ? 14.375 -37.469 -19.484 1 98.25 287 TRP B O 1
ATOM 6164 N N . GLU B 1 288 ? 16.078 -36.938 -20.875 1 97.88 288 GLU B N 1
ATOM 6165 C CA . GLU B 1 288 ? 16.172 -38.25 -21.484 1 97.88 288 GLU B CA 1
ATOM 6166 C C . GLU B 1 288 ? 17.547 -38.875 -21.281 1 97.88 288 GLU B C 1
ATOM 6168 O O . GLU B 1 288 ? 18.562 -38.156 -21.312 1 97.88 288 GLU B O 1
ATOM 6173 N N . VAL B 1 289 ? 17.594 -40.094 -21.062 1 97.5 289 VAL B N 1
ATOM 6174 C CA . VAL B 1 289 ? 18.797 -40.938 -21.109 1 97.5 289 VAL B CA 1
ATOM 6175 C C . VAL B 1 289 ? 18.531 -42.156 -21.953 1 97.5 289 VAL B C 1
ATOM 6177 O O . VAL B 1 289 ? 17.859 -43.094 -21.516 1 97.5 289 VAL B O 1
ATOM 6180 N N . GLY B 1 290 ? 19.188 -42.219 -23.109 1 96 290 GLY B N 1
ATOM 6181 C CA . GLY B 1 290 ? 18.844 -43.281 -24.031 1 96 290 GLY B CA 1
ATOM 6182 C C . GLY B 1 290 ? 17.391 -43.312 -24.422 1 96 290 GLY B C 1
ATOM 6183 O O . GLY B 1 290 ? 16.859 -42.312 -24.922 1 96 290 GLY B O 1
ATOM 6184 N N . THR B 1 291 ? 16.719 -44.438 -24.094 1 95.5 291 THR B N 1
ATOM 6185 C CA . THR B 1 291 ? 15.312 -44.594 -24.453 1 95.5 291 THR B CA 1
ATOM 6186 C C . THR B 1 291 ? 14.414 -44.281 -23.266 1 95.5 291 THR B C 1
ATOM 6188 O O . THR B 1 291 ? 13.211 -44.531 -23.297 1 95.5 291 THR B O 1
ATOM 6191 N N .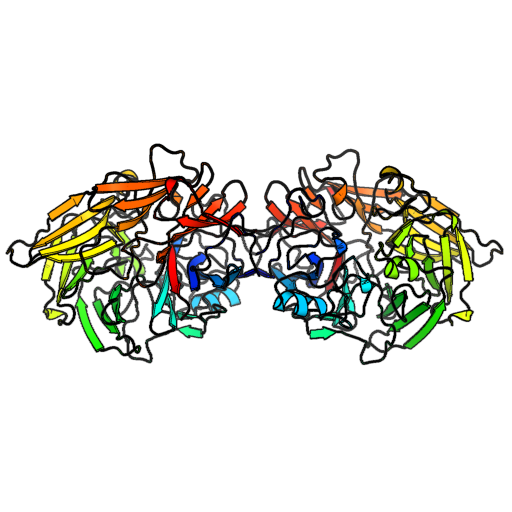 LYS B 1 292 ? 15 -43.719 -22.281 1 97.75 292 LYS B N 1
ATOM 6192 C CA . LYS B 1 292 ? 14.227 -43.469 -21.062 1 97.75 292 LYS B CA 1
ATOM 6193 C C . LYS B 1 292 ? 14 -41.969 -20.859 1 97.75 292 LYS B C 1
ATOM 6195 O O . LYS B 1 292 ? 14.883 -41.156 -21.125 1 97.75 292 LYS B O 1
ATOM 6200 N N . ILE B 1 293 ? 12.828 -41.688 -20.422 1 98.44 293 ILE B N 1
ATOM 6201 C CA . ILE B 1 293 ? 12.484 -40.344 -19.969 1 98.44 293 ILE B CA 1
ATOM 6202 C C . ILE B 1 293 ? 12.422 -40.312 -18.438 1 98.44 293 ILE B C 1
ATOM 6204 O O . ILE B 1 293 ? 11.812 -41.188 -17.828 1 98.44 293 ILE B O 1
ATOM 6208 N N . TYR B 1 294 ? 13.102 -39.375 -17.859 1 98.62 294 TYR B N 1
ATOM 6209 C CA . TYR B 1 294 ? 13.031 -39.125 -16.422 1 98.62 294 TYR B CA 1
ATOM 6210 C C . TYR B 1 294 ? 12.312 -37.812 -16.141 1 98.62 294 TYR B C 1
ATOM 6212 O O . TYR B 1 294 ? 12.5 -36.812 -16.859 1 98.62 294 TYR B O 1
ATOM 6220 N N . ILE B 1 295 ? 11.438 -37.781 -15.164 1 98.75 295 ILE B N 1
ATOM 6221 C CA . ILE B 1 295 ? 10.719 -36.594 -14.742 1 98.75 295 ILE B CA 1
ATOM 6222 C C . ILE B 1 295 ? 10.758 -36.469 -13.227 1 98.75 295 ILE B C 1
ATOM 6224 O O . ILE B 1 295 ? 10.305 -37.375 -12.508 1 98.75 295 ILE B O 1
ATOM 6228 N N . ASP B 1 296 ? 11.391 -35.438 -12.734 1 98.56 296 ASP B N 1
ATOM 6229 C CA . ASP B 1 296 ? 11.266 -35.062 -11.32 1 98.56 296 ASP B CA 1
ATOM 6230 C C . ASP B 1 296 ? 10.078 -34.125 -11.102 1 98.56 296 ASP B C 1
ATOM 6232 O O . ASP B 1 296 ? 9.945 -33.125 -11.789 1 98.56 296 ASP B O 1
ATOM 6236 N N . LEU B 1 297 ? 9.211 -34.5 -10.242 1 98.31 297 LEU B N 1
ATOM 6237 C CA . LEU B 1 297 ? 7.992 -33.719 -10.016 1 98.31 297 LEU B CA 1
ATOM 6238 C C . LEU B 1 297 ? 7.5 -33.875 -8.586 1 98.31 297 LEU B C 1
ATOM 6240 O O . LEU B 1 297 ? 8.109 -34.594 -7.793 1 98.31 297 LEU B O 1
ATOM 6244 N N . MET B 1 298 ? 6.535 -33.156 -8.18 1 97.44 298 MET B N 1
ATOM 6245 C CA . MET B 1 298 ? 5.902 -33.219 -6.867 1 97.44 298 MET B CA 1
ATOM 6246 C C . MET B 1 298 ? 4.633 -34.062 -6.918 1 97.44 298 MET B C 1
ATOM 6248 O O . MET B 1 298 ? 3.652 -33.656 -7.562 1 97.44 298 MET B O 1
ATOM 6252 N N . GLU B 1 299 ? 4.617 -35.156 -6.203 1 97.56 299 GLU B N 1
ATOM 6253 C CA . GLU B 1 299 ? 3.525 -36.125 -6.312 1 97.56 299 GLU B CA 1
ATOM 6254 C C . GLU B 1 299 ? 2.826 -36.344 -4.973 1 97.56 299 GLU B C 1
ATOM 6256 O O . GLU B 1 299 ? 3.479 -36.375 -3.928 1 97.56 299 GLU B O 1
ATOM 6261 N N . SER B 1 300 ? 1.536 -36.375 -4.957 1 96.19 300 SER B N 1
ATOM 6262 C CA . SER B 1 300 ? 0.732 -36.781 -3.812 1 96.19 300 SER B CA 1
ATOM 6263 C C . SER B 1 300 ? -0.269 -37.875 -4.207 1 96.19 300 SER B C 1
ATOM 6265 O O . SER B 1 300 ? -0.439 -38.156 -5.391 1 96.19 300 SER B O 1
ATOM 6267 N N . GLU B 1 301 ? -0.889 -38.406 -3.186 1 94.38 301 GLU B N 1
ATOM 6268 C CA . GLU B 1 301 ? -1.814 -39.5 -3.432 1 94.38 301 GLU B CA 1
ATOM 6269 C C . GLU B 1 301 ? -3.186 -39 -3.859 1 94.38 301 GLU B C 1
ATOM 6271 O O . GLU B 1 301 ? -3.898 -39.656 -4.609 1 94.38 301 GLU B O 1
ATOM 6276 N N . ILE B 1 302 ? -3.469 -37.844 -3.357 1 92.81 302 ILE B N 1
ATOM 6277 C CA . ILE B 1 302 ? -4.762 -37.281 -3.701 1 92.81 302 ILE B CA 1
ATOM 6278 C C . ILE B 1 302 ? -4.594 -35.781 -3.998 1 92.81 302 ILE B C 1
ATOM 6280 O O . ILE B 1 302 ? -3.533 -35.219 -3.746 1 92.81 302 ILE B O 1
ATOM 6284 N N . LEU B 1 303 ? -5.586 -35.188 -4.594 1 89.75 303 LEU B N 1
ATOM 6285 C CA . LEU B 1 303 ? -5.645 -33.75 -4.855 1 89.75 303 LEU B CA 1
ATOM 6286 C C . LEU B 1 303 ? -5.684 -32.969 -3.549 1 89.75 303 LEU B C 1
ATOM 6288 O O . LEU B 1 303 ? -6.492 -33.281 -2.664 1 89.75 303 LEU B O 1
ATOM 6292 N N . PRO B 1 304 ? -4.75 -31.953 -3.404 1 84.56 304 PRO B N 1
ATOM 6293 C CA . PRO B 1 304 ? -4.691 -31.203 -2.148 1 84.56 304 PRO B CA 1
ATOM 6294 C C . PRO B 1 304 ? -5.77 -30.141 -2.051 1 84.56 304 PRO B C 1
ATOM 6296 O O . PRO B 1 304 ? -5.523 -29.062 -1.506 1 84.56 304 PRO B O 1
ATOM 6299 N N . PHE B 1 305 ? -6.75 -30.109 -2.795 1 80.88 305 PHE B N 1
ATOM 6300 C CA . PHE B 1 305 ? -7.93 -29.25 -2.67 1 80.88 305 PHE B CA 1
ATOM 6301 C C . PHE B 1 305 ? -9.125 -30.062 -2.189 1 80.88 305 PHE B C 1
ATOM 6303 O O . PHE B 1 305 ? -9.312 -31.219 -2.594 1 80.88 305 PHE B O 1
ATOM 6310 N N . PRO B 1 306 ? -9.898 -29.422 -1.353 1 78.31 306 PRO B N 1
ATOM 6311 C CA . PRO B 1 306 ? -11.047 -30.172 -0.822 1 78.31 306 PRO B CA 1
ATOM 6312 C C . PRO B 1 306 ? -12.219 -30.219 -1.799 1 78.31 306 PRO B C 1
ATOM 6314 O O . PRO B 1 306 ? -13.344 -29.859 -1.439 1 78.31 306 PRO B O 1
ATOM 6317 N N . PHE B 1 307 ? -11.922 -30.734 -2.963 1 82.81 307 PHE B N 1
ATOM 6318 C CA . PHE B 1 307 ? -13 -30.984 -3.918 1 82.81 307 PHE B CA 1
ATOM 6319 C C . PHE B 1 307 ? -13.719 -32.281 -3.592 1 82.81 307 PHE B C 1
ATOM 6321 O O . PHE B 1 307 ? -13.188 -33.125 -2.875 1 82.81 307 PHE B O 1
ATOM 6328 N N . PRO B 1 308 ? -14.93 -32.406 -4.125 1 88.25 308 PRO B N 1
ATOM 6329 C CA . PRO B 1 308 ? -15.664 -33.625 -3.859 1 88.25 308 PRO B CA 1
ATOM 6330 C C . PRO B 1 308 ? -14.938 -34.875 -4.375 1 88.25 308 PRO B C 1
ATOM 6332 O O . PRO B 1 308 ? -14.141 -34.781 -5.309 1 88.25 308 PRO B O 1
ATOM 6335 N N . ASN B 1 309 ? -15.242 -35.906 -3.629 1 91.81 309 ASN B N 1
ATOM 6336 C CA . ASN B 1 309 ? -14.719 -37.25 -3.965 1 91.81 309 ASN B CA 1
ATOM 6337 C C . ASN B 1 309 ? -15.836 -38.188 -4.391 1 91.81 309 ASN B C 1
ATOM 6339 O O . ASN B 1 309 ? -16.859 -38.281 -3.719 1 91.81 309 ASN B O 1
ATOM 6343 N N . SER B 1 310 ? -15.625 -38.875 -5.516 1 91.81 310 SER B N 1
ATOM 6344 C CA . SER B 1 310 ? -16.656 -39.719 -6.082 1 91.81 310 SER B CA 1
ATOM 6345 C C . SER B 1 310 ? -17.031 -40.844 -5.117 1 91.81 310 SER B C 1
ATOM 6347 O O . SER B 1 310 ? -18.156 -41.375 -5.18 1 91.81 310 SER B O 1
ATOM 6349 N N . GLN B 1 311 ? -16.172 -41.156 -4.262 1 91.12 311 GLN B N 1
ATOM 6350 C CA . GLN B 1 311 ? -16.406 -42.219 -3.314 1 91.12 311 GLN B CA 1
ATOM 6351 C C . GLN B 1 311 ? -16.859 -41.688 -1.961 1 91.12 311 GLN B C 1
ATOM 6353 O O . GLN B 1 311 ? -16.969 -42.438 -0.989 1 91.12 311 GLN B O 1
ATOM 6358 N N . ASN B 1 312 ? -17.016 -40.438 -1.896 1 89.31 312 ASN B N 1
ATOM 6359 C CA . ASN B 1 312 ? -17.5 -39.719 -0.708 1 89.31 312 ASN B CA 1
ATOM 6360 C C . ASN B 1 312 ? -16.578 -39.969 0.486 1 89.31 312 ASN B C 1
ATOM 6362 O O . ASN B 1 312 ? -17.047 -40.125 1.614 1 89.31 312 ASN B O 1
ATOM 6366 N N . GLN B 1 313 ? -15.383 -40.125 0.25 1 87.5 313 GLN B N 1
ATOM 6367 C CA . GLN B 1 313 ? -14.398 -40.25 1.319 1 87.5 313 GLN B CA 1
ATOM 6368 C C . GLN B 1 313 ? -14.008 -38.875 1.864 1 87.5 313 GLN B C 1
ATOM 6370 O O . GLN B 1 313 ? -13.922 -37.906 1.111 1 87.5 313 GLN B O 1
ATOM 6375 N N . PRO B 1 314 ? -13.836 -38.875 3.135 1 86.56 314 PRO B N 1
ATOM 6376 C CA . PRO B 1 314 ? -13.352 -37.594 3.689 1 86.56 314 PRO B CA 1
ATOM 6377 C C . PRO B 1 314 ? -11.953 -37.25 3.189 1 86.56 314 PRO B C 1
ATOM 6379 O O . PRO B 1 314 ? -11.164 -38.125 2.842 1 86.56 314 PRO B O 1
ATOM 6382 N N . PHE B 1 315 ? -11.727 -35.938 3.16 1 85 315 PHE B N 1
ATOM 6383 C CA . PHE B 1 315 ? -10.406 -35.469 2.775 1 85 315 PHE B CA 1
ATOM 6384 C C . PHE B 1 315 ? -9.344 -35.969 3.752 1 85 315 PHE B C 1
ATOM 6386 O O . PHE B 1 315 ? -9.523 -35.875 4.969 1 85 315 PHE B O 1
ATOM 6393 N N . ALA B 1 316 ? -8.297 -36.562 3.248 1 87.19 316 ALA B N 1
ATOM 6394 C CA . ALA B 1 316 ? -7.188 -37.062 4.051 1 87.19 316 ALA B CA 1
ATOM 6395 C C . ALA B 1 316 ? -5.941 -36.188 3.873 1 87.19 316 ALA B C 1
ATOM 6397 O O . ALA B 1 316 ? -5.168 -36.406 2.934 1 87.19 316 ALA B O 1
ATOM 6398 N N . PRO B 1 317 ? -5.68 -35.312 4.781 1 85.81 317 PRO B N 1
ATOM 6399 C CA . PRO B 1 317 ? -4.566 -34.375 4.617 1 85.81 317 PRO B CA 1
ATOM 6400 C C . PRO B 1 317 ? -3.223 -35.062 4.434 1 85.81 317 PRO B C 1
ATOM 6402 O O . PRO B 1 317 ? -2.359 -34.594 3.701 1 85.81 317 PRO B O 1
ATOM 6405 N N . GLU B 1 318 ? -3.037 -36.156 5.074 1 88.75 318 GLU B N 1
ATOM 6406 C CA . GLU B 1 318 ? -1.766 -36.875 5.004 1 88.75 318 GLU B CA 1
ATOM 6407 C C . GLU B 1 318 ? -1.508 -37.406 3.598 1 88.75 318 GLU B C 1
ATOM 6409 O O . GLU B 1 318 ? -0.357 -37.5 3.164 1 88.75 318 GLU B O 1
ATOM 6414 N N . LYS B 1 319 ? -2.529 -37.781 2.877 1 92.12 319 LYS B N 1
ATOM 6415 C CA . LYS B 1 319 ? -2.416 -38.312 1.523 1 92.12 319 LYS B CA 1
ATOM 6416 C C . LYS B 1 319 ? -2.252 -37.188 0.501 1 92.12 319 LYS B C 1
ATOM 6418 O O . LYS B 1 319 ? -1.862 -37.438 -0.642 1 92.12 319 LYS B O 1
ATOM 6423 N N . ALA B 1 320 ? -2.543 -36 0.929 1 91.88 320 ALA B N 1
ATOM 6424 C CA . ALA B 1 320 ? -2.508 -34.844 0.036 1 91.88 320 ALA B CA 1
ATOM 6425 C C . ALA B 1 320 ? -1.135 -34.156 0.054 1 91.88 320 ALA B C 1
ATOM 6427 O O . ALA B 1 320 ? -0.898 -33.188 -0.673 1 91.88 320 ALA B O 1
ATOM 6428 N N . VAL B 1 321 ? -0.161 -34.688 0.855 1 92.38 321 VAL B N 1
ATOM 6429 C CA . VAL B 1 321 ? 1.162 -34.094 0.992 1 92.38 321 VAL B CA 1
ATOM 6430 C C . VAL B 1 321 ? 1.999 -34.406 -0.248 1 92.38 321 VAL B C 1
ATOM 6432 O O . VAL B 1 321 ? 2.297 -35.562 -0.533 1 92.38 321 VAL B O 1
ATOM 6435 N N . PRO B 1 322 ? 2.336 -33.375 -1.001 1 95.69 322 PRO B N 1
ATOM 6436 C CA . PRO B 1 322 ? 3.221 -33.625 -2.143 1 95.69 322 PRO B CA 1
ATOM 6437 C C . PRO B 1 322 ? 4.664 -33.906 -1.724 1 95.69 322 PRO B C 1
ATOM 6439 O O . PRO B 1 322 ? 5.164 -33.281 -0.783 1 95.69 322 PRO B O 1
ATOM 6442 N N . ARG B 1 323 ? 5.281 -34.844 -2.412 1 96.38 323 ARG B N 1
ATOM 6443 C CA . ARG B 1 323 ? 6.672 -35.219 -2.178 1 96.38 323 ARG B CA 1
ATOM 6444 C C . ARG B 1 323 ? 7.453 -35.281 -3.488 1 96.38 323 ARG B C 1
ATOM 6446 O O . ARG B 1 323 ? 6.906 -35.656 -4.523 1 96.38 323 ARG B O 1
ATOM 6453 N N . LEU B 1 324 ? 8.719 -34.875 -3.367 1 98.38 324 LEU B N 1
ATOM 6454 C CA . LEU B 1 324 ? 9.586 -35 -4.531 1 98.38 324 LEU B CA 1
ATOM 6455 C C . LEU B 1 324 ? 9.695 -36.469 -4.977 1 98.38 324 LEU B C 1
ATOM 6457 O O . LEU B 1 324 ? 10.078 -37.312 -4.184 1 98.38 324 LEU B O 1
ATOM 6461 N N . THR B 1 325 ? 9.352 -36.75 -6.234 1 98.5 325 THR B N 1
ATOM 6462 C CA . THR B 1 325 ? 9.273 -38.062 -6.812 1 98.5 325 THR B CA 1
ATOM 6463 C C . THR B 1 325 ? 9.859 -38.094 -8.219 1 98.5 325 THR B C 1
ATOM 6465 O O . THR B 1 325 ? 9.766 -37.094 -8.945 1 98.5 325 THR B O 1
ATOM 6468 N N . ARG B 1 326 ? 10.539 -39.188 -8.578 1 98.75 326 ARG B N 1
ATOM 6469 C CA . ARG B 1 326 ? 11.055 -39.375 -9.93 1 98.75 326 ARG B CA 1
ATOM 6470 C C . 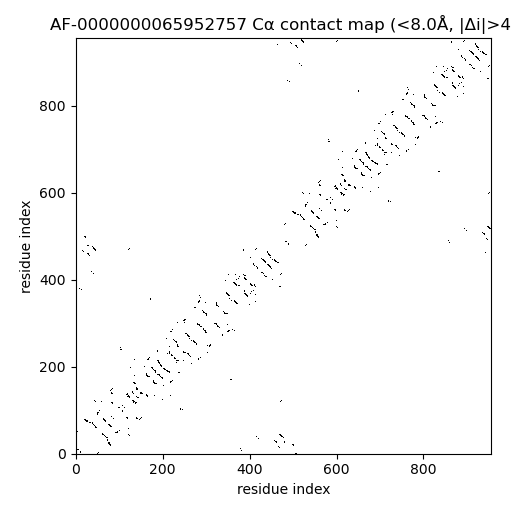ARG B 1 326 ? 10.25 -40.406 -10.688 1 98.75 326 ARG B C 1
ATOM 6472 O O . ARG B 1 326 ? 10.109 -41.562 -10.234 1 98.75 326 ARG B O 1
ATOM 6479 N N . TRP B 1 327 ? 9.625 -39.969 -11.797 1 98.69 327 TRP B N 1
ATOM 6480 C CA . TRP B 1 327 ? 9.016 -40.875 -12.75 1 98.69 327 TRP B CA 1
ATOM 6481 C C . TRP B 1 327 ? 10.039 -41.344 -13.789 1 98.69 327 TRP B C 1
ATOM 6483 O O . TRP B 1 327 ? 10.867 -40.562 -14.25 1 98.69 327 TRP B O 1
ATOM 6493 N N . GLU B 1 328 ? 9.992 -42.594 -14.156 1 98.38 328 GLU B N 1
ATOM 6494 C CA . GLU B 1 328 ? 10.789 -43.188 -15.227 1 98.38 328 GLU B CA 1
ATOM 6495 C C . GLU B 1 328 ? 9.906 -43.844 -16.266 1 98.38 328 GLU B C 1
ATOM 6497 O O . GLU B 1 328 ? 9.117 -44.75 -15.93 1 98.38 328 GLU B O 1
ATOM 6502 N N . ILE B 1 329 ? 10.023 -43.406 -17.453 1 98.06 329 ILE B N 1
ATOM 6503 C CA . ILE B 1 329 ? 9.289 -43.969 -18.578 1 98.06 329 ILE B CA 1
ATOM 6504 C C . ILE B 1 329 ? 10.258 -44.625 -19.562 1 98.06 329 ILE B C 1
ATOM 6506 O O . ILE B 1 329 ? 11.164 -43.969 -20.078 1 98.06 329 ILE B O 1
ATOM 6510 N N . ASP B 1 330 ? 10.086 -45.812 -19.797 1 96.62 330 ASP B N 1
ATOM 6511 C CA . ASP B 1 330 ? 10.875 -46.531 -20.797 1 96.62 330 ASP B CA 1
ATOM 6512 C C . ASP B 1 330 ? 10.141 -46.594 -22.125 1 96.62 330 ASP B C 1
ATOM 6514 O O . ASP B 1 330 ? 9.18 -47.375 -22.281 1 96.62 330 ASP B O 1
ATOM 6518 N N . LEU B 1 331 ? 10.617 -45.906 -23.094 1 94.75 331 LEU B N 1
ATOM 6519 C CA . LEU B 1 331 ? 9.922 -45.781 -24.375 1 94.75 331 LEU B CA 1
ATOM 6520 C C . LEU B 1 331 ? 10.031 -47.062 -25.188 1 94.75 331 LEU B C 1
ATOM 6522 O O . LEU B 1 331 ? 9.266 -47.281 -26.141 1 94.75 331 LEU B O 1
ATOM 6526 N N . ASP B 1 332 ? 10.953 -47.938 -24.859 1 94.19 332 ASP B N 1
ATOM 6527 C CA . ASP B 1 332 ? 11.133 -49.188 -25.578 1 94.19 332 ASP B CA 1
ATOM 6528 C C . ASP B 1 332 ? 10.32 -50.312 -24.938 1 94.19 332 ASP B C 1
ATOM 6530 O O . ASP B 1 332 ? 10.219 -51.406 -25.484 1 94.19 332 ASP B O 1
ATOM 6534 N N . SER B 1 333 ? 9.891 -49.969 -23.828 1 92.19 333 SER B N 1
ATOM 6535 C CA . SER B 1 333 ? 9.117 -50.969 -23.125 1 92.19 333 SER B CA 1
ATOM 6536 C C . SER B 1 333 ? 7.734 -51.156 -23.75 1 92.19 333 SER B C 1
ATOM 6538 O O . SER B 1 333 ? 7.125 -50.188 -24.203 1 92.19 333 SER B O 1
ATOM 6540 N N . SER B 1 334 ? 7.25 -52.344 -23.766 1 91 334 SER B N 1
ATOM 6541 C CA . SER B 1 334 ? 5.887 -52.625 -24.203 1 91 334 SER B CA 1
ATOM 6542 C C . SER B 1 334 ? 4.879 -52.375 -23.094 1 91 334 SER B C 1
ATOM 6544 O O . SER B 1 334 ? 3.674 -52.312 -23.328 1 91 334 SER B O 1
ATOM 6546 N N . SER B 1 335 ? 5.387 -52.188 -21.969 1 90.88 335 SER B N 1
ATOM 6547 C CA . SER B 1 335 ? 4.523 -51.938 -20.828 1 90.88 335 SER B CA 1
ATOM 6548 C C . SER B 1 335 ? 4.004 -50.5 -20.844 1 90.88 335 SER B C 1
ATOM 6550 O O . SER B 1 335 ? 4.727 -49.562 -21.203 1 90.88 335 SER B O 1
ATOM 6552 N N . ASP B 1 336 ? 2.775 -50.406 -20.375 1 92.69 336 ASP B N 1
ATOM 6553 C CA . ASP B 1 336 ? 2.184 -49.062 -20.25 1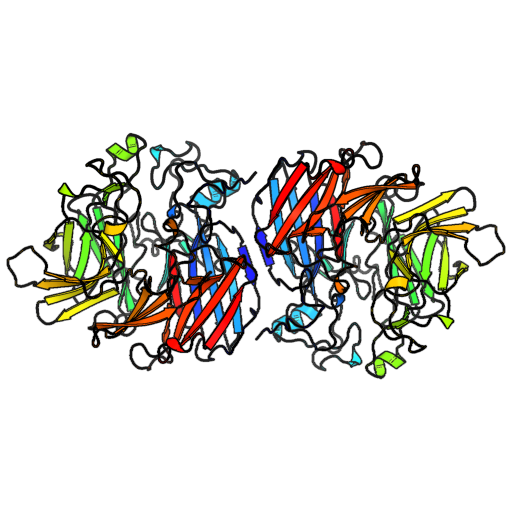 92.69 336 ASP B CA 1
ATOM 6554 C C . ASP B 1 336 ? 2.395 -48.5 -18.844 1 92.69 336 ASP B C 1
ATOM 6556 O O . ASP B 1 336 ? 1.865 -47.438 -18.5 1 92.69 336 ASP B O 1
ATOM 6560 N N . GLU B 1 337 ? 3.145 -49.094 -18.094 1 92.88 337 GLU B N 1
ATOM 6561 C CA . GLU B 1 337 ? 3.357 -48.656 -16.719 1 92.88 337 GLU B CA 1
ATOM 6562 C C . GLU B 1 337 ? 4.613 -47.812 -16.609 1 92.88 337 GLU B C 1
ATOM 6564 O O . GLU B 1 337 ? 5.551 -47.969 -17.391 1 92.88 337 GLU B O 1
ATOM 6569 N N . ILE B 1 338 ? 4.59 -46.969 -15.633 1 95.75 338 ILE B N 1
ATOM 6570 C CA . ILE B 1 338 ? 5.77 -46.156 -15.367 1 95.75 338 ILE B CA 1
ATOM 6571 C C . ILE B 1 338 ? 6.348 -46.5 -14 1 95.75 338 ILE B C 1
ATOM 6573 O O . ILE B 1 338 ? 5.621 -46.969 -13.117 1 95.75 338 ILE B O 1
ATOM 6577 N N . LYS B 1 339 ? 7.633 -46.344 -13.867 1 97.19 339 LYS B N 1
ATOM 6578 C CA . LYS B 1 339 ? 8.281 -46.5 -12.57 1 97.19 339 LYS B CA 1
ATOM 6579 C C . LYS B 1 339 ? 8.289 -45.156 -11.805 1 97.19 339 LYS B C 1
ATOM 6581 O O . LYS B 1 339 ? 8.539 -44.094 -12.383 1 97.19 339 LYS B O 1
ATOM 6586 N N . ARG B 1 340 ? 7.91 -45.25 -10.57 1 97.75 340 ARG B N 1
ATOM 6587 C CA . ARG B 1 340 ? 7.871 -44.062 -9.695 1 97.75 340 ARG B CA 1
ATOM 6588 C C . ARG B 1 340 ? 8.727 -44.281 -8.453 1 97.75 340 ARG B C 1
ATOM 6590 O O . ARG B 1 340 ? 8.609 -45.312 -7.785 1 97.75 340 ARG B O 1
ATOM 6597 N N . THR B 1 341 ? 9.625 -43.312 -8.164 1 98.12 341 THR B N 1
ATOM 6598 C CA . THR B 1 341 ? 10.492 -43.406 -6.992 1 98.12 341 THR B CA 1
ATOM 6599 C C . THR B 1 341 ? 10.414 -42.125 -6.168 1 98.12 341 THR B C 1
ATOM 6601 O O . THR B 1 341 ? 10.805 -41.062 -6.637 1 98.12 341 THR B O 1
ATOM 6604 N N . ARG B 1 342 ? 9.922 -42.25 -4.957 1 97.75 342 ARG B N 1
ATOM 6605 C CA . ARG B 1 342 ? 9.969 -41.125 -4.039 1 97.75 342 ARG B CA 1
ATOM 6606 C C . ARG B 1 342 ? 11.406 -40.781 -3.654 1 97.75 342 ARG B C 1
ATOM 6608 O O . ARG B 1 342 ? 12.141 -41.656 -3.18 1 97.75 342 ARG B O 1
ATOM 6615 N N . LEU B 1 343 ? 11.781 -39.531 -3.828 1 98.25 343 LEU B N 1
ATOM 6616 C CA . LEU B 1 343 ? 13.18 -39.156 -3.631 1 98.25 343 LEU B CA 1
ATOM 6617 C C . LEU B 1 343 ? 13.406 -38.656 -2.215 1 98.25 343 LEU B C 1
ATOM 6619 O O . LEU B 1 343 ? 14.539 -38.656 -1.721 1 98.25 343 LEU B O 1
ATOM 6623 N N . HIS B 1 344 ? 12.445 -38.156 -1.579 1 97.69 344 HIS B N 1
ATOM 6624 C CA . HIS B 1 344 ? 12.547 -37.625 -0.223 1 97.69 344 HIS B CA 1
ATOM 6625 C C . HIS B 1 344 ? 11.188 -37.625 0.473 1 97.69 344 HIS B C 1
ATOM 6627 O O . HIS B 1 344 ? 10.148 -37.531 -0.184 1 97.69 344 HIS B O 1
ATOM 6633 N N . ASP B 1 345 ? 11.117 -37.531 1.824 1 96.38 345 ASP B N 1
ATOM 6634 C CA . ASP B 1 345 ? 9.883 -37.75 2.57 1 96.38 345 ASP B CA 1
ATOM 6635 C C . ASP B 1 345 ? 9.266 -36.406 2.967 1 96.38 345 ASP B C 1
ATOM 6637 O O . ASP B 1 345 ? 8.102 -36.344 3.379 1 96.38 345 ASP B O 1
ATOM 6641 N N . PHE B 1 346 ? 10.023 -35.312 2.895 1 95.75 346 PHE B N 1
ATOM 6642 C CA . PHE B 1 346 ? 9.5 -34.031 3.332 1 95.75 346 PHE B CA 1
ATOM 6643 C C . PHE B 1 346 ? 8.43 -33.5 2.365 1 95.75 346 PHE B C 1
ATOM 6645 O O . PHE B 1 346 ? 8.516 -33.75 1.159 1 95.75 346 PHE B O 1
ATOM 6652 N N . PHE B 1 347 ? 7.41 -32.812 2.945 1 94.88 347 PHE B N 1
ATOM 6653 C CA . PHE B 1 347 ? 6.516 -32 2.117 1 94.88 347 PHE B CA 1
ATOM 6654 C C . PHE B 1 347 ? 7.305 -30.969 1.325 1 94.88 347 PHE B C 1
ATOM 6656 O O . PHE B 1 347 ? 8.102 -30.219 1.893 1 94.88 347 PHE B O 1
ATOM 6663 N N . ALA B 1 348 ? 7.16 -30.953 0.033 1 95.5 348 ALA B N 1
ATOM 6664 C CA . ALA B 1 348 ? 7.809 -29.969 -0.826 1 95.5 348 ALA B CA 1
ATOM 6665 C C . ALA B 1 348 ? 6.91 -29.578 -1.997 1 95.5 348 ALA B C 1
ATOM 6667 O O . ALA B 1 348 ? 6.176 -30.422 -2.523 1 95.5 348 ALA B O 1
ATOM 6668 N N . GLU B 1 349 ? 6.98 -28.359 -2.324 1 95.56 349 GLU B N 1
ATOM 6669 C CA . GLU B 1 349 ? 6.191 -27.875 -3.453 1 95.56 349 GLU B CA 1
ATOM 6670 C C . GLU B 1 349 ? 6.805 -26.625 -4.059 1 95.56 349 GLU B C 1
ATOM 6672 O O . GLU B 1 349 ? 7.773 -26.078 -3.527 1 95.56 349 GLU B O 1
ATOM 6677 N N . MET B 1 350 ? 6.254 -26.172 -5.152 1 95.75 350 MET B N 1
ATOM 6678 C CA . MET B 1 350 ? 6.621 -24.969 -5.883 1 95.75 350 MET B CA 1
ATOM 6679 C C . MET B 1 350 ? 8.086 -25.016 -6.312 1 95.75 350 MET B C 1
ATOM 6681 O O . MET B 1 350 ? 8.844 -24.094 -6.035 1 95.75 350 MET B O 1
ATOM 6685 N N . PRO B 1 351 ? 8.422 -26.094 -6.969 1 96.94 351 PRO B N 1
ATOM 6686 C CA . PRO B 1 351 ? 9.82 -26.25 -7.375 1 96.94 351 PRO B CA 1
ATOM 6687 C C . PRO B 1 351 ? 10.195 -25.328 -8.547 1 96.94 351 PRO B C 1
ATOM 6689 O O . PRO B 1 351 ? 9.383 -25.109 -9.438 1 96.94 351 PRO B O 1
ATOM 6692 N N . ILE B 1 352 ? 11.367 -24.828 -8.461 1 97.31 352 ILE B N 1
ATOM 6693 C CA . ILE B 1 352 ? 12.016 -24.188 -9.586 1 97.31 352 ILE B CA 1
ATOM 6694 C C . ILE B 1 352 ? 13.438 -24.719 -9.75 1 97.31 352 ILE B C 1
ATOM 6696 O O . ILE B 1 352 ? 13.852 -25.625 -9.016 1 97.31 352 ILE B O 1
ATOM 6700 N N . MET B 1 353 ? 14.086 -24.391 -10.75 1 96.94 353 MET B N 1
ATOM 6701 C CA . MET B 1 353 ? 15.461 -24.797 -11 1 96.94 353 MET B CA 1
ATOM 6702 C C . MET B 1 353 ? 16.219 -23.719 -11.773 1 96.94 353 MET B C 1
ATOM 6704 O O . MET B 1 353 ? 15.672 -22.656 -12.062 1 96.94 353 MET B O 1
ATOM 6708 N N . ASP B 1 354 ? 17.5 -23.922 -11.883 1 97.69 354 ASP B N 1
ATOM 6709 C CA . ASP B 1 354 ? 18.312 -23.125 -12.797 1 97.69 354 ASP B CA 1
ATOM 6710 C C . ASP B 1 354 ? 17.938 -23.422 -14.25 1 97.69 354 ASP B C 1
ATOM 6712 O O . ASP B 1 354 ? 18.453 -24.375 -14.844 1 97.69 354 ASP B O 1
ATOM 6716 N N . PHE B 1 355 ? 17.109 -22.547 -14.805 1 95.5 355 PHE B N 1
ATOM 6717 C CA . PHE B 1 355 ? 16.469 -22.828 -16.094 1 95.5 355 PHE B CA 1
ATOM 6718 C C . PHE B 1 355 ? 17.516 -22.938 -17.188 1 95.5 355 PHE B C 1
ATOM 6720 O O . PHE B 1 355 ? 17.25 -23.484 -18.266 1 95.5 355 PHE B O 1
ATOM 6727 N N . ARG B 1 356 ? 18.781 -22.453 -17.016 1 94.88 356 ARG B N 1
ATOM 6728 C CA . ARG B 1 356 ? 19.859 -22.594 -17.969 1 94.88 356 ARG B CA 1
ATOM 6729 C C . ARG B 1 356 ? 20.203 -24.062 -18.203 1 94.88 356 ARG B C 1
ATOM 6731 O O . ARG B 1 356 ? 20.797 -24.422 -19.234 1 94.88 356 ARG B O 1
ATOM 6738 N N . PHE B 1 357 ? 19.75 -24.828 -17.219 1 96.94 357 PHE B N 1
ATOM 6739 C CA . PHE B 1 357 ? 20.125 -26.25 -17.266 1 96.94 357 PHE B CA 1
ATOM 6740 C C . PHE B 1 357 ? 18.875 -27.125 -17.391 1 96.94 357 PHE B C 1
ATOM 6742 O O . PHE B 1 357 ? 18.906 -28.297 -17.047 1 96.94 357 PHE B O 1
ATOM 6749 N N . ALA B 1 358 ? 17.812 -26.578 -17.812 1 96.94 358 ALA B N 1
ATOM 6750 C CA . ALA B 1 358 ? 16.578 -27.328 -18.016 1 96.94 358 ALA B CA 1
ATOM 6751 C C . ALA B 1 358 ? 16.75 -28.391 -19.109 1 96.94 358 ALA B C 1
ATOM 6753 O O . ALA B 1 358 ? 17.625 -28.266 -19.969 1 96.94 358 ALA B O 1
ATOM 6754 N N . LEU B 1 359 ? 16 -29.453 -19.062 1 97.5 359 LEU B N 1
ATOM 6755 C CA . LEU B 1 359 ? 15.867 -30.516 -20.047 1 97.5 359 LEU B CA 1
ATOM 6756 C C . LEU B 1 359 ? 17.094 -31.422 -20.047 1 97.5 359 LEU B C 1
ATOM 6758 O O . LEU B 1 359 ? 17.297 -32.219 -20.969 1 97.5 359 LEU B O 1
ATOM 6762 N N . GLN B 1 360 ? 17.938 -31.219 -19.094 1 96 360 GLN B N 1
ATOM 6763 C CA . GLN B 1 360 ? 19.078 -32.094 -18.844 1 96 360 GLN B CA 1
ATOM 6764 C C . GLN B 1 360 ? 19.078 -32.594 -17.391 1 96 360 GLN B C 1
ATOM 6766 O O . GLN B 1 360 ? 18.344 -32.062 -16.562 1 96 360 GLN B O 1
ATOM 6771 N N . CYS B 1 361 ? 19.844 -33.594 -17.203 1 95.44 361 CYS B N 1
ATOM 6772 C CA . CYS B 1 361 ? 19.938 -34.125 -15.844 1 95.44 361 CYS B CA 1
ATOM 6773 C C . CYS B 1 361 ? 20.531 -33.062 -14.898 1 95.44 361 CYS B C 1
ATOM 6775 O O . CYS B 1 361 ? 21.75 -33 -14.711 1 95.44 361 CYS B O 1
ATOM 6777 N N . ASN B 1 362 ? 19.688 -32.344 -14.281 1 94.19 362 ASN B N 1
ATOM 6778 C CA . ASN B 1 362 ? 20.109 -31.234 -13.414 1 94.19 362 ASN B CA 1
ATOM 6779 C C . ASN B 1 362 ? 20.516 -31.75 -12.031 1 94.19 362 ASN B C 1
ATOM 6781 O O . ASN B 1 362 ? 20.016 -32.781 -11.57 1 94.19 362 ASN B O 1
ATOM 6785 N N . ARG B 1 363 ? 21.328 -31.031 -11.422 1 97.56 363 ARG B N 1
ATOM 6786 C CA . ARG B 1 363 ? 21.75 -31.391 -10.078 1 97.56 363 ARG B CA 1
ATOM 6787 C C . ARG B 1 363 ? 20.875 -30.734 -9.023 1 97.56 363 ARG B C 1
ATOM 6789 O O . ARG B 1 363 ? 20.5 -31.359 -8.031 1 97.56 363 ARG B O 1
ATOM 6796 N N . TYR B 1 364 ? 20.594 -29.469 -9.234 1 98.25 364 TYR B N 1
ATOM 6797 C CA . TYR B 1 364 ? 19.953 -28.719 -8.156 1 98.25 364 TYR B CA 1
ATOM 6798 C C . TYR B 1 364 ? 18.516 -28.359 -8.508 1 98.25 364 TYR B C 1
ATOM 6800 O O . TYR B 1 364 ? 18.203 -28.078 -9.664 1 98.25 364 TYR B O 1
ATOM 6808 N N . GLY B 1 365 ? 17.625 -28.391 -7.578 1 98.12 365 GLY B N 1
ATOM 6809 C CA . GLY B 1 365 ? 16.297 -27.812 -7.559 1 98.12 365 GLY B CA 1
ATOM 6810 C C . GLY B 1 365 ? 16.031 -26.953 -6.332 1 98.12 365 GLY B C 1
ATOM 6811 O O . GLY B 1 365 ? 16.672 -27.141 -5.293 1 98.12 365 GLY B O 1
ATOM 6812 N N . PHE B 1 366 ? 15.242 -25.969 -6.43 1 98.5 366 PHE B N 1
ATOM 6813 C CA . PHE B 1 366 ? 14.883 -25.062 -5.34 1 98.5 366 PHE B CA 1
ATOM 6814 C C . PHE B 1 366 ? 13.383 -25.094 -5.082 1 98.5 366 PHE B C 1
ATOM 6816 O O . PHE B 1 366 ? 12.586 -25.062 -6.023 1 98.5 366 PHE B O 1
ATOM 6823 N N . MET B 1 367 ? 12.945 -25.219 -3.83 1 97.31 367 MET B N 1
ATOM 6824 C CA . MET B 1 367 ? 11.508 -25.344 -3.594 1 97.31 367 MET B CA 1
ATOM 6825 C C . MET B 1 367 ? 11.164 -24.984 -2.15 1 97.31 367 MET B C 1
ATOM 6827 O O . MET B 1 367 ? 12.055 -24.797 -1.321 1 97.31 367 MET B O 1
ATOM 6831 N N . GLY B 1 368 ? 9.898 -24.781 -1.929 1 95.94 368 GLY B N 1
ATOM 6832 C CA . GLY B 1 368 ? 9.391 -24.719 -0.565 1 95.94 368 GLY B CA 1
ATOM 6833 C C . GLY B 1 368 ? 9.359 -26.078 0.114 1 95.94 368 GLY B C 1
ATOM 6834 O O . GLY B 1 368 ? 9.031 -27.094 -0.515 1 95.94 368 GLY B O 1
ATOM 6835 N N . VAL B 1 369 ? 9.734 -26.094 1.407 1 95.81 369 VAL B N 1
ATOM 6836 C CA . VAL B 1 369 ? 9.789 -27.344 2.166 1 95.81 369 VAL B CA 1
ATOM 6837 C C . VAL B 1 369 ? 9.172 -27.125 3.549 1 95.81 369 VAL B C 1
ATOM 6839 O O . VAL B 1 369 ? 9.359 -26.078 4.164 1 95.81 369 VAL B O 1
ATOM 6842 N N . ASP B 1 370 ? 8.359 -28.062 3.926 1 94.31 370 ASP B N 1
ATOM 6843 C CA . ASP B 1 370 ? 7.996 -28.125 5.336 1 94.31 370 ASP B CA 1
ATOM 6844 C C . ASP B 1 370 ? 8.93 -29.047 6.109 1 94.31 370 ASP B C 1
ATOM 6846 O O . ASP B 1 370 ? 8.812 -30.266 6.016 1 94.31 370 ASP B O 1
ATOM 6850 N N . ASP B 1 371 ? 9.844 -28.422 6.836 1 94.31 371 ASP B N 1
ATOM 6851 C CA . ASP B 1 371 ? 10.742 -29.172 7.715 1 94.31 371 ASP B CA 1
ATOM 6852 C C . ASP B 1 371 ? 10.023 -29.609 8.992 1 94.31 371 ASP B C 1
ATOM 6854 O O . ASP B 1 371 ? 9.766 -28.781 9.875 1 94.31 371 ASP B O 1
ATOM 6858 N N . PRO B 1 372 ? 9.719 -30.812 9.039 1 92.56 372 PRO B N 1
ATOM 6859 C CA . PRO B 1 372 ? 8.953 -31.25 10.211 1 92.56 372 PRO B CA 1
ATOM 6860 C C . PRO B 1 372 ? 9.719 -31.047 11.523 1 92.56 372 PRO B C 1
ATOM 6862 O O . PRO B 1 372 ? 9.141 -31.188 12.602 1 92.56 372 PRO B O 1
ATOM 6865 N N . ARG B 1 373 ? 11.008 -30.719 11.648 1 94.69 373 ARG B N 1
ATOM 6866 C CA . ARG B 1 373 ? 11.82 -30.5 12.836 1 94.69 373 ARG B CA 1
ATOM 6867 C C . ARG B 1 373 ? 11.68 -29.062 13.328 1 94.69 373 ARG B C 1
ATOM 6869 O O . ARG B 1 373 ? 12.195 -28.719 14.398 1 94.69 373 ARG B O 1
ATOM 6876 N N . LYS B 1 374 ? 10.977 -28.172 12.461 1 93.44 374 LYS B N 1
ATOM 6877 C CA . LYS B 1 374 ? 10.805 -26.75 12.781 1 93.44 374 LYS B CA 1
ATOM 6878 C C . LYS B 1 374 ? 9.328 -26.406 12.969 1 93.44 374 LYS B C 1
ATOM 6880 O O . LYS B 1 374 ? 8.453 -27.062 12.391 1 93.44 374 LYS B O 1
ATOM 6885 N N . PRO B 1 375 ? 9.102 -25.375 13.797 1 87.12 375 PRO B N 1
ATOM 6886 C CA . PRO B 1 375 ? 7.695 -24.984 13.969 1 87.12 375 PRO B CA 1
ATOM 6887 C C . PRO B 1 375 ? 7.07 -24.453 12.68 1 87.12 375 PRO B C 1
ATOM 6889 O O . PRO B 1 375 ? 7.77 -23.891 11.836 1 87.12 375 PRO B O 1
ATOM 6892 N N . LEU B 1 376 ? 5.746 -24.781 12.602 1 77.81 376 LEU B N 1
ATOM 6893 C CA . LEU B 1 376 ? 4.957 -24.266 11.484 1 77.81 376 LEU B CA 1
ATOM 6894 C C . LEU B 1 376 ? 4.066 -23.125 11.938 1 77.81 376 LEU B C 1
ATOM 6896 O O . LEU B 1 376 ? 3.273 -23.266 12.867 1 77.81 376 LEU B O 1
ATOM 6900 N N . ALA B 1 377 ? 4.324 -21.969 11.414 1 70.12 377 ALA B N 1
ATOM 6901 C CA . ALA B 1 377 ? 3.631 -20.75 11.859 1 70.12 377 ALA B CA 1
ATOM 6902 C C . ALA B 1 377 ? 2.26 -20.641 11.203 1 70.12 377 ALA B C 1
ATOM 6904 O O . ALA B 1 377 ? 1.452 -19.781 11.594 1 70.12 377 ALA B O 1
ATOM 6905 N N . HIS B 1 378 ? 1.931 -21.422 10.227 1 66.06 378 HIS B N 1
ATOM 6906 C CA . HIS B 1 378 ? 0.708 -21.234 9.453 1 66.06 378 HIS B CA 1
ATOM 6907 C C . HIS B 1 378 ? -0.171 -22.484 9.508 1 66.06 378 HIS B C 1
ATOM 6909 O O . HIS B 1 378 ? 0.276 -23.547 9.945 1 66.06 378 HIS B O 1
ATOM 6915 N N . GLN B 1 379 ? -1.395 -22.125 9.211 1 63.5 379 GLN B N 1
ATOM 6916 C CA . GLN B 1 379 ? -2.389 -23.203 9.25 1 63.5 379 GLN B CA 1
ATOM 6917 C C . GLN B 1 379 ? -2.252 -24.125 8.047 1 63.5 379 GLN B C 1
ATOM 6919 O O . GLN B 1 379 ? -1.642 -23.75 7.039 1 63.5 379 GLN B O 1
ATOM 6924 N N . GLN B 1 380 ? -2.84 -25.172 8.281 1 54.78 380 GLN B N 1
ATOM 6925 C CA . GLN B 1 380 ? -2.807 -26.219 7.273 1 54.78 380 GLN B CA 1
ATOM 6926 C C . GLN B 1 380 ? -3.314 -25.719 5.926 1 54.78 380 GLN B C 1
ATOM 6928 O O . GLN B 1 380 ? -2.76 -26.062 4.879 1 54.78 380 GLN B O 1
ATOM 6933 N N . ALA B 1 381 ? -4.359 -24.859 6.008 1 53.47 381 ALA B N 1
ATOM 6934 C CA . ALA B 1 381 ? -5.008 -24.406 4.781 1 53.47 381 ALA B CA 1
ATOM 6935 C C . ALA B 1 381 ? -4.047 -23.594 3.926 1 53.47 381 ALA B C 1
ATOM 6937 O O . ALA B 1 381 ? -4.262 -23.422 2.723 1 53.47 381 ALA B O 1
ATOM 6938 N N . GLU B 1 382 ? -2.975 -23.344 4.527 1 62.62 382 GLU B N 1
ATOM 6939 C CA . GLU B 1 382 ? -2.018 -22.438 3.881 1 62.62 382 GLU B CA 1
ATOM 6940 C C . GLU B 1 382 ? -0.842 -23.219 3.299 1 62.62 382 GLU B C 1
ATOM 6942 O O . GLU B 1 382 ? 0.013 -22.656 2.619 1 62.62 382 GLU B O 1
ATOM 6947 N N . LYS B 1 383 ? -0.935 -24.469 3.459 1 64.81 383 LYS B N 1
ATOM 6948 C CA . LYS B 1 383 ? 0.292 -25.234 3.291 1 64.81 383 LYS B CA 1
ATOM 6949 C C . LYS B 1 383 ? 0.714 -25.297 1.826 1 64.81 383 LYS B C 1
ATOM 6951 O O . LYS B 1 383 ? 1.896 -25.469 1.521 1 64.81 383 LYS B O 1
ATOM 6956 N N . ILE B 1 384 ? -0.228 -25.047 0.953 1 70.06 384 ILE B N 1
ATOM 6957 C CA . ILE B 1 384 ? 0.198 -25.172 -0.437 1 70.06 384 ILE B CA 1
ATOM 6958 C C . ILE B 1 384 ? 0.84 -23.875 -0.9 1 70.06 384 ILE B C 1
ATOM 6960 O O . ILE B 1 384 ? 1.574 -23.844 -1.892 1 70.06 384 ILE B O 1
ATOM 6964 N N . PHE B 1 385 ? 0.75 -22.828 -0.054 1 77.31 385 PHE B N 1
ATOM 6965 C CA . PHE B 1 385 ? 1.262 -21.547 -0.53 1 77.31 385 PHE B CA 1
ATOM 6966 C C . PHE B 1 385 ? 2.283 -20.984 0.446 1 77.31 385 PHE B C 1
ATOM 6968 O O . PHE B 1 385 ? 2.904 -19.953 0.172 1 77.31 385 PHE B O 1
ATOM 6975 N N . ALA B 1 386 ? 2.484 -21.688 1.556 1 83.56 386 ALA B N 1
ATOM 6976 C CA . ALA B 1 386 ? 3.375 -21.172 2.598 1 83.56 386 ALA B CA 1
ATOM 6977 C C . ALA B 1 386 ? 4.148 -22.312 3.26 1 83.56 386 ALA B C 1
ATOM 6979 O O . ALA B 1 386 ? 3.596 -23.391 3.496 1 83.56 386 ALA B O 1
ATOM 6980 N N . TYR B 1 387 ? 5.484 -22 3.396 1 91.75 387 TYR B N 1
ATOM 6981 C CA . TYR B 1 387 ? 6.395 -23.016 3.9 1 91.75 387 TYR B CA 1
ATOM 6982 C C . TYR B 1 387 ? 7.242 -22.484 5.047 1 91.75 387 TYR B C 1
ATOM 6984 O O . TYR B 1 387 ? 7.59 -21.297 5.066 1 91.75 387 TYR B O 1
ATOM 6992 N N . ASN B 1 388 ? 7.57 -23.359 5.965 1 93.81 388 ASN B N 1
ATOM 6993 C CA . ASN B 1 388 ? 8.414 -22.891 7.059 1 93.81 388 ASN B CA 1
ATOM 6994 C C . ASN B 1 388 ? 9.883 -22.844 6.656 1 93.81 388 ASN B C 1
ATOM 6996 O O . ASN B 1 388 ? 10.703 -22.234 7.352 1 93.81 388 ASN B O 1
ATOM 7000 N N . SER B 1 389 ? 10.18 -23.469 5.445 1 95.69 389 SER B N 1
ATOM 7001 C CA . SER B 1 389 ? 11.562 -23.516 5 1 95.69 389 SER B CA 1
ATOM 7002 C C . SER B 1 389 ? 11.664 -23.453 3.48 1 95.69 389 SER B C 1
ATOM 7004 O O . SER B 1 389 ? 10.695 -23.766 2.781 1 95.69 389 SER B O 1
ATOM 7006 N N . LEU B 1 390 ? 12.812 -23 3.027 1 96.94 390 LEU B N 1
ATOM 7007 C CA . LEU B 1 390 ? 13.219 -23.219 1.643 1 96.94 390 LEU B CA 1
ATOM 7008 C C . LEU B 1 390 ? 14.305 -24.281 1.552 1 96.94 390 LEU B C 1
ATOM 7010 O O . LEU B 1 390 ? 15.156 -24.391 2.439 1 96.94 390 LEU B O 1
ATOM 7014 N N . GLY B 1 391 ? 14.227 -25 0.454 1 97.75 391 GLY B N 1
ATOM 7015 C CA . GLY B 1 391 ? 15.188 -26.078 0.287 1 97.75 391 GLY B CA 1
ATOM 7016 C C . GLY B 1 391 ? 15.914 -26.031 -1.045 1 97.75 391 GLY B C 1
ATOM 7017 O O . GLY B 1 391 ? 15.312 -25.719 -2.074 1 97.75 391 GLY B O 1
ATOM 7018 N N . ILE B 1 392 ? 17.203 -26.281 -0.957 1 98.44 392 ILE B N 1
ATOM 7019 C CA . ILE B 1 392 ? 17.984 -26.625 -2.137 1 98.44 392 ILE B CA 1
ATOM 7020 C C . ILE B 1 392 ? 18.156 -28.141 -2.217 1 98.44 392 ILE B C 1
ATOM 7022 O O . ILE B 1 392 ? 18.859 -28.734 -1.399 1 98.44 392 ILE B O 1
ATOM 7026 N N . TRP B 1 393 ? 17.453 -28.656 -3.164 1 98.31 393 TRP B N 1
ATOM 7027 C CA . TRP B 1 393 ? 17.594 -30.078 -3.42 1 98.31 393 TRP B CA 1
ATOM 7028 C C . TRP B 1 393 ? 18.859 -30.375 -4.215 1 98.31 393 TRP B C 1
ATOM 7030 O O . TRP B 1 393 ? 19.141 -29.719 -5.223 1 98.31 393 TRP B O 1
ATOM 7040 N N . ASP B 1 394 ? 19.672 -31.328 -3.787 1 97.94 394 ASP B N 1
ATOM 7041 C CA . ASP B 1 394 ? 20.844 -31.844 -4.5 1 97.94 394 ASP B CA 1
ATOM 7042 C C . ASP B 1 394 ? 20.594 -33.281 -4.984 1 97.94 394 ASP B C 1
ATOM 7044 O O . ASP B 1 394 ? 20.719 -34.219 -4.211 1 97.94 394 ASP B O 1
ATOM 7048 N N . ASN B 1 395 ? 20.375 -33.375 -6.254 1 96.12 395 ASN B N 1
ATOM 7049 C CA . ASN B 1 395 ? 20.031 -34.656 -6.84 1 96.12 395 ASN B CA 1
ATOM 7050 C C . ASN B 1 395 ? 21.156 -35.688 -6.66 1 96.12 395 ASN B C 1
ATOM 7052 O O . ASN B 1 395 ? 20.922 -36.875 -6.602 1 96.12 395 ASN B O 1
ATOM 7056 N N . HIS B 1 396 ? 22.375 -35.25 -6.645 1 95.25 396 HIS B N 1
ATOM 7057 C CA . HIS B 1 396 ? 23.516 -36.156 -6.461 1 95.25 396 HIS B CA 1
ATOM 7058 C C . HIS B 1 396 ? 23.594 -36.656 -5.023 1 95.25 396 HIS B C 1
ATOM 7060 O O . HIS B 1 396 ? 23.812 -37.844 -4.789 1 95.25 396 HIS B O 1
ATOM 7066 N N . ARG B 1 397 ? 23.359 -35.781 -4.121 1 96.62 397 ARG B N 1
ATOM 7067 C CA . ARG B 1 397 ? 23.406 -36.125 -2.709 1 96.62 397 ARG B CA 1
ATOM 7068 C C . ARG B 1 397 ? 22.109 -36.812 -2.27 1 96.62 397 ARG B C 1
ATOM 7070 O O . ARG B 1 397 ? 22.125 -37.656 -1.382 1 96.62 397 ARG B O 1
ATOM 7077 N N . GLY B 1 398 ? 21.031 -36.469 -2.826 1 97.06 398 GLY B N 1
ATOM 7078 C CA . GLY B 1 398 ? 19.719 -37 -2.467 1 97.06 398 GLY B CA 1
ATOM 7079 C C . GLY B 1 398 ? 19.172 -36.406 -1.185 1 97.06 398 GLY B C 1
ATOM 7080 O O . GLY B 1 398 ? 18.609 -37.125 -0.354 1 97.06 398 GLY B O 1
ATOM 7081 N N . ASP B 1 399 ? 19.391 -35.156 -1.034 1 97.75 399 ASP B N 1
ATOM 7082 C CA . ASP B 1 399 ? 18.906 -34.5 0.171 1 97.75 399 ASP B CA 1
ATOM 7083 C C . ASP B 1 399 ? 18.844 -32.969 -0.025 1 97.75 399 ASP B C 1
ATOM 7085 O O . ASP B 1 399 ? 19.266 -32.469 -1.061 1 97.75 399 ASP B O 1
ATOM 7089 N N . TYR B 1 400 ? 18.234 -32.25 1.021 1 97.69 400 TYR B N 1
ATOM 7090 C CA . TYR B 1 400 ? 18.047 -30.828 0.959 1 97.69 400 TYR B CA 1
ATOM 7091 C C . TYR B 1 400 ? 19.094 -30.094 1.799 1 97.69 400 TYR B C 1
ATOM 7093 O O . TYR B 1 400 ? 19.469 -30.562 2.871 1 97.69 400 TYR B O 1
ATOM 7101 N N . ASP B 1 401 ? 19.578 -28.984 1.359 1 98.12 401 ASP B N 1
ATOM 7102 C CA . ASP B 1 401 ? 20 -27.891 2.246 1 98.12 401 ASP B CA 1
ATOM 7103 C C . ASP B 1 401 ? 18.812 -26.984 2.574 1 98.12 401 ASP B C 1
ATOM 7105 O O . ASP B 1 401 ? 18.156 -26.469 1.67 1 98.12 401 ASP B O 1
ATOM 7109 N N . LEU B 1 402 ? 18.547 -26.781 3.854 1 97.62 402 LEU B N 1
ATOM 7110 C CA . LEU B 1 402 ? 17.312 -26.078 4.246 1 97.62 402 LEU B CA 1
ATOM 7111 C C . LEU B 1 402 ? 17.641 -24.734 4.898 1 97.62 402 LEU B C 1
ATOM 7113 O O . LEU B 1 402 ? 18.656 -24.609 5.59 1 97.62 402 LEU B O 1
ATOM 7117 N N . TRP B 1 403 ? 16.812 -23.75 4.664 1 98.06 403 TRP B N 1
ATOM 7118 C CA . TRP B 1 403 ? 16.781 -22.5 5.402 1 98.06 403 TRP B CA 1
ATOM 7119 C C . TRP B 1 403 ? 15.414 -22.297 6.07 1 98.06 403 TRP B C 1
ATOM 7121 O O . TRP B 1 403 ? 14.383 -22.281 5.395 1 98.06 403 TRP B O 1
ATOM 7131 N N . TYR B 1 404 ? 15.438 -22.234 7.371 1 96.81 404 TYR B N 1
ATOM 7132 C CA . TYR B 1 404 ? 14.242 -21.984 8.164 1 96.81 404 TYR B CA 1
ATOM 7133 C C . TYR B 1 404 ? 13.93 -20.484 8.203 1 96.81 404 TYR B C 1
ATOM 7135 O O . TYR B 1 404 ? 14.773 -19.672 8.586 1 96.81 404 TYR B O 1
ATOM 7143 N N . SER B 1 405 ? 12.727 -20.125 7.762 1 94.31 405 SER B N 1
ATOM 7144 C CA . SER B 1 405 ? 12.383 -18.719 7.574 1 94.31 405 SER B CA 1
ATOM 7145 C C . SER B 1 405 ? 12.117 -18.031 8.914 1 94.31 405 SER B C 1
ATOM 7147 O O . SER B 1 405 ? 12.016 -16.797 8.977 1 94.31 405 SER B O 1
ATOM 7149 N N . GLY B 1 406 ? 11.992 -18.719 9.977 1 92.25 406 GLY B N 1
ATOM 7150 C CA . GLY B 1 406 ? 11.75 -18.141 11.289 1 92.25 406 GLY B CA 1
ATOM 7151 C C . GLY B 1 406 ? 10.406 -18.547 11.875 1 92.25 406 GLY B C 1
ATOM 7152 O O . GLY B 1 406 ? 9.531 -19.016 11.156 1 92.25 406 GLY B O 1
ATOM 7153 N N . GLU B 1 407 ? 10.367 -18.156 13.203 1 89.62 407 GLU B N 1
ATOM 7154 C CA . GLU B 1 407 ? 9.094 -18.406 13.875 1 89.62 407 GLU B CA 1
ATOM 7155 C C . GLU B 1 407 ? 7.996 -17.484 13.328 1 89.62 407 GLU B C 1
ATOM 7157 O O . GLU B 1 407 ? 8.281 -16.391 12.844 1 89.62 407 GLU B O 1
ATOM 7162 N N . ALA B 1 408 ? 6.809 -17.844 13.164 1 89.62 408 ALA B N 1
ATOM 7163 C CA . ALA B 1 408 ? 5.645 -17.109 12.688 1 89.62 408 ALA B CA 1
ATOM 7164 C C . ALA B 1 408 ? 5.895 -16.531 11.297 1 89.62 408 ALA B C 1
ATOM 7166 O O . ALA B 1 408 ? 5.551 -15.375 11.031 1 89.62 408 ALA B O 1
ATOM 7167 N N . SER B 1 409 ? 6.766 -17.188 10.602 1 92.38 409 SER B N 1
ATOM 7168 C CA . SER B 1 409 ? 7.109 -16.766 9.242 1 92.38 409 SER B CA 1
ATOM 7169 C C . SER B 1 409 ? 6.766 -17.844 8.227 1 92.38 409 SER B C 1
ATOM 7171 O O . SER B 1 409 ? 6.68 -19.016 8.562 1 92.38 409 SER B O 1
ATOM 7173 N N . ALA B 1 410 ? 6.52 -17.453 7.035 1 92.19 410 ALA B N 1
ATOM 7174 C CA . ALA B 1 410 ? 6.188 -18.375 5.953 1 92.19 410 ALA B CA 1
ATOM 7175 C C . ALA B 1 410 ? 6.812 -17.922 4.637 1 92.19 410 ALA B C 1
ATOM 7177 O O . ALA B 1 410 ? 6.52 -16.828 4.148 1 92.19 410 ALA B O 1
ATOM 7178 N N . ALA B 1 411 ? 7.652 -18.766 4.082 1 94.38 411 ALA B N 1
ATOM 7179 C CA . ALA B 1 411 ? 8.273 -18.484 2.787 1 94.38 411 ALA B CA 1
ATOM 7180 C C . ALA B 1 411 ? 7.344 -18.891 1.641 1 94.38 411 ALA B C 1
ATOM 7182 O O . ALA B 1 411 ? 6.512 -19.781 1.787 1 94.38 411 ALA B O 1
ATOM 7183 N N . GLN B 1 412 ? 7.457 -18.203 0.562 1 94.62 412 GLN B N 1
ATOM 7184 C CA . GLN B 1 412 ? 6.691 -18.5 -0.644 1 94.62 412 GLN B CA 1
ATOM 7185 C C . GLN B 1 412 ? 7.594 -19.031 -1.751 1 94.62 412 GLN B C 1
ATOM 7187 O O . GLN B 1 412 ? 8.781 -19.281 -1.527 1 94.62 412 GLN B O 1
ATOM 7192 N N . GLU B 1 413 ? 6.988 -19.344 -2.906 1 96.5 413 GLU B N 1
ATOM 7193 C CA . GLU B 1 413 ? 7.738 -19.859 -4.047 1 96.5 413 GLU B CA 1
ATOM 7194 C C . GLU B 1 413 ? 8.977 -19.016 -4.324 1 96.5 413 GLU B C 1
ATOM 7196 O O . GLU B 1 413 ? 8.898 -17.781 -4.375 1 96.5 413 GLU B O 1
ATOM 7201 N N . PRO B 1 414 ? 10.148 -19.641 -4.461 1 97.25 414 PRO B N 1
ATOM 7202 C CA . PRO B 1 414 ? 11.367 -18.891 -4.734 1 97.25 414 PRO B CA 1
ATOM 7203 C C . PRO B 1 414 ? 11.578 -18.609 -6.223 1 97.25 414 PRO B C 1
ATOM 7205 O O . PRO B 1 414 ? 10.922 -19.234 -7.066 1 97.25 414 PRO B O 1
ATOM 7208 N N . ALA B 1 415 ? 12.367 -17.688 -6.492 1 98.06 415 ALA B N 1
ATOM 7209 C CA . ALA B 1 415 ? 12.984 -17.469 -7.797 1 98.06 415 ALA B CA 1
ATOM 7210 C C . ALA B 1 415 ? 14.5 -17.609 -7.723 1 98.06 415 ALA B C 1
ATOM 7212 O O . ALA B 1 415 ? 15.102 -17.359 -6.68 1 98.06 415 ALA B O 1
ATOM 7213 N N . PHE B 1 416 ? 15.109 -18.062 -8.75 1 98.38 416 PHE B N 1
ATOM 7214 C CA . PHE B 1 416 ? 16.562 -18.234 -8.812 1 98.38 416 PHE B CA 1
ATOM 7215 C C . PHE B 1 416 ? 17.188 -17.188 -9.734 1 98.38 416 PHE B C 1
ATOM 7217 O O . PHE B 1 416 ? 16.703 -16.969 -10.844 1 98.38 416 PHE B O 1
ATOM 7224 N N . VAL B 1 417 ? 18.203 -16.562 -9.234 1 98.38 417 VAL B N 1
ATOM 7225 C CA . VAL B 1 417 ? 19.016 -15.609 -9.992 1 98.38 417 VAL B CA 1
ATOM 7226 C C . VAL B 1 417 ? 20.453 -16.125 -10.102 1 98.38 417 VAL B C 1
ATOM 7228 O O . VAL B 1 417 ? 21.172 -16.172 -9.102 1 98.38 417 VAL B O 1
ATOM 7231 N N . PRO B 1 418 ? 20.859 -16.484 -11.266 1 97.94 418 PRO B N 1
ATOM 7232 C CA . PRO B 1 418 ? 22.266 -16.906 -11.367 1 97.94 418 PRO B CA 1
ATOM 7233 C C . PRO B 1 418 ? 23.25 -15.82 -10.969 1 97.94 418 PRO B C 1
ATOM 7235 O O . PRO B 1 418 ? 23.016 -14.641 -11.25 1 97.94 418 PRO B O 1
ATOM 7238 N N . ARG B 1 419 ? 24.312 -16.219 -10.328 1 97.75 419 ARG B N 1
ATOM 7239 C CA . ARG B 1 419 ? 25.344 -15.266 -9.906 1 97.75 419 ARG B CA 1
ATOM 7240 C C . ARG B 1 419 ? 25.875 -14.469 -11.094 1 97.75 419 ARG B C 1
ATOM 7242 O O . ARG B 1 419 ? 26.172 -13.281 -10.961 1 97.75 419 ARG B O 1
ATOM 7249 N N . SER B 1 420 ? 26.047 -15.094 -12.18 1 96.12 420 SER B N 1
ATOM 7250 C CA . SER B 1 420 ? 26.391 -14.547 -13.492 1 96.12 420 SER B CA 1
ATOM 7251 C C . SER B 1 420 ? 25.828 -15.422 -14.609 1 96.12 420 SER B C 1
ATOM 7253 O O . SER B 1 420 ? 25.406 -16.547 -14.367 1 96.12 420 SER B O 1
ATOM 7255 N N . PRO B 1 421 ? 25.844 -14.938 -15.742 1 93.12 421 PRO B N 1
ATOM 7256 C CA . PRO B 1 421 ? 25.328 -15.742 -16.859 1 93.12 421 PRO B CA 1
ATOM 7257 C C . PRO B 1 421 ? 26.109 -17.031 -17.062 1 93.12 421 PRO B C 1
ATOM 7259 O O . PRO B 1 421 ? 25.562 -18.016 -17.594 1 93.12 421 PRO B O 1
ATOM 7262 N N . THR B 1 422 ? 27.359 -17.094 -16.578 1 95.94 422 THR B N 1
ATOM 7263 C CA . THR B 1 422 ? 28.203 -18.25 -16.844 1 95.94 422 THR B CA 1
ATOM 7264 C C . THR B 1 422 ? 28.5 -19.016 -15.547 1 95.94 422 THR B C 1
ATOM 7266 O O . THR B 1 422 ? 29.391 -19.859 -15.508 1 95.94 422 THR B O 1
ATOM 7269 N N . ALA B 1 423 ? 27.812 -18.656 -14.531 1 97.81 423 ALA B N 1
ATOM 7270 C CA . ALA B 1 423 ? 28.031 -19.328 -13.25 1 97.81 423 ALA B CA 1
ATOM 7271 C C . ALA B 1 423 ? 27.688 -20.812 -13.352 1 97.81 423 ALA B C 1
ATOM 7273 O O . ALA B 1 423 ? 26.922 -21.219 -14.234 1 97.81 423 ALA B O 1
ATOM 7274 N N . ALA B 1 424 ? 28.281 -21.625 -12.469 1 98.19 424 ALA B N 1
ATOM 7275 C CA . ALA B 1 424 ? 27.938 -23.031 -12.406 1 98.19 424 ALA B CA 1
ATOM 7276 C C . ALA B 1 424 ? 26.469 -23.234 -12.062 1 98.19 424 ALA B C 1
ATOM 7278 O O . ALA B 1 424 ? 25.812 -22.328 -11.547 1 98.19 424 ALA B O 1
ATOM 7279 N N . GLU B 1 425 ? 25.969 -24.406 -12.422 1 98.19 425 GLU B N 1
ATOM 7280 C CA . GLU B 1 425 ? 24.562 -24.719 -12.125 1 98.19 425 GLU B CA 1
ATOM 7281 C C . GLU B 1 425 ? 24.25 -24.469 -10.648 1 98.19 425 GLU B C 1
ATOM 7283 O O . GLU B 1 425 ? 24.969 -24.938 -9.766 1 98.19 425 GLU B O 1
ATOM 7288 N N . GLY B 1 426 ? 23.25 -23.75 -10.461 1 97.81 426 GLY B N 1
ATOM 7289 C CA . GLY B 1 426 ? 22.734 -23.562 -9.109 1 97.81 426 GLY B CA 1
ATOM 7290 C C . GLY B 1 426 ? 23.516 -22.531 -8.32 1 97.81 426 GLY B C 1
ATOM 7291 O O . GLY B 1 426 ? 23.156 -22.219 -7.176 1 97.81 426 GLY B O 1
ATOM 7292 N N . ASP B 1 427 ? 24.594 -22 -8.898 1 98.38 427 ASP B N 1
ATOM 7293 C CA . ASP B 1 427 ? 25.344 -20.953 -8.227 1 98.38 427 ASP B CA 1
ATOM 7294 C C . ASP B 1 427 ? 24.703 -19.578 -8.453 1 98.38 427 ASP B C 1
ATOM 7296 O O . ASP B 1 427 ? 24.75 -19.047 -9.562 1 98.38 427 ASP B O 1
ATOM 7300 N N . GLY B 1 428 ? 24.094 -19.016 -7.43 1 98.44 428 GLY B N 1
ATOM 7301 C CA . GLY B 1 428 ? 23.406 -17.734 -7.496 1 98.44 428 GLY B CA 1
ATOM 7302 C C . GLY B 1 428 ? 22.672 -17.391 -6.211 1 98.44 428 GLY B C 1
ATOM 7303 O O . GLY B 1 428 ? 23.219 -17.547 -5.117 1 98.44 428 GLY B O 1
ATOM 7304 N N . TYR B 1 429 ? 21.547 -16.797 -6.398 1 98.75 429 TYR B N 1
ATOM 7305 C CA . TYR B 1 429 ? 20.734 -16.328 -5.277 1 98.75 429 TYR B CA 1
ATOM 7306 C C . TYR B 1 429 ? 19.297 -16.797 -5.41 1 98.75 429 TYR B C 1
ATOM 7308 O O . TYR B 1 429 ? 18.797 -16.984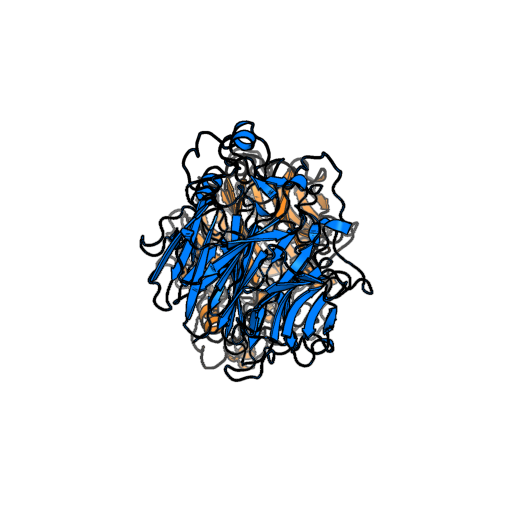 -6.527 1 98.75 429 TYR B O 1
ATOM 7316 N N . LEU B 1 430 ? 18.656 -17.062 -4.297 1 98.62 430 LEU B N 1
ATOM 7317 C CA . LEU B 1 430 ? 17.203 -17.281 -4.242 1 98.62 430 LEU B CA 1
ATOM 7318 C C . LEU B 1 430 ? 16.5 -16.047 -3.699 1 98.62 430 LEU B C 1
ATOM 7320 O O . LEU B 1 430 ? 16.938 -15.453 -2.709 1 98.62 430 LEU B O 1
ATOM 7324 N N . LEU B 1 431 ? 15.523 -15.617 -4.41 1 98.69 431 LEU B N 1
ATOM 7325 C CA . LEU B 1 431 ? 14.586 -14.594 -3.945 1 98.69 431 LEU B CA 1
ATOM 7326 C C . LEU B 1 431 ? 13.281 -15.219 -3.475 1 98.69 431 LEU B C 1
ATOM 7328 O O . LEU B 1 431 ? 12.734 -16.094 -4.148 1 98.69 431 LEU B O 1
ATOM 7332 N N . THR B 1 432 ? 12.773 -14.82 -2.322 1 97.81 432 THR B N 1
ATOM 7333 C CA . THR B 1 432 ? 11.469 -15.297 -1.887 1 97.81 432 THR B CA 1
ATOM 7334 C C . THR B 1 432 ? 10.805 -14.281 -0.958 1 97.81 432 THR B C 1
ATOM 7336 O O . THR B 1 432 ? 11.477 -13.633 -0.158 1 97.81 432 THR B O 1
ATOM 7339 N N . VAL B 1 433 ? 9.562 -14.148 -1.124 1 97.19 433 VAL B N 1
ATOM 7340 C CA . VAL B 1 433 ? 8.766 -13.359 -0.188 1 97.19 433 VAL B CA 1
ATOM 7341 C C . VAL B 1 433 ? 8.484 -14.18 1.066 1 97.19 433 VAL B C 1
ATOM 7343 O O . VAL B 1 433 ? 8.141 -15.367 0.978 1 97.19 433 VAL B O 1
ATOM 7346 N N . VAL B 1 434 ? 8.695 -13.609 2.182 1 96.06 434 VAL B N 1
ATOM 7347 C CA . VAL B 1 434 ? 8.43 -14.227 3.477 1 96.06 434 VAL B CA 1
ATOM 7348 C C . VAL B 1 434 ? 7.395 -13.414 4.242 1 96.06 434 VAL B C 1
ATOM 7350 O O . VAL B 1 434 ? 7.625 -12.242 4.559 1 96.06 434 VAL B O 1
ATOM 7353 N N . GLY B 1 435 ? 6.223 -14.031 4.484 1 94.06 435 GLY B N 1
ATOM 7354 C CA . GLY B 1 435 ? 5.27 -13.391 5.379 1 94.06 435 GLY B CA 1
ATOM 7355 C C . GLY B 1 435 ? 5.719 -13.398 6.828 1 94.06 435 GLY B C 1
ATOM 7356 O O . GLY B 1 435 ? 6.094 -14.445 7.363 1 94.06 435 GLY B O 1
ATOM 7357 N N . ARG B 1 436 ? 5.797 -12.219 7.434 1 93.12 436 ARG B N 1
ATOM 7358 C CA . ARG B 1 436 ? 6.02 -12.086 8.867 1 93.12 436 ARG B CA 1
ATOM 7359 C C . ARG B 1 436 ? 4.699 -11.977 9.625 1 93.12 436 ARG B C 1
ATOM 7361 O O . ARG B 1 436 ? 4.23 -10.875 9.906 1 93.12 436 ARG B O 1
ATOM 7368 N N . LEU B 1 437 ? 4.223 -13.078 10.008 1 88.44 437 LEU B N 1
ATOM 7369 C CA . LEU B 1 437 ? 2.818 -13.242 10.375 1 88.44 437 LEU B CA 1
ATOM 7370 C C . LEU B 1 437 ? 2.502 -12.477 11.656 1 88.44 437 LEU B C 1
ATOM 7372 O O . LEU B 1 437 ? 1.375 -12.016 11.844 1 88.44 437 LEU B O 1
ATOM 7376 N N . ASP B 1 438 ? 3.412 -12.305 12.461 1 89.5 438 ASP B N 1
ATOM 7377 C CA . ASP B 1 438 ? 3.18 -11.602 13.719 1 89.5 438 ASP B CA 1
ATOM 7378 C C . ASP B 1 438 ? 3.41 -10.102 13.562 1 89.5 438 ASP B C 1
ATOM 7380 O O . ASP B 1 438 ? 3.152 -9.328 14.492 1 89.5 438 ASP B O 1
ATOM 7384 N N . GLU B 1 439 ? 3.828 -9.688 12.477 1 91.06 439 GLU B N 1
ATOM 7385 C CA . GLU B 1 439 ? 4.168 -8.281 12.273 1 91.06 439 GLU B CA 1
ATOM 7386 C C . GLU B 1 439 ? 3.236 -7.633 11.258 1 91.06 439 GLU B C 1
ATOM 7388 O O . GLU B 1 439 ? 3.318 -6.426 11.016 1 91.06 439 GLU B O 1
ATOM 7393 N N . ASN B 1 440 ? 2.369 -8.375 10.609 1 91.56 440 ASN B N 1
ATOM 7394 C CA . ASN B 1 440 ? 1.439 -7.891 9.594 1 91.56 440 ASN B CA 1
ATOM 7395 C C . ASN B 1 440 ? 2.17 -7.184 8.453 1 91.56 440 ASN B C 1
ATOM 7397 O O . ASN B 1 440 ? 1.799 -6.07 8.07 1 91.56 440 ASN B O 1
ATOM 7401 N N . ARG B 1 441 ? 3.252 -7.781 8.055 1 94 441 ARG B N 1
ATOM 7402 C CA . ARG B 1 441 ? 4.051 -7.316 6.926 1 94 441 ARG B CA 1
ATOM 7403 C C . ARG B 1 441 ? 4.801 -8.469 6.27 1 94 441 ARG B C 1
ATOM 7405 O O . ARG B 1 441 ? 4.746 -9.602 6.75 1 94 441 ARG B O 1
ATOM 7412 N N . SER B 1 442 ? 5.48 -8.188 5.117 1 96 442 SER B N 1
ATOM 7413 C CA . SER B 1 442 ? 6.281 -9.18 4.41 1 96 442 SER B CA 1
ATOM 7414 C C . SER B 1 442 ? 7.68 -8.648 4.105 1 96 442 SER B C 1
ATOM 7416 O O . SER B 1 442 ? 7.898 -7.438 4.094 1 96 442 SER B O 1
ATOM 7418 N N . ASP B 1 443 ? 8.578 -9.602 3.967 1 97.25 443 ASP B N 1
ATOM 7419 C CA . ASP B 1 443 ? 9.922 -9.32 3.469 1 97.25 443 ASP B CA 1
ATOM 7420 C C . ASP B 1 443 ? 10.172 -10.023 2.137 1 97.25 443 ASP B C 1
ATOM 7422 O O . ASP B 1 443 ? 9.562 -11.055 1.845 1 97.25 443 ASP B O 1
ATOM 7426 N N . LEU B 1 444 ? 10.953 -9.391 1.336 1 98.56 444 LEU B N 1
ATOM 7427 C CA . LEU B 1 444 ? 11.68 -10.148 0.322 1 98.56 444 LEU B CA 1
ATOM 7428 C C . LEU B 1 444 ? 13.094 -10.469 0.791 1 98.56 444 LEU B C 1
ATOM 7430 O O . LEU B 1 444 ? 13.867 -9.562 1.106 1 98.56 444 LEU B O 1
ATOM 7434 N N . VAL B 1 445 ? 13.461 -11.727 0.812 1 98.44 445 VAL B N 1
ATOM 7435 C CA . VAL B 1 445 ? 14.789 -12.102 1.286 1 98.44 445 VAL B CA 1
ATOM 7436 C C . VAL B 1 445 ? 15.625 -12.625 0.12 1 98.44 445 VAL B C 1
ATOM 7438 O O . VAL B 1 445 ? 15.094 -13.211 -0.824 1 98.44 445 VAL B O 1
ATOM 7441 N N . ILE B 1 446 ? 16.891 -12.352 0.2 1 98.75 446 ILE B N 1
ATOM 7442 C CA . ILE B 1 446 ? 17.875 -12.852 -0.751 1 98.75 446 ILE B CA 1
ATOM 7443 C C . ILE B 1 446 ? 18.812 -13.844 -0.059 1 98.75 446 ILE B C 1
ATOM 7445 O O . ILE B 1 446 ? 19.516 -13.484 0.89 1 98.75 446 ILE B O 1
ATOM 7449 N N . LEU B 1 447 ? 18.812 -15.062 -0.55 1 98.75 447 LEU B N 1
ATOM 7450 C CA . LEU B 1 447 ? 19.656 -16.109 0.011 1 98.75 447 LEU B CA 1
ATOM 7451 C C . LEU B 1 447 ? 20.75 -16.516 -0.972 1 98.75 447 LEU B C 1
ATOM 7453 O O . LEU B 1 447 ? 20.5 -16.641 -2.174 1 98.75 447 LEU B O 1
ATOM 7457 N N . ASP B 1 448 ? 21.938 -16.688 -0.468 1 98.56 448 ASP B N 1
ATOM 7458 C CA . ASP B 1 448 ? 23.031 -17.219 -1.261 1 98.56 448 ASP B CA 1
ATOM 7459 C C . ASP B 1 448 ? 22.969 -18.734 -1.347 1 98.56 448 ASP B C 1
ATOM 7461 O O . ASP B 1 448 ? 23.016 -19.422 -0.326 1 98.56 448 ASP B O 1
ATOM 7465 N N . THR B 1 449 ? 22.875 -19.281 -2.566 1 98.31 449 THR B N 1
ATOM 7466 C CA . THR B 1 449 ? 22.672 -20.719 -2.73 1 98.31 449 THR B CA 1
ATOM 7467 C C . THR B 1 449 ? 23.891 -21.5 -2.246 1 98.31 449 THR B C 1
ATOM 7469 O O . THR B 1 449 ? 23.812 -22.703 -1.988 1 98.31 449 THR B O 1
ATOM 7472 N N . GLN B 1 450 ? 25.031 -20.844 -2.148 1 97.31 450 GLN B N 1
ATOM 7473 C CA . GLN B 1 450 ? 26.25 -21.516 -1.722 1 97.31 450 GLN B CA 1
ATOM 7474 C C . GLN B 1 450 ? 26.344 -21.578 -0.199 1 97.31 450 GLN B C 1
ATOM 7476 O O . GLN B 1 450 ? 27.172 -22.297 0.348 1 97.31 450 GLN B O 1
ATOM 7481 N N . ASP B 1 451 ? 25.438 -20.875 0.446 1 96.56 451 ASP B N 1
ATOM 7482 C CA . ASP B 1 451 ? 25.438 -20.859 1.905 1 96.56 451 ASP B CA 1
ATOM 7483 C C . ASP B 1 451 ? 24.078 -20.453 2.449 1 96.56 451 ASP B C 1
ATOM 7485 O O . ASP B 1 451 ? 23.969 -19.484 3.215 1 96.56 451 ASP B O 1
ATOM 7489 N N . ILE B 1 452 ? 23.062 -21.234 2.156 1 96.88 452 ILE B N 1
ATOM 7490 C CA . ILE B 1 452 ? 21.703 -20.859 2.496 1 96.88 452 ILE B CA 1
ATOM 7491 C C . ILE B 1 452 ? 21.516 -20.891 4.012 1 96.88 452 ILE B C 1
ATOM 7493 O O . ILE B 1 452 ? 20.672 -20.188 4.559 1 96.88 452 ILE B O 1
ATOM 7497 N N . GLN B 1 453 ? 22.297 -21.672 4.723 1 94.38 453 GLN B N 1
ATOM 7498 C CA . GLN B 1 453 ? 22.156 -21.875 6.16 1 94.38 453 GLN B CA 1
ATOM 7499 C C . GLN B 1 453 ? 22.562 -20.625 6.93 1 94.38 453 GLN B C 1
ATOM 7501 O O . GLN B 1 453 ? 22.125 -20.422 8.07 1 94.38 453 GLN B O 1
ATOM 7506 N N . SER B 1 454 ? 23.391 -19.797 6.328 1 96 454 SER B N 1
ATOM 7507 C CA . SER B 1 454 ? 23.844 -18.578 6.984 1 96 454 SER B CA 1
ATOM 7508 C C . SER B 1 454 ? 22.75 -17.516 6.988 1 96 454 SER B C 1
ATOM 7510 O O . SER B 1 454 ? 22.906 -16.469 7.625 1 96 454 SER B O 1
ATOM 7512 N N . GLY B 1 455 ? 21.719 -17.812 6.27 1 97.19 455 GLY B N 1
ATOM 7513 C CA . GLY B 1 455 ? 20.609 -16.859 6.238 1 97.19 455 GLY B CA 1
ATOM 7514 C C . GLY B 1 455 ? 20.719 -15.859 5.105 1 97.19 455 GLY B C 1
ATOM 7515 O O . GLY B 1 455 ? 21.594 -15.977 4.242 1 97.19 455 GLY B O 1
ATOM 7516 N N . PRO B 1 456 ? 19.828 -14.875 5.066 1 98.25 456 PRO B N 1
ATOM 7517 C CA . PRO B 1 456 ? 19.75 -13.938 3.945 1 98.25 456 PRO B CA 1
ATOM 7518 C C . PRO B 1 456 ? 20.953 -12.992 3.889 1 98.25 456 PRO B C 1
ATOM 7520 O O . PRO B 1 456 ? 21.406 -12.5 4.926 1 98.25 456 PRO B O 1
ATOM 7523 N N . VAL B 1 457 ? 21.453 -12.766 2.742 1 98.25 457 VAL B N 1
ATOM 7524 C CA . VAL B 1 457 ? 22.484 -11.758 2.557 1 98.25 457 VAL B CA 1
ATOM 7525 C C . VAL B 1 457 ? 21.859 -10.359 2.564 1 98.25 457 VAL B C 1
ATOM 7527 O O . VAL B 1 457 ? 22.547 -9.367 2.832 1 98.25 457 VAL B O 1
ATOM 7530 N N . ALA B 1 458 ? 20.562 -10.258 2.219 1 98.12 458 ALA B N 1
ATOM 7531 C CA . ALA B 1 458 ? 19.781 -9.016 2.301 1 98.12 458 ALA B CA 1
ATOM 7532 C C . ALA B 1 458 ? 18.312 -9.305 2.607 1 98.12 458 ALA B C 1
ATOM 7534 O O . ALA B 1 458 ? 17.781 -10.328 2.188 1 98.12 458 ALA B O 1
ATOM 7535 N N . THR B 1 459 ? 17.688 -8.516 3.365 1 98.12 459 THR B N 1
ATOM 7536 C CA . THR B 1 459 ? 16.25 -8.523 3.66 1 98.12 459 THR B CA 1
ATOM 7537 C C . THR B 1 459 ? 15.617 -7.195 3.27 1 98.12 459 THR B C 1
ATOM 7539 O O . THR B 1 459 ? 15.969 -6.145 3.814 1 98.12 459 THR B O 1
ATOM 7542 N N . ILE B 1 460 ? 14.797 -7.234 2.252 1 98.19 460 ILE B N 1
ATOM 7543 C CA . ILE B 1 460 ? 14.055 -6.062 1.791 1 98.19 460 ILE B CA 1
ATOM 7544 C C . ILE B 1 460 ? 12.703 -5.996 2.5 1 98.19 460 ILE B C 1
ATOM 7546 O O . ILE B 1 460 ? 11.906 -6.934 2.418 1 98.19 460 ILE B O 1
ATOM 7550 N N . LYS B 1 461 ? 12.391 -4.93 3.09 1 96.44 461 LYS B N 1
ATOM 7551 C CA . LYS B 1 461 ? 11.227 -4.82 3.963 1 96.44 461 LYS B CA 1
ATOM 7552 C C . LYS B 1 461 ? 10.07 -4.133 3.25 1 96.44 461 LYS B C 1
ATOM 7554 O O . LYS B 1 461 ? 10.234 -3.037 2.705 1 96.44 461 LYS B O 1
ATOM 7559 N N . LEU B 1 462 ? 8.969 -4.785 3.207 1 96.38 462 LEU B N 1
ATOM 7560 C CA . LEU B 1 462 ? 7.73 -4.145 2.773 1 96.38 462 LEU B CA 1
ATOM 7561 C C . LEU B 1 462 ? 6.926 -3.648 3.969 1 96.38 462 LEU B C 1
ATOM 7563 O O . LEU B 1 462 ? 6.816 -4.348 4.98 1 96.38 462 LEU B O 1
ATOM 7567 N N . PRO B 1 463 ? 6.316 -2.48 3.9 1 93.75 463 PRO B N 1
ATOM 7568 C CA . PRO B 1 463 ? 5.586 -1.911 5.035 1 93.75 463 PRO B CA 1
ATOM 7569 C C . PRO B 1 463 ? 4.16 -2.443 5.145 1 93.75 463 PRO B C 1
ATOM 7571 O O . PRO B 1 463 ? 3.342 -1.879 5.875 1 93.75 463 PRO B O 1
ATOM 7574 N N . PHE B 1 464 ? 3.811 -3.455 4.406 1 94.5 464 PHE B N 1
ATOM 7575 C CA . PHE B 1 464 ? 2.514 -4.121 4.457 1 94.5 464 PHE B CA 1
ATOM 7576 C C . PHE B 1 464 ? 2.643 -5.586 4.07 1 94.5 464 PHE B C 1
ATOM 7578 O O . PHE B 1 464 ? 3.701 -6.023 3.611 1 94.5 464 PHE B O 1
ATOM 7585 N N . ARG B 1 465 ? 1.642 -6.312 4.27 1 94.38 465 ARG B N 1
ATOM 7586 C CA . ARG B 1 465 ? 1.631 -7.738 3.955 1 94.38 465 ARG B CA 1
ATOM 7587 C C . ARG B 1 465 ? 1.368 -7.969 2.471 1 94.38 465 ARG B C 1
ATOM 7589 O O . ARG B 1 465 ? 0.564 -7.262 1.86 1 94.38 465 ARG B O 1
ATOM 7596 N N . LEU B 1 466 ? 2.057 -8.906 1.965 1 94.62 466 LEU B N 1
ATOM 7597 C CA . LEU B 1 466 ? 1.68 -9.469 0.671 1 94.62 466 LEU B CA 1
ATOM 7598 C C . LEU B 1 466 ? 0.947 -10.797 0.846 1 94.62 466 LEU B C 1
ATOM 7600 O O . LEU B 1 466 ? 1.426 -11.688 1.552 1 94.62 466 LEU B O 1
ATOM 7604 N N . ARG B 1 467 ? -0.246 -10.828 0.276 1 92.88 467 ARG B N 1
ATOM 7605 C CA . ARG B 1 467 ? -0.953 -12.102 0.244 1 92.88 467 ARG B CA 1
ATOM 7606 C C . ARG B 1 467 ? -0.138 -13.164 -0.491 1 92.88 467 ARG B C 1
ATOM 7608 O O . ARG B 1 467 ? 0.728 -12.836 -1.305 1 92.88 467 ARG B O 1
ATOM 7615 N N . ALA B 1 468 ? -0.385 -14.391 -0.148 1 91.44 468 ALA B N 1
ATOM 7616 C CA . ALA B 1 468 ? 0.335 -15.484 -0.793 1 91.44 468 ALA B CA 1
ATOM 7617 C C . ALA B 1 468 ? 0.127 -15.461 -2.305 1 91.44 468 ALA B C 1
ATOM 7619 O O . ALA B 1 468 ? -1.005 -15.344 -2.781 1 91.44 468 ALA B O 1
ATOM 7620 N N . ALA B 1 469 ? 1.257 -15.477 -2.93 1 90.94 469 ALA B N 1
ATOM 7621 C CA . ALA B 1 469 ? 1.206 -15.586 -4.387 1 90.94 469 ALA B CA 1
ATOM 7622 C C . ALA B 1 469 ? 1.249 -17.047 -4.828 1 90.94 469 ALA B C 1
ATOM 7624 O O . ALA B 1 469 ? 1.647 -17.922 -4.055 1 90.94 469 ALA B O 1
ATOM 7625 N N . LEU B 1 470 ? 0.767 -17.234 -6.02 1 93.56 470 LEU B N 1
ATOM 7626 C CA . LEU B 1 470 ? 0.897 -18.578 -6.59 1 93.56 470 LEU B CA 1
ATOM 7627 C C . LEU B 1 470 ? 2.26 -18.75 -7.254 1 93.56 470 LEU B C 1
ATOM 7629 O O . LEU B 1 470 ? 3.127 -19.453 -6.727 1 93.56 470 LEU B O 1
ATOM 7633 N N . HIS B 1 471 ? 2.41 -18.078 -8.352 1 96.44 471 HIS B N 1
ATOM 7634 C CA . HIS B 1 471 ? 3.672 -18.25 -9.062 1 96.44 471 HIS B CA 1
ATOM 7635 C C . HIS B 1 471 ? 4.27 -16.906 -9.477 1 96.44 471 HIS B C 1
ATOM 7637 O O . HIS B 1 471 ? 3.582 -15.891 -9.461 1 96.44 471 HIS B O 1
ATOM 7643 N N . GLY B 1 472 ? 5.547 -16.953 -9.75 1 96.5 472 GLY B N 1
ATOM 7644 C CA . GLY B 1 472 ? 6.281 -15.805 -10.266 1 96.5 472 GLY B CA 1
ATOM 7645 C C . GLY B 1 472 ? 7.43 -16.203 -11.18 1 96.5 472 GLY B C 1
ATOM 7646 O O . GLY B 1 472 ? 7.551 -17.359 -11.562 1 96.5 472 GLY B O 1
ATOM 7647 N N . CYS B 1 473 ? 8.148 -15.203 -11.641 1 96.5 473 CYS B N 1
ATOM 7648 C CA . CYS B 1 473 ? 9.32 -15.492 -12.461 1 96.5 473 CYS B CA 1
ATOM 7649 C C . CYS B 1 473 ? 10.344 -14.367 -12.359 1 96.5 473 CYS B C 1
ATOM 7651 O O . CYS B 1 473 ? 9.984 -13.219 -12.07 1 96.5 473 CYS B O 1
ATOM 7653 N N . TRP B 1 474 ? 11.578 -14.719 -12.477 1 97.88 474 TRP B N 1
ATOM 7654 C CA . TRP B 1 474 ? 12.68 -13.766 -12.578 1 97.88 474 TRP B CA 1
ATOM 7655 C C . TRP B 1 474 ? 12.984 -13.438 -14.039 1 97.88 474 TRP B C 1
ATOM 7657 O O . TRP B 1 474 ? 13.078 -14.336 -14.875 1 97.88 474 TRP B O 1
ATOM 7667 N N . VAL B 1 475 ? 13.109 -12.18 -14.367 1 97.56 475 VAL B N 1
ATOM 7668 C CA . VAL B 1 475 ? 13.5 -11.727 -15.695 1 97.56 475 VAL B CA 1
ATOM 7669 C C . VAL B 1 475 ? 14.703 -10.789 -15.586 1 97.56 475 VAL B C 1
ATOM 7671 O O . VAL B 1 475 ? 14.586 -9.672 -15.078 1 97.56 475 VAL B O 1
ATOM 7674 N N . PRO B 1 476 ? 15.883 -11.227 -16.031 1 95.56 476 PRO B N 1
ATOM 7675 C CA . PRO B 1 476 ? 17.062 -10.352 -15.984 1 95.56 476 PRO B CA 1
ATOM 7676 C C . PRO B 1 476 ? 16.938 -9.148 -16.906 1 95.56 476 PRO B C 1
ATOM 7678 O O . PRO B 1 476 ? 16.25 -9.219 -17.938 1 95.56 476 PRO B O 1
ATOM 7681 N N . ARG B 1 477 ? 17.453 -8.031 -16.5 1 90 477 ARG B N 1
ATOM 7682 C CA . ARG B 1 477 ? 17.609 -6.91 -17.406 1 90 477 ARG B CA 1
ATOM 7683 C C . ARG B 1 477 ? 18.688 -7.207 -18.453 1 90 477 ARG B C 1
ATOM 7685 O O . ARG B 1 477 ? 19.703 -7.82 -18.156 1 90 477 ARG B O 1
ATOM 7692 N N . PRO B 1 478 ? 18.328 -6.762 -19.719 1 70.5 478 PRO B N 1
ATOM 7693 C CA . PRO B 1 478 ? 19.344 -7.012 -20.75 1 70.5 478 PRO B CA 1
ATOM 7694 C C . PRO B 1 478 ? 20.656 -6.281 -20.469 1 70.5 478 PRO B C 1
ATOM 7696 O O . PRO B 1 478 ? 20.656 -5.219 -19.844 1 70.5 478 PRO B O 1
#

Sequence (956 aa):
MARLNRNDPQLVGTLLPTRIEADLFDLEVDGEIPKSINGTFYRNTPEPQVTPQKFHTFIDGDGMASAFHFEDGHVDFISRWVKTARFTAERLARKSLFGMYRNPYTDDTSVKGLDRTVANTSIISHHGKVLAVKEDGLPYELDPRTLETRGRFDYDGQVTSQTHTAHPKYDPETGDLLFFGSAAKGEATPDMAYYIVDKHGKVTHETWFEQPYGAFMHDFAITRNWSIFPIMPATNSLSRLKAKQPIYMWEPELGSYIGVLPRRGQGSQIRWLKAPALWVFHVVNAWEVGTKIYIDLMESEILPFPFPNSQNQPFAPEKAVPRLTRWEIDLDSSSDEIKRTRLHDFFAEMPIMDFRFALQCNRYGFMGVDDPRKPLAHQQAEKIFAYNSLGIWDNHRGDYDLWYSGEASAAQEPAFVPRSPTAAEGDGYLLTVVGRLDENRSDLVILDTQDIQSGPVATIKLPFRLRAALHGCWVPRPMARLNRNDPQLVGTLLPTRIEADLFDLEVDGEIPKSINGTFYRNTPEPQVTPQKFHTFIDGDGMASAFHFEDGHVDFISRWVKTARFTAERLARKSLFGMYRNPYTDDTSVKGLDRTVANTSIISHHGKVLAVKEDGLPYELDPRTLETRGRFDYDGQVTSQTHTAHPKYDPETGDLLFFGSAAKGEATPDMAYYIVDKHGKVTHETWFEQPYGAFMHDFAITRNWSIFPIMPATNSLSRLKAKQPIYMWEPELGSYIGVLPRRGQGSQIRWLKAPALWVFHVVNAWEVGTKIYIDLMESEILPFPFPNSQNQPFAPEKAVPRLTRWEIDLDSSSDEIKRTRLHDFFAEMPIMDFRFALQCNRYGFMGVDDPRKPLAHQQAEKIFAYNSLGIWDNHRGDYDLWYSGEASAAQEPAFVPRSPTAAEGDGYLLTVVGRLDENRSDLVILDTQDIQSGPVATIKLPFRLRAALHGCWVPRP

Nearest PDB structures (foldseek):
  6ojr-assembly1_A  TM=9.633E-01  e=5.274E-59  Sphingomonas paucimobilis
  6xm6-assembly1_A-2  TM=9.578E-01  e=2.683E-58  Sphingobium sp. SYK-6
  6xm9-assembly1_A  TM=9.577E-01  e=2.542E-58  Sphingobium sp. SYK-6
  6xm8-assembly1_A-2  TM=9.572E-01  e=5.733E-58  Sphingobium sp. SYK-6
  6ojw-assembly1_A  TM=9.580E-01  e=1.160E-57  Sphingomonas paucimobilis

pLDDT: mean 94.88, std 5.97, range [53.0, 98.88]

Secondary structure (DSSP, 8-state):
-B---TT-GGGSGGGS----EEEESS-EEEE---TT--EEEEEEEEE-SSPPPTT--GGGSEEEEEEEEEETTEEEEEEEE---HHHHHHHHHTS----STT-GGGS-GGGTTS------SEEEEETTEEEEEETTEEEEEE-TTT--EEEE--TTTT---S---SS-EE-TTT--EEEEEETTTSTT--EEEEEEE-TTS-EEEEEEEE-SS-B-----EE-SSEEEEEE-SEEE-HHHHHTT--SEEE-GGG-EEEEEEETT--GGGPEEEEESS-EEEEEEEEEEETTEEEEEEEEESS-SS---BTT-PPP-GGGG--EEEEEEEETT-S--B-EEEEEEEEEEEEEE--GGGTTS--SEEEEEEE-TTS---S-GGGTTT-BSEEEEEETTTTEEEEEE--TTEEE---EEEESSTTPPTT-EEEEEEEEETTTTEEEEEEEETT-GGG-EEEEEEPSBPPPPPSEEEEEE--/-B---TT-GGGSGGGS----EEEESS-EEEE---TT--EEEEEEEEE-SSPPPTT--GGGSEEEEEEEEEETTEEEEEEEE---HHHHHHHHHTS----STT-GGGS-GGGTTS------SEEEEETTEEEEEETTEEEEEE-TTT--EEEE--TTTT---S---SS-EE-TTT--EEEEEETTTSTT--EEEEEEE-TTS-EEEEEEEE-SS-B-----EE-SSEEEEEE-SEEE-HHHHHTT--SEEE-GGG-EEEEEEETT--GGGPEEEEESS-EEEEEEEEEEETTEEEEEEEEESS-SS---BTT-PPP-GGGG--EEEEEEEETT-S--B-EEEEEEEEEEEEEE--GGGTTS--SEEEEEEE-TTS---S-GGGTTT-BSEEEEEETTTTEEEEEE--TTEEE---EEEESSTTPPTT-EEEEEEEEETTTTEEEEEEEETT-GGG-EEEEEEPSBPPPPPSEEEEEE--

InterPro domains:
  IPR004294 Carotenoid oxygenase [PF03055] (17-476)
  IPR004294 Carotenoid oxygenase [PTHR10543] (23-475)
  IPR011047 Quinoprotein alcohol dehydrogenase-like superfamily [SSF50998] (60-208)

Foldseek 3Di:
DADDDQPDQCCHFLNNADLDFDKFFFFDKDFWDPQLPAFKWKFWAFHANAHDDPQDHRNLRAIKMKMWGDHRRTTIIGIDTQCAQLNVVCVVVRHHQQAHDQQNLGGHPVCPPGDRDRLGFEWDDALHWIWRFDQAAATWTADRPHRHTPGGDQLVVQHQFGGWARDWAADLVFSKTKIKHACRVHQQFQKMKIWIAGRNSRTPAIAMAGDPGAADFHDWADAPFKTKGKGAQQHADPVCSNVVHHGTEREQVVFIWMWIAGPRHYRVRIDIATGGHKDFRFWAAWADDVQKIKTWTWIFRTDCDQGHYPVRDGDDNVRNQTATKMWMDGNPDPHRYIDIGGLDDWRWDLKYFDSSQGNDDAFKIKTATADPVDADQDDPVCPHFWHQWIWIGGNVVSDTDIDGPDNQKTKGRWEFDASDPPDPTQFGWIWIKMDNRVQQWIWIFIAGSVCNHVPGSMIGTDPHRDRGTNYIYIDRDD/DADDDQPDQCCHFLNNADLDFDKFFFFDKDFWDPQLPAFKWKFWAFHANAHDDPQDHRNLRAIKMKMWGDHRRTTIIGIDTQCAQLNVVCVVVRHHQQDHDQQNLGGHPVCPPGDRDRLGFEWDDALHWIWRFDQAAATWTADRPHRHTPGGDQLVVQHQFGGWARDWAADLVFSKTKIKHACRVHQQFQKMKIFIAGRNSRTPAIAMAGDPGAADFHDWADAPFKTKGKGAQQHADPVCSNVVHHGTEREQVVFIWMWIAGNRHYRVRIDIATGGHKDFNFWAAWADDVQKIKTWTWIFRTDCDQGHYPVRDGDDNVRNQTATKMWMDGNPDPHRYIDIGGLDDWRWDQKYFDSSQGNDDAFKIKTATADVVDDDLDDPVCVRFWHQWIWIGGNVVSDTDIDGPDHNKTKGRWEFDASDPPDPTQFGWIWIKMDNRVQQWIWIFIAGSVCRHVPGSMIGTDPHRDRGTNYIYIDRDD

Radius of gyration: 32.34 Å; Cα contacts (8 Å, |Δi|>4): 2701; chains: 2; bounding box: 57×104×68 Å

Organism: Pseudomonas nitroreducens (NCBI:txid46680)

Solvent-accessible surface area (backbone atoms only — not comparable to full-atom values): 48122 Å² total; per-residue (Å²): 108,23,55,79,59,71,82,38,76,62,39,34,82,60,46,27,74,55,63,62,30,36,43,33,65,47,42,37,46,51,69,55,55,58,63,67,54,41,25,34,44,36,33,10,15,40,34,60,77,43,41,73,60,94,71,61,55,60,84,62,14,35,8,36,34,35,36,40,42,32,47,85,41,32,37,30,40,39,32,25,57,41,70,35,64,38,47,49,53,26,60,77,66,67,34,71,49,68,46,47,66,87,24,80,74,49,33,41,78,90,54,67,90,54,57,73,40,38,37,15,41,15,34,47,73,60,72,89,41,30,30,25,17,18,42,74,16,54,28,32,30,30,38,82,84,75,39,48,58,75,40,80,44,43,62,89,70,70,50,78,48,50,15,22,38,44,45,56,44,72,40,70,86,73,46,29,40,36,40,36,7,56,23,14,88,36,87,45,37,35,36,32,31,38,40,33,25,40,50,84,61,45,74,77,44,76,33,52,42,70,48,98,56,24,45,64,64,55,41,55,43,46,36,88,59,33,33,36,42,58,43,30,28,36,28,36,37,56,69,39,23,73,69,67,42,68,36,47,31,40,37,58,91,72,26,18,38,37,34,42,26,50,59,87,47,52,40,88,60,49,43,76,28,41,46,69,46,35,24,64,61,46,53,54,46,18,21,68,58,92,62,27,40,39,35,38,27,26,38,20,56,35,68,77,57,96,54,53,36,76,80,68,57,76,90,54,70,82,44,27,48,27,19,41,26,36,39,38,39,52,71,81,49,90,61,50,61,61,49,78,42,75,61,49,87,49,39,32,46,59,50,37,50,54,58,88,45,57,46,42,90,58,49,52,36,35,24,24,21,45,52,86,95,51,65,72,52,67,59,75,85,42,51,89,46,38,16,30,16,41,27,41,35,32,60,83,78,57,48,67,52,62,30,75,60,45,59,50,17,29,30,32,54,53,36,68,43,58,57,43,99,80,46,59,89,63,39,26,32,36,40,30,47,28,36,32,66,84,58,44,20,21,31,42,34,34,27,37,57,90,46,40,73,78,40,60,53,19,40,34,49,44,71,29,49,62,46,50,43,62,29,52,38,63,46,72,58,132,110,23,54,77,61,73,83,38,77,63,39,33,81,58,44,28,77,54,61,62,32,34,43,32,66,47,43,37,46,51,69,57,55,58,63,67,52,38,24,34,44,36,34,10,16,40,34,59,76,44,41,72,58,94,72,60,55,62,84,62,14,35,9,35,36,33,35,40,42,32,50,84,42,30,38,32,40,39,30,26,57,42,70,35,63,38,47,49,54,26,59,75,66,66,36,70,49,69,46,47,67,89,26,80,75,49,33,42,78,90,53,66,91,54,59,73,39,40,37,15,40,15,34,47,72,59,74,89,40,30,31,26,17,19,43,75,16,54,28,33,32,31,39,82,84,76,37,48,56,75,39,80,45,44,62,90,70,70,51,79,47,50,15,21,40,44,48,56,43,71,39,70,87,72,44,29,41,35,42,37,8,56,23,13,88,34,86,45,38,36,37,33,32,39,40,33,26,41,50,83,60,44,72,78,44,75,34,51,40,70,48,97,59,24,46,65,62,56,40,53,43,46,35,87,59,32,33,36,44,59,42,28,27,35,27,35,38,57,70,39,24,73,68,66,40,68,37,47,31,38,37,58,90,71,25,18,37,36,34,42,26,50,58,86,47,54,41,88,60,50,43,74,27,41,47,70,46,37,25,65,60,46,53,54,48,18,20,68,59,90,62,28,39,39,34,38,28,26,37,20,56,35,67,78,56,95,53,52,38,78,79,69,56,77,88,54,71,80,44,27,48,27,19,41,26,37,39,39,38,52,72,81,49,89,61,48,63,59,50,77,42,78,61,49,88,50,41,34,45,59,50,37,48,52,58,90,47,57,44,41,90,58,49,51,36,36,25,24,20,46,52,85,92,50,76,70,56,64,56,74,87,39,51,89,45,38,15,28,16,41,26,40,35,32,61,82,79,58,50,67,52,60,31,74,62,44,84,40,15,28,30,33,54,54,36,68,44,58,56,42,99,81,46,59,89,61,38,25,32,36,39,29,45,30,36,32,65,85,59,43,19,21,31,40,34,32,27,36,57,88,45,41,73,79,40,60,53,19,39,34,49,43,70,29,49,62,46,48,42,63,29,52,38,63,45,71,56,132